Protein AF-A0A9P4IA08-F1 (afdb_monomer)

Structure (mmCIF, N/CA/C/O backbone):
data_AF-A0A9P4IA08-F1
#
_entry.id   AF-A0A9P4IA08-F1
#
loop_
_atom_site.group_PDB
_atom_site.id
_atom_site.type_symbol
_atom_site.label_atom_id
_atom_site.label_alt_id
_atom_site.label_comp_id
_atom_site.label_asym_id
_atom_site.label_entity_id
_atom_site.label_seq_id
_atom_site.pdbx_PDB_ins_code
_atom_site.Cartn_x
_atom_site.Cartn_y
_atom_site.Cartn_z
_atom_site.occupancy
_atom_site.B_iso_or_equiv
_atom_site.auth_seq_id
_atom_site.auth_comp_id
_atom_site.auth_asym_id
_atom_site.auth_atom_id
_atom_site.pdbx_PDB_model_num
ATOM 1 N N . MET A 1 1 ? 29.538 -39.809 15.058 1.00 28.30 1 MET A N 1
ATOM 2 C CA . MET A 1 1 ? 29.519 -40.976 14.157 1.00 28.30 1 MET A CA 1
ATOM 3 C C . MET A 1 1 ? 28.150 -41.024 13.509 1.00 28.30 1 MET A C 1
ATOM 5 O O . MET A 1 1 ? 27.173 -41.072 14.238 1.00 28.30 1 MET A O 1
ATOM 9 N N . THR A 1 2 ? 28.147 -40.926 12.177 1.00 27.97 2 THR A N 1
ATOM 10 C CA . THR A 1 2 ? 27.118 -41.384 11.222 1.00 27.97 2 THR A CA 1
ATOM 11 C C . THR A 1 2 ? 25.663 -40.928 11.405 1.00 27.97 2 THR A C 1
ATOM 13 O O . THR A 1 2 ? 24.920 -41.415 12.249 1.00 27.97 2 THR A O 1
ATOM 16 N N . THR A 1 3 ? 25.307 -40.014 10.502 1.00 22.31 3 THR A N 1
ATOM 17 C CA . THR A 1 3 ? 24.005 -39.706 9.887 1.00 22.31 3 THR A CA 1
ATOM 18 C C . THR A 1 3 ? 23.026 -40.879 9.733 1.00 22.31 3 THR A C 1
ATOM 20 O O . THR A 1 3 ? 23.470 -41.984 9.414 1.00 22.31 3 THR A O 1
ATOM 23 N N . PRO A 1 4 ? 21.705 -40.617 9.784 1.00 24.78 4 PRO A N 1
ATOM 24 C CA . PRO A 1 4 ? 20.701 -41.437 9.124 1.00 24.78 4 PRO A CA 1
ATOM 25 C C . PRO A 1 4 ? 20.174 -40.784 7.833 1.00 24.78 4 PRO A C 1
ATOM 27 O O . PRO A 1 4 ? 19.849 -39.597 7.795 1.00 24.78 4 PRO A O 1
ATOM 30 N N . ASP A 1 5 ? 20.081 -41.623 6.803 1.00 23.47 5 ASP A N 1
ATOM 31 C CA . ASP A 1 5 ? 19.235 -41.485 5.618 1.00 23.47 5 ASP A CA 1
ATOM 32 C C . ASP A 1 5 ? 17.773 -41.214 5.991 1.00 23.47 5 ASP A C 1
ATOM 34 O O . ASP A 1 5 ? 17.217 -41.910 6.839 1.00 23.47 5 ASP A O 1
ATOM 38 N N . THR A 1 6 ? 17.122 -40.302 5.266 1.00 24.88 6 THR A N 1
ATOM 39 C CA . THR A 1 6 ? 15.722 -40.475 4.841 1.00 24.88 6 THR A CA 1
ATOM 40 C C . THR A 1 6 ? 15.537 -39.810 3.480 1.00 24.88 6 THR A C 1
ATOM 42 O O . THR A 1 6 ? 15.560 -38.591 3.332 1.00 24.88 6 THR A O 1
ATOM 45 N N . SER A 1 7 ? 15.405 -40.661 2.471 1.00 22.05 7 SER A N 1
ATOM 46 C CA . SER A 1 7 ? 14.908 -40.356 1.140 1.00 22.05 7 SER A CA 1
ATOM 47 C C . SER A 1 7 ? 13.402 -40.103 1.199 1.00 22.05 7 SER A C 1
ATOM 49 O O . SER A 1 7 ? 12.666 -41.014 1.571 1.00 22.05 7 SER A O 1
ATOM 51 N N . ASP A 1 8 ? 12.950 -38.929 0.764 1.00 22.84 8 ASP A N 1
ATOM 52 C CA . ASP A 1 8 ? 11.588 -38.754 0.258 1.00 22.84 8 ASP A CA 1
ATOM 53 C C . ASP A 1 8 ? 11.636 -37.917 -1.024 1.00 22.84 8 ASP A C 1
ATOM 55 O O . ASP A 1 8 ? 12.053 -36.757 -1.052 1.00 22.84 8 ASP A O 1
ATOM 59 N N . LEU A 1 9 ? 11.278 -38.590 -2.114 1.00 23.25 9 LEU A N 1
ATOM 60 C CA . LEU A 1 9 ? 11.257 -38.110 -3.486 1.00 23.25 9 LEU A CA 1
ATOM 61 C C . LEU A 1 9 ? 10.098 -37.118 -3.658 1.00 23.25 9 LEU A C 1
ATOM 63 O O . LEU A 1 9 ? 8.935 -37.515 -3.660 1.00 23.25 9 LEU A O 1
ATOM 67 N N . ARG A 1 10 ? 10.408 -35.831 -3.844 1.00 23.80 10 ARG A N 1
ATOM 68 C CA . ARG A 1 10 ? 9.487 -34.879 -4.481 1.00 23.80 10 ARG A CA 1
ATOM 69 C C . ARG A 1 10 ? 9.741 -34.903 -5.984 1.00 23.80 10 ARG A C 1
ATOM 71 O O . ARG A 1 10 ? 10.836 -34.569 -6.432 1.00 23.80 10 ARG A O 1
ATOM 78 N N . GLU A 1 11 ? 8.735 -35.323 -6.741 1.00 22.11 11 GLU A N 1
ATOM 79 C CA . GLU A 1 11 ? 8.707 -35.197 -8.198 1.00 22.11 11 GLU A CA 1
ATOM 80 C C . GLU A 1 11 ? 8.808 -33.716 -8.623 1.00 22.11 11 GLU A C 1
ATOM 82 O O . GLU A 1 11 ? 8.265 -32.840 -7.940 1.00 22.11 11 GLU A O 1
ATOM 87 N N . PRO A 1 12 ? 9.490 -33.408 -9.741 1.00 22.75 12 PRO A N 1
ATOM 88 C CA . PRO A 1 12 ? 9.595 -32.050 -10.253 1.00 22.75 12 PRO A CA 1
ATOM 89 C C . PRO A 1 12 ? 8.286 -31.627 -10.936 1.00 22.75 12 PRO A C 1
ATOM 91 O O . PRO A 1 12 ? 7.825 -32.261 -11.885 1.00 22.75 12 PRO A O 1
ATOM 94 N N . LEU A 1 13 ? 7.705 -30.524 -10.460 1.00 24.09 13 LEU A N 1
ATOM 95 C CA . LEU A 1 13 ? 6.614 -29.811 -11.127 1.00 24.09 13 LEU A CA 1
ATOM 96 C C . LEU A 1 13 ? 7.081 -29.314 -12.514 1.00 24.09 13 LEU A C 1
ATOM 98 O O . LEU A 1 13 ? 8.203 -28.815 -12.627 1.00 24.09 13 LEU A O 1
ATOM 102 N N . PRO A 1 14 ? 6.255 -29.424 -13.571 1.00 21.69 14 PRO A N 1
ATOM 103 C CA . PRO A 1 14 ? 6.637 -28.997 -14.911 1.00 21.69 14 PRO A CA 1
ATOM 104 C C . PRO A 1 14 ? 6.721 -27.468 -15.004 1.00 21.69 14 PRO A C 1
ATOM 106 O O . PRO A 1 14 ? 5.827 -26.747 -14.563 1.00 21.69 14 PRO A O 1
ATOM 109 N N . SER A 1 15 ? 7.804 -26.994 -15.621 1.00 22.84 15 SER A N 1
ATOM 110 C CA . SER A 1 15 ? 8.076 -25.600 -15.972 1.00 22.84 15 SER A CA 1
ATOM 111 C C . SER A 1 15 ? 6.921 -24.988 -16.773 1.00 22.84 15 SER A C 1
ATOM 113 O O . SER A 1 15 ? 6.703 -25.354 -17.931 1.00 22.84 15 SER A O 1
ATOM 115 N N . GLN A 1 16 ? 6.186 -24.060 -16.160 1.00 24.11 16 GLN A N 1
ATOM 116 C CA . GLN A 1 16 ? 5.190 -23.235 -16.839 1.00 24.11 16 GLN A CA 1
ATOM 117 C C . GLN A 1 16 ? 5.901 -22.132 -17.632 1.00 24.11 16 GLN A C 1
ATOM 119 O O . GLN A 1 16 ? 6.711 -21.385 -17.091 1.00 24.11 16 GLN A O 1
ATOM 124 N N . GLN A 1 17 ? 5.612 -22.063 -18.931 1.00 23.06 17 GLN A N 1
ATOM 125 C CA . GLN A 1 17 ? 5.951 -20.929 -19.785 1.00 23.06 17 GLN A CA 1
ATOM 126 C C . GLN A 1 17 ? 5.081 -19.737 -19.370 1.00 23.06 17 GLN A C 1
ATOM 128 O O . GLN A 1 17 ? 3.853 -19.827 -19.415 1.00 23.06 17 GLN A O 1
ATOM 133 N N . ASN A 1 18 ? 5.720 -18.647 -18.948 1.00 26.34 18 ASN A N 1
ATOM 134 C CA . ASN A 1 18 ? 5.064 -17.380 -18.641 1.00 26.34 18 ASN A CA 1
ATOM 135 C C . ASN A 1 18 ? 4.458 -16.792 -19.922 1.00 26.34 18 ASN A C 1
ATOM 137 O O . ASN A 1 18 ? 5.161 -16.569 -20.906 1.00 26.34 18 ASN A O 1
ATOM 141 N N . GLY A 1 19 ? 3.144 -16.571 -19.909 1.00 22.59 19 GLY A N 1
ATOM 142 C CA . GLY A 1 19 ? 2.451 -15.769 -20.910 1.00 22.59 19 GLY A CA 1
ATOM 143 C C . GLY A 1 19 ? 2.501 -14.302 -20.501 1.00 22.59 19 GLY A C 1
ATOM 144 O O . GLY A 1 19 ? 1.675 -13.866 -19.705 1.00 22.59 19 GLY A O 1
ATOM 145 N N . ASP A 1 20 ? 3.468 -13.565 -21.041 1.00 28.58 20 ASP A N 1
ATOM 146 C CA . ASP A 1 20 ? 3.543 -12.107 -20.960 1.00 28.58 20 ASP A CA 1
ATOM 147 C C . ASP A 1 20 ? 2.557 -11.481 -21.954 1.00 28.58 20 ASP A C 1
ATOM 149 O O . ASP A 1 20 ? 2.860 -11.331 -23.135 1.00 28.58 20 ASP A O 1
ATOM 153 N N . SER A 1 21 ? 1.366 -11.100 -21.491 1.00 30.02 21 SER A N 1
ATOM 154 C CA . SER A 1 21 ? 0.563 -10.054 -22.138 1.00 30.02 21 SER A CA 1
ATOM 155 C C . SER A 1 21 ? -0.616 -9.657 -21.246 1.00 30.02 21 SER A C 1
ATOM 157 O O . SER A 1 21 ? -1.586 -10.407 -21.205 1.00 30.02 21 SER A O 1
ATOM 159 N N . SER A 1 22 ? -0.560 -8.494 -20.580 1.00 29.42 22 SER A N 1
ATOM 160 C CA . SER A 1 22 ? -1.738 -7.602 -20.398 1.00 29.42 22 SER A CA 1
ATOM 161 C C . SER A 1 22 ? -1.559 -6.413 -19.439 1.00 29.42 22 SER A C 1
ATOM 163 O O . SER A 1 22 ? -2.476 -5.610 -19.347 1.00 29.42 22 SER A O 1
ATOM 165 N N . THR A 1 23 ? -0.424 -6.189 -18.770 1.00 29.44 23 THR A N 1
ATOM 166 C CA . THR A 1 23 ? -0.325 -5.078 -17.787 1.00 29.44 23 THR A CA 1
ATOM 167 C C . THR A 1 23 ? 0.190 -3.743 -18.347 1.00 29.44 23 THR A C 1
ATOM 169 O O . THR A 1 23 ? 0.134 -2.723 -17.663 1.00 29.44 23 THR A O 1
ATOM 172 N N . ALA A 1 24 ? 0.652 -3.704 -19.602 1.00 29.80 24 ALA A N 1
ATOM 173 C CA . ALA A 1 24 ? 1.215 -2.494 -20.215 1.00 29.80 24 ALA A CA 1
ATOM 174 C C . ALA A 1 24 ? 0.159 -1.494 -20.739 1.00 29.80 24 ALA A C 1
ATOM 176 O O . ALA A 1 24 ? 0.449 -0.306 -20.844 1.00 29.80 24 ALA A O 1
ATOM 177 N N . GLY A 1 25 ? -1.060 -1.947 -21.061 1.00 27.72 25 GLY A N 1
ATOM 178 C CA . GLY A 1 25 ? -2.071 -1.121 -21.742 1.00 27.72 25 GLY A CA 1
ATOM 179 C C . GLY A 1 25 ? -2.653 0.016 -20.892 1.00 27.72 25 GLY A C 1
ATOM 180 O O . GLY A 1 25 ? -2.839 1.126 -21.389 1.00 27.72 25 GLY A O 1
ATOM 181 N N . ASP A 1 26 ? -2.873 -0.221 -19.597 1.00 32.16 26 ASP A N 1
ATOM 182 C CA . ASP A 1 26 ? -3.646 0.706 -18.753 1.00 32.16 26 ASP A CA 1
ATOM 183 C C . ASP A 1 26 ? -2.807 1.865 -18.184 1.00 32.16 26 ASP A C 1
ATOM 185 O O . ASP A 1 26 ? -3.320 2.965 -17.951 1.00 32.16 26 ASP A O 1
ATOM 189 N N . ILE A 1 27 ? -1.490 1.669 -18.043 1.00 36.53 27 ILE A N 1
ATOM 190 C CA . ILE A 1 27 ? -0.552 2.742 -17.668 1.00 36.53 27 ILE A CA 1
ATOM 191 C C . ILE A 1 27 ? -0.328 3.690 -18.857 1.00 36.53 27 ILE A C 1
ATOM 193 O O . ILE A 1 27 ? -0.219 4.900 -18.662 1.00 36.53 27 ILE A O 1
ATOM 197 N N . ILE A 1 28 ? -0.332 3.169 -20.091 1.00 36.31 28 ILE A N 1
ATOM 198 C CA . ILE A 1 28 ? -0.192 3.977 -21.311 1.00 36.31 28 ILE A CA 1
ATOM 199 C C . ILE A 1 28 ? -1.411 4.891 -21.496 1.00 36.31 28 ILE A C 1
ATOM 201 O O . ILE A 1 28 ? -1.233 6.059 -21.823 1.00 36.31 28 ILE A O 1
ATOM 205 N N . ALA A 1 29 ? -2.632 4.428 -21.203 1.00 30.61 29 ALA A N 1
ATOM 206 C CA . ALA A 1 29 ? -3.845 5.236 -21.366 1.00 30.61 29 ALA A CA 1
ATOM 207 C C . ALA A 1 29 ? -3.935 6.425 -20.387 1.00 30.61 29 ALA A C 1
ATOM 209 O O . ALA A 1 29 ? -4.339 7.520 -20.773 1.00 30.61 29 ALA A O 1
ATOM 210 N N . THR A 1 30 ? -3.519 6.246 -19.126 1.00 33.28 30 THR A N 1
ATOM 211 C CA . THR A 1 30 ? -3.515 7.340 -18.132 1.00 33.28 30 THR A CA 1
ATOM 212 C C . THR A 1 30 ? -2.297 8.257 -18.251 1.00 33.28 30 THR A C 1
ATOM 214 O O . THR A 1 30 ? -2.414 9.449 -17.971 1.00 33.28 30 THR A O 1
ATOM 217 N N . ALA A 1 31 ? -1.150 7.747 -18.710 1.00 35.12 31 ALA A N 1
ATOM 218 C CA . ALA A 1 31 ? 0.023 8.568 -19.007 1.00 35.12 31 ALA A CA 1
ATOM 219 C C . ALA A 1 31 ? -0.121 9.346 -20.330 1.00 35.12 31 ALA A C 1
ATOM 221 O O . ALA A 1 31 ? 0.363 10.470 -20.423 1.00 35.12 31 ALA A O 1
ATOM 222 N N . SER A 1 32 ? -0.843 8.807 -21.319 1.00 37.47 32 SER A N 1
ATOM 223 C CA . SER A 1 32 ? -1.106 9.446 -22.619 1.00 37.47 32 SER A CA 1
ATOM 224 C C . SER A 1 32 ? -1.767 10.825 -22.479 1.00 37.47 32 SER A C 1
ATOM 226 O O . SER A 1 32 ? -1.357 11.759 -23.165 1.00 37.47 32 SER A O 1
ATOM 228 N N . ILE A 1 33 ? -2.682 11.001 -21.514 1.00 39.91 33 ILE A N 1
ATOM 229 C CA . ILE A 1 33 ? -3.357 12.288 -21.255 1.00 39.91 33 ILE A CA 1
ATOM 230 C C . ILE A 1 33 ? -2.371 13.371 -20.772 1.00 39.91 33 ILE A C 1
ATOM 232 O O . ILE A 1 33 ? -2.537 14.539 -21.107 1.00 39.91 33 ILE A O 1
ATOM 236 N N . ALA A 1 34 ? -1.326 13.008 -20.017 1.00 41.00 34 ALA A N 1
ATOM 237 C CA . ALA A 1 34 ? -0.319 13.959 -19.532 1.00 41.00 34 ALA A CA 1
ATOM 238 C C . ALA A 1 34 ? 0.755 14.301 -20.587 1.00 41.00 34 ALA A C 1
ATOM 240 O O . ALA A 1 34 ? 1.424 15.327 -20.479 1.00 41.00 34 ALA A O 1
ATOM 241 N N . VAL A 1 35 ? 0.935 13.453 -21.606 1.00 46.75 35 VAL A N 1
ATOM 242 C CA . VAL A 1 35 ? 1.996 13.591 -22.624 1.00 46.75 35 VAL A CA 1
ATOM 243 C C . VAL A 1 35 ? 1.563 14.478 -23.792 1.00 46.75 35 VAL A C 1
ATOM 245 O O . VAL A 1 35 ? 2.419 15.088 -24.432 1.00 46.75 35 VAL A O 1
ATOM 248 N N . ASP A 1 36 ? 0.261 14.634 -24.037 1.00 47.75 36 ASP A N 1
ATOM 249 C CA . ASP A 1 36 ? -0.245 15.581 -25.043 1.00 47.75 36 ASP A CA 1
ATOM 250 C C . ASP A 1 36 ? 0.014 17.059 -24.675 1.00 47.75 36 ASP A C 1
ATOM 252 O O . ASP A 1 36 ? -0.000 17.925 -25.552 1.00 47.75 36 ASP A O 1
ATOM 256 N N . GLU A 1 37 ? 0.356 17.345 -23.411 1.00 50.25 37 GLU A N 1
ATOM 257 C CA . GLU A 1 37 ? 0.833 18.655 -22.938 1.00 50.25 37 GLU A CA 1
ATOM 258 C C . GLU A 1 37 ? 2.376 18.771 -22.878 1.00 50.25 37 GLU A C 1
ATOM 260 O O . GLU A 1 37 ? 2.904 19.816 -22.486 1.00 50.25 37 GLU A O 1
ATOM 265 N N . CYS A 1 38 ? 3.128 17.735 -23.281 1.00 61.78 38 CYS A N 1
ATOM 266 C CA . CYS A 1 38 ? 4.594 17.752 -23.268 1.00 61.78 38 CYS A CA 1
ATOM 267 C C . CYS A 1 38 ? 5.148 18.815 -24.235 1.00 61.78 38 CYS A C 1
ATOM 269 O O . CYS A 1 38 ? 4.917 18.783 -25.448 1.00 61.78 38 CYS A O 1
ATOM 271 N N . VAL A 1 39 ? 5.926 19.758 -23.696 1.00 68.38 39 VAL A N 1
ATOM 272 C CA . VAL A 1 39 ? 6.535 20.853 -24.470 1.00 68.38 39 VAL A CA 1
ATOM 273 C C . VAL A 1 39 ? 7.738 20.367 -25.288 1.00 68.38 39 VAL A C 1
ATOM 275 O O . VAL A 1 39 ? 8.005 20.919 -26.359 1.00 68.38 39 VAL A O 1
ATOM 278 N N . CYS A 1 40 ? 8.444 19.328 -24.824 1.00 85.19 40 CYS A N 1
ATOM 279 C CA . CYS A 1 40 ? 9.626 18.802 -25.500 1.00 85.19 40 CYS A CA 1
ATOM 280 C C . CYS A 1 40 ? 9.246 18.055 -26.785 1.00 85.19 40 CYS A C 1
ATOM 282 O O . CYS A 1 40 ? 8.417 17.142 -26.789 1.00 85.19 40 CYS A O 1
ATOM 284 N N . LYS A 1 41 ? 9.884 18.430 -27.898 1.00 90.38 41 LYS A N 1
ATOM 285 C CA . LYS A 1 41 ? 9.645 17.811 -29.207 1.00 90.38 41 LYS A CA 1
ATOM 286 C C . LYS A 1 41 ? 10.931 17.250 -29.789 1.00 90.38 41 LYS A C 1
ATOM 288 O O . LYS A 1 41 ? 11.966 17.910 -29.756 1.00 90.38 41 LYS A O 1
ATOM 293 N N . ILE A 1 42 ? 10.833 16.075 -30.401 1.00 92.69 42 ILE A N 1
ATOM 294 C CA . ILE A 1 42 ? 11.948 15.370 -31.029 1.00 92.69 42 ILE A CA 1
ATOM 295 C C . ILE A 1 42 ? 11.888 15.596 -32.546 1.00 92.69 42 ILE A C 1
ATOM 297 O O . ILE A 1 42 ? 10.931 15.134 -33.185 1.00 92.69 42 ILE A O 1
ATOM 301 N N . PRO A 1 43 ? 12.868 16.296 -33.144 1.00 92.06 43 PRO A N 1
ATOM 302 C CA . PRO A 1 43 ? 12.971 16.404 -34.591 1.00 92.06 43 PRO A CA 1
ATOM 303 C C . PRO A 1 43 ? 13.433 15.076 -35.219 1.00 92.06 43 PRO A C 1
ATOM 305 O O . PRO A 1 43 ? 14.290 14.393 -34.643 1.00 92.06 43 PRO A O 1
ATOM 308 N N . PRO A 1 44 ? 12.943 14.717 -36.424 1.00 91.62 44 PRO A N 1
ATOM 309 C CA . PRO A 1 44 ? 13.415 13.541 -37.157 1.00 91.62 44 PRO A CA 1
ATOM 310 C C . PRO A 1 44 ? 14.943 13.483 -37.318 1.00 91.62 44 PRO A C 1
ATOM 312 O O . PRO A 1 44 ? 15.521 12.401 -37.237 1.00 91.62 44 PRO A O 1
ATOM 315 N N . SER A 1 45 ? 15.621 14.627 -37.491 1.00 91.44 45 SER A N 1
ATOM 316 C CA . SER A 1 45 ? 17.091 14.672 -37.572 1.00 91.44 45 SER A CA 1
ATOM 317 C C . SER A 1 45 ? 17.795 14.226 -36.285 1.00 91.44 45 SER A C 1
ATOM 319 O O . SER A 1 45 ? 18.770 13.473 -36.351 1.00 91.44 45 SER A O 1
ATOM 321 N N . ALA A 1 46 ? 17.299 14.641 -35.114 1.00 92.44 46 ALA A N 1
ATOM 322 C CA . ALA A 1 46 ? 17.844 14.209 -33.829 1.00 92.44 46 ALA A CA 1
ATOM 323 C C . ALA A 1 46 ? 17.601 12.714 -33.604 1.00 92.44 46 ALA A C 1
ATOM 325 O O . ALA A 1 46 ? 18.503 12.008 -33.152 1.00 92.44 46 ALA A O 1
ATOM 326 N N . LEU A 1 47 ? 16.418 12.220 -33.983 1.00 95.12 47 LEU A N 1
ATOM 327 C CA . LEU A 1 47 ? 16.087 10.802 -33.879 1.00 95.12 47 LEU A CA 1
ATOM 328 C C . LEU A 1 47 ? 16.975 9.938 -34.788 1.00 95.12 47 LEU A C 1
ATOM 330 O O . LEU A 1 47 ? 17.497 8.925 -34.332 1.00 95.12 47 LEU A O 1
ATOM 334 N N . LEU A 1 48 ? 17.227 10.361 -36.033 1.00 95.50 48 LEU A N 1
ATOM 335 C CA . LEU A 1 48 ? 18.160 9.683 -36.948 1.00 95.50 48 LEU A CA 1
ATOM 336 C C . LEU A 1 48 ? 19.590 9.653 -36.399 1.00 95.50 48 LEU A C 1
ATOM 338 O O . LEU A 1 48 ? 20.268 8.627 -36.469 1.00 95.50 48 LEU A O 1
ATOM 342 N N . ARG A 1 49 ? 20.051 10.765 -35.817 1.00 95.00 49 ARG A N 1
ATOM 343 C CA . ARG A 1 49 ? 21.370 10.832 -35.179 1.00 95.00 49 ARG A CA 1
ATOM 344 C C . ARG A 1 49 ? 21.478 9.847 -34.013 1.00 95.00 49 ARG A C 1
ATOM 346 O O . ARG A 1 49 ? 22.488 9.155 -33.893 1.00 95.00 49 ARG A O 1
ATOM 353 N N . MET A 1 50 ? 20.452 9.778 -33.165 1.00 96.44 50 MET A N 1
ATOM 354 C CA . MET A 1 50 ? 20.418 8.825 -32.056 1.00 96.44 50 MET A CA 1
ATOM 355 C C . MET A 1 50 ? 20.319 7.383 -32.540 1.00 96.44 50 MET A C 1
ATOM 357 O O . MET A 1 50 ? 21.046 6.545 -32.023 1.00 96.44 50 MET A O 1
ATOM 361 N N . LEU A 1 51 ? 19.519 7.101 -33.571 1.00 97.12 51 LEU A N 1
ATOM 362 C CA . LEU A 1 51 ? 19.442 5.783 -34.201 1.00 97.12 51 LEU A CA 1
ATOM 363 C C . LEU A 1 51 ? 20.821 5.295 -34.658 1.00 97.12 51 LEU A C 1
ATOM 365 O O . LEU A 1 51 ? 21.182 4.157 -34.373 1.00 97.12 51 LEU A O 1
ATOM 369 N N . HIS A 1 52 ? 21.615 6.156 -35.302 1.00 95.56 52 HIS A N 1
ATOM 370 C CA . HIS A 1 52 ? 22.983 5.809 -35.691 1.00 95.56 52 HIS A CA 1
ATOM 371 C C . HIS A 1 52 ? 23.838 5.438 -34.469 1.00 95.56 52 HIS A C 1
ATOM 373 O O . HIS A 1 52 ? 24.499 4.402 -34.455 1.00 95.56 52 HIS A O 1
ATOM 379 N N . GLY A 1 53 ? 23.792 6.244 -33.404 1.00 95.44 53 GLY A N 1
ATOM 380 C CA . GLY A 1 53 ? 24.529 5.950 -32.174 1.00 95.44 53 GLY A CA 1
ATOM 381 C C . GLY A 1 53 ? 24.057 4.675 -31.463 1.00 95.44 53 GLY A C 1
ATOM 382 O O . GLY A 1 53 ? 24.886 3.933 -30.933 1.00 95.44 53 GLY A O 1
ATOM 383 N N . VAL A 1 54 ? 22.752 4.387 -31.476 1.00 96.25 54 VAL A N 1
ATOM 384 C CA . VAL A 1 54 ? 22.175 3.125 -30.982 1.00 96.25 54 VAL A CA 1
ATOM 385 C C . VAL A 1 54 ? 22.690 1.957 -31.819 1.00 96.25 54 VAL A C 1
ATOM 387 O O . VAL A 1 54 ? 23.182 0.984 -31.252 1.00 96.25 54 VAL A O 1
ATOM 390 N N . GLY A 1 55 ? 22.663 2.065 -33.150 1.00 93.25 55 GLY A N 1
ATOM 391 C CA . GLY A 1 55 ? 23.189 1.054 -34.071 1.00 93.25 55 GLY A CA 1
ATOM 392 C C . GLY A 1 55 ? 24.659 0.718 -33.807 1.00 93.25 55 GLY A C 1
ATOM 393 O O . GLY A 1 55 ? 25.016 -0.457 -33.722 1.00 93.25 55 GLY A O 1
ATOM 394 N N . VAL A 1 56 ? 25.491 1.738 -33.558 1.00 92.44 56 VAL A N 1
ATOM 395 C CA . VAL A 1 56 ? 26.906 1.569 -33.176 1.00 92.44 56 VAL A CA 1
ATOM 396 C C . VAL A 1 56 ? 27.051 0.868 -31.825 1.00 92.44 56 VAL A C 1
ATOM 398 O O . VAL A 1 56 ? 27.818 -0.087 -31.713 1.00 92.44 56 VAL A O 1
ATOM 401 N N . ALA A 1 57 ? 26.323 1.315 -30.795 1.00 90.88 57 ALA A N 1
ATOM 402 C CA . ALA A 1 57 ? 26.399 0.718 -29.458 1.00 90.88 57 ALA A CA 1
ATOM 403 C C . ALA A 1 57 ? 25.960 -0.753 -29.445 1.00 90.88 57 ALA A C 1
ATOM 405 O O . ALA A 1 57 ? 26.503 -1.550 -28.681 1.00 90.88 57 ALA A O 1
ATOM 406 N N . THR A 1 58 ? 25.002 -1.097 -30.306 1.00 89.12 58 THR A N 1
ATOM 407 C CA . THR A 1 58 ? 24.382 -2.425 -30.373 1.00 89.12 58 THR A CA 1
ATOM 408 C C . THR A 1 58 ? 24.989 -3.361 -31.414 1.00 89.12 58 THR A C 1
ATOM 410 O O . THR A 1 58 ? 24.636 -4.537 -31.473 1.00 89.12 58 THR A O 1
ATOM 413 N N . LYS A 1 59 ? 25.901 -2.857 -32.258 1.00 88.06 59 LYS A N 1
ATOM 414 C CA . LYS A 1 59 ? 26.457 -3.586 -33.414 1.00 88.06 59 LYS A CA 1
ATOM 415 C C . LYS A 1 59 ? 25.355 -4.148 -34.322 1.00 88.06 59 LYS A C 1
ATOM 417 O O . LYS A 1 59 ? 25.467 -5.260 -34.846 1.00 88.06 59 LYS A O 1
ATOM 422 N N . THR A 1 60 ? 24.277 -3.383 -34.477 1.00 88.06 60 THR A N 1
ATOM 423 C CA . THR A 1 60 ? 23.128 -3.794 -35.285 1.00 88.06 60 THR A CA 1
ATOM 424 C C . THR A 1 60 ? 23.511 -3.825 -36.769 1.00 88.06 60 THR A C 1
ATOM 426 O O . THR A 1 60 ? 24.247 -2.945 -37.217 1.00 88.06 60 THR A O 1
ATOM 429 N N . PRO A 1 61 ? 23.046 -4.813 -37.558 1.00 89.88 61 PRO A N 1
ATOM 430 C CA . PRO A 1 61 ? 23.311 -4.864 -38.989 1.00 89.88 61 PRO A CA 1
ATOM 431 C C . PRO A 1 61 ? 22.715 -3.649 -39.709 1.00 89.88 61 PRO A C 1
ATOM 433 O O . PRO A 1 61 ? 21.573 -3.268 -39.450 1.00 89.88 61 PRO A O 1
ATOM 436 N N . GLU A 1 62 ? 23.459 -3.099 -40.670 1.00 90.62 62 GLU A N 1
ATOM 437 C CA . GLU A 1 62 ? 23.095 -1.864 -41.382 1.00 90.62 62 GLU A CA 1
ATOM 438 C C . GLU A 1 62 ? 21.681 -1.906 -41.982 1.00 90.62 62 GLU A C 1
ATOM 440 O O . GLU A 1 62 ? 20.935 -0.944 -41.865 1.00 90.62 62 GLU A O 1
ATOM 445 N N . GLY A 1 63 ? 21.251 -3.048 -42.532 1.00 90.12 63 GLY A N 1
ATOM 446 C CA . GLY A 1 63 ? 19.918 -3.174 -43.137 1.00 90.12 63 GLY A CA 1
ATOM 447 C C . GLY A 1 63 ? 18.752 -2.941 -42.164 1.00 90.12 63 GLY A C 1
ATOM 448 O O . GLY A 1 63 ? 17.702 -2.451 -42.574 1.00 90.12 63 GLY A O 1
ATOM 449 N N . ILE A 1 64 ? 18.923 -3.247 -40.872 1.00 89.19 64 ILE A N 1
ATOM 450 C CA . ILE A 1 64 ? 17.907 -2.960 -39.843 1.00 89.19 64 ILE A CA 1
ATOM 451 C C . ILE A 1 64 ? 17.932 -1.466 -39.488 1.00 89.19 64 ILE A C 1
ATOM 453 O O . ILE A 1 64 ? 16.879 -0.852 -39.320 1.00 89.19 64 ILE A O 1
ATOM 457 N N . ILE A 1 65 ? 19.120 -0.855 -39.433 1.00 93.50 65 ILE A N 1
ATOM 458 C CA . ILE A 1 65 ? 19.279 0.589 -39.205 1.00 93.50 65 ILE A CA 1
ATOM 459 C C . ILE A 1 65 ? 18.625 1.376 -40.350 1.00 93.50 65 ILE A C 1
ATOM 461 O O . ILE A 1 65 ? 17.836 2.286 -40.096 1.00 93.50 65 ILE A O 1
ATOM 465 N N . GLU A 1 66 ? 18.879 0.988 -41.601 1.00 94.06 66 GLU A N 1
ATOM 466 C CA . GLU A 1 66 ? 18.271 1.583 -42.796 1.00 94.06 66 GLU A CA 1
ATOM 467 C C . GLU A 1 66 ? 16.741 1.455 -42.791 1.00 94.06 66 GLU A C 1
ATOM 469 O O . GLU A 1 66 ? 16.046 2.412 -43.139 1.00 94.06 66 GLU A O 1
ATOM 474 N N . LEU A 1 67 ? 16.202 0.314 -42.341 1.00 93.38 67 LEU A N 1
ATOM 475 C CA . LEU A 1 67 ? 14.758 0.097 -42.201 1.00 93.38 67 LEU A CA 1
ATOM 476 C C . LEU A 1 67 ? 14.126 1.114 -41.236 1.00 93.38 67 LEU A C 1
ATOM 478 O O . LEU A 1 67 ? 13.129 1.762 -41.571 1.00 93.38 67 LEU A O 1
ATOM 482 N N . VAL A 1 68 ? 14.711 1.280 -40.045 1.00 93.75 68 VAL A N 1
ATOM 483 C CA . VAL A 1 68 ? 14.215 2.240 -39.046 1.00 93.75 68 VAL A CA 1
ATOM 484 C C . VAL A 1 68 ? 14.419 3.679 -39.538 1.00 93.75 68 VAL A C 1
ATOM 486 O O . VAL A 1 68 ? 13.525 4.513 -39.388 1.00 93.75 68 VAL A O 1
ATOM 489 N N . ALA A 1 69 ? 15.541 3.978 -40.199 1.00 93.94 69 ALA A N 1
ATOM 490 C CA . ALA A 1 69 ? 15.813 5.295 -40.773 1.00 93.94 69 ALA A CA 1
ATOM 491 C C . ALA A 1 69 ? 14.796 5.677 -41.862 1.00 93.94 69 ALA A C 1
ATOM 493 O O . ALA A 1 69 ? 14.284 6.800 -41.863 1.00 93.94 69 ALA A O 1
ATOM 494 N N . ALA A 1 70 ? 14.445 4.742 -42.751 1.00 91.62 70 ALA A N 1
ATOM 495 C CA . ALA A 1 70 ? 13.414 4.939 -43.766 1.00 91.62 70 ALA A CA 1
ATOM 496 C C . ALA A 1 70 ? 12.038 5.204 -43.133 1.00 91.62 70 ALA A C 1
ATOM 498 O O . ALA A 1 70 ? 11.311 6.098 -43.581 1.00 91.62 70 ALA A O 1
ATOM 499 N N . TRP A 1 71 ? 11.700 4.489 -42.052 1.00 92.94 71 TRP A N 1
ATOM 500 C CA . TRP A 1 71 ? 10.486 4.751 -41.277 1.00 92.94 71 TRP A CA 1
ATOM 501 C C . TRP A 1 71 ? 10.480 6.171 -40.688 1.00 92.94 71 TRP A C 1
ATOM 503 O O . TRP A 1 71 ? 9.490 6.879 -40.883 1.00 92.94 71 TRP A O 1
ATOM 513 N N . ILE A 1 72 ? 11.575 6.642 -40.076 1.00 90.81 72 ILE A N 1
ATOM 514 C CA . ILE A 1 72 ? 11.677 8.018 -39.546 1.00 90.81 72 ILE A CA 1
ATOM 515 C C . ILE A 1 72 ? 11.500 9.053 -40.667 1.00 90.81 72 ILE A C 1
ATOM 517 O O . ILE A 1 72 ? 10.714 9.994 -40.540 1.00 90.81 72 ILE A O 1
ATOM 521 N N . LEU A 1 73 ? 12.196 8.868 -41.794 1.00 88.62 73 LEU A N 1
ATOM 522 C CA . LEU A 1 73 ? 12.153 9.791 -42.932 1.00 88.62 73 LEU A CA 1
ATOM 523 C C . LEU A 1 73 ? 10.764 9.871 -43.575 1.00 88.62 73 LEU A C 1
ATOM 525 O O . LEU A 1 73 ? 10.349 10.955 -43.983 1.00 88.62 73 LEU A O 1
ATOM 529 N N . SER A 1 74 ? 10.004 8.770 -43.598 1.00 83.88 74 SER A N 1
ATOM 530 C CA . SER A 1 74 ? 8.624 8.767 -44.108 1.00 83.88 74 SER A CA 1
ATOM 531 C C . SER A 1 74 ? 7.698 9.742 -43.362 1.00 83.88 74 SER A C 1
ATOM 533 O O . SER A 1 74 ? 6.682 10.177 -43.904 1.00 83.88 74 SER A O 1
ATOM 535 N N . ARG A 1 75 ? 8.063 10.136 -42.134 1.00 76.88 75 ARG A N 1
ATOM 536 C CA . ARG A 1 75 ? 7.283 11.049 -41.285 1.00 76.88 75 ARG A CA 1
ATOM 537 C C . ARG A 1 75 ? 7.648 12.523 -41.458 1.00 76.88 75 ARG A C 1
ATOM 539 O O . ARG A 1 75 ? 6.864 13.371 -41.037 1.00 76.88 75 ARG A O 1
ATOM 546 N N . ARG A 1 76 ? 8.754 12.848 -42.147 1.00 67.75 76 ARG A N 1
ATOM 547 C CA . ARG A 1 76 ? 9.071 14.234 -42.554 1.00 67.75 76 ARG A CA 1
ATOM 548 C C . ARG A 1 76 ? 8.052 14.811 -43.540 1.00 67.75 76 ARG A C 1
ATOM 550 O O . ARG A 1 76 ? 7.850 16.017 -43.563 1.00 67.75 76 ARG A O 1
ATOM 557 N N . VAL A 1 77 ? 7.405 13.963 -44.342 1.00 54.03 77 VAL A N 1
ATOM 558 C CA . VAL A 1 77 ? 6.612 14.389 -45.511 1.00 54.03 77 VAL A CA 1
ATOM 559 C C . VAL A 1 77 ? 5.132 14.653 -45.179 1.00 54.03 77 VAL A C 1
ATOM 561 O O . VAL A 1 77 ? 4.439 15.331 -45.925 1.00 54.03 77 VAL A O 1
ATOM 564 N N . THR A 1 78 ? 4.617 14.179 -44.041 1.00 49.66 78 THR A N 1
ATOM 565 C CA . THR A 1 78 ? 3.166 14.185 -43.741 1.00 49.66 78 THR A CA 1
ATOM 566 C C . THR A 1 78 ? 2.628 15.435 -43.016 1.00 49.66 78 THR A C 1
ATOM 568 O O . THR A 1 78 ? 1.524 15.402 -42.472 1.00 49.66 78 THR A O 1
ATOM 571 N N . GLY A 1 79 ? 3.364 16.551 -42.983 1.00 42.44 79 GLY A N 1
ATOM 572 C CA . GLY A 1 79 ? 2.839 17.836 -42.497 1.00 42.44 79 GLY A CA 1
ATOM 573 C C . GLY A 1 79 ? 1.980 18.523 -43.566 1.00 42.44 79 GLY A C 1
ATOM 574 O O . GLY A 1 79 ? 2.528 18.936 -44.575 1.00 42.44 79 GLY A O 1
ATOM 575 N N . PHE A 1 80 ? 0.657 18.598 -43.356 1.00 35.91 80 PHE A N 1
ATOM 576 C CA . PHE A 1 80 ? -0.371 19.294 -44.161 1.00 35.91 80 PHE A CA 1
ATOM 577 C C . PHE A 1 80 ? 0.065 19.854 -45.533 1.00 35.91 80 PHE A C 1
ATOM 579 O O . PHE A 1 80 ? 0.627 20.943 -45.631 1.00 35.91 80 PHE A O 1
ATOM 586 N N . HIS A 1 81 ? -0.331 19.174 -46.614 1.00 36.59 81 HIS A N 1
ATOM 587 C CA . HIS A 1 81 ? -0.388 19.790 -47.939 1.00 36.59 81 HIS A CA 1
ATOM 588 C C . HIS A 1 81 ? -1.462 20.892 -47.961 1.00 36.59 81 HIS A C 1
ATOM 590 O O . HIS A 1 81 ? -2.650 20.608 -48.110 1.00 36.59 81 HIS A O 1
ATOM 596 N N . THR A 1 82 ? -1.052 22.156 -47.862 1.00 33.69 82 THR A N 1
ATOM 597 C CA . THR A 1 82 ? -1.766 23.260 -48.518 1.00 33.69 82 THR A CA 1
ATOM 598 C C . THR A 1 82 ? -1.197 23.422 -49.930 1.00 33.69 82 THR A C 1
ATOM 600 O O . THR A 1 82 ? 0.020 23.564 -50.065 1.00 33.69 82 THR A O 1
ATOM 603 N N . PRO A 1 83 ? -2.027 23.379 -50.986 1.00 37.75 83 PRO A N 1
ATOM 604 C CA . PRO A 1 83 ? -1.567 23.376 -52.369 1.00 37.75 83 PRO A CA 1
ATOM 605 C C . PRO A 1 83 ? -1.281 24.803 -52.850 1.00 37.75 83 PRO A C 1
ATOM 607 O O . PRO A 1 83 ? -2.003 25.301 -53.699 1.00 37.75 83 PRO A O 1
ATOM 610 N N . ASP A 1 84 ? -0.288 25.467 -52.253 1.00 38.34 84 ASP A N 1
ATOM 611 C CA . ASP A 1 84 ? 0.353 26.683 -52.784 1.00 38.34 84 ASP A CA 1
ATOM 612 C C . ASP A 1 84 ? 1.520 27.098 -51.863 1.00 38.34 84 ASP A C 1
ATOM 614 O O . ASP A 1 84 ? 1.371 27.958 -50.995 1.00 38.34 84 ASP A O 1
ATOM 618 N N . ASN A 1 85 ? 2.670 26.421 -51.987 1.00 35.47 85 ASN A N 1
ATOM 619 C CA . ASN A 1 85 ? 4.024 26.981 -51.814 1.00 35.47 85 ASN A CA 1
ATOM 620 C C . ASN A 1 85 ? 5.086 25.867 -51.855 1.00 35.47 85 ASN A C 1
ATOM 622 O O . ASN A 1 85 ? 5.166 25.032 -50.956 1.00 35.47 85 ASN A O 1
ATOM 626 N N . ASP A 1 86 ? 5.956 25.913 -52.867 1.00 38.50 86 ASP A N 1
ATOM 627 C CA . ASP A 1 86 ? 7.131 25.046 -53.054 1.00 38.50 86 ASP A CA 1
ATOM 628 C C . ASP A 1 86 ? 8.290 25.389 -52.090 1.00 38.50 86 ASP A C 1
ATOM 630 O O . ASP A 1 86 ? 9.416 25.667 -52.505 1.00 38.50 86 ASP A O 1
ATOM 634 N N . GLN A 1 87 ? 8.032 25.373 -50.780 1.00 44.81 87 GLN A N 1
ATOM 635 C CA . GLN A 1 87 ? 9.068 25.336 -49.739 1.00 44.81 87 GLN A CA 1
ATOM 636 C C . GLN A 1 87 ? 8.568 24.519 -48.542 1.00 44.81 87 GLN A C 1
ATOM 638 O O . GLN A 1 87 ? 7.991 25.063 -47.604 1.00 44.81 87 GLN A O 1
ATOM 643 N N . ILE A 1 88 ? 8.798 23.205 -48.557 1.00 43.41 88 ILE A N 1
ATOM 644 C CA . ILE A 1 88 ? 8.587 22.344 -47.386 1.00 43.41 88 ILE A CA 1
ATOM 645 C C . ILE A 1 88 ? 9.855 21.515 -47.176 1.00 43.41 88 ILE A C 1
ATOM 647 O O . ILE A 1 88 ? 10.005 20.433 -47.729 1.00 43.41 88 ILE A O 1
ATOM 651 N N . ASP A 1 89 ? 10.769 22.059 -46.376 1.00 44.38 89 ASP A N 1
ATOM 652 C CA . ASP A 1 89 ? 11.909 21.341 -45.787 1.00 44.38 89 ASP A CA 1
ATOM 653 C C . ASP A 1 89 ? 11.930 21.588 -44.266 1.00 44.38 89 ASP A C 1
ATOM 655 O O . ASP A 1 89 ? 12.954 21.865 -43.645 1.00 44.38 89 ASP A O 1
ATOM 659 N N . ALA A 1 90 ? 10.740 21.604 -43.654 1.00 52.47 90 ALA A N 1
ATOM 660 C CA . ALA A 1 90 ? 10.609 21.781 -42.217 1.00 52.47 90 ALA A CA 1
ATOM 661 C C . ALA A 1 90 ? 10.808 20.423 -41.533 1.00 52.47 90 ALA A C 1
ATOM 663 O O . ALA A 1 90 ? 9.993 19.515 -41.681 1.00 52.47 90 ALA A O 1
ATOM 664 N N . ASP A 1 91 ? 11.889 20.286 -40.766 1.00 67.88 91 ASP A N 1
ATOM 665 C CA . ASP A 1 91 ? 12.118 19.172 -39.843 1.00 67.88 91 ASP A CA 1
ATOM 666 C C . ASP A 1 91 ? 11.115 19.276 -38.678 1.00 67.88 91 ASP A C 1
ATOM 668 O O . ASP A 1 91 ? 11.445 19.730 -37.585 1.00 67.88 91 ASP A O 1
ATOM 672 N N . VAL A 1 92 ? 9.841 18.969 -38.949 1.00 77.06 92 VAL A N 1
ATOM 673 C CA . VAL A 1 92 ? 8.742 19.154 -37.994 1.00 77.06 92 VAL A CA 1
ATOM 674 C C . VAL A 1 92 ? 8.953 18.232 -36.796 1.00 77.06 92 VAL A C 1
ATOM 676 O O . VAL A 1 92 ? 8.809 17.015 -36.901 1.00 77.06 92 VAL A O 1
ATOM 679 N N . SER A 1 93 ? 9.279 18.819 -35.646 1.00 85.62 93 SER A N 1
ATOM 680 C CA . SER A 1 93 ? 9.444 18.088 -34.392 1.00 85.62 93 SER A CA 1
ATOM 681 C C . SER A 1 93 ? 8.101 17.607 -33.841 1.00 85.62 93 SER A C 1
ATOM 683 O O . SER A 1 93 ? 7.126 18.366 -33.797 1.00 85.62 93 SER A O 1
ATOM 685 N N . PHE A 1 94 ? 8.061 16.365 -33.359 1.00 87.06 94 PHE A N 1
ATOM 686 C CA . PHE A 1 94 ? 6.868 15.763 -32.756 1.00 87.06 94 PHE A CA 1
ATOM 687 C C . PHE A 1 94 ? 7.066 15.509 -31.254 1.00 87.06 94 PHE A C 1
ATOM 689 O O . PHE A 1 94 ? 8.195 15.241 -30.838 1.00 87.06 94 PHE A O 1
ATOM 696 N N . PRO A 1 95 ? 6.001 15.595 -30.434 1.00 89.75 95 PRO A N 1
ATOM 697 C CA . PRO A 1 95 ? 6.061 15.178 -29.034 1.00 89.75 95 PRO A CA 1
ATOM 698 C C . PRO A 1 95 ? 6.293 13.663 -28.918 1.00 89.75 95 PRO A C 1
ATOM 700 O O . PRO A 1 95 ? 6.115 12.918 -29.888 1.00 89.75 95 PRO A O 1
ATOM 703 N N . LEU A 1 96 ? 6.673 13.210 -27.721 1.00 89.44 96 LEU A N 1
ATOM 704 C CA . LEU A 1 96 ? 6.957 11.800 -27.436 1.00 89.44 96 LEU A CA 1
ATOM 705 C C . LEU A 1 96 ? 5.763 10.879 -27.744 1.00 89.44 96 LEU A C 1
ATOM 707 O O . LEU A 1 96 ? 5.960 9.865 -28.412 1.00 89.44 96 LEU A O 1
ATOM 711 N N . SER A 1 97 ? 4.541 11.250 -27.331 1.00 86.81 97 SER A N 1
ATOM 712 C CA . SER A 1 97 ? 3.308 10.475 -27.586 1.00 86.81 97 SER A CA 1
ATOM 713 C C . SER A 1 97 ? 3.140 10.161 -29.067 1.00 86.81 97 SER A C 1
ATOM 715 O O . SER A 1 97 ? 3.008 9.008 -29.459 1.00 86.81 97 SER A O 1
ATOM 717 N N . LYS A 1 98 ? 3.276 11.182 -29.912 1.00 88.56 98 LYS A N 1
ATOM 718 C CA . LYS A 1 98 ? 3.114 11.037 -31.355 1.00 88.56 98 LYS A CA 1
ATOM 719 C C . LYS A 1 98 ? 4.149 10.102 -31.984 1.00 88.56 98 LYS A C 1
ATOM 721 O O . LYS A 1 98 ? 3.816 9.372 -32.914 1.00 88.56 98 LYS A O 1
ATOM 726 N N . TRP A 1 99 ? 5.396 10.104 -31.510 1.00 90.88 99 TRP A N 1
ATOM 727 C CA . TRP A 1 99 ? 6.390 9.136 -31.986 1.00 90.88 99 TRP A CA 1
ATOM 728 C C . TRP A 1 99 ? 6.032 7.701 -31.575 1.00 90.88 99 TRP A C 1
ATOM 730 O O . TRP A 1 99 ? 6.166 6.793 -32.397 1.00 90.88 99 TRP A O 1
ATOM 740 N N . ILE A 1 100 ? 5.503 7.502 -30.366 1.00 89.31 100 ILE A N 1
ATOM 741 C CA . ILE A 1 100 ? 5.007 6.198 -29.897 1.00 89.31 100 ILE A CA 1
ATOM 742 C C . ILE A 1 100 ? 3.821 5.731 -30.757 1.00 89.31 100 ILE A C 1
ATOM 744 O O . ILE A 1 100 ? 3.877 4.639 -31.323 1.00 89.31 100 ILE A O 1
ATOM 748 N N . ASP A 1 101 ? 2.832 6.594 -31.003 1.00 86.00 101 ASP A N 1
ATOM 749 C CA . ASP A 1 101 ? 1.676 6.278 -31.858 1.00 86.00 101 ASP A CA 1
ATOM 750 C C . ASP A 1 101 ? 2.101 5.857 -33.277 1.00 86.00 101 ASP A C 1
ATOM 752 O O . ASP A 1 101 ? 1.497 4.985 -33.914 1.00 86.00 101 ASP A O 1
ATOM 756 N N . THR A 1 102 ? 3.168 6.468 -33.808 1.00 87.19 102 THR A N 1
ATOM 757 C CA . THR A 1 102 ? 3.697 6.115 -35.136 1.00 87.19 102 THR A CA 1
ATOM 758 C C . THR A 1 102 ? 4.421 4.769 -35.178 1.00 87.19 102 THR A C 1
ATOM 760 O O . THR A 1 102 ? 4.515 4.182 -36.263 1.00 87.19 102 THR A O 1
ATOM 763 N N . ILE A 1 103 ? 4.925 4.276 -34.041 1.00 86.31 103 ILE A N 1
ATOM 764 C CA . ILE A 1 103 ? 5.399 2.894 -33.905 1.00 86.31 103 ILE A CA 1
ATOM 765 C C . ILE A 1 103 ? 4.196 1.955 -33.869 1.00 86.31 103 ILE A C 1
ATOM 767 O O . ILE A 1 103 ? 4.146 1.006 -34.652 1.00 86.31 103 ILE A O 1
ATOM 771 N N . ASP A 1 104 ? 3.207 2.246 -33.023 1.00 81.56 104 ASP A N 1
ATOM 772 C CA . ASP A 1 104 ? 2.065 1.355 -32.789 1.00 81.56 104 ASP A CA 1
ATOM 773 C C . ASP A 1 104 ? 1.180 1.181 -34.031 1.00 81.56 104 ASP A C 1
ATOM 775 O O . ASP A 1 104 ? 0.630 0.100 -34.266 1.00 81.56 104 ASP A O 1
ATOM 779 N N . SER A 1 105 ? 1.099 2.214 -34.872 1.00 81.44 105 SER A N 1
ATOM 780 C CA . SER A 1 105 ? 0.410 2.191 -36.171 1.00 81.44 105 SER A CA 1
ATOM 781 C C . SER A 1 105 ? 1.262 1.653 -37.333 1.00 81.44 105 SER A C 1
ATOM 783 O O . SER A 1 105 ? 0.778 1.562 -38.464 1.00 81.44 105 SER A O 1
ATOM 785 N N . SER A 1 106 ? 2.530 1.298 -37.098 1.00 83.00 106 SER A N 1
ATOM 786 C CA . SER A 1 106 ? 3.425 0.786 -38.138 1.00 83.00 106 SER A CA 1
ATOM 787 C C . SER A 1 106 ? 3.140 -0.681 -38.462 1.00 83.00 106 SER A C 1
ATOM 789 O O . SER A 1 106 ? 3.044 -1.521 -37.573 1.00 83.00 106 SER A O 1
ATOM 791 N N . HIS A 1 107 ? 3.122 -1.027 -39.751 1.00 82.56 107 HIS A N 1
ATOM 792 C CA . HIS A 1 107 ? 3.095 -2.425 -40.201 1.00 82.56 107 HIS A CA 1
ATOM 793 C C . HIS A 1 107 ? 4.391 -3.181 -39.856 1.00 82.56 107 HIS A C 1
ATOM 795 O O . HIS A 1 107 ? 4.401 -4.405 -39.834 1.00 82.56 107 HIS A O 1
ATOM 801 N N . LEU A 1 108 ? 5.481 -2.459 -39.564 1.00 81.38 108 LEU A N 1
ATOM 802 C CA . LEU A 1 108 ? 6.771 -3.036 -39.170 1.00 81.38 108 LEU A CA 1
ATOM 803 C C . LEU A 1 108 ? 6.821 -3.451 -37.694 1.00 81.38 108 LEU A C 1
ATOM 805 O O . LEU A 1 108 ? 7.804 -4.050 -37.270 1.00 81.38 108 LEU A O 1
ATOM 809 N N . ARG A 1 109 ? 5.774 -3.160 -36.908 1.00 77.94 109 ARG A N 1
ATOM 810 C CA . ARG A 1 109 ? 5.720 -3.479 -35.473 1.00 77.94 109 ARG A CA 1
ATOM 811 C C . ARG A 1 109 ? 5.782 -4.978 -35.167 1.00 77.94 109 ARG A C 1
ATOM 813 O O . ARG A 1 109 ? 5.996 -5.344 -34.027 1.00 77.94 109 ARG A O 1
ATOM 820 N N . GLU A 1 110 ? 5.555 -5.841 -36.155 1.00 78.19 110 GLU A N 1
ATOM 821 C CA . GLU A 1 110 ? 5.685 -7.296 -35.989 1.00 78.19 110 GLU A CA 1
ATOM 822 C C . GLU A 1 110 ? 7.154 -7.759 -35.954 1.00 78.19 110 GLU A C 1
ATOM 824 O O . GLU A 1 110 ? 7.428 -8.909 -35.626 1.00 78.19 110 GLU A O 1
ATOM 829 N N . SER A 1 111 ? 8.105 -6.877 -36.287 1.00 87.69 111 SER A N 1
ATOM 830 C CA . SER A 1 111 ? 9.539 -7.142 -36.172 1.00 87.69 111 SER A CA 1
ATOM 831 C C . SER A 1 111 ? 10.079 -6.647 -34.828 1.00 87.69 111 SER A C 1
ATOM 833 O O . SER A 1 111 ? 10.167 -5.440 -34.591 1.00 87.69 111 SER A O 1
ATOM 835 N N . ASP A 1 112 ? 10.516 -7.583 -33.983 1.00 86.12 112 ASP A N 1
ATOM 836 C CA . ASP A 1 112 ? 11.153 -7.280 -32.693 1.00 86.12 112 ASP A CA 1
ATOM 837 C C . ASP A 1 112 ? 12.446 -6.468 -32.857 1.00 86.12 112 ASP A C 1
ATOM 839 O O . ASP A 1 112 ? 12.703 -5.555 -32.074 1.00 86.12 112 ASP A O 1
ATOM 843 N N . ASP A 1 113 ? 13.221 -6.727 -33.916 1.00 90.31 113 ASP A N 1
ATOM 844 C CA . ASP A 1 113 ? 14.423 -5.953 -34.243 1.00 90.31 113 ASP A CA 1
ATOM 845 C C . ASP A 1 113 ? 14.097 -4.470 -34.494 1.00 90.31 113 ASP A C 1
ATOM 847 O O . ASP A 1 113 ? 14.753 -3.580 -33.945 1.00 90.31 113 ASP A O 1
ATOM 851 N N . PHE A 1 114 ? 13.062 -4.201 -35.304 1.00 91.88 114 PHE A N 1
ATOM 852 C CA . PHE A 1 114 ? 12.580 -2.845 -35.575 1.00 91.88 114 PHE A CA 1
ATOM 853 C C . PHE A 1 114 ? 12.079 -2.178 -34.292 1.00 91.88 114 PHE A C 1
ATOM 855 O O . PHE A 1 114 ? 12.476 -1.051 -33.990 1.00 91.88 114 PHE A O 1
ATOM 862 N N . LEU A 1 115 ? 11.226 -2.872 -33.530 1.00 89.94 115 LEU A N 1
ATOM 863 C CA . LEU A 1 115 ? 10.655 -2.344 -32.294 1.00 89.94 115 LEU A CA 1
ATOM 864 C C . LEU A 1 115 ? 11.733 -2.011 -31.263 1.00 89.94 115 LEU A C 1
ATOM 866 O O . LEU A 1 115 ? 11.669 -0.940 -30.656 1.00 89.94 115 LEU A O 1
ATOM 870 N N . SER A 1 116 ? 12.715 -2.894 -31.079 1.00 91.75 116 SER A N 1
ATOM 871 C CA . SER A 1 116 ? 13.804 -2.706 -30.121 1.00 91.75 116 SER A CA 1
ATOM 872 C C . SER A 1 116 ? 14.644 -1.475 -30.477 1.00 91.75 116 SER A C 1
ATOM 874 O O . SER A 1 116 ? 14.790 -0.568 -29.650 1.00 91.75 116 SER A O 1
ATOM 876 N N . LEU A 1 117 ? 15.100 -1.356 -31.734 1.00 93.94 117 LEU A N 1
ATOM 877 C CA . LEU A 1 117 ? 15.897 -0.200 -32.164 1.00 93.94 117 LEU A CA 1
ATOM 878 C C . LEU A 1 117 ? 15.112 1.112 -32.132 1.00 93.94 117 LEU A C 1
ATOM 880 O O . LEU A 1 117 ? 15.632 2.119 -31.648 1.00 93.94 117 LEU A O 1
ATOM 884 N N . ALA A 1 118 ? 13.879 1.116 -32.645 1.00 94.06 118 ALA A N 1
ATOM 885 C CA . ALA A 1 118 ? 13.061 2.321 -32.709 1.00 94.06 118 ALA A CA 1
ATOM 886 C C . ALA A 1 118 ? 12.701 2.827 -31.302 1.00 94.06 118 ALA A C 1
ATOM 888 O O . ALA A 1 118 ? 12.858 4.016 -31.025 1.00 94.06 118 ALA A O 1
ATOM 889 N N . SER A 1 119 ? 12.302 1.927 -30.394 1.00 94.62 119 SER A N 1
ATOM 890 C CA . SER A 1 119 ? 11.974 2.280 -29.003 1.00 94.62 119 SER A CA 1
ATOM 891 C C . SER A 1 119 ? 13.192 2.845 -28.268 1.00 94.62 119 SER A C 1
ATOM 893 O O . SER A 1 119 ? 13.094 3.897 -27.633 1.00 94.62 119 SER A O 1
ATOM 895 N N . MET A 1 120 ? 14.361 2.205 -28.413 1.00 96.19 120 MET A N 1
ATOM 896 C CA . MET A 1 120 ? 15.612 2.691 -27.825 1.00 96.19 120 MET A CA 1
ATOM 897 C C . MET A 1 120 ? 15.990 4.077 -28.365 1.00 96.19 120 MET A C 1
ATOM 899 O O . MET A 1 120 ? 16.284 4.981 -27.582 1.00 96.19 120 MET A O 1
ATOM 903 N N . ALA A 1 121 ? 15.950 4.263 -29.691 1.00 96.81 121 ALA A N 1
ATOM 904 C CA . ALA A 1 121 ? 16.302 5.525 -30.340 1.00 96.81 121 ALA A CA 1
ATOM 905 C C . ALA A 1 121 ? 15.385 6.676 -29.904 1.00 96.81 121 ALA A C 1
ATOM 907 O O . ALA A 1 121 ? 15.885 7.762 -29.610 1.00 96.81 121 ALA A O 1
ATOM 908 N N . ILE A 1 122 ? 14.071 6.442 -29.803 1.00 96.31 122 ILE A N 1
ATOM 909 C CA . ILE A 1 122 ? 13.112 7.443 -29.311 1.00 96.31 122 ILE A CA 1
ATOM 910 C C . ILE A 1 122 ? 13.397 7.797 -27.854 1.00 96.31 122 ILE A C 1
ATOM 912 O O . ILE A 1 122 ? 13.470 8.981 -27.531 1.00 96.31 122 ILE A O 1
ATOM 916 N N . GLY A 1 123 ? 13.592 6.797 -26.986 1.00 96.00 123 GLY A N 1
ATOM 917 C CA . GLY A 1 123 ? 13.842 7.021 -25.562 1.00 96.00 123 GLY A CA 1
ATOM 918 C C . GLY A 1 123 ? 15.076 7.894 -25.316 1.00 96.00 123 GLY A C 1
ATOM 919 O O . GLY A 1 123 ? 14.994 8.907 -24.620 1.00 96.00 123 GLY A O 1
ATOM 920 N N . VAL A 1 124 ? 16.214 7.562 -25.941 1.00 96.62 124 VAL A N 1
ATOM 921 C CA . VAL A 1 124 ? 17.445 8.360 -25.785 1.00 96.62 124 VAL A CA 1
ATOM 922 C C . VAL A 1 124 ? 17.358 9.716 -26.497 1.00 96.62 124 VAL A C 1
ATOM 924 O O . VAL A 1 124 ? 17.883 10.701 -25.980 1.00 96.62 124 VAL A O 1
ATOM 927 N N . ALA A 1 125 ? 16.653 9.813 -27.633 1.00 96.50 125 ALA A N 1
ATOM 928 C CA . ALA A 1 125 ? 16.426 11.087 -28.318 1.00 96.50 125 ALA A CA 1
ATOM 929 C C . ALA A 1 125 ? 15.558 12.039 -27.494 1.00 96.50 125 ALA A C 1
ATOM 931 O O . ALA A 1 125 ? 15.870 13.224 -27.423 1.00 96.50 125 ALA A O 1
ATOM 932 N N . PHE A 1 126 ? 14.521 11.537 -26.821 1.00 96.38 126 PHE A N 1
ATOM 933 C CA . PHE A 1 126 ? 13.695 12.351 -25.936 1.00 96.38 126 PHE A CA 1
ATOM 934 C C . PHE A 1 126 ? 14.510 12.942 -24.785 1.00 96.38 126 PHE A C 1
ATOM 936 O O . PHE A 1 126 ? 14.452 14.149 -24.550 1.00 96.38 126 PHE A O 1
ATOM 943 N N . LEU A 1 127 ? 15.310 12.118 -24.097 1.00 95.56 127 LEU A N 1
ATOM 944 C CA . LEU A 1 127 ? 16.172 12.601 -23.013 1.00 95.56 127 LEU A CA 1
ATOM 945 C C . LEU A 1 127 ? 17.182 13.629 -23.527 1.00 95.56 127 LEU A C 1
ATOM 947 O O . LEU A 1 127 ? 17.386 14.660 -22.890 1.00 95.56 127 LEU A O 1
ATOM 951 N N . ARG A 1 128 ? 17.777 13.382 -24.701 1.00 94.62 128 ARG A N 1
ATOM 952 C CA . ARG A 1 128 ? 18.710 14.316 -25.339 1.00 94.62 128 ARG A CA 1
ATOM 953 C C . ARG A 1 128 ? 18.050 15.661 -25.605 1.00 94.62 128 ARG A C 1
ATOM 955 O O . ARG A 1 128 ? 18.594 16.695 -25.227 1.00 94.62 128 ARG A O 1
ATOM 962 N N . GLU A 1 129 ? 16.902 15.654 -26.274 1.00 94.25 129 GLU A N 1
ATOM 963 C CA . GLU A 1 129 ? 16.190 16.877 -26.635 1.00 94.25 129 GLU A CA 1
ATOM 964 C C . GLU A 1 129 ? 15.655 17.605 -25.408 1.00 94.25 129 GLU A C 1
ATOM 966 O O . GLU A 1 129 ? 15.714 18.832 -25.368 1.00 94.25 129 GLU A O 1
ATOM 971 N N . SER A 1 130 ? 15.257 16.870 -24.368 1.00 92.50 130 SER A N 1
ATOM 972 C CA . SER A 1 130 ? 14.884 17.465 -23.086 1.00 92.50 130 SER A CA 1
ATOM 973 C C . SER A 1 130 ? 16.045 18.274 -22.507 1.00 92.50 130 SER A C 1
ATOM 975 O O . SER A 1 130 ? 15.870 19.438 -22.157 1.00 92.50 130 SER A O 1
ATOM 977 N N . CYS A 1 131 ? 17.268 17.728 -22.524 1.00 89.44 131 CYS A N 1
ATOM 978 C CA . CYS A 1 131 ? 18.464 18.469 -22.113 1.00 89.44 131 CYS A CA 1
ATOM 979 C C . CYS A 1 131 ? 18.759 19.688 -23.001 1.00 89.44 131 CYS A C 1
ATOM 981 O O . CYS A 1 131 ? 19.208 20.716 -22.501 1.00 89.44 131 CYS A O 1
ATOM 983 N N . ARG A 1 132 ? 18.574 19.577 -24.324 1.00 88.25 132 ARG A N 1
ATOM 984 C CA . ARG A 1 132 ? 18.868 20.663 -25.282 1.00 88.25 132 ARG A CA 1
ATOM 985 C C . ARG A 1 132 ? 17.859 21.807 -25.204 1.00 88.25 132 ARG A C 1
ATOM 987 O O . ARG A 1 132 ? 18.217 22.941 -25.506 1.00 88.25 132 ARG A O 1
ATOM 994 N N . GLN A 1 133 ? 16.625 21.500 -24.820 1.00 88.19 133 GLN A N 1
ATOM 995 C CA . GLN A 1 133 ? 15.512 22.443 -24.729 1.00 88.19 133 GLN A CA 1
ATOM 996 C C . GLN A 1 133 ? 15.289 22.954 -23.295 1.00 88.19 133 GLN A C 1
ATOM 998 O O . GLN A 1 133 ? 14.296 23.632 -23.056 1.00 88.19 133 GLN A O 1
ATOM 1003 N N . ASP A 1 134 ? 16.199 22.641 -22.361 1.00 84.88 134 ASP A N 1
ATOM 1004 C CA . ASP A 1 134 ? 16.092 22.969 -20.928 1.00 84.88 134 ASP A CA 1
ATOM 1005 C C . ASP A 1 134 ? 14.764 22.495 -20.300 1.00 84.88 134 ASP A C 1
ATOM 1007 O O . ASP A 1 134 ? 14.182 23.128 -19.420 1.00 84.88 134 ASP A O 1
ATOM 1011 N N . HIS A 1 135 ? 14.256 21.362 -20.796 1.00 89.31 135 HIS A N 1
ATOM 1012 C CA . HIS A 1 135 ? 13.038 20.727 -20.307 1.00 89.31 135 HIS A CA 1
ATOM 1013 C C . HIS A 1 135 ? 13.364 19.799 -19.140 1.00 89.31 135 HIS A C 1
ATOM 1015 O O . HIS A 1 135 ? 14.186 18.883 -19.250 1.00 89.31 135 HIS A O 1
ATOM 1021 N N . HIS A 1 136 ? 12.680 20.011 -18.020 1.00 90.25 136 HIS A N 1
ATOM 1022 C CA . HIS A 1 136 ? 12.769 19.124 -16.871 1.00 90.25 136 HIS A CA 1
ATOM 1023 C C . HIS A 1 136 ? 11.904 17.881 -17.101 1.00 90.25 136 HIS A C 1
ATOM 1025 O O . HIS A 1 136 ? 10.678 17.954 -17.029 1.00 90.25 136 HIS A O 1
ATOM 1031 N N . VAL A 1 137 ? 12.552 16.730 -17.298 1.00 91.50 137 VAL A N 1
ATOM 1032 C CA . VAL A 1 137 ? 11.876 15.432 -17.434 1.00 91.50 137 VAL A CA 1
ATOM 1033 C C . VAL A 1 137 ? 11.117 15.103 -16.147 1.00 91.50 137 VAL A C 1
ATOM 1035 O O . VAL A 1 137 ? 11.708 14.985 -15.075 1.00 91.50 137 VAL A O 1
ATOM 1038 N N . THR A 1 138 ? 9.802 14.973 -16.250 1.00 91.75 138 THR A N 1
ATOM 1039 C CA . THR A 1 138 ? 8.909 14.593 -15.148 1.00 91.75 138 THR A CA 1
ATOM 1040 C C . THR A 1 138 ? 8.958 13.089 -14.862 1.00 91.75 138 THR A C 1
ATOM 1042 O O . THR A 1 138 ? 9.337 12.293 -15.722 1.00 91.75 138 THR A O 1
ATOM 1045 N N . ASP A 1 139 ? 8.496 12.674 -13.678 1.00 90.44 139 ASP A N 1
ATOM 1046 C CA . ASP A 1 139 ? 8.412 11.261 -13.275 1.00 90.44 139 ASP A CA 1
ATOM 1047 C C . ASP A 1 139 ? 7.624 10.405 -14.290 1.00 90.44 139 ASP A C 1
ATOM 1049 O O . ASP A 1 139 ? 7.977 9.254 -14.552 1.00 90.44 139 ASP A O 1
ATOM 1053 N N . ALA A 1 140 ? 6.563 10.971 -14.881 1.00 89.19 140 ALA A N 1
ATOM 1054 C CA . ALA A 1 140 ? 5.726 10.302 -15.878 1.00 89.19 140 ALA A CA 1
ATOM 1055 C C . ALA A 1 140 ? 6.433 10.164 -17.235 1.00 89.19 140 ALA A C 1
ATOM 1057 O O . ALA A 1 140 ? 6.368 9.109 -17.862 1.00 89.19 140 ALA A O 1
ATOM 1058 N N . GLU A 1 141 ? 7.149 11.200 -17.677 1.00 92.50 141 GLU A N 1
ATOM 1059 C CA . GLU A 1 141 ? 7.940 11.143 -18.910 1.00 92.50 141 GLU A CA 1
ATOM 1060 C C . GLU A 1 141 ? 9.109 10.163 -18.774 1.00 92.50 141 GLU A C 1
ATOM 1062 O O . GLU A 1 141 ? 9.334 9.348 -19.671 1.00 92.50 141 GLU A O 1
ATOM 1067 N N . LEU A 1 142 ? 9.818 10.183 -17.638 1.00 94.62 142 LEU A N 1
ATOM 1068 C CA . LEU A 1 142 ? 10.892 9.229 -17.361 1.00 94.62 142 LEU A CA 1
ATOM 1069 C C . LEU A 1 142 ? 10.362 7.793 -17.319 1.00 94.62 142 LEU A C 1
ATOM 1071 O O . LEU A 1 142 ? 11.044 6.884 -17.787 1.00 94.62 142 LEU A O 1
ATOM 1075 N N . GLU A 1 143 ? 9.149 7.582 -16.802 1.00 93.62 143 GLU A N 1
ATOM 1076 C CA . GLU A 1 143 ? 8.510 6.270 -16.828 1.00 93.62 143 GLU A CA 1
ATOM 1077 C C . GLU A 1 143 ? 8.306 5.766 -18.255 1.00 93.62 143 GLU A C 1
ATOM 1079 O O . GLU A 1 143 ? 8.699 4.644 -18.558 1.00 93.62 143 GLU A O 1
ATOM 1084 N N . ILE A 1 144 ? 7.746 6.589 -19.141 1.00 92.81 144 ILE A N 1
ATOM 1085 C CA . ILE A 1 144 ? 7.512 6.206 -20.539 1.00 92.81 144 ILE A CA 1
ATOM 1086 C C . ILE A 1 144 ? 8.835 5.896 -21.241 1.00 92.81 144 ILE A C 1
ATOM 1088 O O . ILE A 1 144 ? 8.962 4.869 -21.908 1.00 92.81 144 ILE A O 1
ATOM 1092 N N . VAL A 1 145 ? 9.842 6.755 -21.058 1.00 95.88 145 VAL A N 1
ATOM 1093 C CA . VAL A 1 145 ? 11.186 6.539 -21.608 1.00 95.88 145 VAL A CA 1
ATOM 1094 C C . VAL A 1 145 ? 11.779 5.229 -21.099 1.00 95.88 145 VAL A C 1
ATOM 1096 O O . VAL A 1 145 ? 12.323 4.453 -21.886 1.00 95.88 145 VAL A O 1
ATOM 1099 N N . TRP A 1 146 ? 11.662 4.961 -19.797 1.00 97.12 146 TRP A N 1
ATOM 1100 C CA . TRP A 1 146 ? 12.137 3.712 -19.221 1.00 97.12 146 TRP A CA 1
ATOM 1101 C C . TRP A 1 146 ? 11.399 2.508 -19.801 1.00 97.12 146 TRP A C 1
ATOM 1103 O O . TRP A 1 146 ? 12.064 1.544 -20.151 1.00 97.12 146 TRP A O 1
ATOM 1113 N N . GLN A 1 147 ? 10.077 2.562 -19.993 1.00 94.81 147 GLN A N 1
ATOM 1114 C CA . GLN A 1 147 ? 9.323 1.461 -20.606 1.00 94.81 147 GLN A CA 1
ATOM 1115 C C . GLN A 1 147 ? 9.776 1.169 -22.048 1.00 94.81 147 GLN A C 1
ATOM 1117 O O . GLN A 1 147 ? 9.917 0.003 -22.422 1.00 94.81 147 GLN A O 1
ATOM 1122 N N . LEU A 1 148 ? 10.084 2.202 -22.843 1.00 95.56 148 LEU A N 1
ATOM 1123 C CA . LEU A 1 148 ? 10.651 2.030 -24.189 1.00 95.56 148 LEU A CA 1
ATOM 1124 C C . LEU A 1 148 ? 12.019 1.327 -24.148 1.00 95.56 148 LEU A C 1
ATOM 1126 O O . LEU A 1 148 ? 12.257 0.379 -24.900 1.00 95.56 148 LEU A O 1
ATOM 1130 N N . ILE A 1 149 ? 12.907 1.769 -23.252 1.00 96.62 149 ILE A N 1
ATOM 1131 C CA . ILE A 1 149 ? 14.248 1.192 -23.066 1.00 96.62 149 ILE A CA 1
ATOM 1132 C C . ILE A 1 149 ? 14.153 -0.238 -22.517 1.00 96.62 149 ILE A C 1
ATOM 1134 O O . ILE A 1 149 ? 14.827 -1.138 -23.013 1.00 96.62 149 ILE A O 1
ATOM 1138 N N . PHE A 1 150 ? 13.302 -0.463 -21.518 1.00 95.44 150 PHE A N 1
ATOM 1139 C CA . PHE A 1 150 ? 13.062 -1.753 -20.882 1.00 95.44 150 PHE A CA 1
ATOM 1140 C C . PHE A 1 150 ? 12.579 -2.787 -21.900 1.00 95.44 150 PHE A C 1
ATOM 1142 O O . PHE A 1 150 ? 13.179 -3.858 -22.008 1.00 95.44 150 PHE A O 1
ATOM 1149 N N . LYS A 1 151 ? 11.567 -2.445 -22.710 1.00 91.62 151 LYS A N 1
ATOM 1150 C CA . LYS A 1 151 ? 11.058 -3.312 -23.784 1.00 91.62 151 LYS A CA 1
ATOM 1151 C C . LYS A 1 151 ? 12.152 -3.655 -24.796 1.00 91.62 151 LYS A C 1
ATOM 1153 O O . LYS A 1 151 ? 12.290 -4.812 -25.187 1.00 91.62 151 LYS A O 1
ATOM 1158 N N . ALA A 1 152 ? 12.968 -2.674 -25.185 1.00 93.06 152 ALA A N 1
ATOM 1159 C CA . ALA A 1 152 ? 14.080 -2.902 -26.102 1.00 93.06 152 ALA A CA 1
ATOM 1160 C C . ALA A 1 152 ? 15.142 -3.857 -25.519 1.00 93.06 152 ALA A C 1
ATOM 1162 O O . ALA A 1 152 ? 15.603 -4.752 -26.227 1.00 93.06 152 ALA A O 1
ATOM 1163 N N . LEU A 1 153 ? 15.489 -3.713 -24.232 1.00 93.62 153 LEU A N 1
ATOM 1164 C CA . LEU A 1 153 ? 16.487 -4.546 -23.543 1.00 93.62 153 LEU A CA 1
ATOM 1165 C C . LEU A 1 153 ? 16.001 -5.966 -23.212 1.00 93.62 153 LEU A C 1
ATOM 1167 O O . LEU A 1 153 ? 16.834 -6.856 -23.043 1.00 93.62 153 LEU A O 1
ATOM 1171 N N . THR A 1 154 ? 14.688 -6.178 -23.104 1.00 91.75 154 THR A N 1
ATOM 1172 C CA . THR A 1 154 ? 14.074 -7.468 -22.728 1.00 91.75 154 THR A CA 1
ATOM 1173 C C . THR A 1 154 ? 13.456 -8.230 -23.902 1.00 91.75 154 THR A C 1
ATOM 1175 O O . THR A 1 154 ? 12.921 -9.318 -23.711 1.00 91.75 154 THR A O 1
ATOM 1178 N N . SER A 1 155 ? 13.558 -7.702 -25.125 1.00 88.81 155 SER A N 1
ATOM 1179 C CA . SER A 1 155 ? 13.051 -8.362 -26.334 1.00 88.81 155 SER A CA 1
ATOM 1180 C C . SER A 1 155 ? 13.722 -9.727 -26.553 1.00 88.81 155 SER A C 1
ATOM 1182 O O . SER A 1 155 ? 14.949 -9.827 -26.605 1.00 88.81 155 SER A O 1
ATOM 1184 N N . THR A 1 156 ? 12.919 -10.786 -26.692 1.00 80.19 156 THR A N 1
ATOM 1185 C CA . THR A 1 156 ? 13.387 -12.184 -26.719 1.00 80.19 156 THR A CA 1
ATOM 1186 C C . THR A 1 156 ? 13.561 -12.762 -28.124 1.00 80.19 156 THR A C 1
ATOM 1188 O O . THR A 1 156 ? 14.315 -13.724 -28.277 1.00 80.19 156 THR A O 1
ATOM 1191 N N . HIS A 1 157 ? 12.927 -12.191 -29.157 1.00 82.00 157 HIS A N 1
ATOM 1192 C CA . HIS A 1 157 ? 12.998 -12.691 -30.540 1.00 82.00 157 HIS A CA 1
ATOM 1193 C C . HIS A 1 157 ? 13.817 -11.791 -31.473 1.00 82.00 157 HIS A C 1
ATOM 1195 O O . HIS A 1 157 ? 13.486 -11.626 -32.647 1.00 82.00 157 HIS A O 1
ATOM 1201 N N . LEU A 1 158 ? 14.918 -11.238 -30.960 1.00 84.56 158 LEU A N 1
ATOM 1202 C CA . LEU A 1 158 ? 15.878 -10.507 -31.785 1.00 84.56 158 LEU A CA 1
ATOM 1203 C C . LEU A 1 158 ? 16.635 -11.463 -32.717 1.00 84.56 158 LEU A C 1
ATOM 1205 O O . LEU A 1 158 ? 17.002 -12.575 -32.323 1.00 84.56 158 LEU A O 1
ATOM 1209 N N . SER A 1 159 ? 16.927 -11.021 -33.942 1.00 82.88 159 SER A N 1
ATOM 1210 C CA . SER A 1 159 ? 17.707 -11.812 -34.910 1.00 82.88 159 SER A CA 1
ATOM 1211 C C . SER A 1 159 ? 19.137 -12.092 -34.437 1.00 82.88 159 SER A C 1
ATOM 1213 O O . SER A 1 159 ? 19.741 -13.096 -34.824 1.00 82.88 159 SER A O 1
ATOM 1215 N N . GLN A 1 160 ? 19.667 -11.226 -33.573 1.00 82.31 160 GLN A N 1
ATOM 1216 C CA . GLN A 1 160 ? 20.921 -11.400 -32.851 1.00 82.31 160 GLN A CA 1
ATOM 1217 C C . GLN A 1 160 ? 20.898 -10.603 -31.532 1.00 82.31 160 GLN A C 1
ATOM 1219 O O . GLN A 1 160 ? 20.131 -9.649 -31.406 1.00 82.31 160 GLN A O 1
ATOM 1224 N N . PRO A 1 161 ? 21.760 -10.922 -30.549 1.00 80.94 161 PRO A N 1
ATOM 1225 C CA . PRO A 1 161 ? 21.868 -10.126 -29.330 1.00 80.94 161 PRO A CA 1
ATOM 1226 C C . PRO A 1 161 ? 22.376 -8.710 -29.640 1.00 80.94 161 PRO A C 1
ATOM 1228 O O . PRO A 1 161 ? 23.526 -8.539 -30.042 1.00 80.94 161 PRO A O 1
ATOM 1231 N N . PHE A 1 162 ? 21.532 -7.697 -29.440 1.00 83.31 162 PHE A N 1
ATOM 1232 C CA . PHE A 1 162 ? 21.894 -6.290 -29.660 1.00 83.31 162 PHE A CA 1
ATOM 1233 C C . PHE A 1 162 ? 22.678 -5.682 -28.498 1.00 83.31 162 PHE A C 1
ATOM 1235 O O . PHE A 1 162 ? 23.468 -4.771 -28.697 1.00 83.31 162 PHE A O 1
ATOM 1242 N N . TYR A 1 163 ? 22.491 -6.163 -27.272 1.00 88.69 163 TYR A N 1
ATOM 1243 C CA . TYR A 1 163 ? 23.044 -5.512 -26.086 1.00 88.69 163 TYR A CA 1
ATOM 1244 C C . TYR A 1 163 ? 24.026 -6.421 -25.355 1.00 88.69 163 TYR A C 1
ATOM 1246 O O . TYR A 1 163 ? 23.836 -7.633 -25.260 1.00 88.69 163 TYR A O 1
ATOM 1254 N N . THR A 1 164 ? 25.054 -5.816 -24.760 1.00 87.75 164 THR A N 1
ATOM 1255 C CA . THR A 1 164 ? 26.019 -6.515 -23.903 1.00 87.75 164 THR A CA 1
ATOM 1256 C C . THR A 1 164 ? 26.227 -5.762 -22.597 1.00 87.75 164 THR A C 1
ATOM 1258 O O . THR A 1 164 ? 26.356 -4.536 -22.601 1.00 87.75 164 THR A O 1
ATOM 1261 N N . ALA A 1 165 ? 26.305 -6.497 -21.489 1.00 89.62 165 ALA A N 1
ATOM 1262 C CA . ALA A 1 165 ? 26.670 -5.955 -20.187 1.00 89.62 165 ALA A CA 1
ATOM 1263 C C . ALA A 1 165 ? 28.171 -6.148 -19.932 1.00 89.62 165 ALA A C 1
ATOM 1265 O O . ALA A 1 165 ? 28.753 -7.165 -20.309 1.00 89.62 165 ALA A O 1
ATOM 1266 N N . SER A 1 166 ? 28.797 -5.186 -19.259 1.00 87.25 166 SER A N 1
ATOM 1267 C CA . SER A 1 166 ? 30.196 -5.277 -18.823 1.00 87.25 166 SER A CA 1
ATOM 1268 C C . SER A 1 166 ? 30.363 -4.673 -17.435 1.00 87.25 166 SER A C 1
ATOM 1270 O O . SER A 1 166 ? 29.693 -3.695 -17.103 1.00 87.25 166 SER A O 1
ATOM 1272 N N . ARG A 1 167 ? 31.249 -5.235 -16.607 1.00 85.62 167 ARG A N 1
ATOM 1273 C CA . ARG A 1 167 ? 31.541 -4.664 -15.285 1.00 85.62 167 ARG A CA 1
ATOM 1274 C C . ARG A 1 167 ? 32.583 -3.556 -15.394 1.00 85.62 167 ARG A C 1
ATOM 1276 O O . ARG A 1 167 ? 33.599 -3.710 -16.068 1.00 85.62 167 ARG A O 1
ATOM 1283 N N . SER A 1 168 ? 32.319 -2.427 -14.748 1.00 84.00 168 SER A N 1
ATOM 1284 C CA . SER A 1 168 ? 33.194 -1.261 -14.722 1.00 84.00 168 SER A CA 1
ATOM 1285 C C . SER A 1 168 ? 34.313 -1.426 -13.688 1.00 84.00 168 SER A C 1
ATOM 1287 O O . SER A 1 168 ? 34.241 -2.262 -12.787 1.00 84.00 168 SER A O 1
ATOM 1289 N N . ALA A 1 169 ? 35.346 -0.582 -13.778 1.00 75.00 169 ALA A N 1
ATOM 1290 C CA . ALA A 1 169 ? 36.394 -0.522 -12.753 1.00 75.00 169 ALA A CA 1
ATOM 1291 C C . ALA A 1 169 ? 35.866 -0.066 -11.377 1.00 75.00 169 ALA A C 1
ATOM 1293 O O . ALA A 1 169 ? 36.489 -0.331 -10.354 1.00 75.00 169 ALA A O 1
ATOM 1294 N N . GLN A 1 170 ? 34.702 0.586 -11.357 1.00 76.94 170 GLN A N 1
ATOM 1295 C CA . GLN A 1 170 ? 34.013 1.045 -10.150 1.00 76.94 170 GLN A CA 1
ATOM 1296 C C . GLN A 1 170 ? 33.018 -0.001 -9.612 1.00 76.94 170 GLN A C 1
ATOM 1298 O O . GLN A 1 170 ? 32.277 0.269 -8.671 1.00 76.94 170 GLN A O 1
ATOM 1303 N N . GLY A 1 171 ? 33.003 -1.208 -10.187 1.00 80.94 171 GLY A N 1
ATOM 1304 C CA . GLY A 1 171 ? 32.250 -2.361 -9.692 1.00 80.94 171 GLY A CA 1
ATOM 1305 C C . GLY A 1 171 ? 30.818 -2.485 -10.212 1.00 80.94 171 GLY A C 1
ATOM 1306 O O . GLY A 1 171 ? 30.264 -3.577 -10.145 1.00 80.94 171 GLY A O 1
ATOM 1307 N N . PHE A 1 172 ? 30.231 -1.438 -10.796 1.00 89.88 172 PHE A N 1
ATOM 1308 C CA . PHE A 1 172 ? 28.889 -1.504 -11.388 1.00 89.88 172 PHE A CA 1
ATOM 1309 C C . PHE A 1 172 ? 28.878 -2.153 -12.774 1.00 89.88 172 PHE A C 1
ATOM 1311 O O . PHE A 1 172 ? 29.882 -2.161 -13.484 1.00 89.88 172 PHE A O 1
ATOM 1318 N N . LEU A 1 173 ? 27.726 -2.668 -13.192 1.00 92.19 173 LEU A N 1
ATOM 1319 C CA . LEU A 1 173 ? 27.492 -3.178 -14.540 1.00 92.19 173 LEU A CA 1
ATOM 1320 C C . LEU A 1 173 ? 26.993 -2.056 -15.453 1.00 92.19 173 LEU A C 1
ATOM 1322 O O . LEU A 1 173 ? 26.168 -1.238 -15.061 1.00 92.19 173 LEU A O 1
ATOM 1326 N N . SER A 1 174 ? 27.513 -2.007 -16.675 1.00 92.88 174 SER A N 1
ATOM 1327 C CA . SER A 1 174 ? 27.182 -1.003 -17.682 1.00 92.88 174 SER A CA 1
ATOM 1328 C C . SER A 1 174 ? 26.671 -1.672 -18.953 1.00 92.88 174 SER A C 1
ATOM 1330 O O . SER A 1 174 ? 27.316 -2.593 -19.464 1.00 92.88 174 SER A O 1
ATOM 1332 N N . VAL A 1 175 ? 25.551 -1.172 -19.476 1.00 94.56 175 VAL A N 1
ATOM 1333 C CA . VAL A 1 175 ? 25.020 -1.506 -20.806 1.00 94.56 175 VAL A CA 1
ATOM 1334 C C . VAL A 1 175 ? 25.091 -0.252 -21.672 1.00 94.56 175 VAL A C 1
ATOM 1336 O O . VAL A 1 175 ? 24.569 0.795 -21.289 1.00 94.56 175 VAL A O 1
ATOM 1339 N N . ALA A 1 176 ? 25.757 -0.335 -22.824 1.00 94.62 176 ALA A N 1
ATOM 1340 C CA . ALA A 1 176 ? 25.797 0.763 -23.786 1.00 94.62 176 ALA A CA 1
ATOM 1341 C C . ALA A 1 176 ? 24.473 0.826 -24.561 1.00 94.62 176 ALA A C 1
ATOM 1343 O O . ALA A 1 176 ? 24.052 -0.170 -25.142 1.00 94.62 176 ALA A O 1
ATOM 1344 N N . LEU A 1 177 ? 23.827 1.993 -24.557 1.00 96.06 177 LEU A N 1
ATOM 1345 C CA . LEU A 1 177 ? 22.534 2.216 -25.213 1.00 96.06 177 LEU A CA 1
ATOM 1346 C C . LEU A 1 177 ? 22.691 3.025 -26.505 1.00 96.06 177 LEU A C 1
ATOM 1348 O O . LEU A 1 177 ? 22.016 2.756 -27.489 1.00 96.06 177 LEU A O 1
ATOM 1352 N N . CYS A 1 178 ? 23.604 4.000 -26.511 1.00 96.31 178 CYS A N 1
ATOM 1353 C CA . CYS A 1 178 ? 23.946 4.823 -27.671 1.00 96.31 178 CYS A CA 1
ATOM 1354 C C . CYS A 1 178 ? 25.417 5.248 -27.572 1.00 96.31 178 CYS A C 1
ATOM 1356 O O . CYS A 1 178 ? 25.891 5.579 -26.482 1.00 96.31 178 CYS A O 1
ATOM 1358 N N . SER A 1 179 ? 26.148 5.219 -28.689 1.00 95.50 179 SER A N 1
ATOM 1359 C CA . SER A 1 179 ? 27.566 5.571 -28.741 1.00 95.50 179 SER A CA 1
ATOM 1360 C C . SER A 1 179 ? 27.897 6.383 -29.991 1.00 95.50 179 SER A C 1
ATOM 1362 O O . SER A 1 179 ? 27.975 5.839 -31.089 1.00 95.50 179 SER A O 1
ATOM 1364 N N . LEU A 1 180 ? 28.161 7.677 -29.810 1.00 94.25 180 LEU A N 1
ATOM 1365 C CA . LEU A 1 180 ? 28.663 8.583 -30.840 1.00 94.25 180 LEU A CA 1
ATOM 1366 C C . LEU A 1 180 ? 30.051 9.099 -30.447 1.00 94.25 180 LEU A C 1
ATOM 1368 O O . LEU A 1 180 ? 30.264 9.618 -29.349 1.00 94.25 180 LEU A O 1
ATOM 1372 N N . VAL A 1 181 ? 30.999 8.947 -31.366 1.00 91.12 181 VAL A N 1
ATOM 1373 C CA . VAL A 1 181 ? 32.404 9.341 -31.215 1.00 91.12 181 VAL A CA 1
ATOM 1374 C C . VAL A 1 181 ? 32.771 10.211 -32.415 1.00 91.12 181 VAL A C 1
ATOM 1376 O O . VAL A 1 181 ? 32.324 9.948 -33.533 1.00 91.12 181 VAL A O 1
ATOM 1379 N N . LYS A 1 182 ? 33.558 11.263 -32.189 1.00 88.38 182 LYS A N 1
ATOM 1380 C CA . LYS A 1 182 ? 34.055 12.159 -33.242 1.00 88.38 182 LYS A CA 1
ATOM 1381 C C . LYS A 1 182 ? 35.128 11.457 -34.076 1.00 88.38 182 LYS A C 1
ATOM 1383 O O . LYS A 1 182 ? 35.749 10.497 -33.630 1.00 88.38 182 LYS A O 1
ATOM 1388 N N . GLU A 1 183 ? 35.421 11.983 -35.263 1.00 84.00 183 GLU A N 1
ATOM 1389 C CA . GLU A 1 183 ? 36.457 11.429 -36.156 1.00 84.00 183 GLU A CA 1
ATOM 1390 C C . GLU A 1 183 ? 37.844 11.335 -35.499 1.00 84.00 183 GLU A C 1
ATOM 1392 O O . GLU A 1 183 ? 38.630 10.443 -35.806 1.00 84.00 183 GLU A O 1
ATOM 1397 N N . ASN A 1 184 ? 38.143 12.240 -34.564 1.00 82.06 184 ASN A N 1
ATOM 1398 C CA . ASN A 1 184 ? 39.398 12.259 -33.814 1.00 82.06 184 ASN A CA 1
ATOM 1399 C C . ASN A 1 184 ? 39.440 11.253 -32.641 1.00 82.06 184 ASN A C 1
ATOM 1401 O O . ASN A 1 184 ? 40.440 11.204 -31.923 1.00 82.06 184 ASN A O 1
ATOM 1405 N N . GLY A 1 185 ? 38.376 10.468 -32.444 1.00 80.88 185 GLY A N 1
ATOM 1406 C CA . GLY A 1 185 ? 38.247 9.475 -31.380 1.00 80.88 185 GLY A CA 1
ATOM 1407 C C . GLY A 1 185 ? 37.765 10.023 -30.033 1.00 80.88 185 GLY A C 1
ATOM 1408 O O . GLY A 1 185 ? 37.661 9.250 -29.078 1.00 80.88 185 GLY A O 1
ATOM 1409 N N . ASP A 1 186 ? 37.466 11.322 -29.939 1.00 86.56 186 ASP A N 1
ATOM 1410 C CA . ASP A 1 186 ? 36.898 11.927 -28.734 1.00 86.56 186 ASP A CA 1
ATOM 1411 C C . ASP A 1 186 ? 35.415 11.562 -28.592 1.00 86.56 186 ASP A C 1
ATOM 1413 O O . ASP A 1 186 ? 34.674 11.469 -29.575 1.00 86.56 186 ASP A O 1
ATOM 1417 N N . ILE A 1 187 ? 34.961 11.403 -27.349 1.00 89.19 187 ILE A N 1
ATOM 1418 C CA . ILE A 1 187 ? 33.551 11.148 -27.050 1.00 89.19 187 ILE A CA 1
ATOM 1419 C C . ILE A 1 187 ? 32.704 12.326 -27.547 1.00 89.19 187 ILE A C 1
ATOM 1421 O O . ILE A 1 187 ? 32.995 13.479 -27.220 1.00 89.19 187 ILE A O 1
ATOM 1425 N N . ASP A 1 188 ? 31.652 12.031 -28.314 1.00 93.81 188 ASP A N 1
ATOM 1426 C CA . ASP A 1 188 ? 30.658 13.025 -28.709 1.00 93.81 188 ASP A CA 1
ATOM 1427 C C . ASP A 1 188 ? 29.452 12.982 -27.764 1.00 93.81 188 ASP A C 1
ATOM 1429 O O . ASP A 1 188 ? 29.262 13.892 -26.957 1.00 93.81 188 ASP A O 1
ATOM 1433 N N . GLU A 1 189 ? 28.691 11.886 -27.823 1.00 95.19 189 GLU A N 1
ATOM 1434 C CA . GLU A 1 189 ? 27.483 11.639 -27.032 1.00 95.19 189 GLU A CA 1
ATOM 1435 C C . GLU A 1 189 ? 27.405 10.137 -26.694 1.00 95.19 189 GLU A C 1
ATOM 1437 O O . GLU A 1 189 ? 27.473 9.301 -27.596 1.00 95.19 189 GLU A O 1
ATOM 1442 N N . LEU A 1 190 ? 27.262 9.766 -25.416 1.00 95.19 190 LEU A N 1
ATOM 1443 C CA . LEU A 1 190 ? 27.077 8.363 -25.000 1.00 95.19 190 LEU A CA 1
ATOM 1444 C C . LEU A 1 190 ? 25.889 8.234 -24.051 1.00 95.19 190 LEU A C 1
ATOM 1446 O O . LEU A 1 190 ? 25.801 8.995 -23.092 1.00 95.19 190 LEU A O 1
ATOM 1450 N N . TYR A 1 191 ? 25.062 7.206 -24.242 1.00 96.62 191 TYR A N 1
ATOM 1451 C CA . TYR A 1 191 ? 24.076 6.767 -23.252 1.00 96.62 191 TYR A CA 1
ATOM 1452 C C . TYR A 1 191 ? 24.440 5.395 -22.707 1.00 96.62 191 TYR A C 1
ATOM 1454 O O . TYR A 1 191 ? 24.735 4.466 -23.468 1.00 96.62 191 TYR A O 1
ATOM 1462 N N . ARG A 1 192 ? 24.387 5.257 -21.384 1.00 95.94 192 ARG A N 1
ATOM 1463 C CA . ARG A 1 192 ? 24.646 3.999 -20.684 1.00 95.94 192 ARG A CA 1
ATOM 1464 C C . ARG A 1 192 ? 23.629 3.779 -19.574 1.00 95.94 192 ARG A C 1
ATOM 1466 O O . ARG A 1 192 ? 23.304 4.706 -18.844 1.00 95.94 192 ARG A O 1
ATOM 1473 N N . LEU A 1 193 ? 23.185 2.539 -19.410 1.00 97.12 193 LEU A N 1
ATOM 1474 C CA . LEU A 1 193 ? 22.533 2.090 -18.184 1.00 97.12 193 LEU A CA 1
ATOM 1475 C C . LEU A 1 193 ? 23.627 1.627 -17.220 1.00 97.12 193 LEU A C 1
ATOM 1477 O O . LEU A 1 193 ? 24.407 0.740 -17.571 1.00 97.12 193 LEU A O 1
ATOM 1481 N N . HIS A 1 194 ? 23.710 2.232 -16.038 1.00 95.69 194 HIS A N 1
ATOM 1482 C CA . HIS A 1 194 ? 24.608 1.811 -14.961 1.00 95.69 194 HIS A CA 1
ATOM 1483 C C . HIS A 1 194 ? 23.798 1.143 -13.851 1.00 95.69 194 HIS A C 1
ATOM 1485 O O . HIS A 1 194 ? 22.813 1.716 -13.391 1.00 95.69 194 HIS A O 1
ATOM 1491 N N . VAL A 1 195 ? 24.218 -0.051 -13.423 1.00 94.62 195 VAL A N 1
ATOM 1492 C CA . VAL A 1 195 ? 23.538 -0.846 -12.395 1.00 94.62 195 VAL A CA 1
ATOM 1493 C C . VAL A 1 195 ? 24.527 -1.364 -11.356 1.00 94.62 195 VAL A C 1
ATOM 1495 O O . VAL A 1 195 ? 25.449 -2.120 -11.668 1.00 94.62 195 VAL A O 1
ATOM 1498 N N . TRP A 1 196 ? 24.304 -1.001 -10.100 1.00 92.94 196 TRP A N 1
ATOM 1499 C CA . TRP A 1 196 ? 24.955 -1.584 -8.936 1.00 92.94 196 TRP A CA 1
ATOM 1500 C C . TRP A 1 196 ? 24.046 -2.683 -8.396 1.00 92.94 196 TRP A C 1
ATOM 1502 O O . TRP A 1 196 ? 22.933 -2.408 -7.953 1.00 92.94 196 TRP A O 1
ATOM 1512 N N . LEU A 1 197 ? 24.517 -3.929 -8.447 1.00 90.06 197 LEU A N 1
ATOM 1513 C CA . LEU A 1 197 ? 23.820 -5.063 -7.842 1.00 90.06 197 LEU A CA 1
ATOM 1514 C C . LEU A 1 197 ? 24.182 -5.172 -6.353 1.00 90.06 197 LEU A C 1
ATOM 1516 O O . LEU A 1 197 ? 25.304 -4.823 -5.987 1.00 90.06 197 LEU A O 1
ATOM 1520 N N . PRO A 1 198 ? 23.311 -5.707 -5.486 1.00 87.31 198 PRO A N 1
ATOM 1521 C CA . PRO A 1 198 ? 23.647 -6.023 -4.098 1.00 87.31 198 PRO A CA 1
ATOM 1522 C C . PRO A 1 198 ? 24.509 -7.299 -3.983 1.00 87.31 198 PRO A C 1
ATOM 1524 O O . PRO A 1 198 ? 24.254 -8.179 -3.179 1.00 87.31 198 PRO A O 1
ATOM 1527 N N . ASP A 1 199 ? 25.543 -7.432 -4.814 1.00 82.19 199 ASP A N 1
ATOM 1528 C CA . ASP A 1 199 ? 26.395 -8.624 -4.924 1.00 82.19 199 ASP A CA 1
ATOM 1529 C C . ASP A 1 199 ? 27.749 -8.485 -4.207 1.00 82.19 199 ASP A C 1
ATOM 1531 O O . ASP A 1 199 ? 28.669 -9.253 -4.488 1.00 82.19 199 ASP A O 1
ATOM 1535 N N . GLU A 1 200 ? 27.895 -7.466 -3.350 1.00 77.44 200 GLU A N 1
ATOM 1536 C CA . GLU A 1 200 ? 29.137 -7.062 -2.663 1.00 77.44 200 GLU A CA 1
ATOM 1537 C C . GLU A 1 200 ? 30.318 -6.711 -3.594 1.00 77.44 200 GLU A C 1
ATOM 1539 O O . GLU A 1 200 ? 31.379 -6.280 -3.138 1.00 77.44 200 GLU A O 1
ATOM 1544 N N . LYS A 1 201 ? 30.153 -6.802 -4.920 1.00 79.69 201 LYS A N 1
ATOM 1545 C CA . LYS A 1 201 ? 31.202 -6.503 -5.902 1.00 79.69 201 LYS A CA 1
ATOM 1546 C C . LYS A 1 201 ? 31.222 -5.007 -6.203 1.00 79.69 201 LYS A C 1
ATOM 1548 O O . LYS A 1 201 ? 30.807 -4.553 -7.269 1.00 79.69 201 LYS A O 1
ATOM 1553 N N . ARG A 1 202 ? 31.692 -4.225 -5.232 1.00 83.12 202 ARG A N 1
ATOM 1554 C CA . ARG A 1 202 ? 31.940 -2.780 -5.367 1.00 83.12 202 ARG A CA 1
ATOM 1555 C C . ARG A 1 202 ? 33.348 -2.512 -5.913 1.00 83.12 202 ARG A C 1
ATOM 1557 O O . ARG A 1 202 ? 34.237 -3.355 -5.814 1.00 83.12 202 ARG A O 1
ATOM 1564 N N . GLY A 1 203 ? 33.539 -1.347 -6.534 1.00 75.94 203 GLY A N 1
ATOM 1565 C CA . GLY A 1 203 ? 34.857 -0.890 -6.977 1.00 75.94 203 GLY A CA 1
ATOM 1566 C C . GLY A 1 203 ? 35.803 -0.661 -5.801 1.00 75.94 203 GLY A C 1
ATOM 1567 O O . GLY A 1 203 ? 35.362 -0.446 -4.674 1.00 75.94 203 GLY A O 1
ATOM 1568 N N . SER A 1 204 ? 37.113 -0.688 -6.058 1.00 80.75 204 SER A N 1
ATOM 1569 C CA . SER A 1 204 ? 38.097 -0.386 -5.014 1.00 80.75 204 SER A CA 1
ATOM 1570 C C . SER A 1 204 ? 37.929 1.051 -4.518 1.00 80.75 204 SER A C 1
ATOM 1572 O O . SER A 1 204 ? 38.006 1.990 -5.312 1.00 80.75 204 SER A O 1
ATOM 1574 N N . HIS A 1 205 ? 37.772 1.223 -3.201 1.00 81.31 205 HIS A N 1
ATOM 1575 C CA . HIS A 1 205 ? 37.704 2.543 -2.566 1.00 81.31 205 HIS A CA 1
ATOM 1576 C C . HIS A 1 205 ? 38.941 3.402 -2.855 1.00 81.31 205 HIS A C 1
ATOM 1578 O O . HIS A 1 205 ? 38.836 4.624 -2.907 1.00 81.31 205 HIS A O 1
ATOM 1584 N N . GLU A 1 206 ? 40.097 2.778 -3.099 1.00 84.81 206 GLU A N 1
ATOM 1585 C CA . GLU A 1 206 ? 41.338 3.490 -3.412 1.00 84.81 206 GLU A CA 1
ATOM 1586 C C . GLU A 1 206 ? 41.288 4.238 -4.748 1.00 84.81 206 GLU A C 1
ATOM 1588 O O . GLU A 1 206 ? 42.020 5.207 -4.904 1.00 84.81 206 GLU A O 1
ATOM 1593 N N . PHE A 1 207 ? 40.435 3.811 -5.689 1.00 86.06 207 PHE A N 1
ATOM 1594 C CA . PHE A 1 207 ? 40.316 4.379 -7.040 1.00 86.06 207 PHE A CA 1
ATOM 1595 C C . PHE A 1 207 ? 38.909 4.926 -7.337 1.00 86.06 207 PHE A C 1
ATOM 1597 O O . PHE A 1 207 ? 38.510 5.045 -8.496 1.00 86.06 207 PHE A O 1
ATOM 1604 N N . ALA A 1 208 ? 38.125 5.215 -6.295 1.00 87.12 208 ALA A N 1
ATOM 1605 C CA . ALA A 1 208 ? 36.724 5.611 -6.433 1.00 87.12 208 ALA A CA 1
ATOM 1606 C C . ALA A 1 208 ? 36.553 7.047 -6.967 1.00 87.12 208 ALA A C 1
ATOM 1608 O O . ALA A 1 208 ? 35.622 7.326 -7.726 1.00 87.12 208 ALA A O 1
ATOM 1609 N N . VAL A 1 209 ? 37.474 7.954 -6.617 1.00 91.44 209 VAL A N 1
ATOM 1610 C CA . VAL A 1 209 ? 37.408 9.363 -7.028 1.00 91.44 209 VAL A CA 1
ATOM 1611 C C . VAL A 1 209 ? 37.919 9.521 -8.457 1.00 91.44 209 VAL A C 1
ATOM 1613 O O . VAL A 1 209 ? 39.082 9.238 -8.753 1.00 91.44 209 VAL A O 1
ATOM 1616 N N . HIS A 1 210 ? 37.064 10.010 -9.348 1.00 91.94 210 HIS A N 1
ATOM 1617 C CA . HIS A 1 210 ? 37.374 10.152 -10.768 1.00 91.94 210 HIS A CA 1
ATOM 1618 C C . HIS A 1 210 ? 36.665 11.364 -11.375 1.00 91.94 210 HIS A C 1
ATOM 1620 O O . HIS A 1 210 ? 35.737 11.906 -10.781 1.00 91.94 210 HIS A O 1
ATOM 1626 N N . SER A 1 211 ? 37.119 11.799 -12.550 1.00 92.44 211 SER A N 1
ATOM 1627 C CA . SER A 1 211 ? 36.429 12.803 -13.361 1.00 92.44 211 SER A CA 1
ATOM 1628 C C . SER A 1 211 ? 36.068 12.260 -14.744 1.00 92.44 211 SER A C 1
ATOM 1630 O O . SER A 1 211 ? 36.599 11.242 -15.200 1.00 92.44 211 SER A O 1
ATOM 1632 N N . HIS A 1 212 ? 35.135 12.926 -15.421 1.00 90.81 212 HIS A N 1
ATOM 1633 C CA . HIS A 1 212 ? 34.700 12.569 -16.772 1.00 90.81 212 HIS A CA 1
ATOM 1634 C C . HIS A 1 212 ? 35.276 13.522 -17.819 1.00 90.81 212 HIS A C 1
ATOM 1636 O O . HIS A 1 212 ? 35.455 14.712 -17.552 1.00 90.81 212 HIS A O 1
ATOM 1642 N N . GLN A 1 213 ? 35.557 13.000 -19.020 1.00 91.19 213 GLN A N 1
ATOM 1643 C CA . GLN A 1 213 ? 35.991 13.827 -20.149 1.00 91.19 213 GLN A CA 1
ATOM 1644 C C . GLN A 1 213 ? 34.864 14.775 -20.595 1.00 91.19 213 GLN A C 1
ATOM 1646 O O . GLN A 1 213 ? 35.074 15.986 -20.568 1.00 91.19 213 GLN A O 1
ATOM 1651 N N . PRO A 1 214 ? 33.669 14.283 -20.975 1.00 94.00 214 PRO A N 1
ATOM 1652 C CA . PRO A 1 214 ? 32.514 15.137 -21.224 1.00 94.00 214 PRO A CA 1
ATOM 1653 C C . PRO A 1 214 ? 31.731 15.461 -19.945 1.00 94.00 214 PRO A C 1
ATOM 1655 O O . PRO A 1 214 ? 31.855 14.775 -18.929 1.00 94.00 214 PRO A O 1
ATOM 1658 N N . PHE A 1 215 ? 30.868 16.472 -20.042 1.00 95.00 215 PHE A N 1
ATOM 1659 C CA . PHE A 1 215 ? 29.779 16.703 -19.094 1.00 95.00 215 PHE A CA 1
ATOM 1660 C C . PHE A 1 215 ? 28.894 15.455 -18.980 1.00 95.00 215 PHE A C 1
ATOM 1662 O O . PHE A 1 215 ? 28.651 14.767 -19.977 1.00 95.00 215 PHE A O 1
ATOM 1669 N N . ALA A 1 216 ? 28.380 15.187 -17.783 1.00 94.38 216 ALA A N 1
ATOM 1670 C CA . ALA A 1 216 ? 27.504 14.062 -17.505 1.00 94.38 216 ALA A CA 1
ATOM 1671 C C . ALA A 1 216 ? 26.175 14.504 -16.887 1.00 94.38 216 ALA A C 1
ATOM 1673 O O . ALA A 1 216 ? 26.127 15.362 -16.008 1.00 94.38 216 ALA A O 1
ATOM 1674 N N . GLN A 1 217 ? 25.095 13.861 -17.312 1.00 95.44 217 GLN A N 1
ATOM 1675 C CA . GLN A 1 217 ? 23.774 13.965 -16.706 1.00 95.44 217 GLN A CA 1
ATOM 1676 C C . GLN A 1 217 ? 23.224 12.576 -16.433 1.00 95.44 217 GLN A C 1
ATOM 1678 O O . GLN A 1 217 ? 23.451 11.653 -17.213 1.00 95.44 217 GLN A O 1
ATOM 1683 N N . SER A 1 218 ? 22.478 12.437 -15.346 1.00 95.19 218 SER A N 1
ATOM 1684 C CA . SER A 1 218 ? 21.883 11.167 -14.965 1.00 95.19 218 SER A CA 1
ATOM 1685 C C . SER A 1 218 ? 20.391 11.272 -14.663 1.00 95.19 218 SER A C 1
ATOM 1687 O O . SER A 1 218 ? 19.899 12.345 -14.307 1.00 95.19 218 SER A O 1
ATOM 1689 N N . TRP A 1 219 ? 19.685 10.149 -14.780 1.00 97.44 219 TRP A N 1
ATOM 1690 C CA . TRP A 1 219 ? 18.302 9.972 -14.333 1.00 97.44 219 TRP A CA 1
ATOM 1691 C C . TRP A 1 219 ? 18.196 8.667 -13.548 1.00 97.44 219 TRP A C 1
ATOM 1693 O O . TRP A 1 219 ? 18.444 7.586 -14.093 1.00 97.44 219 TRP A O 1
ATOM 1703 N N . ILE A 1 220 ? 17.843 8.763 -12.265 1.00 97.12 220 ILE A N 1
ATOM 1704 C CA . ILE A 1 220 ? 17.785 7.603 -11.376 1.00 97.12 220 ILE A CA 1
ATOM 1705 C C . ILE A 1 220 ? 16.523 6.791 -11.662 1.00 97.12 220 ILE A C 1
ATOM 1707 O O . ILE A 1 220 ? 15.399 7.260 -11.480 1.00 97.12 220 ILE A O 1
ATOM 1711 N N . LEU A 1 221 ? 16.715 5.539 -12.065 1.00 97.38 221 LEU A N 1
ATOM 1712 C CA . LEU A 1 221 ? 15.626 4.611 -12.349 1.00 97.38 221 LEU A CA 1
ATOM 1713 C C . LEU A 1 221 ? 15.140 3.901 -11.090 1.00 97.38 221 LEU A C 1
ATOM 1715 O O . LEU A 1 221 ? 13.934 3.722 -10.938 1.00 97.38 221 LEU A O 1
ATOM 1719 N N . ALA A 1 222 ? 16.059 3.495 -10.214 1.00 95.25 222 ALA A N 1
ATOM 1720 C CA . ALA A 1 222 ? 15.754 2.763 -8.989 1.00 95.25 222 ALA A CA 1
ATOM 1721 C C . ALA A 1 222 ? 16.899 2.870 -7.975 1.00 95.25 222 ALA A C 1
ATOM 1723 O O . ALA A 1 222 ? 18.069 2.980 -8.358 1.00 95.25 222 ALA A O 1
ATOM 1724 N N . GLY A 1 223 ? 16.569 2.762 -6.691 1.00 93.38 223 GLY A N 1
ATOM 1725 C CA . GLY A 1 223 ? 17.533 2.766 -5.597 1.00 93.38 223 GLY A CA 1
ATOM 1726 C C . GLY A 1 223 ? 18.012 4.157 -5.193 1.00 93.38 223 GLY A C 1
ATOM 1727 O O . GLY A 1 223 ? 17.623 5.180 -5.760 1.00 93.38 223 GLY A O 1
ATOM 1728 N N . GLU A 1 224 ? 18.915 4.177 -4.216 1.00 93.25 224 GLU A N 1
ATOM 1729 C CA . GLU A 1 224 ? 19.563 5.384 -3.702 1.00 93.25 224 GLU A CA 1
ATOM 1730 C C . GLU A 1 224 ? 21.072 5.319 -3.958 1.00 93.25 224 GLU A C 1
ATOM 1732 O O . GLU A 1 224 ? 21.725 4.320 -3.647 1.00 93.25 224 GLU A O 1
ATOM 1737 N N . GLY A 1 225 ? 21.615 6.394 -4.523 1.00 92.88 225 GLY A N 1
ATOM 1738 C CA . GLY A 1 225 ? 23.050 6.611 -4.670 1.00 92.88 225 GLY A CA 1
ATOM 1739 C C . GLY A 1 225 ? 23.424 7.989 -4.141 1.00 92.88 225 GLY A C 1
ATOM 1740 O O . GLY A 1 225 ? 22.653 8.941 -4.270 1.00 92.88 225 GLY A O 1
ATOM 1741 N N . LYS A 1 226 ? 24.599 8.109 -3.528 1.00 94.56 226 LYS A N 1
ATOM 1742 C CA . LYS A 1 226 ? 25.099 9.364 -2.971 1.00 94.56 226 LYS A CA 1
ATOM 1743 C C . LYS A 1 226 ? 26.313 9.835 -3.752 1.00 94.56 226 LYS A C 1
ATOM 1745 O O . LYS A 1 226 ? 27.328 9.151 -3.800 1.00 94.56 226 LYS A O 1
ATOM 1750 N N . ASP A 1 227 ? 26.213 10.999 -4.372 1.00 94.50 227 ASP A N 1
ATOM 1751 C CA . ASP A 1 227 ? 27.325 11.607 -5.091 1.00 94.50 227 ASP A CA 1
ATOM 1752 C C . ASP A 1 227 ? 28.125 12.513 -4.151 1.00 94.50 227 ASP A C 1
ATOM 1754 O O . ASP A 1 227 ? 27.542 13.309 -3.410 1.00 94.50 227 ASP A O 1
ATOM 1758 N N . HIS A 1 228 ? 29.451 12.388 -4.151 1.00 95.06 228 HIS A N 1
ATOM 1759 C CA . HIS A 1 228 ? 30.350 13.266 -3.404 1.00 95.06 228 HIS A CA 1
ATOM 1760 C C . HIS A 1 228 ? 31.244 14.023 -4.369 1.00 95.06 228 HIS A C 1
ATOM 1762 O O . HIS A 1 228 ? 31.946 13.410 -5.171 1.00 95.06 228 HIS A O 1
ATOM 1768 N N . ALA A 1 229 ? 31.279 15.345 -4.232 1.00 95.19 229 ALA A N 1
ATOM 1769 C CA . ALA A 1 229 ? 32.105 16.216 -5.054 1.00 95.19 229 ALA A CA 1
ATOM 1770 C C . ALA A 1 229 ? 33.417 16.566 -4.342 1.00 95.19 229 ALA A C 1
ATOM 1772 O O . ALA A 1 229 ? 33.432 16.877 -3.147 1.00 95.19 229 ALA A O 1
ATOM 1773 N N . TYR A 1 230 ? 34.520 16.599 -5.091 1.00 95.19 230 TYR A N 1
ATOM 1774 C CA . TYR A 1 230 ? 35.850 16.892 -4.560 1.00 95.19 230 TYR A CA 1
ATOM 1775 C C . TYR A 1 230 ? 36.518 18.059 -5.274 1.00 95.19 230 TYR A C 1
ATOM 1777 O O . TYR A 1 230 ? 36.505 18.187 -6.499 1.00 95.19 230 TYR A O 1
ATOM 1785 N N . LYS A 1 231 ? 37.218 18.872 -4.485 1.00 94.12 231 LYS A N 1
ATOM 1786 C CA . LYS A 1 231 ? 38.208 19.821 -4.982 1.00 94.12 231 LYS A CA 1
ATOM 1787 C C . LYS A 1 231 ? 39.579 19.164 -4.973 1.00 94.12 231 LYS A C 1
ATOM 1789 O O . LYS A 1 231 ? 40.031 18.695 -3.930 1.00 94.12 231 LYS A O 1
ATOM 1794 N N . VAL A 1 232 ? 40.256 19.191 -6.116 1.00 92.50 232 VAL A N 1
ATOM 1795 C CA . VAL A 1 232 ? 41.583 18.589 -6.288 1.00 92.50 232 VAL A CA 1
ATOM 1796 C C . VAL A 1 232 ? 42.627 19.678 -6.504 1.00 92.50 232 VAL A C 1
ATOM 1798 O O . VAL A 1 232 ? 42.563 20.439 -7.470 1.00 92.50 232 VAL A O 1
ATOM 1801 N N . GLN A 1 233 ? 43.594 19.756 -5.594 1.00 91.38 233 GLN A N 1
ATOM 1802 C CA . GLN A 1 233 ? 44.764 20.622 -5.701 1.00 91.38 233 GLN A CA 1
ATOM 1803 C C . GLN A 1 233 ? 45.935 19.810 -6.248 1.00 91.38 233 GLN A C 1
ATOM 1805 O O . GLN A 1 233 ? 46.306 18.788 -5.675 1.00 91.38 233 GLN A O 1
ATOM 1810 N N . ARG A 1 234 ? 46.508 20.257 -7.366 1.00 90.62 234 ARG A N 1
ATOM 1811 C CA . ARG A 1 234 ? 47.609 19.570 -8.057 1.00 90.62 234 ARG A CA 1
ATOM 1812 C C . ARG A 1 234 ? 48.970 20.109 -7.625 1.00 90.62 234 ARG A C 1
ATOM 1814 O O . ARG A 1 234 ? 49.057 21.255 -7.194 1.00 90.62 234 ARG A O 1
ATOM 1821 N N . ASN A 1 235 ? 50.021 19.311 -7.833 1.00 85.19 235 ASN A N 1
ATOM 1822 C CA . ASN A 1 235 ? 51.424 19.667 -7.569 1.00 85.19 235 ASN A CA 1
ATOM 1823 C C . ASN A 1 235 ? 51.692 20.019 -6.100 1.00 85.19 235 ASN A C 1
ATOM 1825 O O . ASN A 1 235 ? 52.376 20.994 -5.797 1.00 85.19 235 ASN A O 1
ATOM 1829 N N . VAL A 1 236 ? 51.118 19.232 -5.195 1.00 88.31 236 VAL A N 1
ATOM 1830 C CA . VAL A 1 236 ? 51.336 19.371 -3.751 1.00 88.31 236 VAL A CA 1
ATOM 1831 C C . VAL A 1 236 ? 52.522 18.526 -3.295 1.00 88.31 236 VAL A C 1
ATOM 1833 O O . VAL A 1 236 ? 52.827 17.490 -3.890 1.00 88.31 236 VAL A O 1
ATOM 1836 N N . ASP A 1 237 ? 53.166 18.950 -2.211 1.00 87.38 237 ASP A N 1
ATOM 1837 C CA . ASP A 1 237 ? 54.256 18.199 -1.593 1.00 87.38 237 ASP A CA 1
ATOM 1838 C C . ASP A 1 237 ? 53.776 16.835 -1.075 1.00 87.38 237 ASP A C 1
ATOM 1840 O O . ASP A 1 237 ? 52.631 16.674 -0.644 1.00 87.38 237 ASP A O 1
ATOM 1844 N N . SER A 1 238 ? 54.674 15.846 -1.067 1.00 84.81 238 SER A N 1
ATOM 1845 C CA . SER A 1 238 ? 54.366 14.465 -0.655 1.00 84.81 238 SER A CA 1
ATOM 1846 C C . SER A 1 238 ? 53.784 14.353 0.760 1.00 84.81 238 SER A C 1
ATOM 1848 O O . SER A 1 238 ? 52.915 13.511 1.020 1.00 84.81 238 SER A O 1
ATOM 1850 N N . GLU A 1 239 ? 54.198 15.253 1.656 1.00 85.25 239 GLU A N 1
ATOM 1851 C CA . GLU A 1 239 ? 53.703 15.330 3.033 1.00 85.25 239 GLU A CA 1
ATOM 1852 C C . GLU A 1 239 ? 52.221 15.740 3.112 1.00 85.25 239 GLU A C 1
ATOM 1854 O O . GLU A 1 239 ? 51.511 15.283 4.006 1.00 85.25 239 GLU A O 1
ATOM 1859 N N . VAL A 1 240 ? 51.731 16.545 2.160 1.00 88.25 240 VAL A N 1
ATOM 1860 C CA . VAL A 1 240 ? 50.363 17.111 2.149 1.00 88.25 240 VAL A CA 1
ATOM 1861 C C . VAL A 1 240 ? 49.439 16.402 1.159 1.00 88.25 240 VAL A C 1
ATOM 1863 O O . VAL A 1 240 ? 48.216 16.418 1.320 1.00 88.25 240 VAL A O 1
ATOM 1866 N N . ALA A 1 241 ? 49.999 15.764 0.132 1.00 88.69 241 ALA A N 1
ATOM 1867 C CA . ALA A 1 241 ? 49.241 14.997 -0.842 1.00 88.69 241 ALA A CA 1
ATOM 1868 C C . ALA A 1 241 ? 48.315 13.993 -0.148 1.00 88.69 241 ALA A C 1
ATOM 1870 O O . ALA A 1 241 ? 48.648 13.449 0.896 1.00 88.69 241 ALA A O 1
ATOM 1871 N N . THR A 1 242 ? 47.150 13.728 -0.714 1.00 90.56 242 THR A N 1
ATOM 1872 C CA . THR A 1 242 ? 46.255 12.646 -0.269 1.00 90.56 242 THR A CA 1
ATOM 1873 C C . THR A 1 242 ? 46.288 11.486 -1.256 1.00 90.56 242 THR A C 1
ATOM 1875 O O . THR A 1 242 ? 46.242 10.335 -0.841 1.00 90.56 242 THR A O 1
ATOM 1878 N N . HIS A 1 243 ? 46.437 11.797 -2.548 1.00 93.25 243 HIS A N 1
ATOM 1879 C CA . HIS A 1 243 ? 46.306 10.878 -3.677 1.00 93.25 243 HIS A CA 1
ATOM 1880 C C . HIS A 1 243 ? 47.386 11.174 -4.739 1.00 93.25 243 HIS A C 1
ATOM 1882 O O . HIS A 1 243 ? 48.082 12.191 -4.664 1.00 93.25 243 HIS A O 1
ATOM 1888 N N . ALA A 1 244 ? 47.507 10.310 -5.746 1.00 90.94 244 ALA A N 1
ATOM 1889 C CA . ALA A 1 244 ? 48.189 10.595 -7.011 1.00 90.94 244 ALA A CA 1
ATOM 1890 C C . ALA A 1 244 ? 47.194 10.521 -8.182 1.00 90.94 244 ALA A C 1
ATOM 1892 O O . ALA A 1 244 ? 46.179 9.830 -8.082 1.00 90.94 244 ALA A O 1
ATOM 1893 N N . GLU A 1 245 ? 47.471 11.223 -9.284 1.00 89.06 245 GLU A N 1
ATOM 1894 C CA . GLU A 1 245 ? 46.706 11.080 -10.530 1.00 89.06 245 GLU A CA 1
ATOM 1895 C C . GLU A 1 245 ? 47.152 9.838 -11.303 1.00 89.06 245 GLU A C 1
ATOM 1897 O O . GLU A 1 245 ? 48.348 9.594 -11.501 1.00 89.06 245 GLU A O 1
ATOM 1902 N N . TYR A 1 246 ? 46.171 9.094 -11.799 1.00 87.44 246 TYR A N 1
ATOM 1903 C CA . TYR A 1 246 ? 46.360 7.939 -12.657 1.00 87.44 246 TYR A CA 1
ATOM 1904 C C . TYR A 1 246 ? 45.778 8.223 -14.043 1.00 87.44 246 TYR A C 1
ATOM 1906 O O . TYR A 1 246 ? 44.666 8.742 -14.178 1.00 87.44 246 TYR A O 1
ATOM 1914 N N . GLU A 1 247 ? 46.538 7.867 -15.078 1.00 80.12 247 GLU A N 1
ATOM 1915 C CA . GLU A 1 247 ? 46.099 7.911 -16.471 1.00 80.12 247 GLU A CA 1
ATOM 1916 C C . GLU A 1 247 ? 45.375 6.610 -16.838 1.00 80.12 247 GLU A C 1
ATOM 1918 O O . GLU A 1 247 ? 45.769 5.519 -16.412 1.00 80.12 247 GLU A O 1
ATOM 1923 N N . LEU A 1 248 ? 44.312 6.721 -17.636 1.00 70.56 248 LEU A N 1
ATOM 1924 C CA . LEU A 1 248 ? 43.623 5.569 -18.213 1.00 70.56 248 LEU A CA 1
ATOM 1925 C C . LEU A 1 248 ? 44.410 5.086 -19.436 1.00 70.56 248 LEU A C 1
ATOM 1927 O O . LEU A 1 248 ? 44.528 5.808 -20.425 1.00 70.56 248 LEU A O 1
ATOM 1931 N N . ALA A 1 249 ? 44.932 3.862 -19.375 1.00 61.41 249 ALA A N 1
ATOM 1932 C CA . ALA A 1 249 ? 45.553 3.192 -20.509 1.00 61.41 249 ALA A CA 1
ATOM 1933 C C . ALA A 1 249 ? 44.606 2.107 -21.045 1.00 61.41 249 ALA A C 1
ATOM 1935 O O . ALA A 1 249 ? 44.181 1.210 -20.312 1.00 61.41 249 ALA A O 1
ATOM 1936 N N . TRP A 1 250 ? 44.278 2.185 -22.335 1.00 54.97 250 TRP A N 1
ATOM 1937 C CA . TRP A 1 250 ? 43.445 1.201 -23.018 1.00 54.97 250 TRP A CA 1
ATOM 1938 C C . TRP A 1 250 ? 44.340 0.282 -23.867 1.00 54.97 250 TRP A C 1
ATOM 1940 O O . TRP A 1 250 ? 45.001 0.749 -24.797 1.00 54.97 250 TRP A O 1
ATOM 1950 N N . GLU A 1 251 ? 44.407 -1.018 -23.555 1.00 44.00 251 GLU A N 1
ATOM 1951 C CA . GLU A 1 251 ? 45.113 -1.981 -24.415 1.00 44.00 251 GLU A CA 1
ATOM 1952 C C . GLU A 1 251 ? 44.218 -2.429 -25.576 1.00 44.00 251 GLU A C 1
ATOM 1954 O O . GLU A 1 251 ? 43.231 -3.146 -25.391 1.00 44.00 251 GLU A O 1
ATOM 1959 N N . ILE A 1 252 ? 44.616 -2.052 -26.792 1.00 35.03 252 ILE 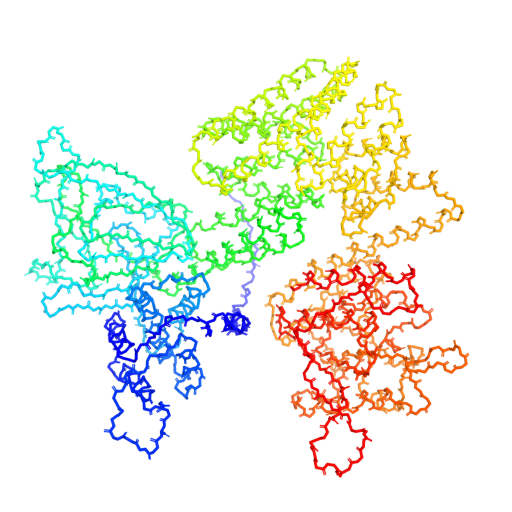A N 1
ATOM 1960 C CA . ILE A 1 252 ? 44.156 -2.672 -28.037 1.00 35.03 252 ILE A CA 1
ATOM 1961 C C . ILE A 1 252 ? 45.093 -3.862 -28.294 1.00 35.03 252 ILE A C 1
ATOM 1963 O O . ILE A 1 252 ? 46.305 -3.744 -28.125 1.00 35.03 252 ILE A O 1
ATOM 1967 N N . GLY A 1 253 ? 44.532 -5.026 -28.635 1.00 33.34 253 GLY A N 1
ATOM 1968 C CA . GLY A 1 253 ? 45.233 -6.314 -28.694 1.00 33.34 253 GLY A CA 1
ATOM 1969 C C . GLY A 1 253 ? 46.683 -6.276 -29.213 1.00 33.34 253 GLY A C 1
ATOM 1970 O O . GLY A 1 253 ? 46.969 -5.686 -30.245 1.00 33.34 253 GLY A O 1
ATOM 1971 N N . ARG A 1 254 ? 47.570 -6.959 -28.469 1.00 35.09 254 ARG A N 1
ATOM 1972 C CA . ARG A 1 254 ? 49.015 -7.181 -28.695 1.00 35.09 254 ARG A CA 1
ATOM 1973 C C . ARG A 1 254 ? 49.764 -6.014 -29.364 1.00 35.09 254 ARG A C 1
ATOM 1975 O O . ARG A 1 254 ? 49.978 -6.002 -30.571 1.00 35.09 254 ARG A O 1
ATOM 1982 N N . ASN A 1 255 ? 50.331 -5.182 -28.486 1.00 34.47 255 ASN A N 1
ATOM 1983 C CA . ASN A 1 255 ? 51.449 -4.255 -28.694 1.00 34.47 255 ASN A CA 1
ATOM 1984 C C . ASN A 1 255 ? 51.126 -2.895 -29.329 1.00 34.47 255 ASN A C 1
ATOM 1986 O O . ASN A 1 255 ? 51.737 -2.571 -30.340 1.00 34.47 255 ASN A O 1
ATOM 1990 N N . LEU A 1 256 ? 50.282 -2.075 -28.685 1.00 32.47 256 LEU A N 1
ATOM 1991 C CA . LEU A 1 256 ? 50.454 -0.610 -28.566 1.00 32.47 256 LEU A CA 1
ATOM 1992 C C . LEU A 1 256 ? 49.462 -0.033 -27.520 1.00 32.47 256 LEU A C 1
ATOM 1994 O O . LEU A 1 256 ? 48.281 -0.376 -27.574 1.00 32.47 256 LEU A O 1
ATOM 1998 N N . PRO A 1 257 ? 49.887 0.847 -26.587 1.00 32.19 257 PRO A N 1
ATOM 1999 C CA . PRO A 1 257 ? 48.968 1.585 -25.716 1.00 32.19 257 PRO A CA 1
ATOM 2000 C C . PRO A 1 257 ? 48.231 2.663 -26.525 1.00 32.19 257 PRO A C 1
ATOM 2002 O O . PRO A 1 257 ? 48.878 3.484 -27.177 1.00 32.19 257 PRO A O 1
ATOM 2005 N N . GLY A 1 258 ? 46.898 2.684 -26.475 1.00 43.44 258 GLY A N 1
ATOM 2006 C CA . GLY A 1 258 ? 46.074 3.739 -27.073 1.00 43.44 258 GLY A CA 1
ATOM 2007 C C . GLY A 1 258 ? 45.431 4.634 -26.009 1.00 43.44 258 GLY A C 1
ATOM 2008 O O . GLY A 1 258 ? 45.027 4.156 -24.951 1.00 43.44 258 GLY A O 1
ATOM 2009 N N . THR A 1 259 ? 45.305 5.934 -26.292 1.00 44.50 259 THR A N 1
ATOM 2010 C CA . THR A 1 259 ? 44.506 6.896 -25.499 1.00 44.50 259 THR A CA 1
ATOM 2011 C C . THR A 1 259 ? 43.074 7.057 -26.031 1.00 44.50 259 THR A C 1
ATOM 2013 O O . THR A 1 259 ? 42.288 7.822 -25.479 1.00 44.50 259 THR A O 1
ATOM 2016 N N . THR A 1 260 ? 42.727 6.346 -27.107 1.00 45.72 260 THR A N 1
ATOM 2017 C CA . THR A 1 260 ? 41.451 6.450 -27.828 1.00 45.72 260 THR A CA 1
ATOM 2018 C C . THR A 1 260 ? 40.377 5.552 -27.202 1.00 45.72 260 THR A C 1
ATOM 2020 O O . THR A 1 260 ? 40.653 4.412 -26.828 1.00 45.72 260 THR A O 1
ATOM 2023 N N . TYR A 1 261 ? 39.148 6.059 -27.085 1.00 45.72 261 TYR A N 1
ATOM 2024 C CA . TYR A 1 261 ? 38.022 5.346 -26.473 1.00 45.72 261 TYR A CA 1
ATOM 2025 C C . TYR A 1 261 ? 37.514 4.183 -27.352 1.00 45.72 261 TYR A C 1
ATOM 2027 O O . TYR A 1 261 ? 37.396 4.316 -28.567 1.00 45.72 261 TYR A O 1
ATOM 2035 N N . SER A 1 262 ? 37.170 3.048 -26.728 1.00 45.97 262 SER A N 1
ATOM 2036 C CA . SER A 1 262 ? 36.485 1.909 -27.363 1.00 45.97 262 SER A CA 1
ATOM 2037 C C . SER A 1 262 ? 35.569 1.196 -26.358 1.00 45.97 262 SER A C 1
ATOM 2039 O O . SER A 1 262 ? 35.871 1.121 -25.162 1.00 45.97 262 SER A O 1
ATOM 2041 N N . ALA A 1 263 ? 34.426 0.695 -26.839 1.00 46.00 263 ALA A N 1
ATOM 2042 C CA . ALA A 1 263 ? 33.361 0.118 -26.018 1.00 46.00 263 ALA A CA 1
ATOM 2043 C C . ALA A 1 263 ? 33.648 -1.317 -25.512 1.00 46.00 263 ALA A C 1
ATOM 2045 O O . ALA A 1 263 ? 33.045 -1.726 -24.524 1.00 46.00 263 ALA A O 1
ATOM 2046 N N . ASP A 1 264 ? 34.593 -2.048 -26.122 1.00 49.25 264 ASP A N 1
ATOM 2047 C CA . ASP A 1 264 ? 34.736 -3.516 -25.996 1.00 49.25 264 ASP A CA 1
ATOM 2048 C C . ASP A 1 264 ? 35.963 -4.012 -25.192 1.00 49.25 264 ASP A C 1
ATOM 2050 O O . ASP A 1 264 ? 36.392 -5.163 -25.323 1.00 49.25 264 ASP A O 1
ATOM 2054 N N . HIS A 1 265 ? 36.592 -3.176 -24.362 1.00 58.06 265 HIS A N 1
ATOM 2055 C CA . HIS A 1 265 ? 37.791 -3.610 -23.631 1.00 58.06 265 HIS A CA 1
ATOM 2056 C C . HIS A 1 265 ? 37.484 -4.644 -22.536 1.00 58.06 265 HIS A C 1
ATOM 2058 O O . HIS A 1 265 ? 36.571 -4.464 -21.736 1.00 58.06 265 HIS A O 1
ATOM 2064 N N . LYS A 1 266 ? 38.313 -5.696 -22.447 1.00 54.75 266 LYS A N 1
ATOM 2065 C CA . LYS A 1 266 ? 38.252 -6.720 -21.381 1.00 54.75 266 LYS A CA 1
ATOM 2066 C C . LYS A 1 266 ? 38.909 -6.284 -20.066 1.00 54.75 266 LYS A C 1
ATOM 2068 O O . LYS A 1 266 ? 38.699 -6.929 -19.041 1.00 54.75 266 LYS A O 1
ATOM 2073 N N . TYR A 1 267 ? 39.687 -5.202 -20.087 1.00 54.66 267 TYR A N 1
ATOM 2074 C CA . TYR A 1 267 ? 40.445 -4.703 -18.941 1.00 54.66 267 TYR A CA 1
ATOM 2075 C C . TYR A 1 267 ? 40.395 -3.170 -18.880 1.00 54.66 267 TYR A C 1
ATOM 2077 O O . TYR A 1 267 ? 40.373 -2.507 -19.917 1.00 54.66 267 TYR A O 1
ATOM 2085 N N . SER A 1 268 ? 40.400 -2.605 -17.672 1.00 65.25 268 SER A N 1
ATOM 2086 C CA . SER A 1 268 ? 40.780 -1.206 -17.426 1.00 65.25 268 SER A CA 1
ATOM 2087 C C . SER A 1 268 ? 42.173 -1.196 -16.808 1.00 65.25 268 SER A C 1
ATOM 2089 O O . SER A 1 268 ? 42.362 -1.861 -15.790 1.00 65.25 268 SER A O 1
ATOM 2091 N N . VAL A 1 269 ? 43.119 -0.441 -17.370 1.00 72.25 269 VAL A N 1
ATOM 2092 C CA . VAL A 1 269 ? 44.433 -0.225 -16.750 1.00 72.25 269 VAL A CA 1
ATOM 2093 C C . VAL A 1 269 ? 44.527 1.227 -16.300 1.00 72.25 269 VAL A C 1
ATOM 2095 O O . VAL A 1 269 ? 44.393 2.139 -17.115 1.00 72.25 269 VAL A O 1
ATOM 2098 N N . VAL A 1 270 ? 44.750 1.444 -15.006 1.00 77.38 270 VAL A N 1
ATOM 2099 C CA . VAL A 1 270 ? 45.101 2.762 -14.463 1.00 77.38 270 VAL A CA 1
ATOM 2100 C C . VAL A 1 270 ? 46.588 2.777 -14.153 1.00 77.38 270 VAL A C 1
ATOM 2102 O O . VAL A 1 270 ? 47.087 1.903 -13.442 1.00 77.38 270 VAL A O 1
ATOM 2105 N N . LYS A 1 271 ? 47.309 3.754 -14.699 1.00 81.38 271 LYS A N 1
ATOM 2106 C CA . LYS A 1 271 ? 48.760 3.874 -14.543 1.00 81.38 271 LYS A CA 1
ATOM 2107 C C . LYS A 1 271 ? 49.106 5.132 -13.761 1.00 81.38 271 LYS A C 1
ATOM 2109 O O . LYS A 1 271 ? 48.663 6.222 -14.108 1.00 81.38 271 LYS A O 1
ATOM 2114 N N . ASN A 1 272 ? 49.891 4.978 -12.698 1.00 84.44 272 ASN A N 1
ATOM 2115 C CA . ASN A 1 272 ? 50.296 6.100 -11.856 1.00 84.44 272 ASN A CA 1
ATOM 2116 C C . ASN A 1 272 ? 51.149 7.085 -12.673 1.00 84.44 272 ASN A C 1
ATOM 2118 O O . ASN A 1 272 ? 52.160 6.697 -13.262 1.00 84.44 272 ASN A O 1
ATOM 2122 N N . THR A 1 273 ? 50.747 8.357 -12.711 1.00 85.88 273 THR A N 1
ATOM 2123 C CA . THR A 1 273 ? 51.475 9.416 -13.435 1.00 85.88 273 THR A CA 1
ATOM 2124 C C . THR A 1 273 ? 52.599 10.044 -12.604 1.00 85.88 273 THR A C 1
ATOM 2126 O O . THR A 1 273 ? 53.389 10.830 -13.125 1.00 85.88 273 THR A O 1
ATOM 2129 N N . GLY A 1 274 ? 52.654 9.744 -11.302 1.00 83.50 274 GLY A N 1
ATOM 2130 C CA . GLY A 1 274 ? 53.553 10.366 -10.329 1.00 83.50 274 GLY A CA 1
ATOM 2131 C C . GLY A 1 274 ? 53.133 11.775 -9.893 1.00 83.50 274 GLY A C 1
ATOM 2132 O O . GLY A 1 274 ? 53.811 12.383 -9.066 1.00 83.50 274 GLY A O 1
ATOM 2133 N N . ARG A 1 275 ? 52.027 12.318 -10.422 1.00 88.69 275 ARG A N 1
ATOM 2134 C CA . ARG A 1 275 ? 51.526 13.647 -10.048 1.00 88.69 275 ARG A CA 1
ATOM 2135 C C . ARG A 1 275 ? 50.751 13.568 -8.741 1.00 88.69 275 ARG A C 1
ATOM 2137 O O . ARG A 1 275 ? 49.668 12.990 -8.688 1.00 88.69 275 ARG A O 1
ATOM 2144 N N . LEU A 1 276 ? 51.305 14.168 -7.694 1.00 91.88 276 LEU A N 1
ATOM 2145 C CA . LEU A 1 276 ? 50.707 14.185 -6.363 1.00 91.88 276 LEU A CA 1
ATOM 2146 C C . LEU A 1 276 ? 49.627 15.265 -6.243 1.00 91.88 276 LEU A C 1
ATOM 2148 O O . LEU A 1 276 ? 49.813 16.406 -6.686 1.00 91.88 276 LEU A O 1
ATOM 2152 N N . VAL A 1 277 ? 48.502 14.898 -5.625 1.00 92.94 277 VAL A N 1
ATOM 2153 C CA . VAL A 1 277 ? 47.335 15.769 -5.454 1.00 92.94 277 VAL A CA 1
ATOM 2154 C C . VAL A 1 277 ? 46.778 15.719 -4.034 1.00 92.94 277 VAL A C 1
ATOM 2156 O O . VAL A 1 277 ? 46.879 14.706 -3.338 1.00 92.94 277 VAL A O 1
ATOM 2159 N N . HIS A 1 278 ? 46.160 16.816 -3.605 1.00 93.31 278 HIS A N 1
ATOM 2160 C CA . HIS A 1 278 ? 45.418 16.914 -2.350 1.00 93.31 278 HIS A CA 1
ATOM 2161 C C . HIS A 1 278 ? 43.926 17.094 -2.640 1.00 93.31 278 HIS A C 1
ATOM 2163 O O . HIS A 1 278 ? 43.539 17.994 -3.389 1.00 93.31 278 HIS A O 1
ATOM 2169 N N . THR A 1 279 ? 43.091 16.240 -2.055 1.00 92.44 279 THR A N 1
ATOM 2170 C CA . THR A 1 279 ? 41.639 16.217 -2.261 1.00 92.44 279 THR A CA 1
ATOM 2171 C C . THR A 1 279 ? 40.901 16.720 -1.029 1.00 92.44 279 THR A C 1
ATOM 2173 O O . THR A 1 279 ? 41.153 16.246 0.077 1.00 92.44 279 THR A O 1
ATOM 2176 N N . THR A 1 280 ? 39.935 17.614 -1.222 1.00 93.50 280 THR A N 1
ATOM 2177 C CA . THR A 1 280 ? 39.017 18.076 -0.172 1.00 93.50 280 THR A CA 1
ATOM 2178 C C . THR A 1 280 ? 37.579 17.834 -0.625 1.00 93.50 280 THR A C 1
ATOM 2180 O O . THR A 1 280 ? 37.208 18.288 -1.707 1.00 93.50 280 THR A O 1
ATOM 2183 N N . GLU A 1 281 ? 36.774 17.128 0.173 1.00 93.44 281 GLU A N 1
ATOM 2184 C CA . GLU A 1 281 ? 35.341 16.947 -0.108 1.00 93.44 281 GLU A CA 1
ATOM 2185 C C . GLU A 1 281 ? 34.620 18.297 0.015 1.00 93.44 281 GLU A C 1
ATOM 2187 O O . GLU A 1 281 ? 34.767 19.006 1.012 1.00 93.44 281 GLU A O 1
ATOM 2192 N N . LEU A 1 282 ? 33.882 18.675 -1.027 1.00 93.00 282 LEU A N 1
ATOM 2193 C CA . LEU A 1 282 ? 33.099 19.911 -1.074 1.00 93.00 282 LEU A CA 1
ATOM 2194 C C . LEU A 1 282 ? 31.698 19.717 -0.491 1.00 93.00 282 LEU A C 1
ATOM 2196 O O . LEU A 1 282 ? 31.121 20.653 0.058 1.00 93.00 282 LEU A O 1
ATOM 2200 N N . GLY A 1 283 ? 31.160 18.507 -0.616 1.00 90.81 283 GLY A N 1
ATOM 2201 C CA . GLY A 1 283 ? 29.841 18.128 -0.142 1.00 90.81 283 GLY A CA 1
ATOM 2202 C C . GLY A 1 283 ? 29.371 16.847 -0.817 1.00 90.81 283 GLY A C 1
ATOM 2203 O O . GLY A 1 283 ? 30.033 16.322 -1.713 1.00 90.81 283 GLY A O 1
ATOM 2204 N N . SER A 1 284 ? 28.207 16.369 -0.390 1.00 92.62 284 SER A N 1
ATOM 2205 C CA . SER A 1 284 ? 27.568 15.200 -0.980 1.00 92.62 284 SER A CA 1
ATOM 2206 C C . SER A 1 284 ? 26.052 15.344 -1.048 1.00 92.62 284 SER A C 1
ATOM 2208 O O . SER A 1 284 ? 25.445 16.033 -0.224 1.00 92.62 284 SER A O 1
ATOM 2210 N N . ALA A 1 285 ? 25.448 14.700 -2.044 1.00 92.88 285 ALA A N 1
ATOM 2211 C CA . ALA A 1 285 ? 24.018 14.734 -2.319 1.00 92.88 285 ALA A CA 1
ATOM 2212 C C . ALA A 1 285 ? 23.491 13.313 -2.554 1.00 92.88 285 ALA A C 1
ATOM 2214 O O . ALA A 1 285 ? 24.092 12.533 -3.285 1.00 92.88 285 ALA A O 1
ATOM 2215 N N . ALA A 1 286 ? 22.377 12.967 -1.906 1.00 93.00 286 ALA A N 1
ATOM 2216 C CA . ALA A 1 286 ? 21.689 11.700 -2.137 1.00 93.00 286 ALA A CA 1
ATOM 2217 C C . ALA A 1 286 ? 20.679 11.858 -3.279 1.00 93.00 286 ALA A C 1
ATOM 2219 O O . ALA A 1 286 ? 19.936 12.843 -3.324 1.00 93.00 286 ALA A O 1
ATOM 2220 N N . HIS A 1 287 ? 20.640 10.872 -4.168 1.00 94.00 287 HIS A N 1
ATOM 2221 C CA .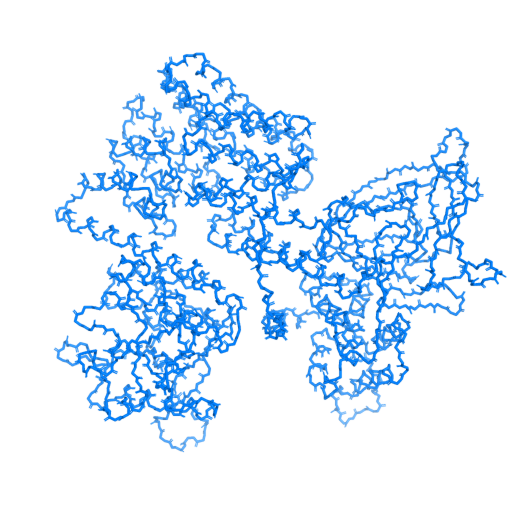 HIS A 1 287 ? 19.770 10.822 -5.332 1.00 94.00 287 HIS A CA 1
ATOM 2222 C C . HIS A 1 287 ? 18.982 9.514 -5.323 1.00 94.00 287 HIS A C 1
ATOM 2224 O O . HIS A 1 287 ? 19.554 8.425 -5.278 1.00 94.00 287 HIS A O 1
ATOM 2230 N N . THR A 1 288 ? 17.660 9.638 -5.365 1.00 94.69 288 THR A N 1
ATOM 2231 C CA . THR A 1 288 ? 16.713 8.518 -5.355 1.00 94.69 288 THR A CA 1
ATOM 2232 C C . THR A 1 288 ? 15.946 8.456 -6.670 1.00 94.69 288 THR A C 1
ATOM 2234 O O . THR A 1 288 ? 16.025 9.383 -7.475 1.00 94.69 288 THR A O 1
ATOM 2237 N N . ARG A 1 289 ? 15.173 7.384 -6.868 1.00 94.62 289 ARG A N 1
ATOM 2238 C CA . ARG A 1 289 ? 14.224 7.196 -7.978 1.00 94.62 289 ARG A CA 1
ATOM 2239 C C . ARG A 1 289 ? 13.566 8.504 -8.452 1.00 94.62 289 ARG A C 1
ATOM 2241 O O . ARG A 1 289 ? 13.064 9.271 -7.633 1.00 94.62 289 ARG A O 1
ATOM 2248 N N . ASP A 1 290 ? 13.562 8.706 -9.769 1.00 94.19 290 ASP A N 1
ATOM 2249 C CA . ASP A 1 290 ? 13.032 9.863 -10.517 1.00 94.19 290 ASP A CA 1
ATOM 2250 C C . ASP A 1 290 ? 13.828 11.171 -10.401 1.00 94.19 290 ASP A C 1
ATOM 2252 O O . ASP A 1 290 ? 13.554 12.125 -11.126 1.00 94.19 290 ASP A O 1
ATOM 2256 N N . MET A 1 291 ? 14.866 11.232 -9.562 1.00 94.75 291 MET A N 1
ATOM 2257 C CA . MET A 1 291 ? 15.750 12.398 -9.526 1.00 94.75 291 MET A CA 1
ATOM 2258 C C . MET A 1 291 ? 16.719 12.418 -10.716 1.00 94.75 291 MET A C 1
ATOM 2260 O O . MET A 1 291 ? 17.117 11.382 -11.252 1.00 94.75 291 MET A O 1
ATOM 2264 N N . THR A 1 292 ? 17.173 13.619 -11.073 1.00 94.25 292 THR A N 1
ATOM 2265 C CA . THR A 1 292 ? 18.274 13.859 -12.014 1.00 94.25 292 THR A CA 1
ATOM 2266 C C . THR A 1 292 ? 19.381 14.665 -11.335 1.00 94.25 292 THR A C 1
ATOM 2268 O O . THR A 1 292 ? 19.111 15.474 -10.444 1.00 94.25 292 THR A O 1
ATOM 2271 N N . TYR A 1 293 ? 20.633 14.436 -11.728 1.00 94.44 293 TYR A N 1
ATOM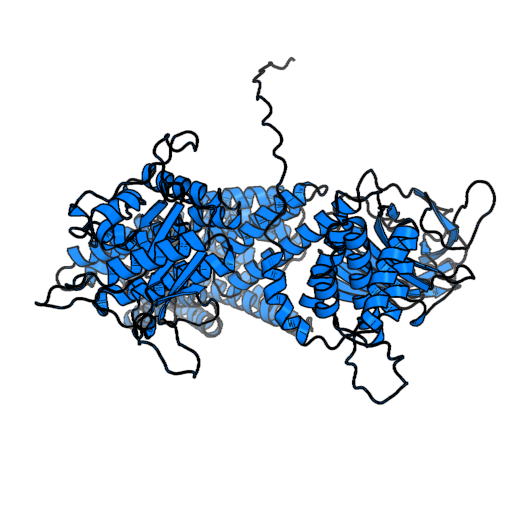 2272 C CA . TYR A 1 293 ? 21.764 15.276 -11.335 1.00 94.44 293 TYR A CA 1
ATOM 2273 C C . TYR A 1 293 ? 22.822 15.330 -12.437 1.00 94.44 293 TYR A C 1
ATOM 2275 O O . TYR A 1 293 ? 22.812 14.528 -13.376 1.00 94.44 293 TYR A O 1
ATOM 2283 N N . THR A 1 294 ? 23.728 16.298 -12.328 1.00 95.00 294 THR A N 1
ATOM 2284 C CA . THR A 1 294 ? 24.740 16.598 -13.343 1.00 95.00 294 THR A CA 1
ATOM 2285 C C . THR A 1 294 ? 26.133 16.674 -12.739 1.00 95.00 294 THR A C 1
ATOM 2287 O O . THR A 1 294 ? 26.294 17.115 -11.603 1.00 95.00 294 THR A O 1
ATOM 2290 N N . ILE A 1 295 ? 27.138 16.299 -13.525 1.00 94.75 295 ILE A N 1
ATOM 2291 C CA . ILE A 1 295 ? 28.557 16.411 -13.186 1.00 94.75 295 ILE A CA 1
ATOM 2292 C C . ILE A 1 295 ? 29.251 17.130 -14.342 1.00 94.75 295 ILE A C 1
ATOM 2294 O O . ILE A 1 295 ? 29.223 16.664 -15.485 1.00 94.75 295 ILE A O 1
ATOM 2298 N N . ASP A 1 296 ? 29.884 18.262 -14.047 1.00 94.75 296 ASP A N 1
ATOM 2299 C CA . ASP A 1 296 ? 30.615 19.029 -15.052 1.00 94.75 296 ASP A CA 1
ATOM 2300 C C . ASP A 1 296 ? 31.850 18.270 -15.563 1.00 94.75 296 ASP A C 1
ATOM 2302 O O . ASP A 1 296 ? 32.461 17.454 -14.862 1.00 94.75 296 ASP A O 1
ATOM 2306 N N . ALA A 1 297 ? 32.257 18.572 -16.798 1.00 93.25 297 ALA A N 1
ATOM 2307 C CA . ALA A 1 297 ? 33.469 18.007 -17.381 1.00 93.25 297 ALA A CA 1
ATOM 2308 C C . ALA A 1 297 ? 34.692 18.287 -16.485 1.00 93.25 297 ALA A C 1
ATOM 2310 O O . ALA A 1 297 ? 34.929 19.420 -16.066 1.00 93.25 297 ALA A O 1
ATOM 2311 N N . ASN A 1 298 ? 35.501 17.256 -16.229 1.00 91.69 298 ASN A N 1
ATOM 2312 C CA . ASN A 1 298 ? 36.680 17.288 -15.356 1.00 91.69 298 ASN A CA 1
ATOM 2313 C C . ASN A 1 298 ? 36.424 17.620 -13.866 1.00 91.69 298 ASN A C 1
ATOM 2315 O O . ASN A 1 298 ? 37.378 17.877 -13.125 1.00 91.69 298 ASN A O 1
ATOM 2319 N N . CYS A 1 299 ? 35.176 17.589 -13.389 1.00 93.56 299 CYS A N 1
ATOM 2320 C CA . CYS A 1 299 ? 34.894 17.627 -11.954 1.00 93.56 299 CYS A CA 1
ATOM 2321 C C . CYS A 1 299 ? 35.117 16.249 -11.326 1.00 93.56 299 CYS A C 1
ATOM 2323 O O . CYS A 1 299 ? 34.666 15.234 -11.853 1.00 93.56 299 CYS A O 1
ATOM 2325 N N . PHE A 1 300 ? 35.841 16.214 -10.205 1.00 94.75 300 PHE A N 1
ATOM 2326 C CA . PHE A 1 300 ? 36.112 14.972 -9.489 1.00 94.75 300 PHE A CA 1
ATOM 2327 C C . PHE A 1 300 ? 34.967 14.640 -8.550 1.00 94.75 300 PHE A C 1
ATOM 2329 O O . PHE A 1 300 ? 34.582 15.467 -7.719 1.00 94.75 300 PHE A O 1
ATOM 2336 N N . HIS A 1 301 ? 34.478 13.414 -8.652 1.00 95.06 301 HIS A N 1
ATOM 2337 C CA . HIS A 1 301 ? 33.392 12.923 -7.828 1.00 95.06 301 HIS A CA 1
ATOM 2338 C C . HIS A 1 301 ? 33.534 11.421 -7.541 1.00 95.06 301 HIS A C 1
ATOM 2340 O O . HIS A 1 301 ? 34.407 10.741 -8.090 1.00 95.06 301 HIS A O 1
ATOM 2346 N N . THR A 1 302 ? 32.687 10.912 -6.650 1.00 92.94 302 THR A N 1
ATOM 2347 C CA . THR A 1 302 ? 32.445 9.476 -6.476 1.00 92.94 302 THR A CA 1
ATOM 2348 C C . THR A 1 302 ? 30.971 9.243 -6.195 1.00 92.94 302 THR A C 1
ATOM 2350 O O . THR A 1 302 ? 30.351 10.005 -5.456 1.00 92.94 302 THR A O 1
ATOM 2353 N N . THR A 1 303 ? 30.430 8.157 -6.737 1.00 91.81 303 THR A N 1
ATOM 2354 C CA . THR A 1 303 ? 29.082 7.691 -6.412 1.00 91.81 303 THR A CA 1
ATOM 2355 C C . THR A 1 303 ? 29.181 6.543 -5.411 1.00 91.81 303 THR A C 1
ATOM 2357 O O . THR A 1 303 ? 29.738 5.485 -5.707 1.00 91.81 303 THR A O 1
ATOM 2360 N N . GLU A 1 304 ? 28.661 6.765 -4.210 1.00 91.56 304 GLU A N 1
ATOM 2361 C CA . GLU A 1 304 ? 28.541 5.783 -3.139 1.00 91.56 304 GLU A CA 1
ATOM 2362 C C . GLU A 1 304 ? 27.163 5.107 -3.209 1.00 91.56 304 GLU A C 1
ATOM 2364 O O . GLU A 1 304 ? 26.127 5.769 -3.228 1.00 91.56 304 GLU A O 1
ATOM 2369 N N . VAL A 1 305 ? 27.150 3.773 -3.234 1.00 90.50 305 VAL A N 1
ATOM 2370 C CA . VAL A 1 305 ? 25.938 2.946 -3.135 1.00 90.50 305 VAL A CA 1
ATOM 2371 C C . VAL A 1 305 ? 26.199 1.880 -2.081 1.00 90.50 305 VAL A C 1
ATOM 2373 O O . VAL A 1 305 ? 27.229 1.197 -2.147 1.00 90.50 305 VAL A O 1
ATOM 2376 N N . ALA A 1 306 ? 25.270 1.709 -1.137 1.00 86.12 306 ALA A N 1
ATOM 2377 C CA . ALA A 1 306 ? 25.417 0.727 -0.067 1.00 86.12 306 ALA A CA 1
ATOM 2378 C C . ALA A 1 306 ? 25.688 -0.689 -0.637 1.00 86.12 306 ALA A C 1
ATOM 2380 O O . ALA A 1 306 ? 25.123 -1.050 -1.679 1.00 86.12 306 ALA A O 1
ATOM 2381 N N . PRO A 1 307 ? 26.564 -1.502 -0.012 1.00 83.56 307 PRO A N 1
ATOM 2382 C CA . PRO A 1 307 ? 26.960 -2.814 -0.543 1.00 83.56 307 PRO A CA 1
ATOM 2383 C C . PRO A 1 307 ? 25.797 -3.791 -0.771 1.00 83.56 307 PRO A C 1
ATOM 2385 O O . PRO A 1 307 ? 25.846 -4.608 -1.688 1.00 83.56 307 PRO A O 1
ATOM 2388 N N . ASP A 1 308 ? 24.746 -3.660 0.034 1.00 80.88 308 ASP A N 1
ATOM 2389 C CA . ASP A 1 308 ? 23.531 -4.476 0.061 1.00 80.88 308 ASP A CA 1
ATOM 2390 C C . ASP A 1 308 ? 22.328 -3.792 -0.621 1.00 80.88 308 ASP A C 1
ATOM 2392 O O . ASP A 1 308 ? 21.189 -4.240 -0.480 1.00 80.88 308 ASP A O 1
ATOM 2396 N N . ALA A 1 309 ? 22.554 -2.685 -1.336 1.00 86.94 309 ALA A N 1
ATOM 2397 C CA . ALA A 1 309 ? 21.522 -1.964 -2.072 1.00 86.94 309 ALA A CA 1
ATOM 2398 C C . ALA A 1 309 ? 21.688 -2.116 -3.587 1.00 86.94 309 ALA A C 1
ATOM 2400 O O . ALA A 1 309 ? 22.803 -2.142 -4.117 1.00 86.94 309 ALA A O 1
ATOM 2401 N N . PHE A 1 310 ? 20.554 -2.171 -4.279 1.00 92.69 310 PHE A N 1
ATOM 2402 C CA . PHE A 1 310 ? 20.469 -1.994 -5.721 1.00 92.69 310 PHE A CA 1
ATOM 2403 C C . PHE A 1 310 ? 20.430 -0.501 -6.071 1.00 92.69 310 PHE A C 1
ATOM 2405 O O . PHE A 1 310 ? 19.760 0.275 -5.388 1.00 92.69 310 PHE A O 1
ATOM 2412 N N . HIS A 1 311 ? 21.091 -0.107 -7.158 1.00 94.50 311 HIS A N 1
ATOM 2413 C CA . HIS A 1 311 ? 20.951 1.225 -7.748 1.00 94.50 311 HIS A CA 1
ATOM 2414 C C . HIS A 1 311 ? 21.044 1.140 -9.271 1.00 94.50 311 HIS A C 1
ATOM 2416 O O . HIS A 1 311 ? 21.961 0.505 -9.792 1.00 94.50 311 HIS A O 1
ATOM 2422 N N . ALA A 1 312 ? 20.127 1.792 -9.985 1.00 96.50 312 ALA A N 1
ATOM 2423 C CA . ALA A 1 312 ? 20.137 1.871 -11.441 1.00 96.50 312 ALA A CA 1
ATOM 2424 C C . ALA A 1 312 ? 19.922 3.306 -11.923 1.00 96.50 312 ALA A C 1
ATOM 2426 O O . ALA A 1 312 ? 19.027 4.010 -11.451 1.00 96.50 312 ALA A O 1
ATOM 2427 N N . THR A 1 313 ? 20.718 3.724 -12.904 1.00 97.12 313 THR A N 1
ATOM 2428 C CA . THR A 1 313 ? 20.668 5.077 -13.465 1.00 97.12 313 THR A CA 1
ATOM 2429 C C . THR A 1 313 ? 20.959 5.074 -14.963 1.00 97.12 313 THR A C 1
ATOM 2431 O O . THR A 1 313 ? 21.817 4.325 -15.443 1.00 97.12 313 THR A O 1
ATOM 2434 N N . LEU A 1 314 ? 20.238 5.912 -15.709 1.00 97.69 314 LEU A N 1
ATOM 2435 C CA . LEU A 1 314 ? 20.584 6.250 -17.088 1.00 97.69 314 LEU A CA 1
ATOM 2436 C C . LEU A 1 314 ? 21.597 7.385 -17.057 1.00 97.69 314 LEU A C 1
ATOM 2438 O O . LEU A 1 314 ? 21.323 8.434 -16.486 1.00 97.69 314 LEU A O 1
ATOM 2442 N N . PHE A 1 315 ? 22.744 7.186 -17.692 1.00 94.69 315 PHE A N 1
ATOM 2443 C CA . PHE A 1 315 ? 23.848 8.133 -17.710 1.00 94.69 315 PHE A CA 1
ATOM 2444 C C . PHE A 1 315 ? 24.092 8.630 -19.135 1.00 94.69 315 PHE A C 1
ATOM 2446 O O . PHE A 1 315 ? 24.339 7.831 -20.043 1.00 94.69 315 PHE A O 1
ATOM 2453 N N . PHE A 1 316 ? 24.026 9.945 -19.321 1.00 96.25 316 PHE A N 1
ATOM 2454 C CA . PHE A 1 316 ? 24.246 10.636 -20.584 1.00 96.25 316 PHE A CA 1
ATOM 2455 C C . PHE A 1 316 ? 25.502 11.494 -20.513 1.00 96.25 316 PHE A C 1
ATOM 2457 O O . PHE A 1 316 ? 25.580 12.449 -19.743 1.00 96.25 316 PHE A O 1
ATOM 2464 N N . PHE A 1 317 ? 26.472 11.161 -21.351 1.00 95.19 317 PHE A N 1
ATOM 2465 C CA . PHE A 1 317 ? 27.687 11.933 -21.550 1.00 95.19 317 PHE A CA 1
ATOM 2466 C C . PHE A 1 317 ? 27.525 12.834 -22.772 1.00 95.19 317 PHE A C 1
ATOM 2468 O O . PHE A 1 317 ? 27.222 12.333 -23.853 1.00 95.19 317 PHE A O 1
ATOM 2475 N N . ASP A 1 318 ? 27.752 14.136 -22.611 1.00 94.06 318 ASP A N 1
ATOM 2476 C CA . ASP A 1 318 ? 27.487 15.152 -23.631 1.00 94.06 318 ASP A CA 1
ATOM 2477 C C . ASP A 1 318 ? 28.666 16.119 -23.798 1.00 94.06 318 ASP A C 1
ATOM 2479 O O . ASP A 1 318 ? 28.851 17.050 -23.012 1.00 94.06 318 ASP A O 1
ATOM 2483 N N . SER A 1 319 ? 29.442 15.943 -24.869 1.00 93.62 319 SER A N 1
ATOM 2484 C CA . SER A 1 319 ? 30.603 16.796 -25.137 1.00 93.62 319 SER A CA 1
ATOM 2485 C C . SER A 1 319 ? 30.245 18.241 -25.513 1.00 93.62 319 SER A C 1
ATOM 2487 O O . SER A 1 319 ? 31.097 19.124 -25.409 1.00 93.62 319 SER A O 1
ATOM 2489 N N . HIS A 1 320 ? 28.999 18.515 -25.924 1.00 90.88 320 HIS A N 1
ATOM 2490 C CA . HIS A 1 320 ? 28.555 19.866 -26.287 1.00 90.88 320 HIS A CA 1
ATOM 2491 C C . HIS A 1 320 ? 28.423 20.781 -25.064 1.00 90.88 320 HIS A C 1
ATOM 2493 O O . HIS A 1 320 ? 28.668 21.980 -25.167 1.00 90.88 320 HIS A O 1
ATOM 2499 N N . ARG A 1 321 ? 28.072 20.219 -23.900 1.00 91.31 321 ARG A N 1
ATOM 2500 C CA . ARG A 1 321 ? 27.982 20.955 -22.626 1.00 91.31 321 ARG A CA 1
ATOM 2501 C C . ARG A 1 321 ? 29.314 21.046 -21.878 1.00 91.31 321 ARG A C 1
ATOM 2503 O O . ARG A 1 321 ? 29.386 21.655 -20.818 1.00 91.31 321 ARG A O 1
ATOM 2510 N N . GLY A 1 322 ? 30.378 20.485 -22.444 1.00 92.44 322 GLY A N 1
ATOM 2511 C CA . GLY A 1 322 ? 31.731 20.561 -21.913 1.00 92.44 322 GLY A CA 1
ATOM 2512 C C . GLY A 1 322 ? 32.518 19.308 -22.261 1.00 92.44 322 GLY A C 1
ATOM 2513 O O . GLY A 1 322 ? 31.995 18.200 -22.172 1.00 92.44 322 GLY A O 1
ATOM 2514 N N . PHE A 1 323 ? 33.782 19.478 -22.643 1.00 92.62 323 PHE A N 1
ATOM 2515 C CA . PHE A 1 323 ? 34.700 18.373 -22.895 1.00 92.62 323 PHE A CA 1
ATOM 2516 C C . PHE A 1 323 ? 36.124 18.759 -22.503 1.00 92.62 323 PHE A C 1
ATOM 2518 O O . PHE A 1 323 ? 36.649 19.779 -22.953 1.00 92.62 323 PHE A O 1
ATOM 2525 N N . VAL A 1 324 ? 36.763 17.921 -21.694 1.00 90.31 324 VAL A N 1
ATOM 2526 C CA . VAL A 1 324 ? 38.163 18.045 -21.294 1.00 90.31 324 VAL A CA 1
ATOM 2527 C C . VAL A 1 324 ? 38.861 16.731 -21.599 1.00 90.31 324 VAL A C 1
ATOM 2529 O O . VAL A 1 324 ? 38.471 15.675 -21.111 1.00 90.31 324 VAL A O 1
ATOM 2532 N N . LYS A 1 325 ? 39.915 16.799 -22.414 1.00 82.81 325 LYS A N 1
ATOM 2533 C CA . LYS A 1 325 ? 40.640 15.608 -22.866 1.00 82.81 325 LYS A CA 1
ATOM 2534 C C . LYS A 1 325 ? 41.289 14.847 -21.708 1.00 82.81 325 LYS A C 1
ATOM 2536 O O . LYS A 1 325 ? 41.224 13.620 -21.666 1.00 82.81 325 LYS A O 1
ATOM 2541 N N . ASP A 1 326 ? 41.860 15.590 -20.766 1.00 78.62 326 ASP A N 1
ATOM 2542 C CA . ASP A 1 326 ? 42.563 15.054 -19.606 1.00 78.62 326 ASP A CA 1
ATOM 2543 C C . ASP A 1 326 ? 41.599 14.942 -18.413 1.00 78.62 326 ASP A C 1
ATOM 2545 O O . ASP A 1 326 ? 41.533 15.838 -17.569 1.00 78.62 326 ASP A O 1
ATOM 2549 N N . ALA A 1 327 ? 40.837 13.847 -18.359 1.00 80.56 327 ALA A N 1
ATOM 2550 C CA . ALA A 1 327 ? 40.056 13.451 -17.187 1.00 80.56 327 ALA A CA 1
ATOM 2551 C C . ALA A 1 327 ? 40.712 12.231 -16.531 1.00 80.56 327 ALA A C 1
ATOM 2553 O O . ALA A 1 327 ? 41.051 11.257 -17.209 1.00 80.56 327 ALA A O 1
ATOM 2554 N N . GLY A 1 328 ? 40.950 12.318 -15.224 1.00 83.38 328 GLY A N 1
ATOM 2555 C CA . GLY A 1 328 ? 41.805 11.385 -14.496 1.00 83.38 328 GLY A CA 1
ATOM 2556 C C . GLY A 1 328 ? 41.062 10.612 -13.416 1.00 83.38 328 GLY A C 1
ATOM 2557 O O . GLY A 1 328 ? 40.000 11.016 -12.943 1.00 83.38 328 GLY A O 1
ATOM 2558 N N . VAL A 1 329 ? 41.669 9.508 -12.989 1.00 89.25 329 VAL A N 1
ATOM 2559 C CA . VAL A 1 329 ? 41.276 8.769 -11.784 1.00 89.25 329 VAL A CA 1
ATOM 2560 C C . VAL A 1 329 ? 42.295 9.085 -10.696 1.00 89.25 329 VAL A C 1
ATOM 2562 O O . VAL A 1 329 ? 43.488 9.198 -10.979 1.00 89.25 329 VAL A O 1
ATOM 2565 N N . LEU A 1 330 ? 41.849 9.257 -9.457 1.00 91.25 330 LEU A N 1
ATOM 2566 C CA . LEU A 1 330 ? 42.746 9.422 -8.319 1.00 91.25 330 LEU A CA 1
ATOM 2567 C C . LEU A 1 330 ? 42.969 8.077 -7.644 1.00 91.25 330 LEU A C 1
ATOM 2569 O O . LEU A 1 330 ? 42.048 7.274 -7.543 1.00 91.25 330 LEU A O 1
ATOM 2573 N N . GLY A 1 331 ? 44.195 7.844 -7.190 1.00 89.75 331 GLY A N 1
ATOM 2574 C CA . GLY A 1 331 ? 44.585 6.602 -6.533 1.00 89.75 331 GLY A CA 1
ATOM 2575 C C . GLY A 1 331 ? 45.613 6.805 -5.420 1.00 89.75 331 GLY A C 1
ATOM 2576 O O . GLY A 1 331 ? 45.976 7.946 -5.104 1.00 89.75 331 GLY A O 1
ATOM 2577 N N . PRO A 1 332 ? 46.140 5.716 -4.836 1.00 88.62 332 PRO A N 1
ATOM 2578 C CA . PRO A 1 332 ? 47.160 5.775 -3.791 1.00 88.62 332 PRO A CA 1
ATOM 2579 C C . PRO A 1 332 ? 48.416 6.532 -4.241 1.00 88.62 332 PRO A C 1
ATOM 2581 O O . PRO A 1 332 ? 48.875 6.360 -5.371 1.00 88.62 332 PRO A O 1
ATOM 2584 N N . LYS A 1 333 ? 49.025 7.326 -3.346 1.00 86.81 333 LYS A N 1
ATOM 2585 C CA . LYS A 1 333 ? 50.208 8.157 -3.665 1.00 86.81 333 LYS A CA 1
ATOM 2586 C C . LYS A 1 333 ? 51.382 7.352 -4.239 1.00 86.81 333 LYS A C 1
ATOM 2588 O O . LYS A 1 333 ? 52.019 7.780 -5.194 1.00 86.81 333 LYS A O 1
ATOM 2593 N N . ASN A 1 334 ? 51.635 6.181 -3.652 1.00 82.19 334 ASN A N 1
ATOM 2594 C CA . ASN A 1 334 ? 52.767 5.303 -3.963 1.00 82.19 334 ASN A CA 1
ATOM 2595 C C . ASN A 1 334 ? 52.314 3.978 -4.605 1.00 82.19 334 ASN A C 1
ATOM 2597 O O . ASN A 1 334 ? 52.988 2.965 -4.448 1.00 82.19 334 ASN A O 1
ATOM 2601 N N . GLY A 1 335 ? 51.135 3.955 -5.234 1.00 76.56 335 GLY A N 1
ATOM 2602 C CA . GLY A 1 335 ? 50.586 2.745 -5.848 1.00 76.56 335 GLY A CA 1
ATOM 2603 C C . GLY A 1 335 ? 51.180 2.463 -7.228 1.00 76.56 335 GLY A C 1
ATOM 2604 O O . GLY A 1 335 ? 51.479 3.389 -7.987 1.00 76.56 335 GLY A O 1
ATOM 2605 N N . ASP A 1 336 ? 51.327 1.181 -7.554 1.00 75.06 336 ASP A N 1
ATOM 2606 C CA . ASP A 1 336 ? 51.658 0.719 -8.903 1.00 75.06 336 ASP A CA 1
ATOM 2607 C C . ASP A 1 336 ? 50.421 0.742 -9.823 1.00 75.06 336 ASP A C 1
ATOM 2609 O O . ASP A 1 336 ? 49.304 1.056 -9.405 1.00 75.06 336 ASP A O 1
ATOM 2613 N N . SER A 1 337 ? 50.608 0.418 -11.108 1.00 69.88 337 SER A N 1
ATOM 2614 C CA . SER A 1 337 ? 49.490 0.330 -12.060 1.00 69.88 337 SER A CA 1
ATOM 2615 C C . SER A 1 337 ? 48.522 -0.794 -11.673 1.00 69.88 337 SER A C 1
ATOM 2617 O O . SER A 1 337 ? 48.960 -1.892 -11.332 1.00 69.88 337 SER A O 1
ATOM 2619 N N . ASN A 1 338 ? 47.215 -0.544 -11.767 1.00 71.38 338 ASN A N 1
ATOM 2620 C CA . ASN A 1 338 ? 46.171 -1.512 -11.422 1.00 71.38 338 ASN A CA 1
ATOM 2621 C C . ASN A 1 338 ? 45.400 -1.940 -12.680 1.00 71.38 338 ASN A C 1
ATOM 2623 O O . ASN A 1 338 ? 45.046 -1.101 -13.512 1.00 71.38 338 ASN A O 1
ATOM 2627 N N . VAL A 1 339 ? 45.161 -3.247 -12.820 1.00 67.88 339 VAL A N 1
ATOM 2628 C CA . VAL A 1 339 ? 44.420 -3.852 -13.932 1.00 67.88 339 VAL A CA 1
ATOM 2629 C C . VAL A 1 339 ? 43.138 -4.474 -13.392 1.00 67.88 339 VAL A C 1
ATOM 2631 O O . VAL A 1 339 ? 43.184 -5.438 -12.630 1.00 67.88 339 VAL A O 1
ATOM 2634 N N . VAL A 1 340 ? 41.989 -3.968 -13.838 1.00 66.06 340 VAL A N 1
ATOM 2635 C CA . VAL A 1 340 ? 40.672 -4.501 -13.462 1.00 66.06 340 VAL A CA 1
ATOM 2636 C C . VAL A 1 340 ? 40.056 -5.243 -14.642 1.00 66.06 340 VAL A C 1
ATOM 2638 O O . VAL A 1 340 ? 39.880 -4.664 -15.715 1.00 66.06 340 VAL A O 1
ATOM 2641 N N . VAL A 1 341 ? 39.714 -6.518 -14.444 1.00 64.12 341 VAL A N 1
ATOM 2642 C CA . VAL A 1 341 ? 39.026 -7.354 -15.441 1.00 64.12 341 VAL A CA 1
ATOM 2643 C C . VAL A 1 341 ? 37.544 -6.983 -15.504 1.00 64.12 341 VAL A C 1
ATOM 2645 O O . VAL A 1 341 ? 36.875 -6.909 -14.476 1.00 64.12 341 VAL A O 1
ATOM 2648 N N . ARG A 1 342 ? 37.019 -6.772 -16.714 1.00 67.62 342 ARG A N 1
ATOM 2649 C CA . ARG A 1 342 ? 35.631 -6.358 -16.973 1.00 67.62 342 ARG A CA 1
ATOM 2650 C C . ARG A 1 342 ? 34.722 -7.553 -17.272 1.00 67.62 342 ARG A C 1
ATOM 2652 O O . ARG A 1 342 ? 34.170 -7.658 -18.363 1.00 67.62 342 ARG A O 1
ATOM 2659 N N . ASP A 1 343 ? 34.594 -8.471 -16.318 1.00 71.81 343 ASP A N 1
ATOM 2660 C CA . ASP A 1 343 ? 33.718 -9.643 -16.451 1.00 71.81 343 ASP A CA 1
ATOM 2661 C C . ASP A 1 343 ? 32.301 -9.342 -15.932 1.00 71.81 343 ASP A C 1
ATOM 2663 O O . ASP A 1 343 ? 32.122 -8.921 -14.785 1.00 71.81 343 ASP A O 1
ATOM 2667 N N . SER A 1 344 ? 31.284 -9.555 -16.772 1.00 73.94 344 SER A N 1
ATOM 2668 C CA . SER A 1 344 ? 29.874 -9.446 -16.376 1.00 73.94 344 SER A CA 1
ATOM 2669 C C . SER A 1 344 ? 29.402 -10.627 -15.523 1.00 73.94 344 SER A C 1
ATOM 2671 O O . SER A 1 344 ? 28.316 -10.557 -14.950 1.00 73.94 344 SER A O 1
ATOM 2673 N N . ALA A 1 345 ? 30.210 -11.688 -15.403 1.00 73.75 345 ALA A N 1
ATOM 2674 C CA . ALA A 1 345 ? 29.908 -12.908 -14.656 1.00 73.75 345 ALA A CA 1
ATOM 2675 C C . ALA A 1 345 ? 28.592 -13.580 -15.097 1.00 73.75 345 ALA A C 1
ATOM 2677 O O . ALA A 1 345 ? 27.892 -14.175 -14.282 1.00 73.75 345 ALA A O 1
ATOM 2678 N N . GLY A 1 346 ? 28.254 -13.469 -16.387 1.00 77.31 346 GLY A N 1
ATOM 2679 C CA . GLY A 1 346 ? 27.063 -14.084 -16.981 1.00 77.31 346 GLY A CA 1
ATOM 2680 C C . GLY A 1 346 ? 25.768 -13.277 -16.853 1.00 77.31 346 GLY A C 1
ATOM 2681 O O . GLY A 1 346 ? 24.766 -13.701 -17.415 1.00 77.31 346 GLY A O 1
ATOM 2682 N N . VAL A 1 347 ? 25.781 -12.118 -16.183 1.00 86.00 347 VAL A N 1
ATOM 2683 C CA . VAL A 1 347 ? 24.603 -11.239 -16.082 1.00 86.00 347 VAL A CA 1
ATOM 2684 C C . VAL A 1 347 ? 24.311 -10.592 -17.437 1.00 86.00 347 VAL A C 1
ATOM 2686 O O . VAL A 1 347 ? 25.200 -9.975 -18.038 1.00 86.00 347 VAL A O 1
ATOM 2689 N N . THR A 1 348 ? 23.073 -10.713 -17.917 1.00 89.81 348 THR A N 1
ATOM 2690 C CA . THR A 1 348 ? 22.650 -10.164 -19.212 1.00 89.81 348 THR A CA 1
ATOM 2691 C C . THR A 1 348 ? 22.039 -8.760 -19.074 1.00 89.81 348 THR A C 1
ATOM 2693 O O . THR A 1 348 ? 21.594 -8.372 -17.993 1.00 89.81 348 THR A O 1
ATOM 2696 N N . PRO A 1 349 ? 21.982 -7.960 -20.157 1.00 91.62 349 PRO A N 1
ATOM 2697 C CA . PRO A 1 349 ? 21.246 -6.693 -20.157 1.00 91.62 349 PRO A CA 1
ATOM 2698 C C . PRO A 1 349 ? 19.762 -6.838 -19.808 1.00 91.62 349 PRO A C 1
ATOM 2700 O O . PRO A 1 349 ? 19.224 -5.963 -19.134 1.00 91.62 349 PRO A O 1
ATOM 2703 N N . ALA A 1 350 ? 19.127 -7.937 -20.229 1.00 91.56 350 ALA A N 1
ATOM 2704 C CA . ALA A 1 350 ? 17.738 -8.234 -19.898 1.00 91.56 350 ALA A CA 1
ATOM 2705 C C . ALA A 1 350 ? 17.568 -8.448 -18.387 1.00 91.56 350 ALA A C 1
ATOM 2707 O O . ALA A 1 350 ? 16.675 -7.850 -17.798 1.00 91.56 350 ALA A O 1
ATOM 2708 N N . ASP A 1 351 ? 18.474 -9.193 -17.739 1.00 89.69 351 ASP A N 1
ATOM 2709 C CA . ASP A 1 351 ? 18.446 -9.386 -16.280 1.00 89.69 351 ASP A CA 1
ATOM 2710 C C . ASP A 1 351 ? 18.571 -8.049 -15.536 1.00 89.69 351 ASP A C 1
ATOM 2712 O O . ASP A 1 351 ? 17.837 -7.785 -14.586 1.00 89.69 351 ASP A O 1
ATOM 2716 N N . LEU A 1 352 ? 19.473 -7.169 -15.990 1.00 92.00 352 LEU A N 1
ATOM 2717 C CA . LEU A 1 352 ? 19.665 -5.839 -15.399 1.00 92.00 352 LEU A CA 1
ATOM 2718 C C . LEU A 1 352 ? 18.447 -4.934 -15.581 1.00 92.00 352 LEU A C 1
ATOM 2720 O O . LEU A 1 352 ? 18.084 -4.207 -14.656 1.00 92.00 352 LEU A O 1
ATOM 2724 N N . ALA A 1 353 ? 17.829 -4.969 -16.761 1.00 93.75 353 ALA A N 1
ATOM 2725 C CA . ALA A 1 353 ? 16.625 -4.207 -17.052 1.00 93.75 353 ALA A CA 1
ATOM 2726 C C . ALA A 1 353 ? 15.437 -4.712 -16.220 1.00 93.75 353 ALA A C 1
ATOM 2728 O O . ALA A 1 353 ? 14.745 -3.904 -15.604 1.00 93.75 353 ALA A O 1
ATOM 2729 N N . SER A 1 354 ? 15.251 -6.031 -16.124 1.00 91.75 354 SER A N 1
ATOM 2730 C CA . SER A 1 354 ? 14.235 -6.672 -15.279 1.00 91.75 354 SER A CA 1
ATOM 2731 C C . SER A 1 354 ? 14.431 -6.351 -13.804 1.00 91.75 354 SER A C 1
ATOM 2733 O O . SER A 1 354 ? 13.481 -5.931 -13.147 1.00 91.75 354 SER A O 1
ATOM 2735 N N . ALA A 1 355 ? 15.663 -6.432 -13.301 1.00 90.88 355 ALA A N 1
ATOM 2736 C CA . ALA A 1 355 ? 15.994 -6.041 -11.935 1.00 90.88 355 ALA A CA 1
ATOM 2737 C C . ALA A 1 355 ? 15.678 -4.561 -11.666 1.00 90.88 355 ALA A C 1
ATOM 2739 O O . ALA A 1 355 ? 15.025 -4.235 -10.675 1.00 90.88 355 ALA A O 1
ATOM 2740 N N . ALA A 1 356 ? 16.094 -3.662 -12.566 1.00 93.50 356 ALA A N 1
ATOM 2741 C CA . ALA A 1 356 ? 15.817 -2.234 -12.437 1.00 93.50 356 ALA A CA 1
ATOM 2742 C C . ALA A 1 356 ? 14.314 -1.943 -12.459 1.00 93.50 356 ALA A C 1
ATOM 2744 O O . ALA A 1 356 ? 13.837 -1.158 -11.641 1.00 93.50 356 ALA A O 1
ATOM 2745 N N . ASN A 1 357 ? 13.563 -2.602 -13.345 1.00 93.62 357 ASN A N 1
ATOM 2746 C CA . ASN A 1 357 ? 12.118 -2.441 -13.437 1.00 93.62 357 ASN A CA 1
ATOM 2747 C C . ASN A 1 357 ? 11.402 -2.962 -12.183 1.00 93.62 357 ASN A C 1
ATOM 2749 O O . ASN A 1 357 ? 10.549 -2.267 -11.635 1.00 93.62 357 ASN A O 1
ATOM 2753 N N . ALA A 1 358 ? 11.788 -4.137 -11.683 1.00 90.62 358 ALA A N 1
ATOM 2754 C CA . ALA A 1 358 ? 11.177 -4.739 -10.504 1.00 90.62 358 ALA A CA 1
ATOM 2755 C C . ALA A 1 358 ? 11.462 -3.921 -9.230 1.00 90.62 358 ALA A C 1
ATOM 2757 O O . ALA A 1 358 ? 10.535 -3.589 -8.491 1.00 90.62 358 ALA A O 1
ATOM 2758 N N . VAL A 1 359 ? 12.713 -3.487 -9.005 1.00 92.50 359 VAL A N 1
ATOM 2759 C CA . VAL A 1 359 ? 13.049 -2.611 -7.862 1.00 92.50 359 VAL A CA 1
ATOM 2760 C C . VAL A 1 359 ? 12.341 -1.257 -7.983 1.00 92.50 359 VAL A C 1
ATOM 2762 O O . VAL A 1 359 ? 11.792 -0.767 -6.997 1.00 92.50 359 VAL A O 1
ATOM 2765 N N . ARG A 1 360 ? 12.266 -0.673 -9.186 1.00 93.12 360 ARG A N 1
ATOM 2766 C CA . ARG A 1 360 ? 11.522 0.574 -9.435 1.00 93.12 360 ARG A CA 1
ATOM 2767 C C . ARG A 1 360 ? 10.036 0.437 -9.085 1.00 93.12 360 ARG A C 1
ATOM 2769 O O . ARG A 1 360 ? 9.475 1.331 -8.446 1.00 93.12 360 ARG A O 1
ATOM 2776 N N . SER A 1 361 ? 9.393 -0.661 -9.485 1.00 91.81 361 SER A N 1
ATOM 2777 C CA . SER A 1 361 ? 7.993 -0.967 -9.154 1.00 91.81 361 SER A CA 1
ATOM 2778 C C . SER A 1 361 ? 7.798 -1.181 -7.656 1.00 91.81 361 SER A C 1
ATOM 2780 O O . SER A 1 361 ? 6.906 -0.579 -7.053 1.00 91.81 361 SER A O 1
ATOM 2782 N N . TRP A 1 362 ? 8.687 -1.952 -7.030 1.00 93.50 362 TRP A N 1
ATOM 2783 C CA . TRP A 1 362 ? 8.710 -2.160 -5.587 1.00 93.50 362 TRP A CA 1
ATOM 2784 C C . TRP A 1 362 ? 8.788 -0.835 -4.817 1.00 93.50 362 TRP A C 1
ATOM 2786 O O . TRP A 1 362 ? 7.980 -0.593 -3.919 1.00 93.50 362 TRP A O 1
ATOM 2796 N N . GLU A 1 363 ? 9.687 0.076 -5.203 1.00 94.19 363 GLU A N 1
ATOM 2797 C CA . GLU A 1 363 ? 9.832 1.391 -4.566 1.00 94.19 363 GLU A CA 1
ATOM 2798 C C . GLU A 1 363 ? 8.557 2.235 -4.686 1.00 94.19 363 GLU A C 1
ATOM 2800 O O . GLU A 1 363 ? 8.161 2.888 -3.716 1.00 94.19 363 GLU A O 1
ATOM 2805 N N . LYS A 1 364 ? 7.874 2.194 -5.840 1.00 93.31 364 LYS A N 1
ATOM 2806 C CA . LYS A 1 364 ? 6.582 2.876 -6.030 1.00 93.31 364 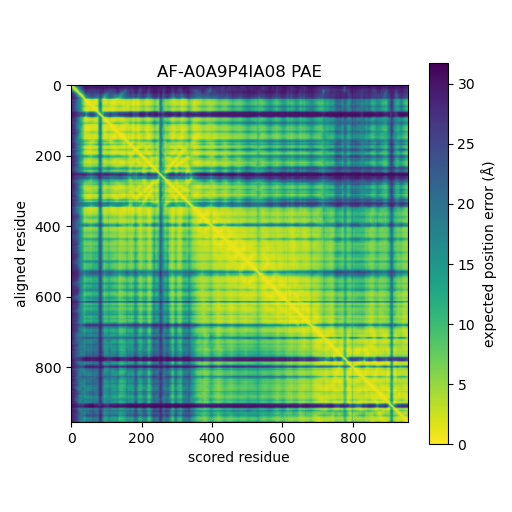LYS A CA 1
ATOM 2807 C C . LYS A 1 364 ? 5.519 2.332 -5.083 1.00 93.31 364 LYS A C 1
ATOM 2809 O O . LYS A 1 364 ? 4.825 3.124 -4.442 1.00 93.31 364 LYS A O 1
ATOM 2814 N N . TYR A 1 365 ? 5.393 1.010 -4.975 1.00 93.31 365 TYR A N 1
ATOM 2815 C CA . TYR A 1 365 ? 4.439 0.383 -4.062 1.00 93.31 365 TYR A CA 1
ATOM 2816 C C . TYR A 1 365 ? 4.760 0.706 -2.601 1.00 93.31 365 TYR A C 1
ATOM 2818 O O . TYR A 1 365 ? 3.873 1.114 -1.853 1.00 93.31 365 TYR A O 1
ATOM 2826 N N . MET A 1 366 ? 6.032 0.642 -2.204 1.00 94.56 366 MET A N 1
ATOM 2827 C CA . MET A 1 366 ? 6.465 1.021 -0.856 1.00 94.56 366 MET A CA 1
ATOM 2828 C C . MET A 1 366 ? 6.161 2.492 -0.547 1.00 94.56 366 MET A C 1
ATOM 2830 O O . MET A 1 366 ? 5.676 2.823 0.538 1.00 94.56 366 MET A O 1
ATOM 2834 N N . GLU A 1 367 ? 6.402 3.401 -1.494 1.00 93.31 367 GLU A N 1
ATOM 2835 C CA . GLU A 1 367 ? 6.110 4.824 -1.318 1.00 93.31 367 GLU A CA 1
ATOM 2836 C C . GLU A 1 367 ? 4.601 5.100 -1.217 1.00 93.31 367 GLU A C 1
ATOM 2838 O O . GLU A 1 367 ? 4.171 5.872 -0.347 1.00 93.31 367 GLU A O 1
ATOM 2843 N N . ARG A 1 368 ? 3.792 4.467 -2.080 1.00 90.88 368 ARG A N 1
ATOM 2844 C CA . ARG A 1 368 ? 2.324 4.559 -2.054 1.00 90.88 368 ARG A CA 1
ATOM 2845 C C . ARG A 1 368 ? 1.761 3.982 -0.763 1.00 90.88 368 ARG A C 1
ATOM 2847 O O . ARG A 1 368 ? 0.983 4.674 -0.111 1.00 90.88 368 ARG A O 1
ATOM 2854 N N . GLY A 1 369 ? 2.223 2.805 -0.338 1.00 91.69 369 GLY A N 1
ATOM 2855 C CA . GLY A 1 369 ? 1.860 2.194 0.941 1.00 91.69 369 GLY A CA 1
ATOM 2856 C C . GLY A 1 369 ? 2.105 3.159 2.097 1.00 91.69 369 GLY A C 1
ATOM 2857 O O . GLY A 1 369 ? 1.164 3.603 2.751 1.00 91.69 369 GLY A O 1
ATOM 2858 N N . ARG A 1 370 ? 3.337 3.658 2.246 1.00 90.31 370 ARG A N 1
ATOM 2859 C CA . ARG A 1 370 ? 3.668 4.658 3.281 1.00 90.31 370 ARG A CA 1
ATOM 2860 C C . ARG A 1 370 ? 2.835 5.941 3.176 1.00 90.31 370 ARG A C 1
ATOM 2862 O O . ARG A 1 370 ? 2.601 6.611 4.181 1.00 90.31 370 ARG A O 1
ATOM 2869 N N . ARG A 1 371 ? 2.411 6.343 1.973 1.00 87.88 371 ARG A N 1
ATOM 2870 C CA . ARG A 1 371 ? 1.533 7.507 1.759 1.00 87.88 371 ARG A CA 1
ATOM 2871 C C . ARG A 1 371 ? 0.115 7.247 2.260 1.00 87.88 371 ARG A C 1
ATOM 2873 O O . ARG A 1 371 ? -0.423 8.132 2.920 1.00 87.88 371 ARG A O 1
ATOM 2880 N N . TYR A 1 372 ? -0.441 6.070 1.991 1.00 84.19 372 TYR A N 1
ATOM 2881 C CA . TYR A 1 372 ? -1.722 5.631 2.544 1.00 84.19 372 TYR A CA 1
ATOM 2882 C C . TYR A 1 372 ? -1.662 5.499 4.066 1.00 84.19 372 TYR A C 1
ATOM 2884 O O . TYR A 1 372 ? -2.537 6.023 4.754 1.00 84.19 372 TYR A O 1
ATOM 2892 N N . GLY A 1 373 ? -0.571 4.950 4.606 1.00 82.31 373 GLY A N 1
ATOM 2893 C CA . GLY A 1 373 ? -0.352 4.878 6.052 1.00 82.31 373 GLY A CA 1
ATOM 2894 C C . GLY A 1 373 ? -0.329 6.245 6.733 1.00 82.31 373 GLY A C 1
ATOM 2895 O O . GLY A 1 373 ? -0.928 6.420 7.791 1.00 82.31 373 GLY A O 1
ATOM 2896 N N . ARG A 1 374 ? 0.257 7.269 6.090 1.00 79.12 374 ARG A N 1
ATOM 2897 C CA . ARG A 1 374 ? 0.203 8.664 6.578 1.00 79.12 374 ARG A CA 1
ATOM 2898 C C . ARG A 1 374 ? -1.207 9.264 6.597 1.00 79.12 374 ARG A C 1
ATOM 2900 O O . ARG A 1 374 ? -1.410 10.260 7.283 1.00 79.12 374 ARG A O 1
ATOM 2907 N N . ARG A 1 375 ? -2.148 8.702 5.838 1.00 74.12 375 ARG A N 1
ATOM 2908 C CA . ARG A 1 375 ? -3.565 9.099 5.810 1.00 74.12 375 ARG A CA 1
ATOM 2909 C C . ARG A 1 375 ? -4.453 8.161 6.634 1.00 74.12 375 ARG A C 1
ATOM 2911 O O . ARG A 1 375 ? -5.665 8.335 6.632 1.00 74.12 375 ARG A O 1
ATOM 2918 N N . SER A 1 376 ? -3.860 7.183 7.327 1.00 74.12 376 SER A N 1
ATOM 2919 C CA . SER A 1 376 ? -4.562 6.127 8.069 1.00 74.12 376 SER A CA 1
ATOM 2920 C C . SER A 1 376 ? -5.479 5.251 7.201 1.00 74.12 376 SER A C 1
ATOM 2922 O O . SER A 1 376 ? -6.404 4.614 7.701 1.00 74.12 376 SER A O 1
ATOM 2924 N N . GLU A 1 377 ? -5.190 5.159 5.902 1.00 77.81 377 GLU A N 1
ATOM 2925 C CA . GLU A 1 377 ? -5.914 4.332 4.931 1.00 77.81 377 GLU A CA 1
ATOM 2926 C C . GLU A 1 377 ? -5.339 2.899 4.919 1.00 77.81 377 GLU A C 1
ATOM 2928 O O . GLU A 1 377 ? -4.702 2.467 3.958 1.00 77.81 377 GLU A O 1
ATOM 2933 N N . LEU A 1 378 ? -5.524 2.163 6.024 1.00 80.44 378 LEU A N 1
ATOM 2934 C CA . LEU A 1 378 ? -4.808 0.903 6.300 1.00 80.44 378 LEU A CA 1
ATOM 2935 C C . LEU A 1 378 ? -5.028 -0.198 5.252 1.00 80.44 378 LEU A C 1
ATOM 2937 O O . LEU A 1 378 ? -4.138 -1.011 5.012 1.00 80.44 378 LEU A O 1
ATOM 2941 N N . GLU A 1 379 ? -6.212 -0.264 4.645 1.00 77.25 379 GLU A N 1
ATOM 2942 C CA . GLU A 1 379 ? -6.519 -1.283 3.635 1.00 77.25 379 GLU A CA 1
ATOM 2943 C C . GLU A 1 379 ? -5.784 -1.008 2.318 1.00 77.25 379 GLU A C 1
ATOM 2945 O O . GLU A 1 379 ? -5.214 -1.932 1.737 1.00 77.25 379 GLU A O 1
ATOM 2950 N N . HIS A 1 380 ? -5.708 0.260 1.897 1.00 81.31 380 HIS A N 1
ATOM 2951 C CA . HIS A 1 380 ? -4.875 0.670 0.767 1.00 81.31 380 HIS A CA 1
ATOM 2952 C C . HIS A 1 380 ? -3.387 0.456 1.075 1.00 81.31 380 HIS A C 1
ATOM 2954 O O . HIS A 1 380 ? -2.665 -0.088 0.245 1.00 81.31 380 HIS A O 1
ATOM 2960 N N . GLU A 1 381 ? -2.938 0.791 2.289 1.00 88.12 381 GLU A N 1
ATOM 2961 C CA . GLU A 1 381 ? -1.564 0.544 2.748 1.00 88.12 381 GLU A CA 1
ATOM 2962 C C . GLU A 1 381 ? -1.188 -0.948 2.661 1.00 88.12 381 GLU A C 1
ATOM 2964 O O . GLU A 1 381 ? -0.182 -1.302 2.044 1.00 88.12 381 GLU A O 1
ATOM 2969 N N . PHE A 1 382 ? -2.036 -1.835 3.196 1.00 85.62 382 PHE A N 1
ATOM 2970 C CA . PHE A 1 382 ? -1.843 -3.289 3.143 1.00 85.62 382 PHE A CA 1
ATOM 2971 C C . PHE A 1 382 ? -1.756 -3.813 1.717 1.00 85.62 382 PHE A C 1
ATOM 2973 O O . PHE A 1 382 ? -0.915 -4.651 1.393 1.00 85.62 382 PHE A O 1
ATOM 2980 N N . ARG A 1 383 ? -2.625 -3.307 0.851 1.00 82.25 383 ARG A N 1
ATOM 2981 C CA . ARG A 1 383 ? -2.655 -3.649 -0.565 1.00 82.25 383 ARG A CA 1
ATOM 2982 C C . ARG A 1 383 ? -1.346 -3.287 -1.265 1.00 82.25 383 ARG A C 1
ATOM 2984 O O . ARG A 1 383 ? -0.800 -4.140 -1.957 1.00 82.25 383 ARG A O 1
ATOM 2991 N N . GLU A 1 384 ? -0.833 -2.072 -1.080 1.00 87.50 384 GLU A N 1
ATOM 2992 C CA . GLU A 1 384 ? 0.396 -1.658 -1.763 1.00 87.50 384 GLU A CA 1
ATOM 2993 C C . GLU A 1 384 ? 1.605 -2.455 -1.252 1.00 87.50 384 GLU A C 1
ATOM 2995 O O . GLU A 1 384 ? 2.427 -2.886 -2.054 1.00 87.50 384 GLU A O 1
ATOM 3000 N N . PHE A 1 385 ? 1.695 -2.758 0.047 1.00 92.25 385 PHE A N 1
ATOM 3001 C CA . PHE A 1 385 ? 2.787 -3.601 0.550 1.00 92.25 385 PHE A CA 1
ATOM 3002 C C . PHE A 1 385 ? 2.692 -5.061 0.094 1.00 92.25 385 PHE A C 1
ATOM 3004 O O . PHE A 1 385 ? 3.726 -5.680 -0.129 1.00 92.25 385 PHE A O 1
ATOM 3011 N N . ASN A 1 386 ? 1.496 -5.619 -0.119 1.00 86.31 386 ASN A N 1
ATOM 3012 C CA . ASN A 1 386 ? 1.384 -6.936 -0.758 1.00 86.31 386 ASN A CA 1
ATOM 3013 C C . ASN A 1 386 ? 1.811 -6.898 -2.230 1.00 86.31 386 ASN A C 1
ATOM 3015 O O . ASN A 1 386 ? 2.468 -7.829 -2.684 1.00 86.31 386 ASN A O 1
ATOM 3019 N N . ASN A 1 387 ? 1.502 -5.822 -2.961 1.00 84.12 387 ASN A N 1
ATOM 3020 C CA . ASN A 1 387 ? 2.028 -5.646 -4.316 1.00 84.12 387 ASN A CA 1
ATOM 3021 C C . ASN A 1 387 ? 3.564 -5.577 -4.294 1.00 84.12 387 ASN A C 1
ATOM 3023 O O . ASN A 1 387 ? 4.209 -6.282 -5.059 1.00 84.12 387 ASN A O 1
ATOM 3027 N N . ALA A 1 388 ? 4.155 -4.829 -3.354 1.00 91.00 388 ALA A N 1
ATOM 3028 C CA . ALA A 1 388 ? 5.606 -4.815 -3.153 1.00 91.00 388 ALA A CA 1
ATOM 3029 C C . ALA A 1 388 ? 6.161 -6.208 -2.798 1.00 91.00 388 ALA A C 1
ATOM 3031 O O . ALA A 1 388 ? 7.227 -6.584 -3.276 1.00 91.00 388 ALA A O 1
ATOM 3032 N N . LEU A 1 389 ? 5.450 -7.000 -1.989 1.00 89.12 389 LEU A N 1
ATOM 3033 C CA . LEU A 1 389 ? 5.863 -8.368 -1.671 1.00 89.12 389 LEU A CA 1
ATOM 3034 C C . LEU A 1 389 ? 5.866 -9.259 -2.919 1.00 89.12 389 LEU A C 1
ATOM 3036 O O . LEU A 1 389 ? 6.803 -10.027 -3.091 1.00 89.12 389 LEU A O 1
ATOM 3040 N N . ASN A 1 390 ? 4.870 -9.125 -3.797 1.00 83.56 390 ASN A N 1
ATOM 3041 C CA . ASN A 1 390 ? 4.804 -9.883 -5.049 1.00 83.56 390 ASN A CA 1
ATOM 3042 C C . ASN A 1 390 ? 5.940 -9.503 -6.013 1.00 83.56 390 ASN A C 1
ATOM 3044 O O . ASN A 1 390 ? 6.506 -10.377 -6.661 1.00 83.56 390 ASN A O 1
ATOM 3048 N N . GLU A 1 391 ? 6.327 -8.223 -6.070 1.00 84.12 391 GLU A N 1
ATOM 3049 C CA . GLU A 1 391 ? 7.503 -7.795 -6.849 1.00 84.12 391 GLU A CA 1
ATOM 3050 C C . GLU A 1 391 ? 8.802 -8.425 -6.325 1.00 84.12 391 GLU A C 1
ATOM 3052 O O . GLU A 1 391 ? 9.761 -8.573 -7.081 1.00 84.12 391 GLU A O 1
ATOM 3057 N N . CYS A 1 392 ? 8.855 -8.829 -5.048 1.00 85.94 392 CYS A N 1
ATOM 3058 C CA . CYS A 1 392 ? 10.048 -9.466 -4.495 1.00 85.94 392 CYS A CA 1
ATOM 3059 C C . CYS A 1 392 ? 10.376 -10.776 -5.218 1.00 85.94 392 CYS A C 1
ATOM 3061 O O . CYS A 1 392 ? 11.556 -11.020 -5.430 1.00 85.94 392 CYS A O 1
ATOM 3063 N N . ASP A 1 393 ? 9.378 -11.554 -5.655 1.00 79.00 393 ASP A N 1
ATOM 3064 C CA . ASP A 1 393 ? 9.591 -12.804 -6.401 1.00 79.00 393 ASP A CA 1
ATOM 3065 C C . ASP A 1 393 ? 10.288 -12.530 -7.751 1.00 79.00 393 ASP A C 1
ATOM 3067 O O . ASP A 1 393 ? 11.194 -13.257 -8.154 1.00 79.00 393 ASP A O 1
ATOM 3071 N N . ALA A 1 394 ? 9.940 -11.430 -8.432 1.00 72.81 394 ALA A N 1
ATOM 3072 C CA . ALA A 1 394 ? 10.634 -10.992 -9.649 1.00 72.81 394 ALA A CA 1
ATOM 3073 C C . ALA A 1 394 ? 12.065 -10.492 -9.355 1.00 72.81 394 ALA A C 1
ATOM 3075 O O . ALA A 1 394 ? 12.994 -10.698 -10.144 1.00 72.81 394 ALA A O 1
ATOM 3076 N N . ILE A 1 395 ? 12.254 -9.874 -8.186 1.00 78.00 395 ILE A N 1
ATOM 3077 C CA . ILE A 1 395 ? 13.546 -9.407 -7.674 1.00 78.00 395 ILE A CA 1
ATOM 3078 C C . ILE A 1 395 ? 14.429 -10.575 -7.185 1.00 78.00 395 ILE A C 1
ATOM 3080 O O . ILE A 1 395 ? 15.641 -10.398 -7.118 1.00 78.00 395 ILE A O 1
ATOM 3084 N N . GLU A 1 396 ? 13.900 -11.772 -6.891 1.00 69.75 396 GLU A N 1
ATOM 3085 C CA . GLU A 1 396 ? 14.691 -12.917 -6.383 1.00 69.75 396 GLU A CA 1
ATOM 3086 C C . GLU A 1 396 ? 15.818 -13.352 -7.336 1.00 69.75 396 GLU A C 1
ATOM 3088 O O . GLU A 1 396 ? 16.803 -13.953 -6.904 1.00 69.75 396 GLU A O 1
ATOM 3093 N N . SER A 1 397 ? 15.715 -12.998 -8.621 1.00 66.56 397 SER A N 1
ATOM 3094 C CA . SER A 1 397 ? 16.785 -13.163 -9.614 1.00 66.56 397 SER A CA 1
ATOM 3095 C C . SER A 1 397 ? 18.033 -12.304 -9.333 1.00 66.56 397 SER A C 1
ATOM 3097 O O . SER A 1 397 ? 19.124 -12.602 -9.826 1.00 66.56 397 SER A O 1
ATOM 3099 N N . VAL A 1 398 ? 17.903 -11.256 -8.516 1.00 69.88 398 VAL A N 1
ATOM 3100 C CA . VAL A 1 398 ? 18.978 -10.349 -8.108 1.00 69.88 398 VAL A CA 1
ATOM 3101 C C . VAL A 1 398 ? 19.725 -10.930 -6.895 1.00 69.88 398 VAL A C 1
ATOM 3103 O O . VAL A 1 398 ? 19.105 -11.240 -5.873 1.00 69.88 398 VAL A O 1
ATOM 3106 N N . PRO A 1 399 ? 21.068 -11.044 -6.941 1.00 66.56 399 PRO A N 1
ATOM 3107 C CA . PRO A 1 399 ? 21.853 -11.548 -5.814 1.00 66.56 399 PRO A CA 1
ATOM 3108 C C . PRO A 1 399 ? 21.581 -10.784 -4.511 1.00 66.56 399 PRO A C 1
ATOM 3110 O O . PRO A 1 399 ? 21.554 -9.560 -4.518 1.00 66.56 399 PRO A O 1
ATOM 3113 N N . HIS A 1 400 ? 21.407 -11.508 -3.399 1.00 67.88 400 HIS A N 1
ATOM 3114 C CA . HIS A 1 400 ? 21.167 -10.968 -2.045 1.00 67.88 400 HIS A CA 1
ATOM 3115 C C . HIS A 1 400 ? 19.974 -10.006 -1.910 1.00 67.88 400 HIS A C 1
ATOM 3117 O O . HIS A 1 400 ? 19.887 -9.235 -0.954 1.00 67.88 400 HIS A O 1
ATOM 3123 N N . ALA A 1 401 ? 18.996 -10.082 -2.812 1.00 74.25 401 ALA A N 1
ATOM 3124 C CA . ALA A 1 401 ? 17.839 -9.198 -2.776 1.00 74.25 401 ALA A CA 1
ATOM 3125 C C . ALA A 1 401 ? 16.773 -9.571 -1.723 1.00 74.25 401 ALA A C 1
ATOM 3127 O O . ALA A 1 401 ? 15.720 -8.936 -1.634 1.00 74.25 401 ALA A O 1
ATOM 3128 N N . THR A 1 402 ? 17.070 -10.537 -0.846 1.00 83.06 402 THR A N 1
ATOM 3129 C CA . THR A 1 402 ? 16.226 -10.904 0.303 1.00 83.06 402 THR A CA 1
ATOM 3130 C C . THR A 1 402 ? 15.929 -9.708 1.208 1.00 83.06 402 THR A C 1
ATOM 3132 O O . THR A 1 402 ? 14.849 -9.640 1.796 1.00 83.06 402 THR A O 1
ATOM 3135 N N . ARG A 1 403 ? 16.827 -8.713 1.270 1.00 86.06 403 ARG A N 1
ATOM 3136 C CA . ARG A 1 403 ? 16.609 -7.459 2.008 1.00 86.06 403 ARG A CA 1
ATOM 3137 C C . ARG A 1 403 ? 15.281 -6.787 1.647 1.00 86.06 403 ARG A C 1
ATOM 3139 O O . ARG A 1 403 ? 14.563 -6.372 2.554 1.00 86.06 403 ARG A O 1
ATOM 3146 N N . TYR A 1 404 ? 14.927 -6.705 0.363 1.00 89.69 404 TYR A N 1
ATOM 3147 C CA . TYR A 1 404 ? 13.690 -6.051 -0.085 1.00 89.69 404 TYR A CA 1
ATOM 3148 C C . TYR A 1 404 ? 12.455 -6.745 0.483 1.00 89.69 404 TYR A C 1
ATOM 3150 O O . TYR A 1 404 ? 11.577 -6.086 1.042 1.00 89.69 404 TYR A O 1
ATOM 3158 N N . ARG A 1 405 ? 12.445 -8.082 0.457 1.00 91.75 405 ARG A N 1
ATOM 3159 C CA . ARG A 1 405 ? 11.403 -8.889 1.096 1.00 91.75 405 ARG A CA 1
ATOM 3160 C C . ARG A 1 405 ? 11.312 -8.588 2.591 1.00 91.75 405 ARG A C 1
ATOM 3162 O O . ARG A 1 405 ? 10.222 -8.342 3.097 1.00 91.75 405 ARG A O 1
ATOM 3169 N N . HIS A 1 406 ? 12.437 -8.556 3.301 1.00 93.06 406 HIS A N 1
ATOM 3170 C CA . HIS A 1 406 ? 12.446 -8.296 4.743 1.00 93.06 406 HIS A CA 1
ATOM 3171 C C . HIS A 1 406 ? 11.984 -6.880 5.113 1.00 93.06 406 HIS A C 1
ATOM 3173 O O . HIS A 1 406 ? 11.306 -6.714 6.127 1.00 93.06 406 HIS A O 1
ATOM 3179 N N . LEU A 1 407 ? 12.277 -5.874 4.283 1.00 93.19 407 LEU A N 1
ATOM 3180 C CA . LEU A 1 407 ? 11.731 -4.523 4.447 1.00 93.19 407 LEU A CA 1
ATOM 3181 C C . LEU A 1 407 ? 10.200 -4.524 4.324 1.00 93.19 407 LEU A C 1
ATOM 3183 O O . LEU A 1 407 ? 9.523 -3.960 5.182 1.00 93.19 407 LEU A O 1
ATOM 3187 N N . VAL A 1 408 ? 9.649 -5.206 3.313 1.00 94.94 408 VAL A N 1
ATOM 3188 C CA . VAL A 1 408 ? 8.190 -5.335 3.139 1.00 94.94 408 VAL A CA 1
ATOM 3189 C C . VAL A 1 408 ? 7.557 -6.106 4.295 1.00 94.94 408 VAL A C 1
ATOM 3191 O O . VAL A 1 408 ? 6.522 -5.694 4.810 1.00 94.94 408 VAL A O 1
ATOM 3194 N N . LEU A 1 409 ? 8.181 -7.199 4.746 1.00 95.88 409 LEU A N 1
ATOM 3195 C CA . LEU A 1 409 ? 7.706 -7.975 5.896 1.00 95.88 409 LEU A CA 1
ATOM 3196 C C . LEU A 1 409 ? 7.682 -7.142 7.184 1.00 95.88 409 LEU A C 1
ATOM 3198 O O . LEU A 1 409 ? 6.770 -7.308 7.990 1.00 95.88 409 LEU A O 1
ATOM 3202 N N . GLY A 1 410 ? 8.635 -6.221 7.364 1.00 96.12 410 GLY A N 1
ATOM 3203 C CA . GLY A 1 410 ? 8.618 -5.256 8.464 1.00 96.12 410 GLY A CA 1
ATOM 3204 C C . GLY A 1 410 ? 7.368 -4.368 8.446 1.00 96.12 410 GLY A C 1
ATOM 3205 O O . GLY A 1 410 ? 6.678 -4.246 9.461 1.00 96.12 410 GLY A O 1
ATOM 3206 N N . GLU A 1 411 ? 7.038 -3.805 7.281 1.00 96.44 411 GLU A N 1
ATOM 3207 C CA . GLU A 1 411 ? 5.856 -2.951 7.086 1.00 96.44 411 GLU A CA 1
ATOM 3208 C C . GLU A 1 411 ? 4.537 -3.751 7.194 1.00 96.44 411 GLU A C 1
ATOM 3210 O O . GLU A 1 411 ? 3.590 -3.332 7.864 1.00 96.44 411 GLU A O 1
ATOM 3215 N N . LEU A 1 412 ? 4.473 -4.953 6.608 1.00 94.88 412 LEU A N 1
ATOM 3216 C CA . LEU A 1 412 ? 3.320 -5.855 6.736 1.00 94.88 412 LEU A CA 1
ATOM 3217 C C . LEU A 1 412 ? 3.122 -6.324 8.179 1.00 94.88 412 LEU A C 1
ATOM 3219 O O . LEU A 1 412 ? 1.985 -6.404 8.645 1.00 94.88 412 LEU A O 1
ATOM 3223 N N . GLY A 1 413 ? 4.205 -6.580 8.911 1.00 96.19 413 GLY A N 1
ATOM 3224 C CA . GLY A 1 4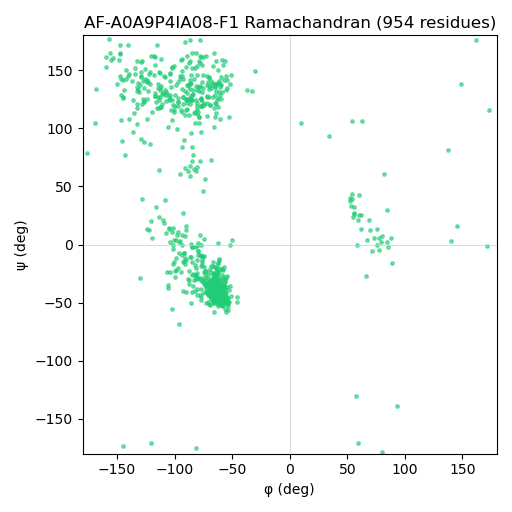13 ? 4.157 -6.919 10.327 1.00 96.19 413 GLY A CA 1
ATOM 3225 C C . GLY A 1 413 ? 3.571 -5.781 11.167 1.00 96.19 413 GLY A C 1
ATOM 3226 O O . GLY A 1 413 ? 2.686 -6.004 11.999 1.00 96.19 413 GLY A O 1
ATOM 3227 N N . TYR A 1 414 ? 3.986 -4.540 10.892 1.00 94.19 414 TYR A N 1
ATOM 3228 C CA . TYR A 1 414 ? 3.399 -3.341 11.496 1.00 94.19 414 TYR A CA 1
ATOM 3229 C C . TYR A 1 414 ? 1.893 -3.211 11.214 1.00 94.19 414 TYR A C 1
ATOM 3231 O O . TYR A 1 414 ? 1.110 -2.917 12.124 1.00 94.19 414 TYR A O 1
ATOM 3239 N N . LEU A 1 415 ? 1.465 -3.465 9.978 1.00 92.31 415 LEU A N 1
ATOM 3240 C CA . LEU A 1 415 ? 0.053 -3.430 9.599 1.00 92.31 415 LEU A CA 1
ATOM 3241 C C . LEU A 1 415 ? -0.771 -4.549 10.227 1.00 92.31 415 LEU A C 1
ATOM 3243 O O . LEU A 1 415 ? -1.860 -4.302 10.742 1.00 92.31 415 LEU A O 1
ATOM 3247 N N . ASN A 1 416 ? -0.258 -5.777 10.220 1.00 91.62 416 ASN A N 1
ATOM 3248 C CA . ASN A 1 416 ? -0.945 -6.914 10.820 1.00 91.62 416 ASN A CA 1
ATOM 3249 C C . ASN A 1 416 ? -1.154 -6.696 12.322 1.00 91.62 416 ASN A C 1
ATOM 3251 O O . ASN A 1 416 ? -2.220 -7.027 12.838 1.00 91.62 416 ASN A O 1
ATOM 3255 N N . ARG A 1 417 ? -0.216 -6.025 13.006 1.00 92.88 417 ARG A N 1
ATOM 3256 C CA . ARG A 1 417 ? -0.424 -5.549 14.381 1.00 92.88 417 ARG A CA 1
ATOM 3257 C C . ARG A 1 417 ? -1.611 -4.582 14.478 1.00 92.88 417 ARG A C 1
ATOM 3259 O O . ARG A 1 417 ? -2.421 -4.733 15.391 1.00 92.88 417 ARG A O 1
ATOM 3266 N N . LYS A 1 418 ? -1.732 -3.603 13.572 1.00 86.62 418 LYS A N 1
ATOM 3267 C CA . LYS A 1 418 ? -2.880 -2.671 13.542 1.00 86.62 418 LYS A CA 1
ATOM 3268 C C . LYS A 1 418 ? -4.213 -3.359 13.234 1.00 86.62 418 LYS A C 1
ATOM 3270 O O . LYS A 1 418 ? -5.249 -2.850 13.635 1.00 86.62 418 LYS A O 1
ATOM 3275 N N . PHE A 1 419 ? -4.191 -4.502 12.553 1.00 82.56 419 PHE A N 1
ATOM 3276 C CA . PHE A 1 419 ? -5.367 -5.346 12.321 1.00 82.56 419 PHE A CA 1
ATOM 3277 C C . PHE A 1 419 ? -5.591 -6.406 13.410 1.00 82.56 419 PHE A C 1
ATOM 3279 O O . PHE A 1 419 ? -6.318 -7.367 13.177 1.00 82.56 419 PHE A O 1
ATOM 3286 N N . GLY A 1 420 ? -4.904 -6.315 14.554 1.00 85.62 420 GLY A N 1
ATOM 3287 C CA . GLY A 1 420 ? -5.032 -7.291 15.640 1.00 85.62 420 GLY A CA 1
ATOM 3288 C C . GLY A 1 420 ? -4.507 -8.699 15.319 1.00 85.62 420 GLY A C 1
ATOM 3289 O O . GLY A 1 420 ? -4.601 -9.593 16.157 1.00 85.62 420 GLY A O 1
ATOM 3290 N N . LYS A 1 421 ? -3.911 -8.923 14.138 1.00 88.81 421 LYS A N 1
ATOM 3291 C CA . LYS A 1 421 ? -3.366 -10.213 13.679 1.00 88.81 421 LYS A CA 1
ATOM 3292 C C . LYS A 1 421 ? -1.968 -10.445 14.271 1.00 88.81 421 LYS A C 1
ATOM 3294 O O . LYS A 1 421 ? -0.975 -10.505 13.547 1.00 88.81 421 LYS A O 1
ATOM 3299 N N . TYR A 1 422 ? -1.871 -10.543 15.599 1.00 93.81 422 TYR A N 1
ATOM 3300 C CA . TYR A 1 422 ? -0.580 -10.512 16.301 1.00 93.81 422 TYR A CA 1
ATOM 3301 C C . TYR A 1 422 ? 0.345 -11.685 16.019 1.00 93.81 422 TYR A C 1
ATOM 3303 O O . TYR A 1 422 ? 1.546 -11.463 15.939 1.00 93.81 422 TYR A O 1
ATOM 3311 N N . GLU A 1 423 ? -0.171 -12.900 15.840 1.00 94.50 423 GLU A N 1
ATOM 3312 C CA . GLU A 1 423 ? 0.696 -14.041 15.517 1.00 94.50 423 GLU A CA 1
ATOM 3313 C C . GLU A 1 423 ? 1.344 -13.875 14.140 1.00 94.50 423 GLU A C 1
ATOM 3315 O O . GLU A 1 423 ? 2.557 -14.005 14.014 1.00 94.50 423 GLU A O 1
ATOM 3320 N N . VAL A 1 424 ? 0.563 -13.452 13.138 1.00 94.50 424 VAL A N 1
ATOM 3321 C CA . VAL A 1 424 ? 1.080 -13.139 11.796 1.00 94.50 424 VAL A CA 1
ATOM 3322 C C . VAL A 1 424 ? 2.090 -11.994 11.863 1.00 94.50 424 VAL A C 1
ATOM 3324 O O . VAL A 1 424 ? 3.169 -12.088 11.285 1.00 94.50 424 VAL A O 1
ATOM 3327 N N . ALA A 1 425 ? 1.768 -10.927 12.604 1.00 96.94 425 ALA A N 1
ATOM 3328 C CA . ALA A 1 425 ? 2.677 -9.805 12.804 1.00 96.94 425 ALA A CA 1
ATOM 3329 C C . ALA A 1 425 ? 3.995 -10.253 13.451 1.00 96.94 425 ALA A C 1
ATOM 3331 O O . ALA A 1 425 ? 5.065 -9.884 12.983 1.00 96.94 425 ALA A O 1
ATOM 3332 N N . LYS A 1 426 ? 3.926 -11.073 14.504 1.00 97.75 426 LYS A N 1
ATOM 3333 C CA . LYS A 1 426 ? 5.090 -11.616 15.209 1.00 97.75 426 LYS A CA 1
ATOM 3334 C C . LYS A 1 426 ? 5.977 -12.413 14.253 1.00 97.75 426 LYS A C 1
ATOM 3336 O O . LYS A 1 426 ? 7.164 -12.116 14.167 1.00 97.75 426 LYS A O 1
ATOM 3341 N N . ASP A 1 427 ? 5.402 -13.361 13.515 1.00 97.44 427 ASP A N 1
ATOM 3342 C CA . ASP A 1 427 ? 6.151 -14.230 12.601 1.00 97.44 427 ASP A CA 1
ATOM 3343 C C . ASP A 1 427 ? 6.846 -13.415 11.492 1.00 97.44 427 ASP A C 1
ATOM 3345 O O . ASP A 1 427 ? 8.041 -13.592 11.244 1.00 97.44 427 ASP A O 1
ATOM 3349 N N . GLN A 1 428 ? 6.135 -12.453 10.887 1.00 97.06 428 GLN A N 1
ATOM 3350 C CA . GLN A 1 428 ? 6.688 -11.569 9.852 1.00 97.06 428 GLN A CA 1
ATOM 3351 C C . GLN A 1 428 ? 7.793 -10.648 10.385 1.00 97.06 428 GLN A C 1
ATOM 3353 O O . GLN A 1 428 ? 8.827 -10.487 9.737 1.00 97.06 428 GLN A O 1
ATOM 3358 N N . LEU A 1 429 ? 7.607 -10.055 11.569 1.00 97.81 429 LEU A N 1
ATOM 3359 C CA . LEU A 1 429 ? 8.604 -9.174 12.184 1.00 97.81 429 LEU A CA 1
ATOM 3360 C C . LEU A 1 429 ? 9.849 -9.958 12.622 1.00 97.81 429 LEU A C 1
ATOM 3362 O O . LEU A 1 429 ? 10.966 -9.472 12.453 1.00 97.81 429 LEU A O 1
ATOM 3366 N N . GLU A 1 430 ? 9.690 -11.172 13.155 1.00 96.44 430 GLU A N 1
ATOM 3367 C CA . GLU A 1 430 ? 10.814 -12.054 13.489 1.00 96.44 430 GLU A CA 1
ATOM 3368 C C . GLU A 1 430 ? 11.606 -12.450 12.233 1.00 96.44 430 GLU A C 1
ATOM 3370 O O . GLU A 1 430 ? 12.839 -12.434 12.254 1.00 96.44 430 GLU A O 1
ATOM 3375 N N . GLU A 1 431 ? 10.923 -12.749 11.124 1.00 95.44 431 GLU A N 1
ATOM 3376 C CA . GLU A 1 431 ? 11.569 -13.007 9.834 1.00 95.44 431 GLU A CA 1
ATOM 3377 C C . GLU A 1 431 ? 12.299 -11.773 9.294 1.00 95.44 431 GLU A C 1
ATOM 3379 O O . GLU A 1 431 ? 13.464 -11.879 8.905 1.00 95.44 431 GLU A O 1
ATOM 3384 N N . ALA A 1 432 ? 11.668 -10.598 9.334 1.00 95.50 432 ALA A N 1
ATOM 3385 C CA . ALA A 1 432 ? 12.289 -9.340 8.929 1.00 95.50 432 ALA A CA 1
ATOM 3386 C C . ALA A 1 432 ? 13.555 -9.031 9.749 1.00 95.50 432 ALA A C 1
ATOM 3388 O O . ALA A 1 432 ? 14.588 -8.671 9.190 1.00 95.50 432 ALA A O 1
ATOM 3389 N N . ILE A 1 433 ? 13.528 -9.244 11.070 1.00 94.62 433 ILE A N 1
ATOM 3390 C CA . ILE A 1 433 ? 14.687 -9.016 11.949 1.00 94.62 433 ILE A CA 1
ATOM 3391 C C . ILE A 1 433 ? 15.871 -9.918 11.591 1.00 94.62 433 ILE A C 1
ATOM 3393 O O . ILE A 1 433 ? 17.014 -9.456 11.684 1.00 94.62 433 ILE A O 1
ATOM 3397 N N . ARG A 1 434 ? 15.617 -11.180 11.212 1.00 91.38 434 ARG A N 1
ATOM 3398 C CA . ARG A 1 434 ? 16.673 -12.126 10.810 1.00 91.38 434 ARG A CA 1
ATOM 3399 C C . ARG A 1 434 ? 17.405 -11.662 9.552 1.00 91.38 434 ARG A C 1
ATOM 3401 O O . ARG A 1 434 ? 18.612 -11.850 9.470 1.00 91.38 434 ARG A O 1
ATOM 3408 N N . GLY A 1 435 ? 16.687 -11.062 8.606 1.00 87.69 435 GLY A N 1
ATOM 3409 C CA . GLY A 1 435 ? 17.245 -10.634 7.325 1.00 87.69 435 GLY A CA 1
ATOM 3410 C C . GLY A 1 435 ? 17.767 -9.198 7.263 1.00 87.69 435 GLY A C 1
ATOM 3411 O O . GLY A 1 435 ? 18.368 -8.820 6.265 1.00 87.69 435 GLY A O 1
ATOM 3412 N N . LEU A 1 436 ? 17.550 -8.400 8.311 1.00 88.62 436 LEU A N 1
ATOM 3413 C CA . LEU A 1 436 ? 17.964 -6.993 8.382 1.00 88.62 436 LEU A CA 1
ATOM 3414 C C . LEU A 1 436 ? 19.115 -6.760 9.373 1.00 88.62 436 LEU A C 1
ATOM 3416 O O . LEU A 1 436 ? 19.267 -5.652 9.882 1.00 88.62 436 LEU A O 1
ATOM 3420 N N . ASP A 1 437 ? 19.903 -7.775 9.729 1.00 83.12 437 ASP A N 1
ATOM 3421 C CA . ASP A 1 437 ? 20.881 -7.626 10.812 1.00 83.12 437 ASP A CA 1
ATOM 3422 C C . ASP A 1 437 ? 21.922 -6.521 10.573 1.00 83.12 437 ASP A C 1
ATOM 3424 O O . ASP A 1 437 ? 22.416 -6.327 9.470 1.00 83.12 437 ASP A O 1
ATOM 3428 N N . GLY A 1 438 ? 22.208 -5.747 11.624 1.00 78.25 438 GLY A N 1
ATOM 3429 C CA . GLY A 1 438 ? 23.123 -4.599 11.568 1.00 78.25 438 GLY A CA 1
ATOM 3430 C C . GLY A 1 438 ? 22.567 -3.316 10.930 1.00 78.25 438 GLY A C 1
ATOM 3431 O O . GLY A 1 438 ? 23.244 -2.293 10.983 1.00 78.25 438 GLY A O 1
ATOM 3432 N N . THR A 1 439 ? 21.348 -3.327 10.380 1.00 84.69 439 THR A N 1
ATOM 3433 C CA . THR A 1 439 ? 20.738 -2.150 9.729 1.00 84.69 439 THR A CA 1
ATOM 3434 C C . THR A 1 439 ? 19.945 -1.262 10.700 1.00 84.69 439 THR A C 1
ATOM 3436 O O . THR A 1 439 ? 19.553 -1.687 11.794 1.00 84.69 439 THR A O 1
ATOM 3439 N N . VAL A 1 440 ? 19.669 -0.015 10.295 1.00 86.88 440 VAL A N 1
ATOM 3440 C CA . VAL A 1 440 ? 18.822 0.921 11.063 1.00 86.88 440 VAL A CA 1
ATOM 3441 C C . VAL A 1 440 ? 17.376 0.420 11.106 1.00 86.88 440 VAL A C 1
ATOM 3443 O O . VAL A 1 440 ? 16.709 0.502 12.138 1.00 86.88 440 VAL A O 1
ATOM 3446 N N . GLU A 1 441 ? 16.907 -0.163 10.008 1.00 89.69 441 GLU A N 1
ATOM 3447 C CA . GLU A 1 441 ? 15.562 -0.702 9.838 1.00 89.69 441 GLU A CA 1
ATOM 3448 C C . GLU A 1 441 ? 15.289 -1.840 10.826 1.00 89.69 441 GLU A C 1
ATOM 3450 O O . GLU A 1 441 ? 14.200 -1.914 11.401 1.00 89.69 441 GLU A O 1
ATOM 3455 N N . GLN A 1 442 ? 16.297 -2.664 11.137 1.00 92.50 442 GLN A N 1
ATOM 3456 C CA . GLN A 1 442 ? 16.178 -3.707 12.160 1.00 92.50 442 GLN A CA 1
ATOM 3457 C C . GLN A 1 442 ? 15.776 -3.155 13.532 1.00 92.50 442 GLN A C 1
ATOM 3459 O O . GLN A 1 442 ? 15.050 -3.816 14.280 1.00 92.50 442 GLN A O 1
ATOM 3464 N N . VAL A 1 443 ? 16.276 -1.967 13.893 1.00 93.69 443 VAL A N 1
ATOM 3465 C CA . VAL A 1 443 ? 15.986 -1.324 15.181 1.00 93.69 443 VAL A CA 1
ATOM 3466 C C . VAL A 1 443 ? 14.507 -0.944 15.249 1.00 93.69 443 VAL A C 1
ATOM 3468 O O . VAL A 1 443 ? 13.856 -1.197 16.266 1.00 93.69 443 VAL A O 1
ATOM 3471 N N . GLU A 1 444 ? 13.946 -0.416 14.161 1.00 92.31 444 GLU A N 1
ATOM 3472 C CA . GLU A 1 444 ? 12.529 -0.046 14.101 1.00 92.31 444 GLU A CA 1
ATOM 3473 C C . GLU A 1 444 ? 11.603 -1.264 14.132 1.00 92.31 444 GLU A C 1
ATOM 3475 O O . GLU A 1 444 ? 10.680 -1.305 14.959 1.00 92.31 444 GLU A O 1
ATOM 3480 N N . VAL A 1 445 ? 11.900 -2.283 13.313 1.00 96.00 445 VAL A N 1
ATOM 3481 C CA . VAL A 1 445 ? 11.152 -3.553 13.256 1.00 96.00 445 VAL A CA 1
ATOM 3482 C C . VAL A 1 445 ? 11.163 -4.247 14.621 1.00 96.00 445 VAL A C 1
ATOM 3484 O O . VAL A 1 445 ? 10.134 -4.736 15.089 1.00 96.00 445 VAL A O 1
ATOM 3487 N N . ARG A 1 446 ? 12.299 -4.229 15.327 1.00 96.25 446 ARG A N 1
ATOM 3488 C CA . ARG A 1 446 ? 12.404 -4.785 16.684 1.00 96.25 446 ARG A CA 1
ATOM 3489 C C . ARG A 1 446 ? 11.539 -4.041 17.695 1.00 96.25 446 ARG A C 1
ATOM 3491 O O . ARG A 1 446 ? 10.934 -4.675 18.559 1.00 96.25 446 ARG A O 1
ATOM 3498 N N . GLY A 1 447 ? 11.461 -2.717 17.587 1.00 95.62 447 GLY A N 1
ATOM 3499 C CA . GLY A 1 447 ? 10.540 -1.932 18.399 1.00 95.62 447 GLY A CA 1
ATOM 3500 C C . GLY A 1 447 ? 9.085 -2.309 18.141 1.00 95.62 447 GLY A C 1
ATOM 3501 O O . GLY A 1 447 ? 8.317 -2.459 19.086 1.00 95.62 447 GLY A O 1
ATOM 3502 N N . GLU A 1 448 ? 8.694 -2.506 16.880 1.00 97.00 448 GLU A N 1
ATOM 3503 C CA . GLU A 1 448 ? 7.346 -2.991 16.543 1.00 97.00 448 GLU A CA 1
ATOM 3504 C C . GLU A 1 448 ? 7.068 -4.393 17.105 1.00 97.00 448 GLU A C 1
ATOM 3506 O O . GLU A 1 448 ? 6.013 -4.604 17.706 1.00 97.00 448 GLU A O 1
ATOM 3511 N N . LEU A 1 449 ? 8.034 -5.317 17.038 1.00 98.06 449 LEU A N 1
ATOM 3512 C CA . LEU A 1 449 ? 7.903 -6.644 17.653 1.00 98.06 449 LEU A CA 1
ATOM 3513 C C . LEU A 1 449 ? 7.690 -6.551 19.173 1.00 98.06 449 LEU A C 1
ATOM 3515 O O . LEU A 1 449 ? 6.862 -7.267 19.733 1.00 98.06 449 LEU A O 1
ATOM 3519 N N . GLY A 1 450 ? 8.377 -5.622 19.845 1.00 97.94 450 GLY A N 1
ATOM 3520 C CA . GLY A 1 450 ? 8.142 -5.344 21.262 1.00 97.94 450 GLY A CA 1
ATOM 3521 C C . GLY A 1 450 ? 6.706 -4.889 21.551 1.00 97.94 450 GLY A C 1
ATOM 3522 O O . GLY A 1 450 ? 6.114 -5.313 22.546 1.00 97.94 450 GLY A O 1
ATOM 3523 N N . VAL A 1 451 ? 6.109 -4.067 20.675 1.00 96.88 451 VAL A N 1
ATOM 3524 C CA . VAL A 1 451 ? 4.700 -3.649 20.805 1.00 96.88 451 VAL A CA 1
ATOM 3525 C C . VAL A 1 451 ? 3.762 -4.838 20.599 1.00 96.88 451 VAL A C 1
ATOM 3527 O O . VAL A 1 451 ? 2.817 -4.985 21.372 1.00 96.88 451 VAL A O 1
ATOM 3530 N N . VAL A 1 452 ? 4.041 -5.707 19.621 1.00 97.50 452 VAL A N 1
ATOM 3531 C CA . VAL A 1 452 ? 3.277 -6.946 19.394 1.00 97.50 452 VAL A CA 1
ATOM 3532 C C . VAL A 1 452 ? 3.307 -7.835 20.636 1.00 97.50 452 VAL A C 1
ATOM 3534 O O . VAL A 1 452 ? 2.247 -8.182 21.154 1.00 97.50 452 VAL A O 1
ATOM 3537 N N . TYR A 1 453 ? 4.487 -8.128 21.191 1.00 98.06 453 TYR A N 1
ATOM 3538 C CA . TYR A 1 453 ? 4.588 -8.921 22.420 1.00 98.06 453 TYR A CA 1
ATOM 3539 C C . TYR A 1 453 ? 3.823 -8.295 23.588 1.00 98.06 453 TYR A C 1
ATOM 3541 O O . TYR A 1 453 ? 3.170 -9.011 24.347 1.00 98.06 453 TYR A O 1
ATOM 3549 N N . ARG A 1 454 ? 3.855 -6.964 23.723 1.00 96.19 454 ARG A N 1
ATOM 3550 C CA . ARG A 1 454 ? 3.105 -6.257 24.767 1.00 96.19 454 ARG A CA 1
ATOM 3551 C C . ARG A 1 454 ? 1.593 -6.440 24.603 1.00 96.19 454 ARG A C 1
ATOM 3553 O O . ARG A 1 454 ? 0.921 -6.740 25.585 1.00 96.19 454 ARG A O 1
ATOM 3560 N N . HIS A 1 455 ? 1.072 -6.314 23.382 1.00 94.06 455 HIS A N 1
ATOM 3561 C CA . HIS A 1 455 ? -0.353 -6.520 23.081 1.00 94.06 455 HIS A CA 1
ATOM 3562 C C . HIS A 1 455 ? -0.793 -7.977 23.269 1.00 94.06 455 HIS A C 1
ATOM 3564 O O . HIS A 1 455 ? -1.894 -8.228 23.753 1.00 94.06 455 HIS A O 1
ATOM 3570 N N . MET A 1 456 ? 0.111 -8.931 23.027 1.00 94.62 456 MET A N 1
ATOM 3571 C CA . MET A 1 456 ? -0.057 -10.350 23.375 1.00 94.62 456 MET A CA 1
ATOM 3572 C C . MET A 1 456 ? 0.098 -10.642 24.883 1.00 94.62 456 MET A C 1
ATOM 3574 O O . MET A 1 456 ? 0.106 -11.805 25.283 1.00 94.62 456 MET A O 1
ATOM 3578 N N . ASN A 1 457 ? 0.271 -9.618 25.728 1.00 94.69 457 ASN A N 1
ATOM 3579 C CA . ASN A 1 457 ? 0.525 -9.731 27.170 1.00 94.69 457 ASN A CA 1
ATOM 3580 C C . ASN A 1 457 ? 1.802 -10.531 27.535 1.00 94.69 457 ASN A C 1
ATOM 3582 O O . ASN A 1 457 ? 1.970 -10.991 28.664 1.00 94.69 457 ASN A O 1
ATOM 3586 N N . ARG A 1 458 ? 2.756 -10.657 26.602 1.00 96.81 458 ARG A N 1
ATOM 3587 C CA . ARG A 1 458 ? 4.091 -11.248 26.805 1.00 96.81 458 ARG A CA 1
ATOM 3588 C C . ARG A 1 458 ? 5.074 -10.174 27.280 1.00 96.81 458 ARG A C 1
ATOM 3590 O O . ARG A 1 458 ? 6.034 -9.827 26.592 1.00 96.81 458 ARG A O 1
ATOM 3597 N N . LEU A 1 459 ? 4.813 -9.609 28.460 1.00 96.94 459 LEU A N 1
ATOM 3598 C CA . LEU A 1 459 ? 5.502 -8.404 28.947 1.00 96.94 459 LEU A CA 1
ATOM 3599 C C . LEU A 1 459 ? 7.024 -8.568 29.073 1.00 96.94 459 LEU A C 1
ATOM 3601 O O . LEU A 1 459 ? 7.772 -7.639 28.782 1.00 96.94 459 LEU A O 1
ATOM 3605 N N . GLU A 1 460 ? 7.498 -9.755 29.443 1.00 96.88 460 GLU A N 1
ATOM 3606 C CA . GLU A 1 460 ? 8.935 -10.028 29.553 1.00 96.88 460 GLU A CA 1
ATOM 3607 C C . GLU A 1 460 ? 9.646 -10.093 28.194 1.00 96.88 460 GLU A C 1
ATOM 3609 O O . GLU A 1 460 ? 10.767 -9.597 28.052 1.00 96.88 460 GLU A O 1
ATOM 3614 N N . ASP A 1 461 ? 8.992 -10.653 27.173 1.00 98.00 461 ASP A N 1
ATOM 3615 C CA . ASP A 1 461 ? 9.497 -10.626 25.796 1.00 98.00 461 ASP A CA 1
ATOM 3616 C C . ASP A 1 461 ? 9.516 -9.194 25.252 1.00 98.00 461 ASP A C 1
ATOM 3618 O O . ASP A 1 461 ? 10.514 -8.761 24.672 1.00 98.00 461 ASP A O 1
ATOM 3622 N N . ALA A 1 462 ? 8.448 -8.431 25.509 1.00 98.19 462 ALA A N 1
ATOM 3623 C CA . ALA A 1 462 ? 8.362 -7.022 25.143 1.00 98.19 462 ALA A CA 1
ATOM 3624 C C . ALA A 1 462 ? 9.503 -6.211 25.777 1.00 98.19 462 ALA A C 1
ATOM 3626 O O . ALA A 1 462 ? 10.199 -5.470 25.082 1.00 98.19 462 ALA A O 1
ATOM 3627 N N . ARG A 1 463 ? 9.759 -6.408 27.079 1.00 98.06 463 ARG A N 1
ATOM 3628 C CA . ARG A 1 463 ? 10.862 -5.758 27.801 1.00 98.06 463 ARG A CA 1
ATOM 3629 C C . ARG A 1 463 ? 12.215 -6.061 27.157 1.00 98.06 463 ARG A C 1
ATOM 3631 O O . ARG A 1 463 ? 12.982 -5.134 26.909 1.00 98.06 463 ARG A O 1
ATOM 3638 N N . ARG A 1 464 ? 12.498 -7.331 26.834 1.00 98.19 464 ARG A N 1
ATOM 3639 C CA . ARG A 1 464 ? 13.743 -7.731 26.146 1.00 98.19 464 ARG A CA 1
ATOM 3640 C C . ARG A 1 464 ? 13.880 -7.090 24.765 1.00 98.19 464 ARG A C 1
ATOM 3642 O O . ARG A 1 464 ? 14.962 -6.607 24.423 1.00 98.19 464 ARG A O 1
ATOM 3649 N N . ALA A 1 465 ? 12.801 -7.072 23.982 1.00 97.69 465 ALA A N 1
ATOM 3650 C CA . ALA A 1 465 ? 12.793 -6.478 22.649 1.00 97.69 465 ALA A CA 1
ATOM 3651 C C . ALA A 1 465 ? 13.075 -4.968 22.703 1.00 97.69 465 ALA A C 1
ATOM 3653 O O . ALA A 1 465 ? 13.964 -4.494 21.993 1.00 97.69 465 ALA A O 1
ATOM 3654 N N . PHE A 1 466 ? 12.395 -4.232 23.591 1.00 98.19 466 PHE A N 1
ATOM 3655 C CA . PHE A 1 466 ? 12.613 -2.794 23.765 1.00 98.19 466 PHE A CA 1
ATOM 3656 C C . PHE A 1 466 ? 13.989 -2.463 24.348 1.00 98.19 466 PHE A C 1
ATOM 3658 O O . PHE A 1 466 ? 14.601 -1.489 23.920 1.00 98.19 466 PHE A O 1
ATOM 3665 N N . GLN A 1 467 ? 14.515 -3.280 25.268 1.00 97.88 467 GLN A N 1
ATOM 3666 C CA . GLN A 1 467 ? 15.871 -3.092 25.791 1.00 97.88 467 GLN A CA 1
ATOM 3667 C C . GLN A 1 467 ? 16.912 -3.249 24.677 1.00 97.88 467 GLN A C 1
ATOM 3669 O O . GLN A 1 467 ? 17.769 -2.393 24.494 1.00 97.88 467 GLN A O 1
ATOM 3674 N N . THR A 1 468 ? 16.773 -4.293 23.858 1.00 96.06 468 THR A N 1
ATOM 3675 C CA . THR A 1 468 ? 17.663 -4.510 22.709 1.00 96.06 468 THR A CA 1
ATOM 3676 C C . THR A 1 468 ? 17.545 -3.377 21.684 1.00 96.06 468 THR A C 1
ATOM 3678 O O . THR A 1 468 ? 18.555 -2.947 21.130 1.00 96.06 468 THR A O 1
ATOM 3681 N N . GLN A 1 469 ? 16.326 -2.882 21.422 1.00 96.38 469 GLN A N 1
ATOM 3682 C CA . GLN A 1 469 ? 16.110 -1.711 20.566 1.00 96.38 469 GLN A CA 1
ATOM 3683 C C . GLN A 1 469 ? 16.864 -0.497 21.113 1.00 96.38 469 GLN A C 1
ATOM 3685 O O . GLN A 1 469 ? 17.580 0.155 20.361 1.00 96.38 469 GLN A O 1
ATOM 3690 N N . TYR A 1 470 ? 16.723 -0.212 22.407 1.00 96.56 470 TYR A N 1
ATOM 3691 C CA . TYR A 1 470 ? 17.369 0.914 23.071 1.00 96.56 470 TYR A CA 1
ATOM 3692 C C . TYR A 1 470 ? 18.900 0.842 22.992 1.00 96.56 470 TYR A C 1
ATOM 3694 O O . TYR A 1 470 ? 19.544 1.812 22.589 1.00 96.56 470 TYR A O 1
ATOM 3702 N N . ASP A 1 471 ? 19.476 -0.318 23.314 1.00 95.56 471 ASP A N 1
ATOM 3703 C CA . ASP A 1 471 ? 20.927 -0.511 23.313 1.00 95.56 471 ASP A CA 1
ATOM 3704 C C . ASP A 1 471 ? 21.505 -0.353 21.899 1.00 95.56 471 ASP A C 1
ATOM 3706 O O . ASP A 1 471 ? 22.483 0.374 21.707 1.00 95.56 471 ASP A O 1
ATOM 3710 N N . LYS A 1 472 ? 20.864 -0.962 20.887 1.00 94.25 472 LYS A N 1
ATOM 3711 C CA . LYS A 1 472 ? 21.273 -0.812 19.481 1.00 94.25 472 LYS A CA 1
ATOM 3712 C C . LYS A 1 472 ? 21.087 0.621 18.981 1.00 94.25 472 LYS A C 1
ATOM 3714 O O . LYS A 1 472 ? 21.996 1.155 18.355 1.00 94.25 472 LYS A O 1
ATOM 3719 N N . ALA A 1 473 ? 19.957 1.264 19.284 1.00 94.19 473 ALA A N 1
ATOM 3720 C CA . ALA A 1 473 ? 19.680 2.644 18.881 1.00 94.19 473 ALA A CA 1
ATOM 3721 C C . ALA A 1 473 ? 20.747 3.617 19.401 1.00 94.19 473 ALA A C 1
ATOM 3723 O O . ALA A 1 473 ? 21.207 4.476 18.649 1.00 94.19 473 ALA A O 1
ATOM 3724 N N . ARG A 1 474 ? 21.205 3.439 20.648 1.00 93.19 474 ARG A N 1
ATOM 3725 C CA . ARG A 1 474 ? 22.319 4.220 21.202 1.00 93.19 474 ARG A CA 1
ATOM 3726 C C . ARG A 1 474 ? 23.644 3.950 20.496 1.00 93.19 474 ARG A C 1
ATOM 3728 O O . ARG A 1 474 ? 24.381 4.897 20.250 1.00 93.19 474 ARG A O 1
ATOM 3735 N N . GLN A 1 475 ? 23.944 2.698 20.147 1.00 92.81 475 GLN A N 1
ATOM 3736 C CA . GLN A 1 475 ? 25.181 2.353 19.432 1.00 92.81 475 GLN A CA 1
ATOM 3737 C C . GLN A 1 475 ? 25.281 3.047 18.066 1.00 92.81 475 GLN A C 1
ATOM 3739 O O . GLN A 1 475 ? 26.363 3.489 17.690 1.00 92.81 475 GLN A O 1
ATOM 3744 N N . ILE A 1 476 ? 24.158 3.185 17.353 1.00 90.44 476 ILE A N 1
ATOM 3745 C CA . ILE A 1 476 ? 24.101 3.849 16.040 1.00 90.44 476 ILE A CA 1
ATOM 3746 C C . ILE A 1 476 ? 23.734 5.343 16.116 1.00 90.44 476 ILE A C 1
ATOM 3748 O O . ILE A 1 476 ? 23.496 5.961 15.082 1.00 90.44 476 ILE A O 1
ATOM 3752 N N . ASN A 1 477 ? 23.675 5.934 17.318 1.00 91.12 477 ASN A N 1
ATOM 3753 C CA . ASN A 1 477 ? 23.263 7.326 17.559 1.00 91.12 477 ASN A CA 1
ATOM 3754 C C . ASN A 1 477 ? 21.901 7.698 16.930 1.00 91.12 477 ASN A C 1
ATOM 3756 O O . ASN A 1 477 ? 21.722 8.792 16.392 1.00 91.12 477 ASN A O 1
ATOM 3760 N N . ASN A 1 478 ? 20.927 6.786 16.990 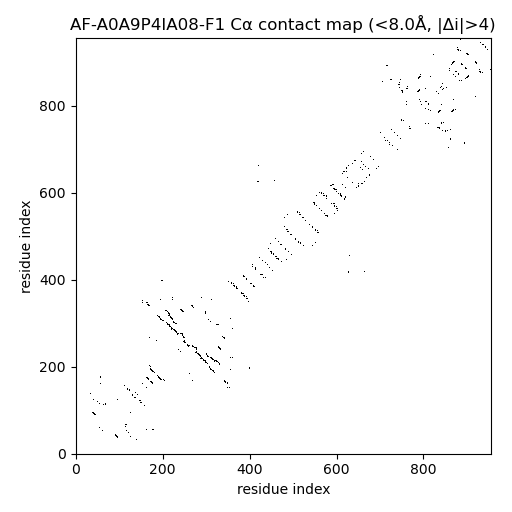1.00 89.94 478 ASN A N 1
ATOM 3761 C CA . ASN A 1 478 ? 19.556 7.035 16.550 1.00 89.94 478 ASN A CA 1
ATOM 3762 C C . ASN A 1 478 ? 18.701 7.528 17.732 1.00 89.94 478 ASN A C 1
ATOM 3764 O O . ASN A 1 478 ? 18.084 6.743 18.463 1.00 89.94 478 ASN A O 1
ATOM 3768 N N . ASP A 1 479 ? 18.667 8.849 17.914 1.00 90.81 479 ASP A N 1
ATOM 3769 C CA . ASP A 1 479 ? 17.935 9.527 18.996 1.00 90.81 479 ASP A CA 1
ATOM 3770 C C . ASP A 1 479 ? 16.428 9.216 18.978 1.00 90.81 479 ASP A C 1
ATOM 3772 O O . ASP A 1 479 ? 15.789 9.069 20.021 1.00 90.81 479 ASP A O 1
ATOM 3776 N N . LEU A 1 480 ? 15.850 9.056 17.786 1.00 90.31 480 LEU A N 1
ATOM 3777 C CA . LEU A 1 480 ? 14.419 8.823 17.604 1.00 90.31 480 LEU A CA 1
ATOM 3778 C C . LEU A 1 480 ? 14.016 7.421 18.070 1.00 90.31 480 LEU A C 1
ATOM 3780 O O . LEU A 1 480 ? 13.107 7.271 18.891 1.00 90.31 480 LEU A O 1
ATOM 3784 N N . ALA A 1 481 ? 14.748 6.400 17.619 1.00 92.12 481 ALA A N 1
ATOM 3785 C CA . ALA A 1 481 ? 14.558 5.028 18.080 1.00 92.12 481 ALA A CA 1
ATOM 3786 C C . ALA A 1 481 ? 14.818 4.900 19.591 1.00 92.12 481 ALA A C 1
ATOM 3788 O O . ALA A 1 481 ? 14.096 4.184 20.288 1.00 92.12 481 ALA A O 1
ATOM 3789 N N . THR A 1 482 ? 15.800 5.644 20.113 1.00 95.06 482 THR A N 1
ATOM 3790 C CA . THR A 1 482 ? 16.104 5.707 21.550 1.00 95.06 482 THR A CA 1
ATOM 3791 C C . THR A 1 482 ? 14.917 6.265 22.341 1.00 95.06 482 THR A C 1
ATOM 3793 O O . THR A 1 482 ? 14.448 5.618 23.281 1.00 95.06 482 THR A O 1
ATOM 3796 N N . CYS A 1 483 ? 14.370 7.416 21.930 1.00 95.69 483 CYS A N 1
ATOM 3797 C CA . CYS A 1 483 ? 13.197 8.038 22.552 1.00 95.69 483 CYS A CA 1
ATOM 3798 C C . CYS A 1 483 ? 11.989 7.083 22.573 1.00 95.69 483 CYS A C 1
ATOM 3800 O O . CYS A 1 483 ? 11.352 6.885 23.616 1.00 95.69 483 CYS A O 1
ATOM 3802 N N . ARG A 1 484 ? 11.706 6.429 21.438 1.00 95.12 484 ARG A N 1
ATOM 3803 C CA . ARG A 1 484 ? 10.628 5.437 21.310 1.00 95.12 484 ARG A CA 1
ATOM 3804 C C . ARG A 1 484 ? 10.828 4.246 22.255 1.00 95.12 484 ARG A C 1
ATOM 3806 O O . ARG A 1 484 ? 9.880 3.859 22.946 1.00 95.12 484 ARG A O 1
ATOM 3813 N N . ALA A 1 485 ? 12.040 3.692 22.316 1.00 96.81 485 ALA A N 1
ATOM 3814 C CA . ALA A 1 485 ? 12.358 2.524 23.133 1.00 96.81 485 ALA A CA 1
ATOM 3815 C C . ALA A 1 485 ? 12.210 2.799 24.639 1.00 96.81 485 ALA A C 1
ATOM 3817 O O . ALA A 1 485 ? 11.534 2.030 25.324 1.00 96.81 485 ALA A O 1
ATOM 3818 N N . ILE A 1 486 ? 12.740 3.923 25.149 1.00 97.19 486 ILE A N 1
ATOM 3819 C CA . ILE A 1 486 ? 12.606 4.307 26.571 1.00 97.19 486 ILE A CA 1
ATOM 3820 C C . ILE A 1 486 ? 11.128 4.435 26.955 1.00 97.19 486 ILE A C 1
ATOM 3822 O O . ILE A 1 486 ? 10.681 3.899 27.971 1.00 97.19 486 ILE A O 1
ATOM 3826 N N . GLY A 1 487 ? 10.340 5.109 26.114 1.00 96.56 487 GLY A N 1
ATOM 3827 C CA . GLY A 1 487 ? 8.915 5.298 26.354 1.00 96.56 487 GLY A CA 1
ATOM 3828 C C . GLY A 1 487 ? 8.113 3.995 26.398 1.00 96.56 487 GLY A C 1
ATOM 3829 O O . GLY A 1 487 ? 7.100 3.904 27.101 1.00 96.56 487 GLY A O 1
ATOM 3830 N N . ASN A 1 488 ? 8.540 2.987 25.639 1.00 97.75 488 ASN A N 1
ATOM 3831 C CA . ASN A 1 488 ? 7.938 1.658 25.645 1.00 97.75 488 ASN A CA 1
ATOM 3832 C C . ASN A 1 488 ? 8.420 0.803 26.825 1.00 97.75 488 ASN A C 1
ATOM 3834 O O . ASN A 1 488 ? 7.587 0.145 27.446 1.00 97.75 488 ASN A O 1
ATOM 3838 N N . LEU A 1 489 ? 9.701 0.886 27.205 1.00 98.25 489 LEU A N 1
ATOM 3839 C CA . LEU A 1 489 ? 10.216 0.288 28.444 1.00 98.25 489 LEU A CA 1
ATOM 3840 C C . LEU A 1 489 ? 9.449 0.801 29.666 1.00 98.25 489 LEU A C 1
ATOM 3842 O O . LEU A 1 489 ? 8.980 -0.005 30.468 1.00 98.25 489 LEU A O 1
ATOM 3846 N N . GLY A 1 490 ? 9.223 2.116 29.752 1.00 97.88 490 GLY A N 1
ATOM 3847 C CA . GLY A 1 490 ? 8.441 2.704 30.838 1.00 97.88 490 GLY A CA 1
ATOM 3848 C C . GLY A 1 490 ? 7.009 2.174 30.888 1.00 97.88 490 GLY A C 1
ATOM 3849 O O . GLY A 1 490 ? 6.474 1.948 31.967 1.00 97.88 490 GLY A O 1
ATOM 3850 N N . MET A 1 491 ? 6.388 1.918 29.733 1.00 97.12 491 MET A N 1
ATOM 3851 C CA . MET A 1 491 ? 5.031 1.364 29.690 1.00 97.12 491 MET A CA 1
ATOM 3852 C C . MET A 1 491 ? 4.997 -0.096 30.147 1.00 97.12 491 MET A C 1
ATOM 3854 O O . MET A 1 491 ? 4.127 -0.477 30.924 1.00 97.12 491 MET A O 1
ATOM 3858 N N . VAL A 1 492 ? 5.956 -0.911 29.703 1.00 97.75 492 VAL A N 1
ATOM 3859 C CA . VAL A 1 492 ? 6.056 -2.315 30.126 1.00 97.75 492 VAL A CA 1
ATOM 3860 C C . VAL A 1 492 ? 6.355 -2.415 31.623 1.00 97.75 492 VAL A C 1
ATOM 3862 O O . VAL A 1 492 ? 5.733 -3.218 32.313 1.00 97.75 492 VAL A O 1
ATOM 3865 N N . ASN A 1 493 ? 7.236 -1.562 32.154 1.00 98.19 493 ASN A N 1
ATOM 3866 C CA . ASN A 1 493 ? 7.521 -1.504 33.589 1.00 98.19 493 ASN A CA 1
ATOM 3867 C C . ASN A 1 493 ? 6.300 -1.047 34.401 1.00 98.19 493 ASN A C 1
ATOM 3869 O O . ASN A 1 493 ? 6.031 -1.625 35.452 1.00 98.19 493 ASN A O 1
ATOM 3873 N N . TYR A 1 494 ? 5.506 -0.096 33.893 1.00 97.50 494 TYR A N 1
ATOM 3874 C CA . TYR A 1 494 ? 4.218 0.249 34.497 1.00 97.50 494 TYR A CA 1
ATOM 3875 C C . TYR A 1 494 ? 3.290 -0.974 34.539 1.00 97.50 494 TYR A C 1
ATOM 3877 O O . TYR A 1 494 ? 2.784 -1.321 35.603 1.00 97.50 494 TYR A O 1
ATOM 3885 N N . GLN A 1 495 ? 3.116 -1.689 33.428 1.00 96.06 495 GLN A N 1
ATOM 3886 C CA . GLN A 1 495 ? 2.246 -2.870 33.381 1.00 96.06 495 GLN A CA 1
ATOM 3887 C C . GLN A 1 495 ? 2.718 -3.986 34.331 1.00 96.06 495 GLN A C 1
ATOM 3889 O O . GLN A 1 495 ? 1.903 -4.548 35.064 1.00 96.06 495 GLN A O 1
ATOM 3894 N N . LEU A 1 496 ? 4.026 -4.256 34.385 1.00 96.38 496 LEU A N 1
ATOM 3895 C CA . LEU A 1 496 ? 4.621 -5.202 35.336 1.00 96.38 496 LEU A CA 1
ATOM 3896 C C . LEU A 1 496 ? 4.431 -4.748 36.792 1.00 96.38 496 LEU A C 1
ATOM 3898 O O . LEU A 1 496 ? 4.121 -5.576 37.645 1.00 96.38 496 LEU A O 1
ATOM 3902 N N . SER A 1 497 ? 4.538 -3.444 37.082 1.00 96.81 497 SER A N 1
ATOM 3903 C CA . SER A 1 497 ? 4.272 -2.900 38.422 1.00 96.81 497 SER A CA 1
ATOM 3904 C C . SER A 1 497 ? 2.833 -3.156 38.869 1.00 96.81 497 SER A C 1
ATOM 3906 O O . SER A 1 497 ? 2.605 -3.510 40.021 1.00 96.81 497 SER A O 1
ATOM 3908 N N . GLN A 1 498 ? 1.864 -3.033 37.952 1.00 94.19 498 GLN A N 1
ATOM 3909 C CA . GLN A 1 498 ? 0.453 -3.287 38.245 1.00 94.19 498 GLN A CA 1
ATOM 3910 C C . GLN A 1 498 ? 0.176 -4.782 38.452 1.00 94.19 498 GLN A C 1
ATOM 3912 O O . GLN A 1 498 ? -0.643 -5.126 39.298 1.00 94.19 498 GLN A O 1
ATOM 3917 N N . GLN A 1 499 ? 0.852 -5.668 37.707 1.00 92.56 499 GLN A N 1
ATOM 3918 C CA . GLN A 1 499 ? 0.705 -7.123 37.859 1.00 92.56 499 GLN A CA 1
ATOM 3919 C C . GLN A 1 499 ? 1.359 -7.656 39.141 1.00 92.56 499 GLN A C 1
ATOM 3921 O O . GLN A 1 499 ? 0.803 -8.542 39.784 1.00 92.56 499 GLN A O 1
ATOM 3926 N N . ASN A 1 500 ? 2.519 -7.110 39.513 1.00 94.25 500 ASN A N 1
ATOM 3927 C CA . ASN A 1 500 ? 3.335 -7.611 40.623 1.00 94.25 500 ASN A CA 1
ATOM 3928 C C . ASN A 1 500 ? 3.194 -6.784 41.910 1.00 94.25 500 ASN A C 1
ATOM 3930 O O . ASN A 1 500 ? 3.786 -7.140 42.926 1.00 94.25 500 ASN A O 1
ATOM 3934 N N . HIS A 1 501 ? 2.441 -5.681 41.870 1.00 93.31 501 HIS A N 1
ATOM 3935 C CA . HIS A 1 501 ? 2.340 -4.689 42.946 1.00 93.31 501 HIS A CA 1
ATOM 3936 C C . HIS A 1 501 ? 3.707 -4.138 43.395 1.00 93.31 501 HIS A C 1
ATOM 3938 O O . HIS A 1 501 ? 3.978 -3.983 44.585 1.00 93.31 501 HIS A O 1
ATOM 3944 N N . ASP A 1 502 ? 4.573 -3.833 42.426 1.00 96.25 502 ASP A N 1
ATOM 3945 C CA . ASP A 1 502 ? 5.960 -3.421 42.658 1.00 96.25 502 ASP A CA 1
ATOM 3946 C C . ASP A 1 502 ? 6.141 -1.899 42.512 1.00 96.25 502 ASP A C 1
ATOM 3948 O O . ASP A 1 502 ? 6.146 -1.348 41.407 1.00 96.25 502 ASP A O 1
ATOM 3952 N N . GLY A 1 503 ? 6.327 -1.212 43.642 1.00 95.06 503 GLY A N 1
ATOM 3953 C CA . GLY A 1 503 ? 6.549 0.236 43.676 1.00 95.06 503 GLY A CA 1
ATOM 3954 C C . GLY A 1 503 ? 7.855 0.694 43.014 1.00 95.06 503 GLY A C 1
ATOM 3955 O O . GLY A 1 503 ? 7.891 1.792 42.462 1.00 95.06 503 GLY A O 1
ATOM 3956 N N . GLN A 1 504 ? 8.902 -0.139 42.993 1.00 97.06 504 GLN A N 1
ATOM 3957 C CA . GLN A 1 504 ? 10.176 0.212 42.351 1.00 97.06 504 GLN A CA 1
ATOM 3958 C C . GLN A 1 504 ? 10.033 0.227 40.829 1.00 97.06 504 GLN A C 1
ATOM 3960 O O . GLN A 1 504 ? 10.539 1.129 40.160 1.00 97.06 504 GLN A O 1
ATOM 3965 N N . LEU A 1 505 ? 9.290 -0.736 40.272 1.00 97.62 505 LEU A N 1
ATOM 3966 C CA . LEU A 1 505 ? 8.967 -0.743 38.844 1.00 97.62 505 LEU A CA 1
ATOM 3967 C C . LEU A 1 505 ? 8.090 0.450 38.449 1.00 97.62 505 LEU A C 1
ATOM 3969 O O . LEU A 1 505 ? 8.276 1.002 37.364 1.00 97.62 505 LEU A O 1
ATOM 3973 N N . LEU A 1 506 ? 7.178 0.881 39.327 1.00 97.94 506 LEU A N 1
ATOM 3974 C CA . LEU A 1 506 ? 6.375 2.083 39.101 1.00 97.94 506 LEU A CA 1
ATOM 3975 C C . LEU A 1 506 ? 7.241 3.354 39.091 1.00 97.94 506 LEU A C 1
ATOM 3977 O O . LEU A 1 506 ? 7.082 4.196 38.207 1.00 97.94 506 LEU A O 1
ATOM 3981 N N . GLU A 1 507 ? 8.187 3.489 40.022 1.00 97.88 507 GLU A N 1
ATOM 3982 C CA . GLU A 1 507 ? 9.140 4.609 40.034 1.00 97.88 507 GLU A CA 1
ATOM 3983 C C . GLU A 1 507 ? 10.034 4.619 38.788 1.00 97.88 507 GLU A C 1
ATOM 3985 O O . GLU A 1 507 ? 10.225 5.673 38.174 1.00 97.88 507 GLU A O 1
ATOM 3990 N N . LEU A 1 508 ? 10.525 3.452 38.361 1.00 98.00 508 LEU A N 1
ATOM 3991 C CA . LEU A 1 508 ? 11.301 3.318 37.128 1.00 98.00 508 LEU A CA 1
ATOM 3992 C C . LEU A 1 508 ? 10.476 3.710 35.893 1.00 98.00 508 LEU A C 1
ATOM 3994 O O . LEU A 1 508 ? 10.970 4.428 35.023 1.00 98.00 508 LEU A O 1
ATOM 3998 N N . ALA A 1 509 ? 9.209 3.291 35.829 1.00 98.25 509 ALA A N 1
ATOM 3999 C CA . ALA A 1 509 ? 8.301 3.673 34.753 1.00 98.25 509 ALA A CA 1
ATOM 4000 C C . ALA A 1 509 ? 8.123 5.196 34.670 1.00 98.25 509 ALA A C 1
ATOM 4002 O O . ALA A 1 509 ? 8.210 5.764 33.580 1.00 98.25 509 ALA A O 1
ATOM 4003 N N . ILE A 1 510 ? 7.948 5.866 35.814 1.00 98.31 510 ILE A N 1
ATOM 4004 C CA . ILE A 1 510 ? 7.849 7.331 35.897 1.00 98.31 510 ILE A CA 1
ATOM 4005 C C . ILE A 1 510 ? 9.119 7.989 35.355 1.00 98.31 510 ILE A C 1
ATOM 4007 O O . ILE A 1 510 ? 9.030 8.871 34.500 1.00 98.31 510 ILE A O 1
ATOM 4011 N N . GLN A 1 511 ? 10.296 7.543 35.805 1.00 98.12 511 GLN A N 1
ATOM 4012 C CA . GLN A 1 511 ? 11.582 8.075 35.340 1.00 98.12 511 GLN A CA 1
ATOM 4013 C C . GLN A 1 511 ? 11.733 7.940 33.820 1.00 98.12 511 GLN A C 1
ATOM 4015 O O . GLN A 1 511 ? 12.090 8.906 33.148 1.00 98.12 511 GLN A O 1
ATOM 4020 N N . GLN A 1 512 ? 11.386 6.776 33.268 1.00 98.12 512 GLN A N 1
ATOM 4021 C CA . GLN A 1 512 ? 11.477 6.511 31.833 1.00 98.12 512 GLN A CA 1
ATOM 4022 C C . GLN A 1 512 ? 10.478 7.343 31.013 1.00 98.12 512 GLN A C 1
ATOM 4024 O O . GLN A 1 512 ? 10.842 7.857 29.955 1.00 98.12 512 GLN A O 1
ATOM 4029 N N . GLN A 1 513 ? 9.240 7.552 31.484 1.00 97.81 513 GLN A N 1
ATOM 4030 C CA . GLN A 1 513 ? 8.313 8.453 30.782 1.00 97.81 513 GLN A CA 1
ATOM 4031 C C . GLN A 1 513 ? 8.786 9.911 30.828 1.00 97.81 513 GLN A C 1
ATOM 4033 O O . GLN A 1 513 ? 8.685 10.619 29.825 1.00 97.81 513 GLN A O 1
ATOM 4038 N N . PHE A 1 514 ? 9.368 10.357 31.946 1.00 96.88 514 PHE A N 1
ATOM 4039 C CA . PHE A 1 514 ? 9.992 11.679 32.025 1.00 96.88 514 PHE A CA 1
ATOM 4040 C C . PHE A 1 514 ? 11.167 11.835 31.060 1.00 96.88 514 PHE A C 1
ATOM 4042 O O . PHE A 1 514 ? 11.269 12.859 30.379 1.00 96.88 514 PHE A O 1
ATOM 4049 N N . GLU A 1 515 ? 12.037 10.829 30.978 1.00 96.62 515 GLU A N 1
ATOM 4050 C CA . GLU A 1 515 ? 13.161 10.818 30.043 1.00 96.62 515 GLU A CA 1
ATOM 4051 C C . GLU A 1 515 ? 12.668 10.873 28.592 1.00 96.62 515 GLU A C 1
ATOM 4053 O O . GLU A 1 515 ? 13.145 11.710 27.828 1.00 96.62 515 GLU A O 1
ATOM 4058 N N . ARG A 1 516 ? 11.637 10.091 28.236 1.00 96.25 516 ARG A N 1
ATOM 4059 C CA . ARG A 1 516 ? 10.988 10.150 26.915 1.00 96.25 516 ARG A CA 1
ATOM 4060 C C . ARG A 1 516 ? 10.511 11.565 26.573 1.00 96.25 516 ARG A C 1
ATOM 4062 O O . ARG A 1 516 ? 10.806 12.054 25.486 1.00 96.25 516 ARG A O 1
ATOM 4069 N N . ILE A 1 517 ? 9.781 12.220 27.482 1.00 97.00 517 ILE A N 1
ATOM 4070 C CA . ILE A 1 517 ? 9.248 13.581 27.275 1.00 97.00 517 ILE A CA 1
ATOM 4071 C C . ILE A 1 517 ? 10.392 14.581 27.074 1.00 97.00 517 ILE A C 1
ATOM 4073 O O . ILE A 1 517 ? 10.349 15.409 26.163 1.00 97.00 517 ILE A O 1
ATOM 4077 N N . ARG A 1 518 ? 11.432 14.506 27.912 1.00 96.44 518 ARG A N 1
ATOM 4078 C CA . ARG A 1 518 ? 12.608 15.377 27.809 1.00 96.44 518 ARG A CA 1
ATOM 4079 C C . ARG A 1 518 ? 13.335 15.180 26.482 1.00 96.44 518 ARG A C 1
ATOM 4081 O O . ARG A 1 518 ? 13.724 16.161 25.855 1.00 96.44 518 ARG A O 1
ATOM 4088 N N . GLU A 1 519 ? 13.502 13.932 26.065 1.00 94.75 519 GLU A N 1
ATOM 4089 C CA . GLU A 1 519 ? 14.207 13.592 24.837 1.00 94.75 519 GLU A CA 1
ATOM 4090 C C . GLU A 1 519 ? 13.428 14.025 23.593 1.00 9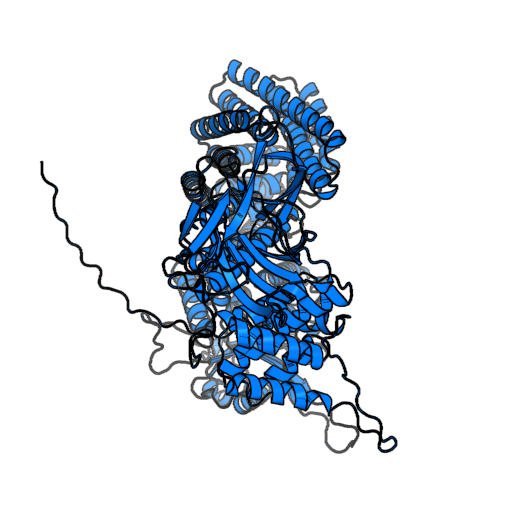4.75 519 GLU A C 1
ATOM 4092 O O . GLU A 1 519 ? 14.011 14.617 22.689 1.00 94.75 519 GLU A O 1
ATOM 4097 N N . ALA A 1 520 ? 12.103 13.847 23.581 1.00 94.81 520 ALA A N 1
ATOM 4098 C CA . ALA A 1 520 ? 11.251 14.360 22.510 1.00 94.81 520 ALA A CA 1
ATOM 4099 C C . ALA A 1 520 ? 11.416 15.884 22.340 1.00 94.81 520 ALA A C 1
ATOM 4101 O O . ALA A 1 520 ? 11.672 16.364 21.235 1.00 94.81 520 ALA A O 1
ATOM 4102 N N . ARG A 1 521 ? 11.387 16.643 23.444 1.00 93.88 521 ARG A N 1
ATOM 4103 C CA . ARG A 1 521 ? 11.611 18.101 23.423 1.00 93.88 521 ARG A CA 1
ATOM 4104 C C . ARG A 1 521 ? 13.007 18.470 22.916 1.00 93.88 521 ARG A C 1
ATOM 4106 O O . ARG A 1 521 ? 13.136 19.347 22.067 1.00 93.88 521 ARG A O 1
ATOM 4113 N N . ARG A 1 522 ? 14.048 17.761 23.367 1.00 93.06 522 ARG A N 1
ATOM 4114 C CA . ARG A 1 522 ? 15.434 17.979 22.917 1.00 93.06 522 ARG A CA 1
ATOM 4115 C C . ARG A 1 522 ? 15.597 17.736 21.415 1.00 93.06 522 ARG A C 1
ATOM 4117 O O . ARG A 1 522 ? 16.270 18.514 20.733 1.00 93.06 522 ARG A O 1
ATOM 4124 N N . ILE A 1 523 ? 15.004 16.657 20.898 1.00 89.94 523 ILE A N 1
ATOM 4125 C CA . ILE A 1 523 ? 15.019 16.338 19.464 1.00 89.94 523 ILE A CA 1
ATOM 4126 C C . ILE A 1 523 ? 14.329 17.463 18.688 1.00 89.94 523 ILE A C 1
ATOM 4128 O O . ILE A 1 523 ? 14.885 17.943 17.700 1.00 89.94 523 ILE A O 1
ATOM 4132 N N . GLN A 1 524 ? 13.172 17.934 19.160 1.00 87.12 524 GLN A N 1
ATOM 4133 C CA . GLN A 1 524 ? 12.446 19.037 18.532 1.00 87.12 524 GLN A CA 1
ATOM 4134 C C . GLN A 1 524 ? 13.297 20.317 18.446 1.00 87.12 524 GLN A C 1
ATOM 4136 O O . GLN A 1 524 ? 13.467 20.858 17.353 1.00 87.12 524 GLN A O 1
ATOM 4141 N N . GLU A 1 525 ? 13.913 20.744 19.553 1.00 86.06 525 GLU A N 1
ATOM 4142 C CA . GLU A 1 525 ? 14.793 21.925 19.603 1.00 86.06 525 GLU A CA 1
ATOM 4143 C C . GLU A 1 525 ? 16.011 21.789 18.674 1.00 86.06 525 GLU A C 1
ATOM 4145 O O . GLU A 1 525 ? 16.354 22.703 17.924 1.00 86.06 525 GLU A O 1
ATOM 4150 N N . THR A 1 526 ? 16.664 20.623 18.682 1.00 83.62 526 THR A N 1
ATOM 4151 C CA . THR A 1 526 ? 17.866 20.378 17.866 1.00 83.62 526 THR A CA 1
ATOM 4152 C C . THR A 1 526 ? 17.544 20.423 16.368 1.00 83.62 526 THR A C 1
ATOM 4154 O O . THR A 1 526 ? 18.340 20.923 15.567 1.00 83.62 526 THR A O 1
ATOM 4157 N N . MET A 1 527 ? 16.380 19.905 15.973 1.00 74.00 527 MET A N 1
ATOM 4158 C CA . MET A 1 527 ? 15.965 19.817 14.571 1.00 74.00 527 MET A CA 1
ATOM 4159 C C . MET A 1 527 ? 15.446 21.142 14.017 1.00 74.00 527 MET A C 1
ATOM 4161 O O . MET A 1 527 ? 15.633 21.413 12.828 1.00 74.00 527 MET A O 1
ATOM 4165 N N . GLU A 1 528 ? 14.863 22.001 14.858 1.00 70.44 528 GLU A N 1
ATOM 4166 C CA . GLU A 1 528 ? 14.498 23.363 14.458 1.00 70.44 528 GLU A CA 1
ATOM 4167 C C . GLU A 1 528 ? 15.703 24.155 13.935 1.00 70.44 528 GLU A C 1
ATOM 4169 O O . GLU A 1 528 ? 15.537 24.941 12.999 1.00 70.44 528 GLU A O 1
ATOM 4174 N N . VAL A 1 529 ? 16.896 23.875 14.473 1.00 71.31 529 VAL A N 1
ATOM 4175 C CA . VAL A 1 529 ? 18.163 24.539 14.135 1.00 71.31 529 VAL A CA 1
ATOM 4176 C C . VAL A 1 529 ? 18.893 23.892 12.947 1.00 71.31 529 VAL A C 1
ATOM 4178 O O . VAL A 1 529 ? 19.565 24.597 12.199 1.00 71.31 529 VAL A O 1
ATOM 4181 N N . ARG A 1 530 ? 18.810 22.563 12.767 1.00 65.38 530 ARG A N 1
ATOM 4182 C CA . ARG A 1 530 ? 19.733 21.813 11.883 1.00 65.38 530 ARG A CA 1
ATOM 4183 C C . ARG A 1 530 ? 19.232 21.481 10.476 1.00 65.38 530 ARG A C 1
ATOM 4185 O O . ARG A 1 530 ? 20.071 21.206 9.624 1.00 65.38 530 ARG A O 1
ATOM 4192 N N . THR A 1 531 ? 17.924 21.445 10.211 1.00 60.75 531 THR A N 1
ATOM 4193 C CA . THR A 1 531 ? 17.416 20.969 8.908 1.00 60.75 531 THR A CA 1
ATOM 4194 C C . THR A 1 531 ? 16.820 22.090 8.056 1.00 60.75 531 THR A C 1
ATOM 4196 O O . THR A 1 531 ? 15.978 22.864 8.516 1.00 60.75 531 THR A O 1
ATOM 4199 N N . THR A 1 532 ? 17.246 22.163 6.796 1.00 61.09 532 THR A N 1
ATOM 4200 C CA . THR A 1 532 ? 16.711 23.078 5.775 1.00 61.09 532 THR A CA 1
ATOM 4201 C C . THR A 1 532 ? 15.587 22.444 4.945 1.00 61.09 532 THR A C 1
ATOM 4203 O O . THR A 1 532 ? 14.830 23.166 4.300 1.00 61.09 532 THR A O 1
ATOM 4206 N N . ASP A 1 533 ? 15.423 21.115 4.998 1.00 65.88 533 ASP A N 1
ATOM 4207 C CA . ASP A 1 533 ? 14.361 20.377 4.304 1.00 65.88 533 ASP A CA 1
ATOM 4208 C C . ASP A 1 533 ? 13.032 20.498 5.066 1.00 65.88 533 ASP A C 1
ATOM 4210 O O . ASP A 1 533 ? 12.804 19.852 6.094 1.00 65.88 533 ASP A O 1
ATOM 4214 N N . GLN A 1 534 ? 12.132 21.331 4.541 1.00 68.38 534 GLN A N 1
ATOM 4215 C CA . GLN A 1 534 ? 10.831 21.607 5.151 1.00 68.38 534 GLN A CA 1
ATOM 4216 C C . GLN A 1 534 ? 9.926 20.369 5.244 1.00 68.38 534 GLN A C 1
ATOM 4218 O O . GLN A 1 534 ? 9.136 20.264 6.186 1.00 68.38 534 GLN A O 1
ATOM 4223 N N . ARG A 1 535 ? 10.037 19.416 4.308 1.00 67.81 535 ARG A N 1
ATOM 4224 C CA . ARG A 1 535 ? 9.178 18.224 4.265 1.00 67.81 535 ARG A CA 1
ATOM 4225 C C . ARG A 1 535 ? 9.609 17.212 5.317 1.00 67.81 535 ARG A C 1
ATOM 4227 O O . ARG A 1 535 ? 8.767 16.751 6.091 1.00 67.81 535 ARG A O 1
ATOM 4234 N N . LYS A 1 536 ? 10.915 16.923 5.396 1.00 67.69 536 LYS A N 1
ATOM 4235 C CA . LYS A 1 536 ? 11.470 16.096 6.481 1.00 67.69 536 LYS A CA 1
ATOM 4236 C C . LYS A 1 536 ? 11.195 16.749 7.832 1.00 67.69 536 LYS A C 1
ATOM 4238 O O . LYS A 1 536 ? 10.714 16.069 8.734 1.00 67.69 536 LYS A O 1
ATOM 4243 N N . LYS A 1 537 ? 11.392 18.067 7.952 1.00 71.75 537 LYS A N 1
ATOM 4244 C CA . LYS A 1 537 ? 11.081 18.824 9.176 1.00 71.75 537 LYS A CA 1
ATOM 4245 C C . LYS A 1 537 ? 9.636 18.612 9.628 1.00 71.75 537 LYS A C 1
ATOM 4247 O O . LYS A 1 537 ? 9.419 18.191 10.758 1.00 71.75 537 LYS A O 1
ATOM 4252 N N . ALA A 1 538 ? 8.662 18.824 8.742 1.00 74.31 538 ALA A N 1
ATOM 4253 C CA . ALA A 1 538 ? 7.247 18.654 9.069 1.00 74.31 538 ALA A CA 1
ATOM 4254 C C . ALA A 1 538 ? 6.909 17.221 9.519 1.00 74.31 538 ALA A C 1
ATOM 4256 O O . ALA A 1 538 ? 6.164 17.037 10.483 1.00 74.31 538 ALA A O 1
ATOM 4257 N N . GLN A 1 539 ? 7.472 16.206 8.855 1.00 72.56 539 GLN A N 1
ATOM 4258 C CA . GLN A 1 539 ? 7.254 14.802 9.211 1.00 72.56 539 GLN A CA 1
ATOM 4259 C C . GLN A 1 539 ? 7.818 14.463 10.598 1.00 72.56 539 GLN A C 1
ATOM 4261 O O . GLN A 1 539 ? 7.107 13.891 11.427 1.00 72.56 539 GLN A O 1
ATOM 4266 N N . TRP A 1 540 ? 9.066 14.847 10.870 1.00 74.69 540 TRP A N 1
ATOM 4267 C CA . TRP A 1 540 ? 9.709 14.594 12.160 1.00 74.69 540 TRP A CA 1
ATOM 4268 C C . TRP A 1 540 ? 9.008 15.325 13.299 1.00 74.69 540 TRP A C 1
ATOM 4270 O O . TRP A 1 540 ? 8.750 14.720 14.337 1.00 74.69 540 TRP A O 1
ATOM 4280 N N . THR A 1 541 ? 8.631 16.592 13.099 1.00 80.38 541 THR A N 1
ATOM 4281 C CA . THR A 1 541 ? 7.890 17.361 14.107 1.00 80.38 541 THR A CA 1
ATOM 4282 C C . THR A 1 541 ? 6.592 16.651 14.491 1.00 80.38 541 THR A C 1
ATOM 4284 O O . THR A 1 541 ? 6.339 16.467 15.678 1.00 80.38 541 THR A O 1
ATOM 4287 N N . LYS A 1 542 ? 5.811 16.163 13.514 1.00 82.25 542 LYS A N 1
ATOM 4288 C CA . LYS A 1 542 ? 4.580 15.397 13.788 1.00 82.25 542 LYS A CA 1
ATOM 4289 C C . LYS A 1 542 ? 4.854 14.149 14.638 1.00 82.25 542 LYS A C 1
ATOM 4291 O O . LYS A 1 542 ? 4.148 13.900 15.619 1.00 82.25 542 LYS A O 1
ATOM 4296 N N . GLN A 1 543 ? 5.885 13.379 14.291 1.00 85.50 543 GLN A N 1
ATOM 4297 C CA . GLN A 1 543 ? 6.228 12.144 14.999 1.00 85.50 543 GLN A CA 1
ATOM 4298 C C . GLN A 1 543 ? 6.705 12.407 16.436 1.00 85.50 543 GLN A C 1
ATOM 4300 O O . GLN A 1 543 ? 6.227 11.770 17.375 1.00 85.50 543 GLN A O 1
ATOM 4305 N N . VAL A 1 544 ? 7.599 13.379 16.620 1.00 89.06 544 VAL A N 1
ATOM 4306 C CA . VAL A 1 544 ? 8.171 13.725 17.928 1.00 89.06 544 VAL A CA 1
ATOM 4307 C C . VAL A 1 544 ? 7.114 14.327 18.857 1.00 89.06 544 VAL A C 1
ATOM 4309 O O . VAL A 1 544 ? 7.021 13.912 20.012 1.00 89.06 544 VAL A O 1
ATOM 4312 N N . SER A 1 545 ? 6.247 15.216 18.353 1.00 90.06 545 SER A N 1
ATOM 4313 C CA . SER A 1 545 ? 5.108 15.733 19.126 1.00 90.06 545 SER A CA 1
ATOM 4314 C C . SER A 1 545 ? 4.152 14.614 19.553 1.00 90.06 545 SER A C 1
ATOM 4316 O O . SER A 1 545 ? 3.695 14.588 20.697 1.00 90.06 545 SER A O 1
ATOM 4318 N N . SER A 1 546 ? 3.904 13.635 18.676 1.00 88.94 546 SER A N 1
ATOM 4319 C CA . SER A 1 546 ? 3.110 12.454 19.033 1.00 88.94 546 SER A CA 1
ATOM 4320 C C . SER A 1 546 ? 3.775 11.665 20.165 1.00 88.94 546 SER A C 1
ATOM 4322 O O . SER A 1 546 ? 3.113 11.278 21.125 1.00 88.94 546 SER A O 1
ATOM 4324 N N . TRP A 1 547 ? 5.094 11.473 20.132 1.00 91.75 547 TRP A N 1
ATOM 4325 C CA . TRP A 1 547 ? 5.797 10.780 21.213 1.00 91.75 547 TRP A CA 1
ATOM 4326 C C . TRP A 1 547 ? 5.831 11.544 22.530 1.00 91.75 547 TRP A C 1
ATOM 4328 O O . TRP A 1 547 ? 5.762 10.889 23.571 1.00 91.75 547 TRP A O 1
ATOM 4338 N N . GLU A 1 548 ? 5.911 12.875 22.506 1.00 95.00 548 GLU A N 1
ATOM 4339 C CA . GLU A 1 548 ? 5.765 13.688 23.715 1.00 95.00 548 GLU A CA 1
ATOM 4340 C C . GLU A 1 548 ? 4.381 13.472 24.339 1.00 95.00 548 GLU A C 1
ATOM 4342 O O . GLU A 1 548 ? 4.291 13.132 25.519 1.00 95.00 548 GLU A O 1
ATOM 4347 N N . SER A 1 549 ? 3.315 13.587 23.538 1.00 95.06 549 SER A N 1
ATOM 4348 C CA . SER A 1 549 ? 1.942 13.395 24.022 1.00 95.06 549 SER A CA 1
ATOM 4349 C C . SER A 1 549 ? 1.697 11.994 24.589 1.00 95.06 549 SER A C 1
ATOM 4351 O O . SER A 1 549 ? 1.214 11.869 25.710 1.00 95.06 549 SER A O 1
ATOM 4353 N N . ILE A 1 550 ? 2.157 10.940 23.902 1.00 94.62 550 ILE A N 1
ATOM 4354 C CA . ILE A 1 550 ? 2.074 9.557 24.399 1.00 94.62 550 ILE A CA 1
ATOM 4355 C C . ILE A 1 550 ? 2.846 9.400 25.719 1.00 94.62 550 ILE A C 1
ATOM 4357 O O . ILE A 1 550 ? 2.419 8.655 26.600 1.00 94.62 550 ILE A O 1
ATOM 4361 N N . GLY A 1 551 ? 3.989 10.078 25.870 1.00 96.44 551 GLY A N 1
ATOM 4362 C CA . GLY A 1 551 ? 4.748 10.090 27.122 1.00 96.44 551 GLY A CA 1
ATOM 4363 C C . GLY A 1 551 ? 3.968 10.721 28.273 1.00 96.44 551 GLY A C 1
ATOM 4364 O O . GLY A 1 551 ? 3.903 10.142 29.356 1.00 96.44 551 GLY A O 1
ATOM 4365 N N . LEU A 1 552 ? 3.339 11.874 28.028 1.00 98.06 552 LEU A N 1
ATOM 4366 C CA . LEU A 1 552 ? 2.486 12.569 28.998 1.00 98.06 552 LEU A CA 1
ATOM 4367 C C . LEU A 1 552 ? 1.273 11.707 29.383 1.00 98.06 552 LEU A C 1
ATOM 4369 O O . LEU A 1 552 ? 1.013 11.494 30.566 1.00 98.06 552 LEU A O 1
ATOM 4373 N N . ASP A 1 553 ? 0.587 11.134 28.399 1.00 96.94 553 ASP A N 1
ATOM 4374 C CA . ASP A 1 553 ? -0.555 10.244 28.611 1.00 96.94 553 ASP A CA 1
ATOM 4375 C C . ASP A 1 553 ? -0.182 9.034 29.483 1.00 96.94 553 ASP A C 1
ATOM 4377 O O . ASP A 1 553 ? -0.855 8.739 30.473 1.00 96.94 553 ASP A O 1
ATOM 4381 N N . ARG A 1 554 ? 0.945 8.370 29.196 1.00 97.00 554 ARG A N 1
ATOM 4382 C CA . ARG A 1 554 ? 1.439 7.236 29.999 1.00 97.00 554 ARG A CA 1
ATOM 4383 C C . ARG A 1 554 ? 1.930 7.656 31.385 1.00 97.00 554 ARG A C 1
ATOM 4385 O O . ARG A 1 554 ? 1.784 6.900 32.345 1.00 97.00 554 ARG A O 1
ATOM 4392 N N . LEU A 1 555 ? 2.481 8.860 31.526 1.00 97.88 555 LEU A N 1
ATOM 4393 C CA . LEU A 1 555 ? 2.853 9.412 32.829 1.00 97.88 555 LEU A CA 1
ATOM 4394 C C . LEU A 1 555 ? 1.613 9.662 33.705 1.00 97.88 555 LEU A C 1
ATOM 4396 O O . LEU A 1 555 ? 1.658 9.416 34.911 1.00 97.88 555 LEU A O 1
ATOM 4400 N N . SER A 1 556 ? 0.483 10.058 33.108 1.00 98.06 556 SER A N 1
ATOM 4401 C CA . SER A 1 556 ? -0.786 10.211 33.833 1.00 98.06 556 SER A CA 1
ATOM 4402 C C . SER A 1 556 ? -1.270 8.898 34.466 1.00 98.06 556 SER A C 1
ATOM 4404 O O . SER A 1 556 ? -1.764 8.904 35.597 1.00 98.06 556 SER A O 1
ATOM 4406 N N . LEU A 1 557 ? -1.057 7.759 33.790 1.00 97.06 557 LEU A N 1
ATOM 4407 C CA . LEU A 1 557 ? -1.358 6.430 34.331 1.00 97.06 557 LEU A CA 1
ATOM 4408 C C . LEU A 1 557 ? -0.529 6.143 35.581 1.00 97.06 557 LEU A C 1
ATOM 4410 O O . LEU A 1 557 ? -1.061 5.665 36.585 1.00 97.06 557 LEU A O 1
ATOM 4414 N N . CYS A 1 558 ? 0.763 6.473 35.527 1.00 97.75 558 CYS A N 1
ATOM 4415 C CA . CYS A 1 558 ? 1.678 6.270 36.642 1.00 97.75 558 CYS A CA 1
ATOM 4416 C C . CYS A 1 558 ? 1.282 7.135 37.848 1.00 97.75 558 CYS A C 1
ATOM 4418 O O . CYS A 1 558 ? 1.220 6.633 38.969 1.00 97.75 558 CYS A O 1
ATOM 4420 N N . TYR A 1 559 ? 0.939 8.408 37.628 1.00 97.94 559 TYR A N 1
ATOM 4421 C CA . TYR A 1 559 ? 0.469 9.286 38.703 1.00 97.94 559 TYR A CA 1
ATOM 4422 C C . TYR A 1 559 ? -0.865 8.857 39.292 1.00 97.94 559 TYR A C 1
ATOM 4424 O O . TYR A 1 559 ? -1.027 8.884 40.511 1.00 97.94 559 TYR A O 1
ATOM 4432 N N . THR A 1 560 ? -1.792 8.399 38.456 1.00 96.81 560 THR A N 1
ATOM 4433 C CA . THR A 1 560 ? -3.058 7.833 38.929 1.00 96.81 560 THR A CA 1
ATOM 4434 C C . THR A 1 560 ? -2.807 6.611 39.816 1.00 96.81 560 THR A C 1
ATOM 4436 O O . THR A 1 560 ? -3.387 6.516 40.893 1.00 96.81 560 THR A O 1
ATOM 4439 N N . ALA A 1 561 ? -1.882 5.723 39.429 1.00 95.31 561 ALA A N 1
ATOM 4440 C CA . ALA A 1 561 ? -1.503 4.557 40.233 1.00 95.31 561 ALA A CA 1
ATOM 4441 C C . ALA A 1 561 ? -0.824 4.921 41.569 1.00 95.31 561 ALA A C 1
ATOM 4443 O O . ALA A 1 561 ? -0.945 4.172 42.533 1.00 95.31 561 ALA A O 1
ATOM 4444 N N . GLN A 1 562 ? -0.158 6.078 41.657 1.00 95.12 562 GLN A N 1
ATOM 4445 C CA . GLN A 1 562 ? 0.362 6.629 42.918 1.00 95.12 562 GLN A CA 1
ATOM 4446 C C . GLN A 1 562 ? -0.705 7.345 43.770 1.00 95.12 562 GLN A C 1
ATOM 4448 O O . GLN A 1 562 ? -0.399 7.794 44.872 1.00 95.12 562 GLN A O 1
ATOM 4453 N N . GLY A 1 563 ? -1.935 7.505 43.269 1.00 94.56 563 GLY A N 1
ATOM 4454 C CA . GLY A 1 563 ? -2.983 8.307 43.912 1.00 94.56 563 GLY A CA 1
ATOM 4455 C C . GLY A 1 563 ? -2.854 9.821 43.686 1.00 94.56 563 GLY A C 1
ATOM 4456 O O . GLY A 1 563 ? -3.612 10.598 44.261 1.00 94.56 563 GLY A O 1
ATOM 4457 N N . ASN A 1 564 ? -1.934 10.264 42.825 1.00 96.94 564 ASN A N 1
ATOM 4458 C CA . ASN A 1 564 ? -1.693 11.672 42.497 1.00 96.94 564 ASN A CA 1
ATOM 4459 C C . ASN A 1 564 ? -2.615 12.156 41.356 1.00 96.94 564 ASN A C 1
ATOM 4461 O O . ASN A 1 564 ? -2.150 12.608 40.306 1.00 96.94 564 ASN A O 1
ATOM 4465 N N . THR A 1 565 ? -3.935 12.071 41.550 1.00 96.75 565 THR A N 1
ATOM 4466 C CA . THR A 1 565 ? -4.956 12.319 40.504 1.00 96.75 565 THR A CA 1
ATOM 4467 C C . THR A 1 565 ? -4.892 13.728 39.908 1.00 96.75 565 THR A C 1
ATOM 4469 O O . THR A 1 565 ? -4.951 13.891 38.691 1.00 96.75 565 THR A O 1
ATOM 4472 N N . LYS A 1 566 ? -4.662 14.756 40.733 1.00 96.88 566 LYS A N 1
ATOM 4473 C CA . LYS A 1 566 ? -4.547 16.151 40.267 1.00 96.88 566 LYS A CA 1
ATOM 4474 C C . LYS A 1 566 ? -3.366 16.377 39.325 1.00 96.88 566 LYS A C 1
ATOM 4476 O O . LYS A 1 566 ? -3.485 17.126 38.355 1.00 96.88 566 LYS A O 1
ATOM 4481 N N . GLU A 1 567 ? -2.227 15.738 39.597 1.00 97.31 567 GLU A N 1
ATOM 4482 C CA . GLU A 1 567 ? -1.064 15.845 38.711 1.00 97.31 567 GLU A CA 1
ATOM 4483 C C . GLU A 1 567 ? -1.307 15.058 37.415 1.00 97.31 567 GLU A C 1
ATOM 4485 O O . GLU A 1 567 ? -0.964 15.548 36.341 1.00 97.31 567 GLU A O 1
ATOM 4490 N N . ALA A 1 568 ? -1.994 13.909 37.483 1.00 97.94 568 ALA A N 1
ATOM 4491 C CA . ALA A 1 568 ? -2.420 13.170 36.293 1.00 97.94 568 ALA A CA 1
ATOM 4492 C C . ALA A 1 568 ? -3.301 14.032 35.367 1.00 97.94 568 ALA A C 1
ATOM 4494 O O . ALA A 1 568 ? -3.004 14.148 34.178 1.00 97.94 568 ALA A O 1
ATOM 4495 N N . VAL A 1 569 ? -4.314 14.720 35.913 1.00 98.31 569 VAL A N 1
ATOM 4496 C CA . VAL A 1 569 ? -5.181 15.653 35.163 1.00 98.31 569 VAL A CA 1
ATOM 4497 C C . VAL A 1 569 ? -4.362 16.775 34.512 1.00 98.31 569 VAL A C 1
ATOM 4499 O O . VAL A 1 569 ? -4.541 17.080 33.331 1.00 98.31 569 VAL A O 1
ATOM 4502 N N . LYS A 1 570 ? -3.420 17.375 35.252 1.00 97.81 570 LYS A N 1
ATOM 4503 C CA . LYS A 1 570 ? -2.555 18.455 34.749 1.00 97.81 570 LYS A CA 1
ATOM 4504 C C . LYS A 1 570 ? -1.652 18.003 33.600 1.00 97.81 570 LYS A C 1
ATOM 4506 O O . LYS A 1 570 ? -1.467 18.761 32.646 1.00 97.81 570 LYS A O 1
ATOM 4511 N N . ILE A 1 571 ? -1.088 16.800 33.683 1.00 97.75 571 ILE A N 1
ATOM 4512 C CA . ILE A 1 571 ? -0.251 16.227 32.624 1.00 97.75 571 ILE A CA 1
ATOM 4513 C C . ILE A 1 571 ? -1.087 15.898 31.379 1.00 97.75 571 ILE A C 1
ATOM 4515 O O . ILE A 1 571 ? -0.694 16.282 30.277 1.00 97.75 571 ILE A O 1
ATOM 4519 N N . CYS A 1 572 ? -2.271 15.299 31.535 1.00 97.38 572 CYS A N 1
ATOM 4520 C CA . CYS A 1 572 ? -3.186 15.058 30.414 1.00 97.38 572 CYS A CA 1
ATOM 4521 C C . CYS A 1 572 ? -3.600 16.358 29.708 1.00 97.38 572 CYS A C 1
ATOM 4523 O O . CYS A 1 572 ? -3.666 16.402 28.481 1.00 97.38 572 CYS A O 1
ATOM 4525 N N . LEU A 1 573 ? -3.793 17.454 30.450 1.00 96.00 573 LEU A N 1
ATOM 4526 C CA . LEU A 1 573 ? -4.076 18.761 29.851 1.00 96.00 573 LEU A CA 1
ATOM 4527 C C . LEU A 1 573 ? -2.908 19.281 28.990 1.00 96.00 573 LEU A C 1
ATOM 4529 O O . LEU A 1 573 ? -3.132 19.981 28.003 1.00 96.00 573 LEU A O 1
ATOM 4533 N N . GLN A 1 574 ? -1.658 18.964 29.345 1.00 95.94 574 GLN A N 1
ATOM 4534 C CA . GLN A 1 574 ? -0.504 19.270 28.491 1.00 95.94 574 GLN A CA 1
ATOM 4535 C C . GLN A 1 574 ? -0.516 18.408 27.229 1.00 95.94 574 GLN A C 1
ATOM 4537 O O . GLN A 1 574 ? -0.329 18.948 26.141 1.00 95.94 574 GLN A O 1
ATOM 4542 N N . SER A 1 575 ? -0.798 17.110 27.370 1.00 95.62 575 SER A N 1
ATOM 4543 C CA . SER A 1 575 ? -0.922 16.184 26.239 1.00 95.62 575 SER A CA 1
ATOM 4544 C C . SER A 1 575 ? -1.971 16.665 25.233 1.00 95.62 575 SER A C 1
ATOM 4546 O O . SER A 1 575 ? -1.660 16.832 24.054 1.00 95.62 575 SER A O 1
ATOM 4548 N N . GLN A 1 576 ? -3.166 17.042 25.704 1.00 91.81 576 GLN A N 1
ATOM 4549 C CA . GLN A 1 576 ? -4.243 17.539 24.841 1.00 91.81 576 GLN A CA 1
ATOM 4550 C C . GLN A 1 576 ? -3.880 18.795 24.045 1.00 91.81 576 GLN A C 1
ATOM 4552 O O . GLN A 1 576 ? -4.315 18.951 22.906 1.00 91.81 576 GLN A O 1
ATOM 4557 N N . LYS A 1 577 ? -3.063 19.697 24.605 1.00 93.19 577 LYS A N 1
ATOM 4558 C CA . LYS A 1 577 ? -2.591 20.895 23.882 1.00 93.19 577 LYS A CA 1
ATOM 4559 C C . LYS A 1 577 ? -1.674 20.554 22.708 1.00 93.19 577 LYS A C 1
ATOM 4561 O O . LYS A 1 577 ? -1.541 21.365 21.792 1.00 93.19 577 LYS A O 1
ATOM 4566 N N . ILE A 1 578 ? -1.021 19.397 22.759 1.00 92.31 578 ILE A N 1
ATOM 4567 C CA . ILE A 1 578 ? -0.175 18.883 21.684 1.00 92.31 578 ILE A CA 1
ATOM 4568 C C . ILE A 1 578 ? -1.048 18.122 20.680 1.00 92.31 578 ILE A C 1
ATOM 4570 O O . ILE A 1 578 ? -1.000 18.410 19.484 1.00 92.31 578 ILE A O 1
ATOM 4574 N N . THR A 1 579 ? -1.886 17.197 21.159 1.00 90.25 579 THR A N 1
ATOM 4575 C CA . THR A 1 579 ? -2.669 16.290 20.304 1.00 90.25 579 THR A CA 1
ATOM 4576 C C . THR A 1 579 ? -3.831 16.957 19.588 1.00 90.25 579 THR A C 1
ATOM 4578 O O . THR A 1 579 ? -4.199 16.487 18.518 1.00 90.25 579 THR A O 1
ATOM 4581 N N . CYS A 1 580 ? -4.358 18.089 20.071 1.00 84.06 580 CYS A N 1
ATOM 4582 C CA . CYS A 1 580 ? -5.407 18.836 19.363 1.00 84.06 580 CYS A CA 1
ATOM 4583 C C . CYS A 1 580 ? -4.981 19.350 17.973 1.00 84.06 580 CYS A C 1
ATOM 4585 O O . CYS A 1 580 ? -5.824 19.788 17.196 1.00 84.06 580 CYS A O 1
ATOM 4587 N N . ARG A 1 581 ? -3.679 19.299 17.660 1.00 84.44 581 ARG A N 1
ATOM 4588 C CA . ARG A 1 581 ? -3.097 19.636 16.351 1.00 84.44 581 ARG A CA 1
ATOM 4589 C C . ARG A 1 581 ? -2.760 18.402 15.504 1.00 84.44 581 ARG A C 1
ATOM 4591 O O . ARG A 1 581 ? -2.212 18.557 14.416 1.00 84.44 581 ARG A O 1
ATOM 4598 N N . SER A 1 582 ? -3.015 17.197 16.014 1.00 84.56 582 SER A N 1
ATOM 4599 C CA . SER A 1 582 ? -2.791 15.945 15.291 1.00 84.56 582 SER A CA 1
ATOM 4600 C C . SER A 1 582 ? -3.802 15.794 14.156 1.00 84.56 582 SER A C 1
ATOM 4602 O O . SER A 1 582 ? -4.967 16.153 14.296 1.00 84.56 582 SER A O 1
ATOM 4604 N N . GLU A 1 583 ? -3.360 15.221 13.042 1.00 83.06 583 GLU A N 1
ATOM 4605 C CA . GLU A 1 583 ? -4.242 14.806 11.945 1.00 83.06 583 GLU A CA 1
ATOM 4606 C C . GLU A 1 583 ? -4.736 13.361 12.124 1.00 83.06 583 GLU A C 1
ATOM 4608 O O . GLU A 1 583 ? -5.673 12.964 11.440 1.00 83.06 583 GLU A O 1
ATOM 4613 N N . ASP A 1 584 ? -4.130 12.584 13.035 1.00 83.19 584 ASP A N 1
ATOM 4614 C CA . ASP A 1 584 ? -4.512 11.197 13.326 1.00 83.19 584 ASP A CA 1
ATOM 4615 C C . ASP A 1 584 ? -5.619 11.149 14.400 1.00 83.19 584 ASP A C 1
ATOM 4617 O O . ASP A 1 584 ? -5.339 11.444 15.574 1.00 83.19 584 ASP A O 1
ATOM 4621 N N . PRO A 1 585 ? -6.858 10.742 14.044 1.00 88.00 585 PRO A N 1
ATOM 4622 C CA . PRO A 1 585 ? -7.973 10.646 14.985 1.00 88.00 585 PRO A CA 1
ATOM 4623 C C . PRO A 1 585 ? -7.729 9.644 16.117 1.00 88.00 585 PRO A C 1
ATOM 4625 O O . PRO A 1 585 ? -8.231 9.829 17.224 1.00 88.00 585 PRO A O 1
ATOM 4628 N N . THR A 1 586 ? -6.935 8.599 15.874 1.00 87.81 586 THR A N 1
ATOM 4629 C CA . THR A 1 586 ? -6.646 7.557 16.869 1.00 87.81 586 THR A CA 1
ATOM 4630 C C . THR A 1 586 ? -5.761 8.111 17.986 1.00 87.81 586 THR A C 1
ATOM 4632 O O . THR A 1 586 ? -6.008 7.848 19.163 1.00 87.81 586 THR A O 1
ATOM 4635 N N . VAL A 1 587 ? -4.770 8.943 17.642 1.00 88.06 587 VAL A N 1
ATOM 4636 C CA . VAL A 1 587 ? -3.916 9.633 18.629 1.00 88.06 587 VAL A CA 1
ATOM 4637 C C . VAL A 1 587 ? -4.748 10.582 19.497 1.00 88.06 587 VAL A C 1
ATOM 4639 O O . VAL A 1 587 ? -4.587 10.605 20.718 1.00 88.06 587 VAL A O 1
ATOM 4642 N N . ILE A 1 588 ? -5.679 11.324 18.887 1.00 91.19 588 ILE A N 1
ATOM 4643 C CA . ILE A 1 588 ? -6.602 12.208 19.615 1.00 91.19 588 ILE A CA 1
ATOM 4644 C C . ILE A 1 588 ? -7.495 11.390 20.556 1.00 91.19 588 ILE A C 1
ATOM 4646 O O . ILE A 1 588 ? -7.651 11.755 21.722 1.00 91.19 588 ILE A O 1
ATOM 4650 N N . ALA A 1 589 ? -8.046 10.272 20.078 1.00 93.19 589 ALA A N 1
ATOM 4651 C CA . ALA A 1 589 ? -8.899 9.386 20.861 1.00 93.19 589 ALA A CA 1
ATOM 4652 C C . ALA A 1 589 ? -8.176 8.821 22.094 1.00 93.19 589 ALA A C 1
ATOM 4654 O O . ALA A 1 589 ? -8.725 8.878 23.193 1.00 93.19 589 ALA A O 1
ATOM 4655 N N . PHE A 1 590 ? -6.932 8.348 21.960 1.00 93.62 590 PHE A N 1
ATOM 4656 C CA . PHE A 1 590 ? -6.148 7.888 23.113 1.00 93.62 590 PHE A CA 1
ATOM 4657 C C . PHE A 1 590 ? -5.852 9.020 24.105 1.00 93.62 590 PHE A C 1
ATOM 4659 O O . PHE A 1 590 ? -6.033 8.841 25.307 1.00 93.62 590 PHE A O 1
ATOM 4666 N N . SER A 1 591 ? -5.485 10.211 23.632 1.00 95.19 591 SER A N 1
ATOM 4667 C CA . SER A 1 591 ? -5.249 11.360 24.518 1.00 95.19 591 SER A CA 1
ATOM 4668 C C . SER A 1 591 ? -6.514 11.775 25.283 1.00 95.19 591 SER A C 1
ATOM 4670 O O . SER A 1 591 ? -6.478 12.034 26.489 1.00 95.19 591 SER A O 1
ATOM 4672 N N . ARG A 1 592 ? -7.678 11.764 24.616 1.00 95.25 592 ARG A N 1
ATOM 4673 C CA . ARG A 1 592 ? -8.989 11.972 25.255 1.00 95.25 592 ARG A CA 1
ATOM 4674 C C . ARG A 1 592 ? -9.321 10.866 26.252 1.00 95.25 592 ARG A C 1
ATOM 4676 O O . ARG A 1 592 ? -9.807 11.179 27.336 1.00 95.25 592 ARG A O 1
ATOM 4683 N N . PHE A 1 593 ? -9.023 9.608 25.928 1.00 96.31 593 PHE A N 1
ATOM 4684 C CA . PHE A 1 593 ? -9.185 8.485 26.850 1.00 96.31 593 PHE A CA 1
ATOM 4685 C C . PHE A 1 593 ? -8.407 8.720 28.150 1.00 96.31 593 PHE A C 1
ATOM 4687 O O . PHE A 1 593 ? -9.005 8.731 29.225 1.00 96.31 593 PHE A O 1
ATOM 4694 N N . PHE A 1 594 ? -7.097 8.972 28.066 1.00 97.31 594 PHE A N 1
ATOM 4695 C CA . PHE A 1 594 ? -6.267 9.163 29.257 1.00 97.31 594 PHE A CA 1
ATOM 4696 C C . PHE A 1 594 ? -6.661 10.413 30.048 1.00 97.31 594 PHE A C 1
ATOM 4698 O O . PHE A 1 594 ? -6.648 10.389 31.281 1.00 97.31 594 PHE A O 1
ATOM 4705 N N . PHE A 1 595 ? -7.093 11.485 29.374 1.00 97.44 595 PHE A N 1
ATOM 4706 C CA . PHE A 1 595 ? -7.617 12.657 30.070 1.00 97.44 595 PHE A CA 1
ATOM 4707 C C . PHE A 1 595 ? -8.927 12.369 30.803 1.00 97.44 595 PHE A C 1
ATOM 4709 O O . PHE A 1 595 ? -9.037 12.671 31.990 1.00 97.44 595 PHE A O 1
ATOM 4716 N N . GLY A 1 596 ? -9.895 11.743 30.129 1.00 97.38 596 GLY A N 1
ATOM 4717 C CA . GLY A 1 596 ? -11.163 11.354 30.741 1.00 97.38 596 GLY A CA 1
ATOM 4718 C C . GLY A 1 596 ? -10.961 10.395 31.912 1.00 97.38 596 GLY A C 1
ATOM 4719 O O . GLY A 1 596 ? -11.558 10.575 32.968 1.00 97.38 596 GLY A O 1
ATOM 4720 N N . ARG A 1 597 ? -10.033 9.444 31.781 1.00 97.50 597 ARG A N 1
ATOM 4721 C CA . ARG A 1 597 ? -9.651 8.524 32.855 1.00 97.50 597 ARG A CA 1
ATOM 4722 C C . ARG A 1 597 ? -9.073 9.260 34.067 1.00 97.50 597 ARG A C 1
ATOM 4724 O O . ARG A 1 597 ? -9.493 9.003 35.192 1.00 97.50 597 ARG A O 1
ATOM 4731 N N . ALA A 1 598 ? -8.148 10.201 33.859 1.00 98.06 598 ALA A N 1
ATOM 4732 C CA . ALA A 1 598 ? -7.586 11.007 34.946 1.00 98.06 598 ALA A CA 1
ATOM 4733 C C . ALA A 1 598 ? -8.661 11.855 35.655 1.00 98.06 598 ALA A C 1
ATOM 4735 O O . ALA A 1 598 ? -8.675 11.919 36.883 1.00 98.06 598 ALA A O 1
ATOM 4736 N N . LEU A 1 599 ? -9.587 12.452 34.893 1.00 98.12 599 LEU A N 1
ATOM 4737 C CA . LEU A 1 599 ? -10.732 13.204 35.424 1.00 98.12 599 LEU A CA 1
ATOM 4738 C C . LEU A 1 599 ? -11.668 12.316 36.250 1.00 98.12 599 LEU A C 1
ATOM 4740 O O . LEU A 1 599 ? -12.086 12.715 37.335 1.00 98.12 599 LEU A O 1
ATOM 4744 N N . LEU A 1 600 ? -11.957 11.104 35.770 1.00 97.25 600 LEU A N 1
ATOM 4745 C CA . LEU A 1 600 ? -12.803 10.139 36.469 1.00 97.25 600 LEU A CA 1
ATOM 4746 C C . LEU A 1 600 ? -12.202 9.758 37.829 1.00 97.25 600 LEU A C 1
ATOM 4748 O O . LEU A 1 600 ? -12.899 9.801 38.840 1.00 97.25 600 LEU A O 1
ATOM 4752 N N . HIS A 1 601 ? -10.898 9.468 37.875 1.00 96.69 601 HIS A N 1
ATOM 4753 C CA . HIS A 1 601 ? -10.194 9.182 39.130 1.00 96.69 601 HIS A CA 1
ATOM 4754 C C . HIS A 1 601 ? -10.113 10.389 40.077 1.00 96.69 601 HIS A C 1
ATOM 4756 O O . HIS A 1 601 ? -10.054 10.200 41.289 1.00 96.69 601 HIS A O 1
ATOM 4762 N N . ASP A 1 602 ? -10.143 11.617 39.553 1.00 97.25 602 ASP A N 1
ATOM 4763 C CA . ASP A 1 602 ? -10.241 12.849 40.349 1.00 97.25 602 ASP A CA 1
ATOM 4764 C C . ASP A 1 602 ? -11.687 13.170 40.798 1.00 97.25 602 ASP A C 1
ATOM 4766 O O . ASP A 1 602 ? -11.919 14.155 41.496 1.00 97.25 602 ASP A O 1
ATOM 4770 N N . GLY A 1 603 ? -12.672 12.344 40.419 1.00 96.50 603 GLY A N 1
ATOM 4771 C CA . GLY A 1 603 ? -14.088 12.497 40.775 1.00 96.50 603 GLY A CA 1
ATOM 4772 C C . GLY A 1 603 ? -14.910 13.373 39.818 1.00 96.50 603 GLY A C 1
ATOM 4773 O O . GLY A 1 603 ? -16.088 13.622 40.071 1.00 96.50 603 GLY A O 1
ATOM 4774 N N . GLN A 1 604 ? -14.334 13.825 38.702 1.00 97.56 604 GLN A N 1
ATOM 4775 C CA . GLN A 1 604 ? -14.967 14.719 37.724 1.00 97.56 604 GLN A CA 1
ATOM 4776 C C . GLN A 1 604 ? -15.695 13.930 36.617 1.00 97.56 604 GLN A C 1
ATOM 4778 O O . GLN A 1 604 ? -15.309 13.953 35.447 1.00 97.56 604 GLN A O 1
ATOM 4783 N N . CYS A 1 605 ? -16.757 13.211 36.991 1.00 95.88 605 CYS A N 1
ATOM 4784 C CA . CYS A 1 605 ? -17.426 12.229 36.122 1.00 95.88 605 CYS A CA 1
ATOM 4785 C C . CYS A 1 605 ? -18.034 12.829 34.836 1.00 95.88 605 CYS A C 1
ATOM 4787 O O . CYS A 1 605 ? -17.898 12.251 33.760 1.00 95.88 605 CYS A O 1
ATOM 4789 N N . GLU A 1 606 ? -18.683 13.996 34.918 1.00 96.06 606 GLU A N 1
ATOM 4790 C CA . GLU A 1 606 ? -19.314 14.631 33.747 1.00 96.06 606 GLU A CA 1
ATOM 4791 C C . GLU A 1 606 ? -18.286 15.081 32.700 1.00 96.06 606 GLU A C 1
ATOM 4793 O O . GLU A 1 606 ? -18.479 14.881 31.500 1.00 96.06 606 GLU A O 1
ATOM 4798 N N . GLU A 1 607 ? -17.166 15.656 33.144 1.00 96.50 607 GLU A N 1
ATOM 4799 C CA . GLU A 1 607 ? -16.083 16.071 32.249 1.00 96.50 607 GLU A CA 1
ATOM 4800 C C . GLU A 1 607 ? -15.370 14.862 31.638 1.00 96.50 607 GLU A C 1
ATOM 4802 O O . GLU A 1 607 ? -15.031 14.891 30.454 1.00 96.50 607 GLU A O 1
ATOM 4807 N N . ALA A 1 608 ? -15.214 13.771 32.396 1.00 97.19 608 ALA A N 1
ATOM 4808 C CA . ALA A 1 608 ? -14.694 12.512 31.870 1.00 97.19 608 ALA A CA 1
ATOM 4809 C C . ALA A 1 608 ? -15.556 11.981 30.711 1.00 97.19 608 ALA A C 1
ATOM 4811 O O . ALA A 1 608 ? -15.034 11.672 29.637 1.00 97.19 608 ALA A O 1
ATOM 4812 N N . LEU A 1 609 ? -16.883 11.970 30.878 1.00 95.88 609 LEU A N 1
ATOM 4813 C CA . LEU A 1 609 ? -17.822 11.529 29.844 1.00 95.88 609 LEU A CA 1
ATOM 4814 C C . LEU A 1 609 ? -17.760 12.370 28.564 1.00 95.88 609 LEU A C 1
ATOM 4816 O O . LEU A 1 609 ? -17.858 11.820 27.464 1.00 95.88 609 LEU A O 1
ATOM 4820 N N . LYS A 1 610 ? -17.549 13.688 28.674 1.00 95.12 610 LYS A N 1
ATOM 4821 C CA . LYS A 1 610 ? -17.339 14.554 27.499 1.00 95.12 610 LYS A CA 1
ATOM 4822 C C . LYS A 1 610 ? -16.090 14.156 26.713 1.00 95.12 610 LYS A C 1
ATOM 4824 O O . LYS A 1 610 ? -16.101 14.221 25.485 1.00 95.12 610 LYS A O 1
ATOM 4829 N N . GLN A 1 611 ? -15.029 13.725 27.398 1.00 95.44 611 GLN A N 1
ATOM 4830 C CA . GLN A 1 611 ? -13.831 13.222 26.724 1.00 95.44 611 GLN A CA 1
ATOM 4831 C C . GLN A 1 611 ? -14.092 11.877 26.038 1.00 95.44 611 GLN A C 1
ATOM 4833 O O . GLN A 1 611 ? -13.678 11.691 24.895 1.00 95.44 611 GLN A O 1
ATOM 4838 N N . PHE A 1 612 ? -14.820 10.972 26.697 1.00 95.62 612 PHE A N 1
ATOM 4839 C CA . PHE A 1 612 ? -15.136 9.642 26.167 1.00 95.62 612 PHE A CA 1
ATOM 4840 C C . PHE A 1 612 ? -16.069 9.657 24.951 1.00 95.62 612 PHE A C 1
ATOM 4842 O O . PHE A 1 612 ? -15.943 8.799 24.081 1.00 95.62 612 PHE A O 1
ATOM 4849 N N . ASN A 1 613 ? -16.965 10.642 24.864 1.00 93.56 613 ASN A N 1
ATOM 4850 C CA . ASN A 1 613 ? -18.013 10.707 23.838 1.00 93.56 613 ASN A CA 1
ATOM 4851 C C . ASN A 1 613 ? -17.747 11.737 22.734 1.00 93.56 613 ASN A C 1
ATOM 4853 O O . ASN A 1 613 ? -18.659 12.085 21.985 1.00 93.56 613 ASN A O 1
ATOM 4857 N N . SER A 1 614 ? -16.530 12.270 22.636 1.00 83.81 614 SER A N 1
ATOM 4858 C CA . SER A 1 614 ? -16.216 13.223 21.574 1.00 83.81 614 SER A CA 1
ATOM 4859 C C . SER A 1 614 ? -16.286 12.562 20.196 1.00 83.81 614 SER A C 1
ATOM 4861 O O . SER A 1 614 ? -15.665 11.529 19.963 1.00 83.81 614 SER A O 1
ATOM 4863 N N . SER A 1 615 ? -17.025 13.187 19.279 1.00 65.94 615 SER A N 1
ATOM 4864 C CA . SER A 1 615 ? -17.323 12.676 17.937 1.00 65.94 615 SER A CA 1
ATOM 4865 C C . SER A 1 615 ? -16.336 13.140 16.855 1.00 65.94 615 SER A C 1
ATOM 4867 O O . SER A 1 615 ? -16.706 13.231 15.685 1.00 65.94 615 SER A O 1
ATOM 4869 N N . ASP A 1 616 ? -15.086 13.451 17.210 1.00 66.25 616 ASP A N 1
ATOM 4870 C CA . ASP A 1 616 ? -14.067 13.913 16.254 1.00 66.25 616 ASP A CA 1
ATOM 4871 C C . ASP A 1 616 ? -13.452 12.726 15.495 1.00 66.25 616 ASP A C 1
ATOM 4873 O O . ASP A 1 616 ? -12.275 12.401 15.655 1.00 66.25 616 ASP A O 1
ATOM 4877 N N . ARG A 1 617 ? -14.267 12.061 14.666 1.00 80.88 617 ARG A N 1
ATOM 4878 C CA . ARG A 1 617 ? -13.904 10.945 13.770 1.00 80.88 617 ARG A CA 1
ATOM 4879 C C . ARG A 1 617 ? -13.484 9.636 14.439 1.00 80.88 617 ARG A C 1
ATOM 4881 O O . ARG A 1 617 ? -13.717 8.602 13.856 1.00 80.88 617 ARG A O 1
ATOM 4888 N N . CYS A 1 618 ? -12.936 9.611 15.650 1.00 89.94 618 CYS A N 1
ATOM 4889 C CA . CYS A 1 618 ? -12.643 8.360 16.357 1.00 89.94 618 CYS A CA 1
ATOM 4890 C C . CYS A 1 618 ? -12.869 8.535 17.858 1.00 89.94 618 CYS A C 1
ATOM 4892 O O . CYS A 1 618 ? -12.293 9.428 18.477 1.00 89.94 618 CYS A O 1
ATOM 4894 N N . THR A 1 619 ? -13.678 7.666 18.464 1.00 94.62 619 THR A N 1
ATOM 4895 C CA . THR A 1 619 ? -13.877 7.678 19.919 1.00 94.62 619 THR A CA 1
ATOM 4896 C C . THR A 1 619 ? -12.806 6.849 20.632 1.00 94.62 619 THR A C 1
ATOM 4898 O O . THR A 1 619 ? -12.227 5.938 20.031 1.00 94.62 619 THR A O 1
ATOM 4901 N N . PRO A 1 620 ? -12.563 7.098 21.931 1.00 95.94 620 PRO A N 1
ATOM 4902 C CA . PRO A 1 620 ? -11.801 6.204 22.801 1.00 95.94 620 PRO A CA 1
ATOM 4903 C C . PRO A 1 620 ? -12.185 4.725 22.685 1.00 95.94 620 PRO A C 1
ATOM 4905 O O . PRO A 1 620 ? -11.306 3.876 22.566 1.00 95.94 620 PRO A O 1
ATOM 4908 N N . ALA A 1 621 ? -13.483 4.407 22.661 1.00 96.19 621 ALA A N 1
ATOM 4909 C CA . ALA A 1 621 ? -13.952 3.027 22.549 1.00 96.19 621 ALA A CA 1
ATOM 4910 C C . ALA A 1 621 ? -13.552 2.387 21.208 1.00 96.19 621 ALA A C 1
ATOM 4912 O O . ALA A 1 621 ? -13.064 1.256 21.191 1.00 96.19 621 ALA A O 1
ATOM 4913 N N . ILE A 1 622 ? -13.690 3.127 20.100 1.00 94.75 622 ILE A N 1
ATOM 4914 C CA . ILE A 1 622 ? -13.240 2.682 18.773 1.00 94.75 622 ILE A CA 1
ATOM 4915 C C . ILE A 1 622 ? -11.721 2.460 18.765 1.00 94.75 622 ILE A C 1
ATOM 4917 O O . ILE A 1 622 ? -11.262 1.410 18.320 1.00 94.75 622 ILE A O 1
ATOM 4921 N N . ALA A 1 623 ? -10.936 3.410 19.283 1.00 93.12 623 ALA A N 1
ATOM 4922 C CA . ALA A 1 623 ? -9.474 3.315 19.303 1.00 93.12 623 ALA A CA 1
ATOM 4923 C C . ALA A 1 623 ? -8.970 2.097 20.098 1.00 93.12 623 ALA A C 1
ATOM 4925 O O . ALA A 1 623 ? -8.050 1.411 19.655 1.00 93.12 623 ALA A O 1
ATOM 4926 N N . LEU A 1 624 ? -9.606 1.786 21.232 1.00 95.19 624 LEU A N 1
ATOM 4927 C CA . LEU A 1 624 ? -9.296 0.594 22.027 1.00 95.19 624 LEU A CA 1
ATOM 4928 C C . LEU A 1 624 ? -9.639 -0.701 21.280 1.00 95.19 624 LEU A C 1
ATOM 4930 O O . LEU A 1 624 ? -8.858 -1.650 21.326 1.00 95.19 624 LEU A O 1
ATOM 4934 N N . CYS A 1 625 ? -10.767 -0.735 20.562 1.00 94.38 625 CYS A N 1
ATOM 4935 C CA . CYS A 1 625 ? -11.182 -1.911 19.793 1.00 94.38 625 CYS A CA 1
ATOM 4936 C C . CYS A 1 625 ? -10.356 -2.117 18.515 1.00 94.38 625 CYS A C 1
ATOM 4938 O O . CYS A 1 625 ? -10.241 -3.256 18.068 1.00 94.38 625 CYS A O 1
ATOM 4940 N N . LYS A 1 626 ? -9.756 -1.059 17.944 1.00 89.88 626 LYS A N 1
ATOM 4941 C CA . LYS A 1 626 ? -8.841 -1.142 16.788 1.00 89.88 626 LYS A CA 1
ATOM 4942 C C . LYS A 1 626 ? -7.582 -1.961 17.094 1.00 89.88 626 LYS A C 1
ATOM 4944 O O . LYS A 1 626 ? -7.101 -2.663 16.214 1.00 89.88 626 LYS A O 1
ATOM 4949 N N . GLU A 1 627 ? -7.075 -1.914 18.326 1.00 89.25 627 GLU A N 1
ATOM 4950 C CA . GLU A 1 627 ? -5.884 -2.663 18.746 1.00 89.25 627 GLU A CA 1
ATOM 4951 C C . GLU A 1 627 ? -6.212 -3.600 19.926 1.00 89.25 627 GLU A C 1
ATOM 4953 O O . GLU A 1 627 ? -6.049 -3.200 21.075 1.00 89.25 627 GLU A O 1
ATOM 4958 N N . PRO A 1 628 ? -6.686 -4.836 19.705 1.00 91.38 628 PRO A N 1
ATOM 4959 C CA . PRO A 1 628 ? -7.139 -5.704 20.794 1.00 91.38 628 PRO A CA 1
ATOM 4960 C C . PRO A 1 628 ? -6.017 -6.035 21.789 1.00 91.38 628 PRO A C 1
ATOM 4962 O O . PRO A 1 628 ? -4.934 -6.466 21.428 1.00 91.38 628 PRO A O 1
ATOM 4965 N N . SER A 1 629 ? -6.247 -5.888 23.088 1.00 93.38 629 SER A N 1
ATOM 4966 C CA . SER A 1 629 ? -5.293 -6.362 24.098 1.00 93.38 629 SER A CA 1
ATOM 4967 C C . SER A 1 629 ? -5.981 -6.544 25.442 1.00 93.38 629 SER A C 1
ATOM 4969 O O . SER A 1 629 ? -7.039 -5.966 25.693 1.00 93.38 629 SER A O 1
ATOM 4971 N N . GLU A 1 630 ? -5.372 -7.319 26.341 1.00 92.19 630 GLU A N 1
ATOM 4972 C CA . GLU A 1 630 ? -5.856 -7.429 27.728 1.00 92.19 630 GLU A CA 1
ATOM 4973 C C . GLU A 1 630 ? -5.916 -6.059 28.422 1.00 92.19 630 GLU A C 1
ATOM 4975 O O . GLU A 1 630 ? -6.838 -5.773 29.184 1.00 92.19 630 GLU A O 1
ATOM 4980 N N . GLU A 1 631 ? -4.946 -5.190 28.136 1.00 92.38 631 GLU A N 1
ATOM 4981 C CA . GLU A 1 631 ? -4.924 -3.811 28.620 1.00 92.38 631 GLU A CA 1
ATOM 4982 C C . GLU A 1 631 ? -6.123 -3.017 28.095 1.00 92.38 631 GLU A C 1
ATOM 4984 O O . GLU A 1 631 ? -6.876 -2.438 28.879 1.00 92.38 631 GLU A O 1
ATOM 4989 N N . HIS A 1 632 ? -6.332 -3.021 26.780 1.00 95.50 632 HIS A N 1
ATOM 4990 C CA . HIS A 1 632 ? -7.414 -2.256 26.174 1.00 95.50 632 HIS A CA 1
ATOM 4991 C C . HIS A 1 632 ? -8.790 -2.783 26.574 1.00 95.50 632 HIS A C 1
ATOM 4993 O O . HIS A 1 632 ? -9.699 -1.985 26.766 1.00 95.50 632 HIS A O 1
ATOM 4999 N N . ARG A 1 633 ? -8.947 -4.091 26.807 1.00 96.62 633 ARG A N 1
ATOM 5000 C CA . ARG A 1 633 ? -10.186 -4.658 27.360 1.00 96.62 633 ARG A CA 1
ATOM 5001 C C . ARG A 1 633 ? -10.490 -4.146 28.768 1.00 96.62 633 ARG A C 1
ATOM 5003 O O . ARG A 1 633 ? -11.654 -3.918 29.085 1.00 96.62 633 ARG A O 1
ATOM 5010 N N . ARG A 1 634 ? -9.476 -3.920 29.613 1.00 95.44 634 ARG A N 1
ATOM 5011 C CA . ARG A 1 634 ? -9.674 -3.296 30.938 1.00 95.44 634 ARG A CA 1
ATOM 5012 C C . ARG A 1 634 ? -10.113 -1.843 30.802 1.00 95.44 634 ARG A C 1
ATOM 5014 O O . ARG A 1 634 ? -11.092 -1.451 31.421 1.00 95.44 634 ARG A O 1
ATOM 5021 N N . TYR A 1 635 ? -9.443 -1.081 29.945 1.00 96.81 635 TYR A N 1
ATOM 5022 C CA . TYR A 1 635 ? -9.819 0.301 29.645 1.00 96.81 635 TYR A CA 1
ATOM 5023 C C . TYR A 1 635 ? -11.215 0.420 29.034 1.00 96.81 635 TYR A C 1
ATOM 5025 O O . TYR A 1 635 ? -11.963 1.332 29.372 1.00 96.81 635 TYR A O 1
ATOM 5033 N N . LEU A 1 636 ? -11.600 -0.528 28.183 1.00 97.75 636 LEU A N 1
ATOM 5034 C CA . LEU A 1 636 ? -12.927 -0.568 27.592 1.00 97.75 636 LEU A CA 1
ATOM 5035 C C . LEU A 1 636 ? -14.002 -0.814 28.657 1.00 97.75 636 LEU A C 1
ATOM 5037 O O . LEU A 1 636 ? -15.027 -0.145 28.624 1.00 97.75 636 LEU A O 1
ATOM 5041 N N . LYS A 1 637 ? -13.751 -1.688 29.643 1.00 97.44 637 LYS A N 1
ATOM 5042 C CA . LYS A 1 637 ? -14.651 -1.856 30.800 1.00 97.44 637 LYS A CA 1
ATOM 5043 C C . LYS A 1 637 ? -14.802 -0.567 31.601 1.00 97.44 637 LYS A C 1
ATOM 5045 O O . LYS A 1 637 ? -15.924 -0.192 31.900 1.00 97.44 637 LYS A O 1
ATOM 5050 N N . GLU A 1 638 ? -13.708 0.153 31.861 1.00 96.56 638 GLU A N 1
ATOM 5051 C CA . GLU A 1 638 ? -13.778 1.459 32.538 1.00 96.56 638 GLU A CA 1
ATOM 5052 C C . GLU A 1 638 ? -14.660 2.462 31.765 1.00 96.56 638 GLU A C 1
ATOM 5054 O O . GLU A 1 638 ? -15.408 3.224 32.375 1.00 96.56 638 GLU A O 1
ATOM 5059 N N . LEU A 1 639 ? -14.619 2.448 30.424 1.00 96.75 639 LEU A N 1
ATOM 5060 C CA . LEU A 1 639 ? -15.509 3.267 29.593 1.00 96.75 639 LEU A CA 1
ATOM 5061 C C . LEU A 1 639 ? -16.977 2.843 29.705 1.00 96.75 639 LEU A C 1
ATOM 5063 O O . LEU A 1 639 ? -17.851 3.711 29.769 1.00 96.75 639 LEU A O 1
ATOM 5067 N N . VAL A 1 640 ? -17.247 1.534 29.715 1.00 96.00 640 VAL A N 1
ATOM 5068 C CA . VAL A 1 640 ? -18.602 0.994 29.906 1.00 96.00 640 VAL A CA 1
ATOM 5069 C C . VAL A 1 640 ? -19.149 1.401 31.269 1.00 96.00 640 VAL A C 1
ATOM 5071 O O . VAL A 1 640 ? -20.218 2.004 31.329 1.00 96.00 640 VAL A O 1
ATOM 5074 N N . ASP A 1 641 ? -18.383 1.173 32.334 1.00 94.94 641 ASP A N 1
ATOM 5075 C CA . ASP A 1 641 ? -18.765 1.501 33.711 1.00 94.94 641 ASP A CA 1
ATOM 5076 C C . ASP A 1 641 ? -19.016 3.007 33.894 1.00 94.94 641 ASP A C 1
ATOM 5078 O O . ASP A 1 641 ? -19.894 3.414 34.656 1.00 94.94 641 ASP A O 1
ATOM 5082 N N . ALA A 1 642 ? -18.277 3.851 33.166 1.00 94.81 642 ALA A N 1
ATOM 5083 C CA . ALA A 1 642 ? -18.477 5.296 33.160 1.00 94.81 642 ALA A CA 1
ATOM 5084 C C . ALA A 1 642 ? -19.703 5.752 32.342 1.00 94.81 642 ALA A C 1
ATOM 5086 O O . ALA A 1 642 ? -20.096 6.912 32.455 1.00 94.81 642 ALA A O 1
ATOM 5087 N N . GLY A 1 643 ? -20.303 4.885 31.518 1.00 94.00 643 GLY A N 1
ATOM 5088 C CA . GLY A 1 643 ? -21.454 5.206 30.668 1.00 94.00 643 GLY A CA 1
ATOM 5089 C C . GLY A 1 643 ? -21.093 5.844 29.319 1.00 94.00 643 GLY A C 1
ATOM 5090 O O . GLY A 1 643 ? -21.871 6.646 28.780 1.00 94.00 643 GLY A O 1
ATOM 5091 N N . ALA A 1 644 ? -19.925 5.526 28.752 1.00 94.31 644 ALA A N 1
ATOM 5092 C CA . ALA A 1 644 ? -19.527 5.989 27.419 1.00 94.31 644 ALA A CA 1
ATOM 5093 C C . ALA A 1 644 ? -20.531 5.552 26.327 1.00 94.31 644 ALA A C 1
ATOM 5095 O O . ALA A 1 644 ? -21.318 4.619 26.488 1.00 94.31 644 ALA A O 1
ATOM 5096 N N . ASN A 1 645 ? -20.600 6.287 25.220 1.00 91.75 645 ASN A N 1
ATOM 5097 C CA . ASN A 1 645 ? -21.437 5.961 24.069 1.00 91.75 645 ASN A CA 1
ATOM 5098 C C . ASN A 1 645 ? -20.642 5.104 23.079 1.00 91.75 645 ASN A C 1
ATOM 5100 O O . ASN A 1 645 ? -19.702 5.593 22.455 1.00 91.75 645 ASN A O 1
ATOM 5104 N N . LEU A 1 646 ? -21.028 3.835 22.948 1.00 93.06 646 LEU A N 1
ATOM 5105 C CA . LEU A 1 646 ? -20.333 2.855 22.110 1.00 93.06 646 LEU A CA 1
ATOM 5106 C C . LEU A 1 646 ? -20.916 2.749 20.690 1.00 93.06 646 LEU A C 1
ATOM 5108 O O . LEU A 1 646 ? -20.284 2.135 19.833 1.00 93.06 646 LEU A O 1
ATOM 5112 N N . ASP A 1 647 ? -22.067 3.385 20.439 1.00 89.38 647 ASP A N 1
ATOM 5113 C CA . ASP A 1 647 ? -22.750 3.423 19.133 1.00 89.38 647 ASP A CA 1
ATOM 5114 C C . ASP A 1 647 ? -22.230 4.535 18.211 1.00 89.38 647 ASP A C 1
ATOM 5116 O O . ASP A 1 647 ? -22.685 4.693 17.078 1.00 89.38 647 ASP A O 1
ATOM 5120 N N . LEU A 1 648 ? -21.282 5.346 18.687 1.00 90.38 648 LEU A N 1
ATOM 5121 C CA . LEU A 1 648 ? -20.641 6.358 17.856 1.00 90.38 648 LEU A CA 1
ATOM 5122 C C . LEU A 1 648 ? -19.789 5.684 16.780 1.00 90.38 648 LEU A C 1
ATOM 5124 O O . LEU A 1 648 ? -19.050 4.739 17.060 1.00 90.38 648 LEU A O 1
ATOM 5128 N N . THR A 1 649 ? -19.872 6.210 15.562 1.00 88.25 649 THR A N 1
ATOM 5129 C CA . THR A 1 649 ? -19.130 5.703 14.410 1.00 88.25 649 THR A CA 1
ATOM 5130 C C . THR A 1 649 ? -17.919 6.562 14.087 1.00 88.25 649 THR A C 1
ATOM 5132 O O . THR A 1 649 ? -17.928 7.773 14.323 1.00 88.25 649 THR A O 1
ATOM 5135 N N . ASP A 1 650 ? -16.911 5.947 13.477 1.00 87.31 650 ASP A N 1
ATOM 5136 C CA . ASP A 1 650 ? -15.765 6.658 12.930 1.00 87.31 650 ASP A CA 1
ATOM 5137 C C . ASP A 1 650 ? -16.024 7.273 11.540 1.00 87.31 650 ASP A C 1
ATOM 5139 O O . ASP A 1 650 ? -17.141 7.228 11.012 1.00 87.31 650 ASP A O 1
ATOM 5143 N N . GLU A 1 651 ? -14.988 7.849 10.921 1.00 79.69 651 GLU A N 1
ATOM 5144 C CA . GLU A 1 651 ? -15.045 8.371 9.548 1.00 79.69 651 GLU A CA 1
ATOM 5145 C C . GLU A 1 651 ? -15.447 7.323 8.491 1.00 79.69 651 GLU A C 1
ATOM 5147 O O . GLU A 1 651 ? -15.961 7.680 7.429 1.00 79.69 651 GLU A O 1
ATOM 5152 N N . ASN A 1 652 ? -15.269 6.034 8.795 1.00 77.56 652 ASN A N 1
ATOM 5153 C CA . ASN A 1 652 ? -15.640 4.903 7.947 1.00 77.56 652 ASN A CA 1
ATOM 5154 C C . ASN A 1 652 ? -17.001 4.309 8.331 1.00 77.56 652 ASN A C 1
ATOM 5156 O O . ASN A 1 652 ? -17.391 3.260 7.816 1.00 77.56 652 ASN A O 1
ATOM 5160 N N . SER A 1 653 ? -17.753 4.994 9.195 1.00 82.00 653 SER A N 1
ATOM 5161 C CA . SER A 1 653 ? -19.036 4.534 9.723 1.00 82.00 653 SER A CA 1
ATOM 5162 C C . SER A 1 653 ? -18.936 3.228 10.528 1.00 82.00 653 SER A C 1
ATOM 5164 O O . SER A 1 653 ? -19.920 2.495 10.599 1.00 82.00 653 SER A O 1
ATOM 5166 N N . TYR A 1 654 ? -17.768 2.923 11.107 1.00 87.31 654 TYR A N 1
ATOM 5167 C CA . TYR A 1 654 ? -17.561 1.752 11.960 1.00 87.31 654 TYR A CA 1
ATOM 5168 C C . TYR A 1 654 ? -17.629 2.125 13.440 1.00 87.31 654 TYR A C 1
ATOM 5170 O O . TYR A 1 654 ? -17.078 3.135 13.880 1.00 87.31 654 TYR A O 1
ATOM 5178 N N . THR A 1 655 ? -18.300 1.284 14.213 1.00 92.38 655 THR A N 1
ATOM 5179 C CA . THR A 1 655 ? -18.459 1.381 15.667 1.00 92.38 655 THR A CA 1
ATOM 5180 C C . THR A 1 655 ? -17.348 0.631 16.406 1.00 92.38 655 THR A C 1
ATOM 5182 O O . THR A 1 655 ? -16.547 -0.096 15.813 1.00 92.38 655 THR A O 1
ATOM 5185 N N . ALA A 1 656 ? -17.319 0.746 17.737 1.00 95.00 656 ALA A N 1
ATOM 5186 C CA . ALA A 1 656 ? -16.451 -0.089 18.569 1.00 95.00 656 ALA A CA 1
ATOM 5187 C C . ALA A 1 656 ? -16.738 -1.596 18.380 1.00 95.00 656 ALA A C 1
ATOM 5189 O O . ALA A 1 656 ? -15.807 -2.403 18.367 1.00 95.00 656 ALA A O 1
ATOM 5190 N N . LEU A 1 657 ? -18.010 -1.967 18.170 1.00 95.88 657 LEU A N 1
ATOM 5191 C CA . LEU A 1 657 ? -18.420 -3.354 17.938 1.00 95.88 657 LEU A CA 1
ATOM 5192 C C . LEU A 1 657 ? -17.846 -3.903 16.626 1.00 95.88 657 LEU A C 1
ATOM 5194 O O . LEU A 1 657 ? -17.340 -5.024 16.611 1.00 95.88 657 LEU A O 1
ATOM 5198 N N . ASP A 1 658 ? -17.876 -3.108 15.552 1.00 92.88 658 ASP A N 1
ATOM 5199 C CA . ASP A 1 658 ? -17.315 -3.504 14.254 1.00 92.88 658 ASP A CA 1
ATOM 5200 C C . ASP A 1 658 ? -15.836 -3.883 14.390 1.00 92.88 658 ASP A C 1
ATOM 5202 O O . ASP A 1 658 ? -15.435 -4.976 13.990 1.00 92.88 658 ASP A O 1
ATOM 5206 N N . TYR A 1 659 ? -15.031 -3.035 15.037 1.00 92.62 659 TYR A N 1
ATOM 5207 C CA . TYR A 1 659 ? -13.603 -3.306 15.221 1.00 92.62 659 TYR A CA 1
ATOM 5208 C C . TYR A 1 659 ? -13.322 -4.494 16.146 1.00 92.62 659 TYR A C 1
ATOM 5210 O O . TYR A 1 659 ? -12.415 -5.277 15.857 1.00 92.62 659 TYR A O 1
ATOM 5218 N N . ALA A 1 660 ? -14.108 -4.683 17.212 1.00 95.12 660 ALA A N 1
ATOM 5219 C CA . ALA A 1 660 ? -13.981 -5.863 18.069 1.00 95.12 660 ALA A CA 1
ATOM 5220 C C . ALA A 1 660 ? -14.212 -7.163 17.272 1.00 95.12 660 ALA A C 1
ATOM 5222 O O . ALA A 1 660 ? -13.431 -8.114 17.375 1.00 95.12 660 ALA A O 1
ATOM 5223 N N . VAL A 1 661 ? -15.229 -7.172 16.401 1.00 93.94 661 VAL A N 1
ATOM 5224 C CA . VAL A 1 661 ? -15.542 -8.308 15.522 1.00 93.94 661 VAL A CA 1
ATOM 5225 C C . VAL A 1 661 ? -14.469 -8.502 14.445 1.00 93.94 661 VAL A C 1
ATOM 5227 O O . VAL A 1 661 ? -14.013 -9.635 14.241 1.00 93.94 661 VAL A O 1
ATOM 5230 N N . PHE A 1 662 ? -14.026 -7.428 13.778 1.00 88.75 662 PHE A N 1
ATOM 5231 C CA . PHE A 1 662 ? -12.983 -7.470 12.739 1.00 88.75 662 PHE A CA 1
ATOM 5232 C C . PHE A 1 662 ? -11.712 -8.133 13.255 1.00 88.75 662 PHE A C 1
ATOM 5234 O O . PHE A 1 662 ? -11.181 -9.040 12.614 1.00 88.75 662 PHE A O 1
ATOM 5241 N N . ASN A 1 663 ? -11.299 -7.744 14.456 1.00 87.88 663 ASN A N 1
ATOM 5242 C CA . ASN A 1 663 ? -10.104 -8.254 15.107 1.00 87.88 663 ASN A CA 1
ATOM 5243 C C . ASN A 1 663 ? -10.293 -9.644 15.741 1.00 87.88 663 ASN A C 1
ATOM 5245 O O . ASN A 1 663 ? -9.320 -10.265 16.158 1.00 87.88 663 ASN A O 1
ATOM 5249 N N . GLY A 1 664 ? -11.529 -10.154 15.806 1.00 89.56 664 GLY A N 1
ATOM 5250 C CA . GLY A 1 664 ? -11.835 -11.446 16.422 1.00 89.56 664 GLY A CA 1
ATOM 5251 C C . GLY A 1 664 ? -11.655 -11.463 17.944 1.00 89.56 664 GLY A C 1
ATOM 5252 O O . GLY A 1 664 ? -11.498 -12.539 18.516 1.00 89.56 664 GLY A O 1
ATOM 5253 N N . ASP A 1 665 ? -11.677 -10.301 18.605 1.00 92.50 665 ASP A N 1
ATOM 5254 C CA . ASP A 1 665 ? -11.592 -10.208 20.065 1.00 92.50 665 ASP A CA 1
ATOM 5255 C C . ASP A 1 665 ? -12.989 -10.388 20.671 1.00 92.50 665 ASP A C 1
ATOM 5257 O O . ASP A 1 665 ? -13.692 -9.424 20.980 1.00 92.50 665 ASP A O 1
ATOM 5261 N N . SER A 1 666 ? -13.399 -11.648 20.844 1.00 94.00 666 SER A N 1
ATOM 5262 C CA . SER A 1 666 ? -14.710 -11.993 21.413 1.00 94.00 666 SER A CA 1
ATOM 5263 C C . SER A 1 666 ? -14.922 -11.438 22.825 1.00 94.00 666 SER A C 1
ATOM 5265 O O . SER A 1 666 ? -16.059 -11.206 23.229 1.00 94.00 666 SER A O 1
ATOM 5267 N N . ALA A 1 667 ? -13.846 -11.206 23.585 1.00 96.00 667 ALA A N 1
ATOM 5268 C CA . ALA A 1 667 ? -13.951 -10.616 24.913 1.00 96.00 667 ALA A CA 1
ATOM 5269 C C . ALA A 1 667 ? -14.240 -9.110 24.827 1.00 96.00 667 ALA A C 1
ATOM 5271 O O . ALA A 1 667 ? -15.088 -8.618 25.568 1.00 96.00 667 ALA A O 1
ATOM 5272 N N . ALA A 1 668 ? -13.584 -8.383 23.917 1.00 96.44 668 ALA A N 1
ATOM 5273 C CA . ALA A 1 668 ? -13.928 -6.989 23.636 1.00 96.44 668 ALA A CA 1
ATOM 5274 C C . ALA A 1 668 ? -15.347 -6.875 23.065 1.00 96.44 668 ALA A C 1
ATOM 5276 O O . ALA A 1 668 ? -16.110 -6.031 23.524 1.00 96.44 668 ALA A O 1
ATOM 5277 N N . GLU A 1 669 ? -15.727 -7.765 22.141 1.00 96.44 669 GLU A N 1
ATOM 5278 C CA . GLU A 1 669 ? -17.082 -7.844 21.583 1.00 96.44 669 GLU A CA 1
ATOM 5279 C C . GLU A 1 669 ? -18.120 -7.959 22.705 1.00 96.44 669 GLU A C 1
ATOM 5281 O O . GLU A 1 669 ? -19.056 -7.166 22.760 1.00 96.44 669 GLU A O 1
ATOM 5286 N N . GLN A 1 670 ? -17.915 -8.877 23.655 1.00 95.81 670 GLN A N 1
ATOM 5287 C CA . GLN A 1 670 ? -18.811 -9.038 24.796 1.00 95.81 670 GLN A CA 1
ATOM 5288 C C . GLN A 1 670 ? -18.897 -7.768 25.658 1.00 95.81 670 GLN A C 1
ATOM 5290 O O . GLN A 1 670 ? -20.001 -7.352 26.001 1.00 95.81 670 GLN A O 1
ATOM 5295 N N . ILE A 1 671 ? -17.765 -7.126 25.971 1.00 97.19 671 ILE A N 1
ATOM 5296 C CA . ILE A 1 671 ? -17.738 -5.886 26.767 1.00 97.19 671 ILE A CA 1
ATOM 5297 C C . ILE A 1 671 ? -18.516 -4.769 26.059 1.00 97.19 671 ILE A C 1
ATOM 5299 O O . ILE A 1 671 ? -19.302 -4.066 26.695 1.00 97.19 671 ILE A O 1
ATOM 5303 N N . VAL A 1 672 ? -18.334 -4.609 24.741 1.00 96.50 672 VAL A N 1
ATOM 5304 C CA . VAL A 1 672 ? -19.078 -3.605 23.967 1.00 96.50 672 VAL A CA 1
ATOM 5305 C C . VAL A 1 672 ? -20.571 -3.906 24.006 1.00 96.50 672 VAL A C 1
ATOM 5307 O O . VAL A 1 672 ? -21.366 -3.016 24.297 1.00 96.50 672 VAL A O 1
ATOM 5310 N N . LEU A 1 673 ? -20.959 -5.161 23.767 1.00 94.12 673 LEU A N 1
ATOM 5311 C CA . LEU A 1 673 ? -22.360 -5.567 23.808 1.00 94.12 673 LEU A CA 1
ATOM 5312 C C . LEU A 1 673 ? -22.983 -5.323 25.185 1.00 94.12 673 LEU A C 1
ATOM 5314 O O . LEU A 1 673 ? -24.108 -4.836 25.251 1.00 94.12 673 LEU A O 1
ATOM 5318 N N . GLU A 1 674 ? -22.279 -5.614 26.279 1.00 92.06 674 GLU A N 1
ATOM 5319 C CA . GLU A 1 674 ? -22.733 -5.315 27.644 1.00 92.06 674 GLU A CA 1
ATOM 5320 C C . GLU A 1 674 ? -22.998 -3.813 27.837 1.00 92.06 674 GLU A C 1
ATOM 5322 O O . GLU A 1 674 ? -24.051 -3.442 28.358 1.00 92.06 674 GLU A O 1
ATOM 5327 N N . GLY A 1 675 ? -22.109 -2.941 27.352 1.00 91.69 675 GLY A N 1
ATOM 5328 C CA . GLY A 1 675 ? -22.319 -1.492 27.415 1.00 91.69 675 GLY A CA 1
ATOM 5329 C C . GLY A 1 675 ? -23.477 -0.993 26.546 1.00 91.69 675 GLY A C 1
ATOM 5330 O O . GLY A 1 675 ? -24.218 -0.102 26.963 1.00 91.69 675 GLY A O 1
ATOM 5331 N N . LEU A 1 676 ? -23.697 -1.600 25.376 1.00 90.81 676 LEU A N 1
ATOM 5332 C CA . LEU A 1 676 ? -24.857 -1.302 24.529 1.00 90.81 676 LEU A CA 1
ATOM 5333 C C . LEU A 1 676 ? -26.174 -1.720 25.196 1.00 90.81 676 LEU A C 1
ATOM 5335 O O . LEU A 1 676 ? -27.133 -0.946 25.197 1.00 90.81 676 LEU A O 1
ATOM 5339 N N . HIS A 1 677 ? -26.215 -2.894 25.838 1.00 86.69 677 HIS A N 1
ATOM 5340 C CA . HIS A 1 677 ? -27.395 -3.352 26.585 1.00 86.69 677 HIS A CA 1
ATOM 5341 C C . HIS A 1 677 ? -27.822 -2.353 27.668 1.00 86.69 677 HIS A C 1
ATOM 5343 O O . HIS A 1 677 ? -29.017 -2.162 27.874 1.00 86.69 677 HIS A O 1
ATOM 5349 N N . GLN A 1 678 ? -26.867 -1.715 28.355 1.00 82.88 678 GLN A N 1
ATOM 5350 C CA . GLN A 1 678 ? -27.152 -0.778 29.450 1.00 82.88 678 GLN A CA 1
ATOM 5351 C C . GLN A 1 678 ? -27.797 0.538 28.982 1.00 82.88 678 GLN A C 1
ATOM 5353 O O . GLN A 1 678 ? -28.424 1.221 29.791 1.00 82.88 678 GLN A O 1
ATOM 5358 N N . LYS A 1 679 ? -27.644 0.904 27.701 1.00 74.94 679 LYS A N 1
ATOM 5359 C CA . LYS A 1 679 ? -28.117 2.181 27.140 1.00 74.94 679 LYS A CA 1
ATOM 5360 C C . LYS A 1 679 ? -29.340 2.078 26.240 1.00 74.94 679 LYS A C 1
ATOM 5362 O O . LYS A 1 679 ? -30.018 3.082 26.033 1.00 74.94 679 LYS A O 1
ATOM 5367 N N . LEU A 1 680 ? -29.591 0.913 25.653 1.00 73.00 680 LEU A N 1
ATOM 5368 C CA . LEU A 1 680 ? -30.680 0.750 24.701 1.00 73.00 680 LEU A CA 1
ATOM 5369 C C . LEU A 1 680 ? -32.040 0.707 25.412 1.00 73.00 680 LEU A C 1
ATOM 5371 O O . LEU A 1 680 ? -32.241 -0.021 26.379 1.00 73.00 680 LEU A O 1
ATOM 5375 N N . GLU A 1 681 ? -33.005 1.445 24.864 1.00 65.12 681 GLU A N 1
ATOM 5376 C CA . GLU A 1 681 ? -34.419 1.368 25.241 1.00 65.12 681 GLU A CA 1
ATOM 5377 C C . GLU A 1 681 ? -35.223 0.587 24.174 1.00 65.12 681 GLU A C 1
ATOM 5379 O O . GLU A 1 681 ? -34.922 0.629 22.968 1.00 65.12 681 GLU A O 1
ATOM 5384 N N . GLY A 1 682 ? -36.268 -0.130 24.608 1.00 72.56 682 GLY A N 1
ATOM 5385 C CA . GLY A 1 682 ? -37.158 -0.917 23.740 1.00 72.56 682 GLY A CA 1
ATOM 5386 C C . GLY A 1 682 ? -36.750 -2.390 23.592 1.00 72.56 682 GLY A C 1
ATOM 5387 O O . GLY A 1 682 ? -36.380 -3.033 24.570 1.00 72.56 682 GLY A O 1
ATOM 5388 N N . ASP A 1 683 ? -36.849 -2.949 22.379 1.00 76.62 683 ASP A N 1
ATOM 5389 C CA . ASP A 1 683 ? -36.441 -4.335 22.075 1.00 76.62 683 ASP A CA 1
ATOM 5390 C C . ASP A 1 683 ? -34.910 -4.442 21.934 1.00 76.62 683 ASP A C 1
ATOM 5392 O O . ASP A 1 683 ? -34.349 -4.546 20.839 1.00 76.62 683 ASP A O 1
ATOM 5396 N N . VAL A 1 684 ? -34.230 -4.335 23.079 1.00 77.50 684 VAL A N 1
ATOM 5397 C CA . VAL A 1 684 ? -32.764 -4.340 23.201 1.00 77.50 684 VAL A CA 1
ATOM 5398 C C . VAL A 1 684 ? -32.155 -5.608 22.601 1.00 77.50 684 VAL A C 1
ATOM 5400 O O . VAL A 1 684 ? -31.165 -5.534 21.875 1.00 77.50 684 VAL A O 1
ATOM 5403 N N . GLY A 1 685 ? -32.779 -6.764 22.857 1.00 79.12 685 GLY A N 1
ATOM 5404 C CA . GLY A 1 685 ? -32.285 -8.060 22.395 1.00 79.12 685 GLY A CA 1
ATOM 5405 C C . GLY A 1 685 ? -32.224 -8.145 20.872 1.00 79.12 685 GLY A C 1
ATOM 5406 O O . GLY A 1 685 ? -31.203 -8.553 20.319 1.00 79.12 685 GLY A O 1
ATOM 5407 N N . ARG A 1 686 ? -33.277 -7.696 20.178 1.00 82.81 686 ARG A N 1
ATOM 5408 C CA . ARG A 1 686 ? -33.300 -7.693 18.710 1.00 82.81 686 ARG A CA 1
ATOM 5409 C C . ARG A 1 686 ? -32.259 -6.748 18.108 1.00 82.81 686 ARG A C 1
ATOM 5411 O O . ARG A 1 686 ? -31.551 -7.158 17.191 1.00 82.81 686 ARG A O 1
ATOM 5418 N N . LYS A 1 687 ? -32.149 -5.517 18.623 1.00 82.31 687 LYS A N 1
ATOM 5419 C CA . LYS A 1 687 ? -31.190 -4.513 18.118 1.00 82.31 687 LYS A CA 1
ATOM 5420 C C . LYS A 1 687 ? -29.749 -5.008 18.218 1.00 82.31 687 LYS A C 1
ATOM 5422 O O . LYS A 1 687 ? -28.979 -4.859 17.279 1.00 82.31 687 LYS A O 1
ATOM 5427 N N . ILE A 1 688 ? -29.407 -5.662 19.324 1.00 85.88 688 ILE A N 1
ATOM 5428 C CA . ILE A 1 688 ? -28.057 -6.182 19.544 1.00 85.88 688 ILE A CA 1
ATOM 5429 C C . ILE A 1 688 ? -27.724 -7.334 18.604 1.00 85.88 688 ILE A C 1
ATOM 5431 O O . ILE A 1 688 ? -26.638 -7.353 18.023 1.00 85.88 688 ILE A O 1
ATOM 5435 N N . VAL A 1 689 ? -28.659 -8.266 18.405 1.00 87.31 689 VAL A N 1
ATOM 5436 C CA . VAL A 1 689 ? -28.483 -9.352 17.430 1.00 87.31 689 VAL A CA 1
ATOM 5437 C C . VAL A 1 689 ? -28.280 -8.787 16.021 1.00 87.31 689 VAL A C 1
ATOM 5439 O O . VAL A 1 689 ? -27.444 -9.291 15.271 1.00 87.31 689 VAL A O 1
ATOM 5442 N N . GLU A 1 690 ? -29.000 -7.723 15.668 1.00 84.94 690 GLU A N 1
ATOM 5443 C CA . GLU A 1 690 ? -28.862 -7.051 14.378 1.00 84.94 690 GLU A CA 1
ATOM 5444 C C . GLU A 1 690 ? -27.499 -6.367 14.211 1.00 84.94 690 GLU A C 1
ATOM 5446 O O . GLU A 1 690 ? -26.804 -6.667 13.239 1.00 84.94 690 GLU A O 1
ATOM 5451 N N . SER A 1 691 ? -27.054 -5.554 15.176 1.00 87.00 691 SER A N 1
ATOM 5452 C CA . SER A 1 691 ? -25.728 -4.913 15.142 1.00 87.00 691 SER A CA 1
ATOM 5453 C C . SER A 1 691 ? -24.594 -5.938 15.064 1.00 87.00 691 SER A C 1
ATOM 5455 O O . SER A 1 691 ? -23.646 -5.779 14.295 1.00 87.00 691 SER A O 1
ATOM 5457 N N . GLN A 1 692 ? -24.706 -7.038 15.812 1.00 90.81 692 GLN A N 1
ATOM 5458 C CA . GLN A 1 692 ? -23.718 -8.113 15.789 1.00 90.81 692 GLN A CA 1
ATOM 5459 C C . GLN A 1 692 ? -23.705 -8.849 14.437 1.00 90.81 692 GLN A C 1
ATOM 5461 O O . GLN A 1 692 ? -22.637 -9.204 13.930 1.00 90.81 692 GLN A O 1
ATOM 5466 N N . ARG A 1 693 ? -24.880 -9.068 13.828 1.00 88.62 693 ARG A N 1
ATOM 5467 C CA . ARG A 1 693 ? -25.003 -9.637 12.477 1.00 88.62 693 ARG A CA 1
ATOM 5468 C C . ARG A 1 693 ? -24.366 -8.719 11.435 1.00 88.62 693 ARG A C 1
ATOM 5470 O O . ARG A 1 693 ? -23.634 -9.209 10.581 1.00 88.62 693 ARG A O 1
ATOM 5477 N N . GLU A 1 694 ? -24.607 -7.412 11.510 1.00 88.75 694 GLU A N 1
ATOM 5478 C CA . GLU A 1 694 ? -24.004 -6.444 10.590 1.00 88.75 694 GLU A CA 1
ATOM 5479 C C . GLU A 1 694 ? -22.481 -6.386 10.715 1.00 88.75 694 GLU A C 1
ATOM 5481 O O . GLU A 1 694 ? -21.792 -6.455 9.698 1.00 88.75 694 GLU A O 1
ATOM 5486 N N . ALA A 1 695 ? -21.944 -6.331 11.936 1.00 92.06 695 ALA A N 1
ATOM 5487 C CA . ALA A 1 695 ? -20.499 -6.325 12.164 1.00 92.06 695 ALA A CA 1
ATOM 5488 C C . ALA A 1 695 ? -19.825 -7.580 11.572 1.00 92.06 695 ALA A C 1
ATOM 5490 O O . ALA A 1 695 ? -18.802 -7.494 10.884 1.00 92.06 695 ALA A O 1
ATOM 5491 N N . ARG A 1 696 ? -20.438 -8.760 11.759 1.00 92.50 696 ARG A N 1
ATOM 5492 C CA . ARG A 1 696 ? -19.970 -10.022 11.154 1.00 92.50 696 ARG A CA 1
ATOM 5493 C C . ARG A 1 696 ? -20.072 -10.019 9.632 1.00 92.50 696 ARG A C 1
ATOM 5495 O O . ARG A 1 696 ? -19.146 -10.488 8.972 1.00 92.50 696 ARG A O 1
ATOM 5502 N N . LEU A 1 697 ? -21.148 -9.459 9.077 1.00 90.88 697 LEU A N 1
ATOM 5503 C CA . LEU A 1 697 ? -21.325 -9.328 7.633 1.00 90.88 697 LEU A CA 1
ATOM 5504 C C . LEU A 1 697 ? -20.228 -8.445 7.020 1.00 90.88 697 LEU A C 1
ATOM 5506 O O . LEU A 1 697 ? -19.603 -8.842 6.037 1.00 90.88 697 LEU A O 1
ATOM 5510 N N . ARG A 1 698 ? -19.945 -7.283 7.627 1.00 89.25 698 ARG A N 1
ATOM 5511 C CA . ARG A 1 698 ? -18.880 -6.365 7.182 1.00 89.25 698 ARG A CA 1
ATOM 5512 C C . ARG A 1 698 ? -17.500 -7.027 7.249 1.00 89.25 698 ARG A C 1
ATOM 5514 O O . ARG A 1 698 ? -16.727 -6.909 6.298 1.00 89.25 698 ARG A O 1
ATOM 5521 N N . LYS A 1 699 ? -17.218 -7.787 8.317 1.00 90.31 699 LYS A N 1
ATOM 5522 C CA . LYS A 1 699 ? -15.983 -8.582 8.443 1.00 90.31 699 LYS A CA 1
ATOM 5523 C C . LYS A 1 699 ? -15.841 -9.568 7.290 1.00 90.31 699 LYS A C 1
ATOM 5525 O O . LYS A 1 699 ? -14.809 -9.617 6.627 1.00 90.31 699 LYS A O 1
ATOM 5530 N N . ALA A 1 700 ? -16.880 -10.360 7.059 1.00 91.56 700 ALA A N 1
ATOM 5531 C CA . ALA A 1 700 ? -16.827 -11.425 6.078 1.00 91.56 700 ALA A CA 1
ATOM 5532 C C . ALA A 1 700 ? -16.751 -10.885 4.640 1.00 91.56 700 ALA A C 1
ATOM 5534 O O . ALA A 1 700 ? -16.080 -11.489 3.807 1.00 91.56 700 ALA A O 1
ATOM 5535 N N . TYR A 1 701 ? -17.327 -9.707 4.376 1.00 89.44 701 TYR A N 1
ATOM 5536 C CA . TYR A 1 701 ? -17.105 -8.954 3.140 1.00 89.44 701 TYR A CA 1
ATOM 5537 C C . TYR A 1 701 ? -15.628 -8.643 2.904 1.00 89.44 701 TYR A C 1
ATOM 5539 O O . TYR A 1 701 ? -15.105 -8.918 1.826 1.00 89.44 701 TYR A O 1
ATOM 5547 N N . ARG A 1 702 ? -14.945 -8.100 3.917 1.00 83.75 702 ARG A N 1
ATOM 5548 C CA . ARG A 1 702 ? -13.516 -7.790 3.834 1.00 83.75 702 ARG A CA 1
ATOM 5549 C C . ARG A 1 702 ? -12.692 -9.051 3.561 1.00 83.75 702 ARG A C 1
ATOM 5551 O O . ARG A 1 702 ? -11.862 -9.057 2.657 1.00 83.75 702 ARG A O 1
ATOM 5558 N N . GLU A 1 703 ? -12.949 -10.131 4.295 1.00 87.12 703 GLU A N 1
ATOM 5559 C CA . GLU A 1 703 ? -12.231 -11.400 4.124 1.00 87.12 703 GLU A CA 1
ATOM 5560 C C . GLU A 1 703 ? -12.452 -12.011 2.731 1.00 87.12 703 GLU A C 1
ATOM 5562 O O . GLU A 1 703 ? -11.493 -12.356 2.045 1.00 87.12 703 GLU A O 1
ATOM 5567 N N . LEU A 1 704 ? -13.703 -12.131 2.280 1.00 90.81 704 LEU A N 1
ATOM 5568 C CA . LEU A 1 704 ? -14.014 -12.741 0.986 1.00 90.81 704 LEU A CA 1
ATOM 5569 C C . LEU A 1 704 ? -13.548 -11.865 -0.174 1.00 90.81 704 LEU A C 1
ATOM 5571 O O . LEU A 1 704 ? -12.840 -12.329 -1.069 1.00 90.81 704 LEU A O 1
ATOM 5575 N N . PHE A 1 705 ? -13.928 -10.592 -0.164 1.00 86.44 705 PHE A N 1
ATOM 5576 C CA . PHE A 1 705 ? -13.756 -9.753 -1.336 1.00 86.44 705 PHE A CA 1
ATOM 5577 C C . PHE A 1 705 ? -12.321 -9.227 -1.452 1.00 86.44 705 PHE A C 1
ATOM 5579 O O . PHE A 1 705 ? -11.722 -9.315 -2.525 1.00 86.44 705 PHE A O 1
ATOM 5586 N N . GLN A 1 706 ? -11.734 -8.769 -0.338 1.00 80.50 706 GLN A N 1
ATOM 5587 C CA . GLN A 1 706 ? -10.398 -8.163 -0.331 1.00 80.50 706 GLN A CA 1
ATOM 5588 C C . GLN A 1 706 ? -9.275 -9.179 -0.096 1.00 80.50 706 GLN A C 1
ATOM 5590 O O . GLN A 1 706 ? -8.237 -9.088 -0.746 1.00 80.50 706 GLN A O 1
ATOM 5595 N N . GLU A 1 707 ? -9.443 -10.145 0.815 1.00 80.88 707 GLU A N 1
ATOM 5596 C CA . GLU A 1 707 ? -8.355 -11.085 1.142 1.00 80.88 707 GLU A CA 1
ATOM 5597 C C . GLU A 1 707 ? -8.341 -12.329 0.240 1.00 80.88 707 GLU A C 1
ATOM 5599 O O . GLU A 1 707 ? -7.271 -12.886 -0.004 1.00 80.88 707 GLU A O 1
ATOM 5604 N N . LYS A 1 708 ? -9.499 -12.775 -0.273 1.00 87.62 708 LYS A N 1
ATOM 5605 C CA . LYS A 1 708 ? -9.595 -13.994 -1.100 1.00 87.62 708 LYS A CA 1
ATOM 5606 C C . LYS A 1 708 ? -9.715 -13.704 -2.597 1.00 87.62 708 LYS A C 1
ATOM 5608 O O . LYS A 1 708 ? -8.896 -14.199 -3.368 1.00 87.62 708 LYS A O 1
ATOM 5613 N N . MET A 1 709 ? -10.705 -12.917 -3.021 1.00 90.31 709 MET A N 1
ATOM 5614 C CA . MET A 1 709 ? -10.996 -12.708 -4.449 1.00 90.31 709 MET A CA 1
ATOM 5615 C C . MET A 1 709 ? -10.039 -11.721 -5.124 1.00 90.31 709 MET A C 1
ATOM 5617 O O . MET A 1 709 ? -9.537 -11.992 -6.213 1.00 90.31 709 MET A O 1
ATOM 5621 N N . ARG A 1 710 ? -9.728 -10.594 -4.480 1.00 85.25 710 ARG A N 1
ATOM 5622 C CA . ARG A 1 710 ? -8.851 -9.560 -5.049 1.00 85.25 710 ARG A CA 1
ATOM 5623 C C . ARG A 1 710 ? -7.455 -10.059 -5.475 1.00 85.25 710 ARG A C 1
ATOM 5625 O O . ARG A 1 710 ? -7.022 -9.687 -6.563 1.00 85.25 710 ARG A O 1
ATOM 5632 N N . PRO A 1 711 ? -6.752 -10.935 -4.728 1.00 82.62 711 PRO A N 1
ATOM 5633 C CA . PRO A 1 711 ? -5.494 -11.527 -5.201 1.00 82.62 711 PRO A CA 1
ATOM 5634 C C . PRO A 1 711 ? -5.611 -12.374 -6.477 1.00 82.62 711 PRO A C 1
ATOM 5636 O O . PRO A 1 711 ? -4.599 -12.649 -7.120 1.00 82.62 711 PRO A O 1
ATOM 5639 N N . VAL A 1 712 ? -6.812 -12.848 -6.824 1.00 86.00 712 VAL A N 1
ATOM 5640 C CA . VAL A 1 712 ? -7.065 -13.505 -8.114 1.00 86.00 712 VAL A CA 1
ATOM 5641 C C . VAL A 1 712 ? -7.176 -12.455 -9.217 1.00 86.00 712 VAL A C 1
ATOM 5643 O O . VAL A 1 712 ? -6.524 -12.608 -10.241 1.00 86.00 712 VAL A O 1
ATOM 5646 N N . LEU A 1 713 ? -7.918 -11.367 -8.973 1.00 85.69 713 LEU A N 1
ATOM 5647 C CA . LEU A 1 713 ? -8.043 -10.242 -9.911 1.00 85.69 713 LEU A CA 1
ATOM 5648 C C . LEU A 1 713 ? -6.680 -9.616 -10.246 1.00 85.69 713 LEU A C 1
ATOM 5650 O O . LEU A 1 713 ? -6.383 -9.385 -11.408 1.00 85.69 713 LEU A O 1
ATOM 5654 N N . LEU A 1 714 ? -5.825 -9.399 -9.239 1.00 76.25 714 LEU A N 1
ATOM 5655 C CA . LEU A 1 714 ? -4.494 -8.803 -9.426 1.00 76.25 714 LEU A CA 1
ATOM 5656 C C . LEU A 1 714 ? -3.533 -9.669 -10.242 1.00 76.25 714 LEU A C 1
ATOM 5658 O O . LEU A 1 714 ? -2.667 -9.132 -10.923 1.00 76.25 714 LEU A O 1
ATOM 5662 N N . ARG A 1 715 ? -3.639 -10.999 -10.135 1.00 72.12 715 ARG A N 1
ATOM 5663 C CA . ARG A 1 715 ? -2.784 -11.909 -10.907 1.00 72.12 715 ARG A CA 1
ATOM 5664 C C . ARG A 1 715 ? -3.139 -11.910 -12.391 1.00 72.12 715 ARG A C 1
ATOM 5666 O O . ARG A 1 715 ? -2.268 -12.214 -13.200 1.00 72.12 715 ARG A O 1
ATOM 5673 N N . GLY A 1 716 ? -4.388 -11.583 -12.723 1.00 68.00 716 GLY A N 1
ATOM 5674 C CA . GLY A 1 716 ? -4.913 -11.678 -14.077 1.00 68.00 716 GLY A CA 1
ATOM 5675 C C . GLY A 1 716 ? -4.837 -13.101 -14.636 1.00 68.00 716 GLY A C 1
ATOM 5676 O O . GLY A 1 716 ? -4.541 -14.076 -13.933 1.00 68.00 716 GLY A O 1
ATOM 5677 N N . GLY A 1 717 ? -5.122 -13.226 -15.926 1.00 66.94 717 GLY A N 1
ATOM 5678 C CA . GLY A 1 717 ? -5.056 -14.511 -16.628 1.00 66.94 717 GLY A CA 1
ATOM 5679 C C . GLY A 1 717 ? -6.111 -14.694 -17.711 1.00 66.94 717 GLY A C 1
ATOM 5680 O O . GLY A 1 717 ? -6.348 -15.836 -18.131 1.00 66.94 717 GLY A O 1
ATOM 5681 N N . GLY A 1 718 ? -6.764 -13.610 -18.147 1.00 68.19 718 GLY A N 1
ATOM 5682 C CA . GLY A 1 718 ? -7.819 -13.662 -19.150 1.00 68.19 718 GLY A CA 1
ATOM 5683 C C . GLY A 1 718 ? -8.956 -14.578 -18.700 1.00 68.19 718 GLY A C 1
ATOM 5684 O O . GLY A 1 718 ? -9.386 -14.562 -17.552 1.00 68.19 718 GLY A O 1
ATOM 5685 N N . HIS A 1 719 ? -9.369 -15.491 -19.582 1.00 64.94 719 HIS A N 1
ATOM 5686 C CA . HIS A 1 719 ? -10.493 -16.412 -19.352 1.00 64.94 719 HIS A CA 1
ATOM 5687 C C . HIS A 1 719 ? -10.362 -17.303 -18.091 1.00 64.94 719 HIS A C 1
ATOM 5689 O O . HIS A 1 719 ? -11.353 -17.855 -17.614 1.00 64.94 719 HIS A O 1
ATOM 5695 N N . LYS A 1 720 ? -9.157 -17.485 -17.527 1.00 80.06 720 LYS A N 1
ATOM 5696 C CA . LYS A 1 720 ? -8.972 -18.267 -16.287 1.00 80.06 720 LYS A CA 1
ATOM 5697 C C . LYS A 1 720 ? -9.268 -17.467 -15.018 1.00 80.06 720 LYS A C 1
ATOM 5699 O O . LYS A 1 720 ? -9.450 -18.067 -13.956 1.00 80.06 720 LYS A O 1
ATOM 5704 N N . THR A 1 721 ? -9.306 -16.139 -15.094 1.00 86.31 721 THR A N 1
ATOM 5705 C CA . THR A 1 721 ? -9.511 -15.267 -13.931 1.00 86.31 721 THR A CA 1
ATOM 5706 C C . THR A 1 721 ? -10.871 -15.537 -13.285 1.00 86.31 721 THR A C 1
ATOM 5708 O O . THR A 1 721 ? -10.947 -15.783 -12.082 1.00 86.31 721 THR A O 1
ATOM 5711 N N . GLN A 1 722 ? -11.936 -15.601 -14.081 1.00 88.75 722 GLN A N 1
ATOM 5712 C CA . GLN A 1 722 ? -13.314 -15.810 -13.633 1.00 88.75 722 GLN A CA 1
ATOM 5713 C C . GLN A 1 722 ? -13.513 -17.216 -13.065 1.00 88.75 722 GLN A C 1
ATOM 5715 O O . GLN A 1 722 ? -14.128 -17.369 -12.010 1.00 88.75 722 GLN A O 1
ATOM 5720 N N . GLU A 1 723 ? -12.927 -18.237 -13.694 1.00 86.81 723 GLU A N 1
ATOM 5721 C CA . GLU A 1 723 ? -12.905 -19.604 -13.158 1.00 86.81 723 GLU A CA 1
ATOM 5722 C C . GLU A 1 723 ? -12.242 -19.645 -11.771 1.00 86.81 723 GLU A C 1
ATOM 5724 O O . GLU A 1 723 ? -12.790 -20.201 -10.815 1.00 86.81 723 GLU A O 1
ATOM 5729 N N . ASN A 1 724 ? -11.081 -19.001 -11.632 1.00 88.38 724 ASN A N 1
ATOM 5730 C CA . ASN A 1 724 ? -10.368 -18.935 -10.362 1.00 88.38 724 ASN A CA 1
ATOM 5731 C C . ASN A 1 724 ? -11.158 -18.155 -9.297 1.00 88.38 724 ASN A C 1
ATOM 5733 O O . ASN A 1 724 ? -11.145 -18.560 -8.134 1.00 88.38 724 ASN A O 1
ATOM 5737 N N . LEU A 1 725 ? -11.857 -17.076 -9.672 1.00 91.56 725 LEU A N 1
ATOM 5738 C CA . LEU A 1 725 ? -12.712 -16.305 -8.761 1.00 91.56 725 LEU A CA 1
ATOM 5739 C C . LEU A 1 725 ? -13.867 -17.147 -8.229 1.00 91.56 725 LEU A C 1
ATOM 5741 O O . LEU A 1 725 ? -14.070 -17.185 -7.015 1.00 91.56 725 LEU A O 1
ATOM 5745 N N . ARG A 1 726 ? -14.565 -17.859 -9.122 1.00 91.56 726 ARG A N 1
ATOM 5746 C CA . ARG A 1 726 ? -15.644 -18.794 -8.769 1.00 91.56 726 ARG A CA 1
ATOM 5747 C C . ARG A 1 726 ? -15.142 -19.847 -7.790 1.00 91.56 726 ARG A C 1
ATOM 5749 O O . ARG A 1 726 ? -15.692 -19.995 -6.704 1.00 91.56 726 ARG A O 1
ATOM 5756 N N . ARG A 1 727 ? -14.008 -20.482 -8.108 1.00 89.38 727 ARG A N 1
ATOM 5757 C CA . ARG A 1 727 ? -13.390 -21.502 -7.249 1.00 89.38 727 ARG A CA 1
ATOM 5758 C C . ARG A 1 727 ? -13.032 -20.968 -5.864 1.00 89.38 727 ARG A C 1
ATOM 5760 O O . ARG A 1 727 ? -13.297 -21.624 -4.862 1.00 89.38 727 ARG A O 1
ATOM 5767 N N . VAL A 1 728 ? -12.378 -19.807 -5.797 1.00 92.19 728 VAL A N 1
ATOM 5768 C CA . VAL A 1 728 ? -11.928 -19.225 -4.524 1.00 92.19 728 VAL A CA 1
ATOM 5769 C C . VAL A 1 728 ? -13.115 -18.815 -3.657 1.00 92.19 728 VAL A C 1
ATOM 5771 O O . VAL A 1 728 ? -13.085 -19.049 -2.448 1.00 92.19 728 VAL A O 1
ATOM 5774 N N . TYR A 1 729 ? -14.158 -18.246 -4.261 1.00 93.75 729 TYR A N 1
ATOM 5775 C CA . TYR A 1 729 ? -15.375 -17.874 -3.553 1.00 93.75 729 TYR A CA 1
ATOM 5776 C C . TYR A 1 729 ? -16.126 -19.104 -3.026 1.00 93.75 729 TYR A C 1
ATOM 5778 O O . TYR A 1 729 ? -16.393 -19.187 -1.825 1.00 93.75 729 TYR A O 1
ATOM 5786 N N . ASP A 1 730 ? -16.372 -20.096 -3.885 1.00 91.69 730 ASP A N 1
ATOM 5787 C CA . ASP A 1 730 ? -17.039 -21.346 -3.510 1.00 91.69 730 ASP A CA 1
ATOM 5788 C C . ASP A 1 730 ? -16.297 -22.072 -2.387 1.00 91.69 730 ASP A C 1
ATOM 5790 O O . ASP A 1 730 ? -16.915 -22.479 -1.401 1.00 91.69 730 ASP A O 1
ATOM 5794 N N . ASN A 1 731 ? -14.968 -22.189 -2.488 1.00 91.69 731 ASN A N 1
ATOM 5795 C CA . ASN A 1 731 ? -14.151 -22.817 -1.451 1.00 91.69 731 ASN A CA 1
ATOM 5796 C C . ASN A 1 731 ? -14.253 -22.060 -0.122 1.00 91.69 731 ASN A C 1
ATOM 5798 O O . ASN A 1 731 ? -14.408 -22.682 0.927 1.00 91.69 731 ASN A O 1
ATOM 5802 N N . ALA A 1 732 ? -14.244 -20.725 -0.148 1.00 92.81 732 ALA A N 1
ATOM 5803 C CA . ALA A 1 732 ? -14.364 -19.933 1.071 1.00 92.81 732 ALA A CA 1
ATOM 5804 C C . ALA A 1 732 ? -15.736 -20.104 1.756 1.00 92.81 732 ALA A C 1
ATOM 5806 O O . ALA A 1 732 ? -15.803 -20.149 2.987 1.00 92.81 732 ALA A O 1
ATOM 5807 N N . LEU A 1 733 ? -16.824 -20.260 0.989 1.00 93.19 733 LEU A N 1
ATOM 5808 C CA . LEU A 1 733 ? -18.144 -20.616 1.533 1.00 93.19 733 LEU A CA 1
ATOM 5809 C C . LEU A 1 733 ? -18.223 -22.094 1.963 1.00 93.19 733 LEU A C 1
ATOM 5811 O O . LEU A 1 733 ? -18.989 -22.457 2.864 1.00 93.19 733 LEU A O 1
ATOM 5815 N N . ALA A 1 734 ? -17.456 -22.981 1.325 1.00 90.69 734 ALA A N 1
ATOM 5816 C CA . ALA A 1 734 ? -17.374 -24.396 1.677 1.00 90.69 734 ALA A CA 1
ATOM 5817 C C . ALA A 1 734 ? -16.654 -24.615 3.024 1.00 90.69 734 ALA A C 1
ATOM 5819 O O . ALA A 1 734 ? -17.083 -25.449 3.826 1.00 90.69 734 ALA A O 1
ATOM 5820 N N . GLU A 1 735 ? -15.608 -23.836 3.289 1.00 92.81 735 GLU A N 1
ATOM 5821 C CA . GLU A 1 735 ? -14.772 -23.923 4.491 1.00 92.81 735 GLU A CA 1
ATOM 5822 C C . GLU A 1 735 ? -15.416 -23.274 5.730 1.00 92.81 735 GLU A C 1
ATOM 5824 O O . GLU A 1 735 ? -15.172 -23.721 6.850 1.00 92.81 735 GLU A O 1
ATOM 5829 N N . ASP A 1 736 ? -16.267 -22.255 5.552 1.00 91.44 736 ASP A N 1
ATOM 5830 C CA . ASP A 1 736 ? -16.849 -21.474 6.650 1.00 91.44 736 ASP A CA 1
ATOM 5831 C C . ASP A 1 736 ? -18.386 -21.471 6.606 1.00 91.44 736 ASP A C 1
ATOM 5833 O O . ASP A 1 736 ? -19.028 -20.819 5.776 1.00 91.44 736 ASP A O 1
ATOM 5837 N N . LYS A 1 737 ? -18.995 -22.192 7.557 1.00 91.31 737 LYS A N 1
ATOM 5838 C CA . LYS A 1 737 ? -20.455 -22.286 7.686 1.00 91.31 737 LYS A CA 1
ATOM 5839 C C . LYS A 1 737 ? -21.110 -20.921 7.932 1.00 91.31 737 LYS A C 1
ATOM 5841 O O . LYS A 1 737 ? -22.174 -20.667 7.377 1.00 91.31 737 LYS A O 1
ATOM 5846 N N . GLY A 1 738 ? -20.487 -20.050 8.727 1.00 90.00 738 GLY A N 1
ATOM 5847 C CA . GLY A 1 738 ? -21.029 -18.723 9.021 1.00 90.00 738 GLY A CA 1
ATOM 5848 C C . GLY A 1 738 ? -21.069 -17.848 7.771 1.00 90.00 738 GLY A C 1
ATOM 5849 O O . GLY A 1 738 ? -22.072 -17.188 7.509 1.00 90.00 738 GLY A O 1
ATOM 5850 N N . LYS A 1 739 ? -20.021 -17.904 6.939 1.00 93.06 739 LYS A N 1
ATOM 5851 C CA . LYS A 1 739 ? -20.018 -17.224 5.634 1.00 93.06 739 LYS A CA 1
ATOM 5852 C C . LYS A 1 739 ? -21.092 -17.771 4.697 1.00 93.06 739 LYS A C 1
ATOM 5854 O O . LYS A 1 739 ? -21.770 -16.979 4.056 1.00 93.06 739 LYS A O 1
ATOM 5859 N N . ARG A 1 740 ? -21.303 -19.090 4.664 1.00 91.31 740 ARG A N 1
ATOM 5860 C CA . ARG A 1 740 ? -22.364 -19.715 3.851 1.00 91.31 740 ARG A CA 1
ATOM 5861 C C . ARG A 1 740 ? -23.777 -19.303 4.267 1.00 91.31 740 ARG A C 1
ATOM 5863 O O . ARG A 1 740 ? -24.668 -19.250 3.432 1.00 91.31 740 ARG A O 1
ATOM 5870 N N . GLU A 1 741 ? -23.994 -19.041 5.552 1.00 91.88 741 GLU A N 1
ATOM 5871 C CA . GLU A 1 741 ? -25.274 -18.522 6.049 1.00 91.88 741 GLU A CA 1
ATOM 5872 C C . GLU A 1 741 ? -25.453 -17.031 5.686 1.00 91.88 741 GLU A C 1
ATOM 5874 O O . GLU A 1 741 ? -26.572 -16.589 5.435 1.00 91.88 741 GLU A O 1
ATOM 5879 N N . MET A 1 742 ? -24.359 -16.260 5.615 1.00 93.56 742 MET A N 1
ATOM 5880 C CA . MET A 1 742 ? -24.380 -14.827 5.282 1.00 93.56 742 MET A CA 1
ATOM 5881 C C . MET A 1 742 ? -24.424 -14.525 3.779 1.00 93.56 742 MET A C 1
ATOM 5883 O O . MET A 1 742 ? -24.980 -13.495 3.401 1.00 93.56 742 MET A O 1
ATOM 5887 N N . PHE A 1 743 ? -23.850 -15.382 2.932 1.00 94.69 743 PHE A N 1
ATOM 5888 C CA . PHE A 1 743 ? -23.706 -15.142 1.496 1.00 94.69 743 PHE A CA 1
ATOM 5889 C C . PHE A 1 743 ? -24.159 -16.339 0.665 1.00 94.69 743 PHE A C 1
ATOM 5891 O O . PHE A 1 743 ? -23.788 -17.481 0.936 1.00 94.69 743 PHE A O 1
ATOM 5898 N N . ASP A 1 744 ? -24.939 -16.053 -0.374 1.00 93.38 744 ASP A N 1
ATOM 5899 C CA . ASP A 1 744 ? -25.391 -17.052 -1.340 1.00 93.38 744 ASP A CA 1
ATOM 5900 C C . ASP A 1 744 ? -24.288 -17.424 -2.351 1.00 93.38 744 ASP A C 1
ATOM 5902 O O . ASP A 1 744 ? -23.374 -16.646 -2.622 1.00 93.38 744 ASP A O 1
ATOM 5906 N N . GLN A 1 745 ? -24.393 -18.619 -2.934 1.00 92.56 745 GLN A N 1
ATOM 5907 C CA . GLN A 1 745 ? -23.493 -19.083 -3.997 1.00 92.56 745 GLN A CA 1
ATOM 5908 C C . GLN A 1 745 ? -23.839 -18.441 -5.347 1.00 92.56 745 GLN A C 1
ATOM 5910 O O . GLN A 1 745 ? -24.969 -17.994 -5.568 1.00 92.56 745 GLN A O 1
ATOM 5915 N N . LEU A 1 746 ? -22.893 -18.462 -6.294 1.00 93.44 746 LEU A N 1
ATOM 5916 C CA . LEU A 1 746 ? -23.180 -18.057 -7.668 1.00 93.44 746 LEU A CA 1
ATOM 5917 C C . LEU A 1 746 ? -24.174 -19.031 -8.307 1.00 93.44 746 LEU A C 1
ATOM 5919 O O . LEU A 1 746 ? -23.891 -20.214 -8.492 1.00 93.44 746 LEU A O 1
ATOM 5923 N N . LYS A 1 747 ? -25.342 -18.508 -8.676 1.00 94.12 747 LYS A N 1
ATOM 5924 C CA . LYS A 1 747 ? -26.368 -19.217 -9.446 1.00 94.12 747 LYS A CA 1
ATOM 5925 C C . LYS A 1 747 ? -26.489 -18.617 -10.833 1.00 94.12 747 LYS A C 1
ATOM 5927 O O . LYS A 1 747 ? -26.117 -17.475 -11.046 1.00 94.12 747 LYS A O 1
ATOM 5932 N N . PHE A 1 748 ? -27.042 -19.356 -11.776 1.00 94.75 748 PHE A N 1
ATOM 5933 C CA . PHE A 1 748 ? -27.333 -18.834 -13.106 1.00 94.75 748 PHE A CA 1
ATOM 5934 C C . PHE A 1 748 ? -28.572 -19.513 -13.680 1.00 94.75 748 PHE A C 1
ATOM 5936 O O . PHE A 1 748 ? -28.936 -20.624 -13.289 1.00 94.75 748 PHE A O 1
ATOM 5943 N N . VAL A 1 749 ? -29.198 -18.856 -14.649 1.00 96.25 749 VAL A N 1
ATOM 5944 C CA . VAL A 1 749 ? -30.190 -19.460 -15.539 1.00 96.25 749 VAL A CA 1
ATOM 5945 C C . VAL A 1 749 ? -29.509 -19.693 -16.884 1.00 96.25 749 VAL A C 1
ATOM 5947 O O . VAL A 1 749 ? -28.899 -18.779 -17.431 1.00 96.25 749 VAL A O 1
ATOM 5950 N N . ARG A 1 750 ? -29.582 -20.907 -17.444 1.00 95.06 750 ARG A N 1
ATOM 5951 C CA . ARG A 1 750 ? -29.090 -21.137 -18.816 1.00 95.06 750 ARG A CA 1
ATOM 5952 C C . ARG A 1 750 ? -29.869 -20.270 -19.795 1.00 95.06 750 ARG A C 1
ATOM 5954 O O . ARG A 1 750 ? -31.099 -20.243 -19.732 1.00 95.06 750 ARG A O 1
ATOM 5961 N N . TYR A 1 751 ? -29.177 -19.628 -20.731 1.00 96.12 751 TYR A N 1
ATOM 5962 C CA . TYR A 1 751 ? -29.821 -18.709 -21.666 1.00 96.12 751 TYR A CA 1
ATOM 5963 C C . TYR A 1 751 ? -30.902 -19.395 -22.521 1.00 96.12 751 TYR A C 1
ATOM 5965 O O . TYR A 1 751 ? -31.987 -18.852 -22.710 1.00 96.12 751 TYR A O 1
ATOM 5973 N N . SER A 1 752 ? -30.675 -20.642 -22.942 1.00 94.38 752 SER A N 1
ATOM 5974 C CA . SER A 1 752 ? -31.682 -21.453 -23.642 1.00 94.38 752 SER A CA 1
ATOM 5975 C C . SER A 1 752 ? -32.943 -21.702 -22.802 1.00 94.38 752 SER A C 1
ATOM 5977 O O . SER A 1 752 ? -34.059 -21.575 -23.306 1.00 94.38 752 SER A O 1
ATOM 5979 N N . ASN A 1 753 ? -32.791 -21.988 -21.507 1.00 94.88 753 ASN A N 1
ATOM 5980 C CA . ASN A 1 753 ? -33.920 -22.162 -20.590 1.00 94.88 753 ASN A CA 1
ATOM 5981 C C . ASN A 1 753 ? -34.669 -20.846 -20.357 1.00 94.88 753 ASN A C 1
ATOM 5983 O O . ASN A 1 753 ? -35.895 -20.852 -20.286 1.00 94.88 753 ASN A O 1
ATOM 5987 N N . PHE A 1 754 ? -33.947 -19.727 -20.269 1.00 96.81 754 PHE A N 1
ATOM 5988 C CA . PHE A 1 754 ? -34.541 -18.398 -20.140 1.00 96.81 754 PHE A CA 1
ATOM 5989 C C . PHE A 1 754 ? -35.424 -18.047 -21.345 1.00 96.81 754 PHE A C 1
ATOM 5991 O O . PHE A 1 754 ? -36.573 -17.648 -21.162 1.00 96.81 754 PHE A O 1
ATOM 5998 N N . LEU A 1 755 ? -34.932 -18.286 -22.566 1.00 96.75 755 LEU A N 1
ATOM 5999 C CA . LEU A 1 755 ? -35.706 -18.085 -23.797 1.00 96.75 755 LEU A CA 1
ATOM 6000 C C . LEU A 1 755 ? -36.955 -18.968 -23.848 1.00 96.75 755 LEU A C 1
ATOM 6002 O O . LEU A 1 755 ? -38.034 -18.496 -24.203 1.00 96.75 755 LEU A O 1
ATOM 6006 N N . ASN A 1 756 ? -36.821 -20.239 -23.462 1.00 96.31 756 ASN A N 1
ATOM 6007 C CA . ASN A 1 756 ? -37.942 -21.178 -23.434 1.00 96.31 756 ASN A CA 1
ATOM 6008 C C . ASN A 1 756 ? -39.011 -20.792 -22.400 1.00 96.31 756 ASN A C 1
ATOM 6010 O O . ASN A 1 756 ? -40.180 -21.130 -22.578 1.00 96.31 756 ASN A O 1
ATOM 6014 N N . PHE A 1 757 ? -38.629 -20.101 -21.323 1.00 97.12 757 PHE A N 1
ATOM 6015 C CA . PHE A 1 757 ? -39.556 -19.667 -20.279 1.00 97.12 757 PHE A CA 1
ATOM 6016 C C . PHE A 1 757 ? -40.399 -18.451 -20.690 1.00 97.12 757 PHE A C 1
ATOM 6018 O O . PHE A 1 757 ? -41.547 -18.331 -20.262 1.00 97.12 757 PHE A O 1
ATOM 6025 N N . GLY A 1 758 ? -39.861 -17.562 -21.533 1.00 95.75 758 GLY A N 1
ATOM 6026 C CA . GLY A 1 758 ? -40.632 -16.494 -22.184 1.00 95.75 758 GLY A CA 1
ATOM 6027 C C . GLY A 1 758 ? -40.976 -15.269 -21.322 1.00 95.75 758 GLY A C 1
ATOM 6028 O O . GLY A 1 758 ? -41.732 -14.410 -21.774 1.00 95.75 758 GLY A O 1
ATOM 6029 N N . ARG A 1 759 ? -40.469 -15.188 -20.086 1.00 95.88 759 ARG A N 1
ATOM 6030 C CA . ARG A 1 759 ? -40.617 -14.055 -19.147 1.00 95.88 759 ARG A CA 1
ATOM 6031 C C . ARG A 1 759 ? -39.479 -14.071 -18.119 1.00 95.88 759 ARG A C 1
ATOM 6033 O O . ARG A 1 759 ? -38.685 -15.007 -18.119 1.00 95.88 759 ARG A O 1
ATOM 6040 N N . LEU A 1 760 ? -39.399 -13.093 -17.212 1.00 96.31 760 LEU A N 1
ATOM 6041 C CA . LEU A 1 760 ? -38.447 -13.174 -16.093 1.00 96.31 760 LEU A CA 1
ATOM 6042 C C . LEU A 1 760 ? -38.861 -14.285 -15.100 1.00 96.31 760 LEU A C 1
ATOM 6044 O O . LEU A 1 760 ? -39.970 -14.215 -14.556 1.00 96.31 760 LEU A O 1
ATOM 6048 N N . PRO A 1 761 ? -38.018 -15.309 -14.850 1.00 96.38 761 PRO A N 1
ATOM 6049 C CA . PRO A 1 761 ? -38.306 -16.342 -13.862 1.00 96.38 761 PRO A CA 1
ATOM 6050 C C . PRO A 1 761 ? -38.077 -15.829 -12.440 1.00 96.38 761 PRO A C 1
ATOM 6052 O O . PRO A 1 761 ? -37.099 -15.135 -12.167 1.00 96.38 761 PRO A O 1
ATOM 6055 N N . ARG A 1 762 ? -38.961 -16.211 -11.519 1.00 95.12 762 ARG A N 1
ATOM 6056 C CA . ARG A 1 762 ? -38.767 -16.036 -10.076 1.00 95.12 762 ARG A CA 1
ATOM 6057 C C . ARG A 1 762 ? -37.868 -17.155 -9.555 1.00 95.12 762 ARG A C 1
ATOM 6059 O O . ARG A 1 762 ? -37.891 -18.266 -10.080 1.00 95.12 762 ARG A O 1
ATOM 6066 N N . SER A 1 763 ? -37.143 -16.928 -8.465 1.00 94.19 763 SER A N 1
ATOM 6067 C CA . SER A 1 763 ? -36.327 -17.976 -7.828 1.00 94.19 763 SER A CA 1
ATOM 6068 C C . SER A 1 763 ? -37.088 -19.253 -7.454 1.00 94.19 763 SER A C 1
ATOM 6070 O O . SER A 1 763 ? -36.506 -20.335 -7.473 1.00 94.19 763 SER A O 1
ATOM 6072 N N . SER A 1 764 ? -38.397 -19.174 -7.199 1.00 94.69 764 SER A N 1
ATOM 6073 C CA . SER A 1 764 ? -39.250 -20.347 -6.956 1.00 94.69 764 SER A CA 1
ATOM 6074 C C . SER A 1 764 ? -39.636 -21.139 -8.213 1.00 94.69 764 SER A C 1
ATOM 6076 O O . SER A 1 764 ? -40.196 -22.222 -8.078 1.00 94.69 764 SER A O 1
ATOM 6078 N N . ASP A 1 765 ? -39.360 -20.634 -9.421 1.00 94.88 765 ASP A N 1
ATOM 6079 C CA . ASP A 1 765 ? -39.666 -21.340 -10.675 1.00 94.88 765 ASP A CA 1
ATOM 6080 C C . ASP A 1 765 ? -38.662 -22.478 -10.965 1.00 94.88 765 ASP A C 1
ATOM 6082 O O . ASP A 1 765 ? -38.885 -23.288 -11.861 1.00 94.88 765 ASP A O 1
ATOM 6086 N N . GLY A 1 766 ? -37.559 -22.574 -10.207 1.00 90.94 766 GLY A N 1
ATOM 6087 C CA . GLY A 1 766 ? -36.607 -23.692 -10.283 1.00 90.94 766 GLY A CA 1
ATOM 6088 C C . GLY A 1 766 ? -35.669 -23.671 -11.497 1.00 90.94 766 GLY A C 1
ATOM 6089 O O . GLY A 1 766 ? -35.021 -24.675 -11.788 1.00 90.94 766 GLY A O 1
ATOM 6090 N N . LEU A 1 767 ? -35.588 -22.543 -12.213 1.00 93.62 767 LEU A N 1
ATOM 6091 C CA . LEU A 1 767 ? -34.705 -22.380 -13.376 1.00 93.62 767 LEU A CA 1
ATOM 6092 C C . LEU A 1 767 ? -33.250 -22.056 -13.005 1.00 93.62 767 LEU A C 1
ATOM 6094 O O . LEU A 1 767 ? -32.349 -22.357 -13.790 1.00 93.62 767 LEU A O 1
ATOM 6098 N N . ALA A 1 768 ? -33.023 -21.420 -11.853 1.00 93.06 768 ALA A N 1
ATOM 6099 C CA . ALA A 1 768 ? -31.691 -21.039 -11.399 1.00 93.06 768 ALA A CA 1
ATOM 6100 C C . ALA A 1 768 ? -30.963 -22.235 -10.770 1.00 93.06 768 ALA A C 1
ATOM 6102 O O . ALA A 1 768 ? -31.520 -22.942 -9.929 1.00 93.06 768 ALA A O 1
ATOM 6103 N N . GLN A 1 769 ? -29.708 -22.448 -11.159 1.00 90.06 769 GLN A N 1
ATOM 6104 C CA . GLN A 1 769 ? -28.870 -23.547 -10.677 1.00 90.06 769 GLN A CA 1
ATOM 6105 C C . GLN A 1 769 ? -27.553 -23.000 -10.123 1.00 90.06 769 GLN A C 1
ATOM 6107 O O . GLN A 1 769 ? -27.024 -22.048 -10.699 1.00 90.06 769 GLN A O 1
ATOM 6112 N N . PRO A 1 770 ? -27.011 -23.569 -9.032 1.00 87.75 770 PRO A N 1
ATOM 6113 C CA . PRO A 1 770 ? -25.689 -23.195 -8.544 1.00 87.75 770 PRO A CA 1
ATOM 6114 C C . PRO A 1 770 ? -24.616 -23.612 -9.556 1.00 87.75 770 PRO A C 1
ATOM 6116 O O . PRO A 1 770 ? -24.676 -24.703 -10.130 1.00 87.75 770 PRO A O 1
ATOM 6119 N N . LEU A 1 771 ? -23.624 -22.753 -9.766 1.00 80.75 771 LEU A N 1
ATOM 6120 C CA . LEU A 1 771 ? -22.460 -23.070 -10.581 1.00 80.75 771 LEU A CA 1
ATOM 6121 C C . LEU A 1 771 ? -21.467 -23.863 -9.724 1.00 80.75 771 LEU A C 1
ATOM 6123 O O . LEU A 1 771 ? -20.820 -23.303 -8.854 1.00 80.75 771 LEU A O 1
ATOM 6127 N N . MET A 1 772 ? -21.379 -25.177 -9.939 1.00 64.69 772 MET A N 1
ATOM 6128 C CA . MET A 1 772 ? -20.508 -26.052 -9.147 1.00 64.69 772 MET A CA 1
ATOM 6129 C C . MET A 1 772 ? -19.113 -26.160 -9.770 1.00 64.69 772 MET A C 1
ATOM 6131 O O . MET A 1 772 ? -18.976 -26.575 -10.924 1.00 64.69 772 MET A O 1
ATOM 6135 N N . THR A 1 773 ? -18.078 -25.863 -8.985 1.00 59.12 773 THR A N 1
ATOM 6136 C CA . THR A 1 773 ? -16.674 -26.027 -9.390 1.00 59.12 773 THR A CA 1
ATOM 6137 C C . THR A 1 773 ? -16.169 -27.443 -9.043 1.00 59.12 773 THR A C 1
ATOM 6139 O O . THR A 1 773 ? -16.231 -27.861 -7.889 1.00 59.12 773 THR A O 1
ATOM 6142 N N . GLY A 1 774 ? -15.701 -28.229 -10.025 1.00 52.47 774 GLY A N 1
ATOM 6143 C CA . GLY A 1 774 ? -15.234 -29.612 -9.805 1.00 52.47 774 GLY A CA 1
ATOM 6144 C C . GLY A 1 774 ? -13.847 -29.718 -9.125 1.00 52.47 774 GLY A C 1
ATOM 6145 O O . GLY A 1 774 ? -13.064 -28.771 -9.202 1.00 52.47 774 GLY A O 1
ATOM 6146 N N . PRO A 1 775 ? -13.470 -30.877 -8.527 1.00 42.12 775 PRO A N 1
ATOM 6147 C CA . PRO A 1 775 ? -12.231 -31.047 -7.740 1.00 42.12 775 PRO A CA 1
ATOM 6148 C C . PRO A 1 775 ? -10.904 -30.829 -8.495 1.00 42.12 775 PRO A C 1
ATOM 6150 O O . PRO A 1 775 ? -9.857 -30.732 -7.862 1.00 42.12 775 PRO A O 1
ATOM 6153 N N . GLN A 1 776 ? -10.926 -30.781 -9.832 1.00 43.06 776 GLN A N 1
ATOM 6154 C CA . GLN A 1 776 ? -9.745 -30.602 -10.694 1.00 43.06 776 GLN A CA 1
ATOM 6155 C C . GLN A 1 776 ? -9.841 -29.380 -11.629 1.00 43.06 776 GLN A C 1
ATOM 6157 O O . GLN A 1 776 ? -9.049 -29.266 -12.557 1.00 43.06 776 GLN A O 1
ATOM 6162 N N . GLY A 1 777 ? -10.804 -28.471 -11.430 1.00 45.69 777 GLY A N 1
ATOM 6163 C CA . GLY A 1 777 ? -11.013 -27.337 -12.350 1.00 45.69 777 GLY A CA 1
ATOM 6164 C C . GLY A 1 777 ? -11.640 -27.724 -13.697 1.00 45.69 777 GLY A C 1
ATOM 6165 O O . GLY A 1 777 ? -11.803 -26.891 -14.575 1.00 45.69 777 GLY A O 1
ATOM 6166 N N . CYS A 1 778 ? -12.047 -28.981 -13.881 1.00 38.56 778 CYS A N 1
ATOM 6167 C CA . CYS A 1 778 ? -12.891 -29.355 -15.009 1.00 38.56 778 CYS A CA 1
ATOM 6168 C C . CYS A 1 778 ? -14.355 -29.217 -14.596 1.00 38.56 778 CYS A C 1
ATOM 6170 O O . CYS A 1 778 ? -14.831 -29.935 -13.709 1.00 38.56 778 CYS A O 1
ATOM 6172 N N . TYR A 1 779 ? -15.071 -28.305 -15.247 1.00 48.25 779 TYR A N 1
ATOM 6173 C CA . TYR A 1 779 ? -16.522 -28.342 -15.242 1.00 48.25 779 TYR A CA 1
ATOM 6174 C C . TYR A 1 779 ? -16.983 -29.635 -15.946 1.00 48.25 779 TYR A C 1
ATOM 6176 O O . TYR A 1 779 ? -16.383 -30.050 -16.938 1.00 48.25 779 TYR A O 1
ATOM 6184 N N . GLY A 1 780 ? -18.001 -30.326 -15.422 1.00 44.41 780 GLY A N 1
ATOM 6185 C CA . GLY A 1 780 ? -18.547 -31.513 -16.099 1.00 44.41 780 GLY A CA 1
ATOM 6186 C C . GLY A 1 780 ? -19.050 -31.167 -17.508 1.00 44.41 780 GLY A C 1
ATOM 6187 O O . GLY A 1 780 ? -19.376 -30.013 -17.758 1.00 44.41 780 GLY A O 1
ATOM 6188 N N . GLU A 1 781 ? -19.177 -32.153 -18.406 1.00 40.72 781 GLU A N 1
ATOM 6189 C CA . GLU A 1 781 ? -19.567 -32.019 -19.835 1.00 40.72 781 GLU A CA 1
ATOM 6190 C C . GLU A 1 781 ? -20.876 -31.231 -20.129 1.00 40.72 781 GLU A C 1
ATOM 6192 O O . GLU A 1 781 ? -21.247 -31.052 -21.284 1.00 40.72 781 GLU A O 1
ATOM 6197 N N . ALA A 1 782 ? -21.575 -30.724 -19.107 1.00 48.31 782 ALA A N 1
ATOM 6198 C CA . ALA A 1 782 ? -22.790 -29.914 -19.177 1.00 48.31 782 ALA A CA 1
ATOM 6199 C C . ALA A 1 782 ? -22.607 -28.476 -18.618 1.00 48.31 782 ALA A C 1
ATOM 6201 O O . ALA A 1 782 ? -23.535 -27.931 -18.009 1.00 48.31 782 ALA A O 1
ATOM 6202 N N . SER A 1 783 ? -21.424 -27.871 -18.744 1.00 68.38 783 SER A N 1
ATOM 6203 C CA . SER A 1 783 ? -21.070 -26.621 -18.056 1.00 68.38 783 SER A CA 1
ATOM 6204 C C . SER A 1 783 ? -21.481 -25.334 -18.769 1.00 68.38 783 SER A C 1
ATOM 6206 O O . SER A 1 783 ? -21.483 -25.244 -19.994 1.00 68.38 783 SER A O 1
ATOM 6208 N N . VAL A 1 784 ? -21.828 -24.324 -17.967 1.00 77.56 784 VAL A N 1
ATOM 6209 C CA . VAL A 1 784 ? -21.820 -22.921 -18.388 1.00 77.56 784 VAL A CA 1
ATOM 6210 C C . VAL A 1 784 ? -20.414 -22.391 -18.166 1.00 77.56 784 VAL A C 1
ATOM 6212 O O . VAL A 1 784 ? -19.906 -22.471 -17.049 1.00 77.56 784 VAL A O 1
ATOM 6215 N N . ASP A 1 785 ? -19.813 -21.853 -19.222 1.00 83.00 785 ASP A N 1
ATOM 6216 C CA . ASP A 1 785 ? -18.445 -21.330 -19.185 1.00 83.00 785 ASP A CA 1
ATOM 6217 C C . ASP A 1 785 ? -18.461 -19.795 -19.028 1.00 83.00 785 ASP A C 1
ATOM 6219 O O . ASP A 1 785 ? -17.571 -19.230 -18.392 1.00 83.00 785 ASP A O 1
ATOM 6223 N N . PHE A 1 786 ? -19.524 -19.136 -19.516 1.00 91.06 786 PHE A N 1
ATOM 6224 C CA . PHE A 1 786 ? -19.672 -17.678 -19.555 1.00 91.06 786 PHE A CA 1
ATOM 6225 C C . PHE A 1 786 ? -20.983 -17.220 -18.896 1.00 91.06 786 PHE A C 1
ATOM 6227 O O . PHE A 1 786 ? -22.048 -17.771 -19.181 1.00 91.06 786 PHE A O 1
ATOM 6234 N N . VAL A 1 787 ? -20.936 -16.191 -18.051 1.00 94.75 787 VAL A N 1
ATOM 6235 C CA . VAL A 1 787 ? -22.076 -15.659 -17.291 1.00 94.75 787 VAL A CA 1
ATOM 6236 C C . VAL A 1 787 ? -22.218 -14.152 -17.503 1.00 94.75 787 VAL A C 1
ATOM 6238 O O . VAL A 1 787 ? -21.295 -13.384 -17.229 1.00 94.75 787 VAL A O 1
ATOM 6241 N N . ILE A 1 788 ? -23.408 -13.725 -17.935 1.00 97.62 788 ILE A N 1
ATOM 6242 C CA . ILE A 1 788 ? -23.793 -12.310 -18.026 1.00 97.62 788 ILE A CA 1
ATOM 6243 C C . ILE A 1 788 ? -24.586 -11.908 -16.779 1.00 97.62 788 ILE A C 1
ATOM 6245 O O . ILE A 1 788 ? -25.646 -12.472 -16.511 1.00 97.62 788 ILE A O 1
ATOM 6249 N N . PHE A 1 789 ? -24.115 -10.896 -16.056 1.00 98.06 789 PHE A N 1
ATOM 6250 C CA . PHE A 1 789 ? -24.851 -10.223 -14.989 1.00 98.06 789 PHE A CA 1
ATOM 6251 C C . PHE A 1 789 ? -25.752 -9.133 -15.572 1.00 98.06 789 PHE A C 1
ATOM 6253 O O . PHE A 1 789 ? -25.264 -8.210 -16.228 1.00 98.06 789 PHE A O 1
ATOM 6260 N N . PHE A 1 790 ? -27.053 -9.190 -15.294 1.00 98.06 790 PHE A N 1
ATOM 6261 C CA . PHE A 1 790 ? -27.978 -8.116 -15.648 1.00 98.06 790 PHE A CA 1
ATOM 6262 C C . PHE A 1 790 ? -28.230 -7.168 -14.477 1.00 98.06 790 PHE A C 1
ATOM 6264 O O . PHE A 1 790 ? -28.796 -7.560 -13.458 1.00 98.06 790 PHE A O 1
ATOM 6271 N N . SER A 1 791 ? -27.882 -5.896 -14.677 1.00 96.62 791 SER A N 1
ATOM 6272 C CA . SER A 1 791 ? -28.236 -4.785 -13.789 1.00 96.62 791 SER A CA 1
ATOM 6273 C C . SER A 1 791 ? -29.437 -4.040 -14.370 1.00 96.62 791 SER A C 1
ATOM 6275 O O . SER A 1 791 ? -29.388 -3.545 -15.499 1.00 96.62 791 SER A O 1
ATOM 6277 N N . TYR A 1 792 ? -30.553 -3.981 -13.645 1.00 95.25 792 TYR A N 1
ATOM 6278 C CA . TYR A 1 792 ? -31.801 -3.431 -14.178 1.00 95.25 792 TYR A CA 1
ATOM 6279 C C . TYR A 1 792 ? -32.737 -2.925 -13.076 1.00 95.25 792 TYR A C 1
ATOM 6281 O O . TYR A 1 792 ? -32.576 -3.204 -11.888 1.00 95.25 792 TYR A O 1
ATOM 6289 N N . ARG A 1 793 ? -33.739 -2.132 -13.470 1.00 91.38 793 ARG A N 1
ATOM 6290 C CA . ARG A 1 793 ? -34.764 -1.634 -12.547 1.00 91.38 793 ARG A CA 1
ATOM 6291 C C . ARG A 1 793 ? -35.990 -2.529 -12.531 1.00 91.38 793 ARG A C 1
ATOM 6293 O O . ARG A 1 793 ? -36.402 -3.041 -13.566 1.00 91.38 793 ARG A O 1
ATOM 6300 N N . TRP A 1 794 ? -36.641 -2.580 -11.376 1.00 90.31 794 TRP A N 1
ATOM 6301 C CA . TRP A 1 794 ? -37.992 -3.111 -11.260 1.00 90.31 794 TRP A CA 1
ATOM 6302 C C . TRP A 1 794 ? -38.977 -2.030 -11.714 1.00 90.31 794 TRP A C 1
ATOM 6304 O O . TRP A 1 794 ? -39.034 -0.952 -11.113 1.00 90.31 794 TRP A O 1
ATOM 6314 N N . ILE A 1 795 ? -39.675 -2.273 -12.827 1.00 88.69 795 ILE A N 1
ATOM 6315 C CA . ILE A 1 795 ? -40.450 -1.235 -13.533 1.00 88.69 795 ILE A CA 1
ATOM 6316 C C . ILE A 1 795 ? -41.954 -1.277 -13.256 1.00 88.69 795 ILE A C 1
ATOM 6318 O O . ILE A 1 795 ? -42.637 -0.287 -13.513 1.00 88.69 795 ILE A O 1
ATOM 6322 N N . ASN A 1 796 ? -42.473 -2.367 -12.692 1.00 84.25 796 ASN A N 1
ATOM 6323 C CA . ASN A 1 796 ? -43.900 -2.516 -12.440 1.00 84.25 796 ASN A CA 1
ATOM 6324 C C . ASN A 1 796 ? -44.248 -2.215 -10.977 1.00 84.25 796 ASN A C 1
ATOM 6326 O O . ASN A 1 796 ? -43.642 -2.756 -10.052 1.00 84.25 796 ASN A O 1
ATOM 6330 N N . LYS A 1 797 ? -45.235 -1.332 -10.784 1.00 70.62 797 LYS A N 1
ATOM 6331 C CA . LYS A 1 797 ? -45.733 -0.876 -9.475 1.00 70.62 797 LYS A CA 1
ATOM 6332 C C . LYS A 1 797 ? -47.243 -1.098 -9.296 1.00 70.62 797 LYS A C 1
ATOM 6334 O O . LYS A 1 797 ? -47.847 -0.504 -8.400 1.00 70.62 797 LYS A O 1
ATOM 6339 N N . GLU A 1 798 ? -47.878 -1.893 -10.155 1.00 61.69 798 GLU A N 1
ATOM 6340 C CA . GLU A 1 798 ? -49.322 -2.121 -10.093 1.00 61.69 798 GLU A CA 1
ATOM 6341 C C . GLU A 1 798 ? -49.739 -2.844 -8.798 1.00 61.69 798 GLU A C 1
ATOM 6343 O O . GLU A 1 798 ? -49.098 -3.785 -8.336 1.00 61.69 798 GLU A O 1
ATOM 6348 N N . GLY A 1 799 ? -50.829 -2.382 -8.175 1.00 56.22 799 GLY A N 1
ATOM 6349 C CA . GLY A 1 799 ? -51.418 -3.035 -6.998 1.00 56.22 799 GLY A CA 1
ATOM 6350 C C . GLY A 1 799 ? -50.599 -2.956 -5.700 1.00 56.22 799 GLY A C 1
ATOM 6351 O O . GLY A 1 799 ? -50.917 -3.667 -4.751 1.00 56.22 799 GLY A O 1
ATOM 6352 N N . GLY A 1 800 ? -49.560 -2.113 -5.633 1.00 60.31 800 GLY A N 1
ATOM 6353 C CA . GLY A 1 800 ? -48.705 -1.971 -4.445 1.00 60.31 800 GLY A CA 1
ATOM 6354 C C . GLY A 1 800 ? -47.647 -3.071 -4.285 1.00 60.31 800 GLY A C 1
ATOM 6355 O O . GLY A 1 800 ? -46.892 -3.045 -3.315 1.00 60.31 800 GLY A O 1
ATOM 6356 N N . ILE A 1 801 ? -47.560 -4.006 -5.237 1.00 64.06 801 ILE A N 1
ATOM 6357 C CA . ILE A 1 801 ? -46.513 -5.030 -5.311 1.00 64.06 801 ILE A CA 1
ATOM 6358 C C . ILE A 1 801 ? -45.499 -4.570 -6.361 1.00 64.06 801 ILE A C 1
ATOM 6360 O O . ILE A 1 801 ? -45.844 -4.364 -7.520 1.00 64.06 801 ILE A O 1
ATOM 6364 N N . SER A 1 802 ? -44.241 -4.387 -5.956 1.00 77.31 802 SER A N 1
ATOM 6365 C CA . SER A 1 802 ? -43.161 -4.080 -6.898 1.00 77.31 802 SER A CA 1
ATOM 6366 C C . SER A 1 802 ? -42.769 -5.367 -7.619 1.00 77.31 802 SER A C 1
ATOM 6368 O O . SER A 1 802 ? -42.337 -6.313 -6.965 1.00 77.31 802 SER A O 1
ATOM 6370 N N . LEU A 1 803 ? -42.902 -5.410 -8.943 1.00 87.19 803 LEU A N 1
ATOM 6371 C CA . LEU A 1 803 ? -42.450 -6.525 -9.780 1.00 87.19 803 LEU A CA 1
ATOM 6372 C C . LEU A 1 803 ? -41.300 -6.070 -10.690 1.00 87.19 803 LEU A C 1
ATOM 6374 O O . LEU A 1 803 ? -41.251 -4.899 -11.087 1.00 87.19 803 LEU A O 1
ATOM 6378 N N . PRO A 1 804 ? -40.367 -6.977 -11.029 1.00 90.75 804 PRO A N 1
ATOM 6379 C CA . PRO A 1 804 ? -39.212 -6.640 -11.854 1.00 90.75 804 PRO A CA 1
ATOM 6380 C C . PRO A 1 804 ? -39.604 -6.208 -13.270 1.00 90.75 804 PRO A C 1
ATOM 6382 O O . PRO A 1 804 ? -38.919 -5.373 -13.856 1.00 90.75 804 PRO A O 1
ATOM 6385 N N . ASP A 1 805 ? -40.719 -6.726 -13.788 1.00 93.81 805 ASP A N 1
ATOM 6386 C CA . ASP A 1 805 ? -41.170 -6.515 -15.161 1.00 93.81 805 ASP A CA 1
ATOM 6387 C C . ASP A 1 805 ? -42.655 -6.138 -15.241 1.00 93.81 805 ASP A C 1
ATOM 6389 O O . ASP A 1 805 ? -43.439 -6.406 -14.322 1.00 93.81 805 ASP A O 1
ATOM 6393 N N . ASP A 1 806 ? -43.030 -5.502 -16.346 1.00 92.00 806 ASP A N 1
ATOM 6394 C CA . ASP A 1 806 ? -44.404 -5.111 -16.655 1.00 92.00 806 ASP A CA 1
ATOM 6395 C C . ASP A 1 806 ? -45.194 -6.229 -17.359 1.00 92.00 806 ASP A C 1
ATOM 6397 O O . ASP A 1 806 ? -44.672 -7.296 -17.682 1.00 92.00 806 ASP A O 1
ATOM 6401 N N . MET A 1 807 ? -46.489 -5.995 -17.599 1.00 89.19 807 MET A N 1
ATOM 6402 C CA . MET A 1 807 ? -47.358 -6.958 -18.293 1.00 89.19 807 MET A CA 1
ATOM 6403 C C . MET A 1 807 ? -46.926 -7.250 -19.740 1.00 89.19 807 MET A C 1
ATOM 6405 O O . MET A 1 807 ? -47.396 -8.223 -20.329 1.00 89.19 807 MET A O 1
ATOM 6409 N N . MET A 1 808 ? -46.060 -6.412 -20.318 1.00 91.00 808 MET A N 1
ATOM 6410 C CA . MET A 1 808 ? -45.533 -6.556 -21.675 1.00 91.00 808 MET A CA 1
ATOM 6411 C C . MET A 1 808 ? -44.179 -7.280 -21.697 1.00 91.00 808 MET A C 1
ATOM 6413 O O . MET A 1 808 ? -43.609 -7.465 -22.776 1.00 91.00 808 MET A O 1
ATOM 6417 N N . ASN A 1 809 ? -43.679 -7.730 -20.538 1.00 93.75 809 ASN A N 1
ATOM 6418 C CA . ASN A 1 809 ? -42.369 -8.359 -20.382 1.00 93.75 809 ASN A CA 1
ATOM 6419 C C . ASN A 1 809 ? -41.237 -7.470 -20.944 1.00 93.75 809 ASN A C 1
ATOM 6421 O O . ASN A 1 809 ? -40.337 -7.954 -21.640 1.00 93.75 809 ASN A O 1
ATOM 6425 N N . THR A 1 810 ? -41.317 -6.150 -20.748 1.00 93.44 810 THR A N 1
ATOM 6426 C CA . THR A 1 810 ? -40.366 -5.183 -21.320 1.00 93.44 810 THR A CA 1
ATOM 6427 C C . THR A 1 810 ? -38.916 -5.487 -20.936 1.00 93.44 810 THR A C 1
ATOM 6429 O O . THR A 1 810 ? -38.045 -5.483 -21.810 1.00 93.44 810 THR A O 1
ATOM 6432 N N . GLN A 1 811 ? -38.626 -5.780 -19.665 1.00 95.25 811 GLN A N 1
ATOM 6433 C CA . GLN A 1 811 ? -37.263 -6.095 -19.226 1.00 95.25 811 GLN A CA 1
ATOM 6434 C C . GLN A 1 811 ? -36.784 -7.428 -19.793 1.00 95.25 811 GLN A C 1
ATOM 6436 O O . GLN A 1 811 ? -35.657 -7.490 -20.278 1.00 95.25 811 GLN A O 1
ATOM 6441 N N . TYR A 1 812 ? -37.629 -8.461 -19.819 1.00 97.19 812 TYR A N 1
ATOM 6442 C CA . TYR A 1 812 ? -37.306 -9.728 -20.481 1.00 97.19 812 TYR A CA 1
ATOM 6443 C C . TYR A 1 812 ? -36.898 -9.513 -21.947 1.00 97.19 812 TYR A C 1
ATOM 6445 O O . TYR A 1 812 ? -35.822 -9.949 -22.358 1.00 97.19 812 TYR A O 1
ATOM 6453 N N . HIS A 1 813 ? -37.698 -8.778 -22.726 1.00 96.44 813 HIS A N 1
ATOM 6454 C CA . HIS A 1 813 ? -37.377 -8.502 -24.129 1.00 96.44 813 HIS A CA 1
ATOM 6455 C C . HIS A 1 813 ? -36.096 -7.671 -24.280 1.00 96.44 813 HIS A C 1
ATOM 6457 O O . HIS A 1 813 ? -35.314 -7.923 -25.198 1.00 96.44 813 HIS A O 1
ATOM 6463 N N . ARG A 1 814 ? -35.842 -6.716 -23.372 1.00 95.62 814 ARG A N 1
ATOM 6464 C CA . ARG A 1 814 ? -34.585 -5.952 -23.348 1.00 95.62 814 ARG A CA 1
ATOM 6465 C C . ARG A 1 814 ? -33.378 -6.832 -23.028 1.00 95.62 814 ARG A C 1
ATOM 6467 O O . ARG A 1 814 ? -32.356 -6.663 -23.685 1.00 95.62 814 ARG A O 1
ATOM 6474 N N . MET A 1 815 ? -33.484 -7.762 -22.075 1.00 97.81 815 MET A N 1
ATOM 6475 C CA . MET A 1 815 ? -32.413 -8.715 -21.756 1.00 97.81 815 MET A CA 1
ATOM 6476 C C . MET A 1 815 ? -32.103 -9.613 -22.953 1.00 97.81 815 MET A C 1
ATOM 6478 O O . MET A 1 815 ? -30.942 -9.734 -23.327 1.00 97.81 815 MET A O 1
ATOM 6482 N N . VAL A 1 816 ? -33.130 -10.173 -23.604 1.00 97.62 816 VAL A N 1
ATOM 6483 C CA . VAL A 1 816 ? -32.959 -10.991 -24.817 1.00 97.62 816 VAL A CA 1
ATOM 6484 C C . VAL A 1 816 ? -32.279 -10.186 -25.924 1.00 97.62 816 VAL A C 1
ATOM 6486 O O . VAL A 1 816 ? -31.260 -10.621 -26.451 1.00 97.62 816 VAL A O 1
ATOM 6489 N N . ALA A 1 817 ? -32.787 -8.993 -26.248 1.00 96.38 817 ALA A N 1
ATOM 6490 C CA . ALA A 1 817 ? -32.206 -8.148 -27.293 1.00 96.38 817 ALA A CA 1
ATOM 6491 C C . ALA A 1 817 ? -30.732 -7.808 -27.013 1.00 96.38 817 ALA A C 1
ATOM 6493 O O . ALA A 1 817 ? -29.891 -7.929 -27.905 1.00 96.38 817 ALA A O 1
ATOM 6494 N N . ALA A 1 818 ? -30.415 -7.453 -25.766 1.00 97.25 818 ALA A N 1
ATOM 6495 C CA . ALA A 1 818 ? -29.055 -7.166 -25.336 1.00 97.25 818 ALA A CA 1
ATOM 6496 C C . ALA A 1 818 ? -28.143 -8.401 -25.423 1.00 97.25 818 ALA A C 1
ATOM 6498 O O . ALA A 1 818 ? -27.027 -8.295 -25.925 1.00 97.25 818 ALA A O 1
ATOM 6499 N N . THR A 1 819 ? -28.599 -9.583 -24.993 1.00 97.50 819 THR A N 1
ATOM 6500 C CA . THR A 1 819 ? -27.809 -10.820 -25.104 1.00 97.50 819 THR A CA 1
ATOM 6501 C C . THR A 1 819 ? -27.555 -11.211 -26.559 1.00 97.50 819 THR A C 1
ATOM 6503 O O . THR A 1 819 ? -26.431 -11.576 -26.898 1.00 97.50 819 THR A O 1
ATOM 6506 N N . GLU A 1 820 ? -28.554 -11.111 -27.441 1.00 96.00 820 GLU A N 1
ATOM 6507 C CA . GLU A 1 820 ? -28.368 -11.399 -28.871 1.00 96.00 820 GLU A CA 1
ATOM 6508 C C . GLU A 1 820 ? -27.374 -10.436 -29.528 1.00 96.00 820 GLU A C 1
ATOM 6510 O O . GLU A 1 820 ? -26.521 -10.849 -30.318 1.00 96.00 820 GLU A O 1
ATOM 6515 N N . GLU A 1 821 ? -27.448 -9.147 -29.191 1.00 95.62 821 GLU A N 1
ATOM 6516 C CA . GLU A 1 821 ? -26.487 -8.170 -29.688 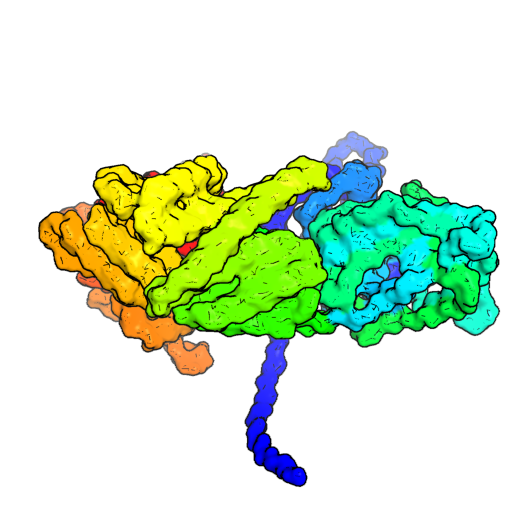1.00 95.62 821 GLU A CA 1
ATOM 6517 C C . GLU A 1 821 ? -25.077 -8.427 -29.146 1.00 95.62 821 GLU A C 1
ATOM 6519 O O . GLU A 1 821 ? -24.114 -8.372 -29.914 1.00 95.62 821 GLU A O 1
ATOM 6524 N N . PHE A 1 822 ? -24.956 -8.781 -27.866 1.00 96.00 822 PHE A N 1
ATOM 6525 C CA . PHE A 1 822 ? -23.689 -9.163 -27.249 1.00 96.00 822 PHE A CA 1
ATOM 6526 C C . PHE A 1 822 ? -23.059 -10.370 -27.957 1.00 96.00 822 PHE A C 1
ATOM 6528 O O . PHE A 1 822 ? -21.895 -10.307 -28.341 1.00 96.00 822 PHE A O 1
ATOM 6535 N N . LEU A 1 823 ? -23.824 -11.440 -28.204 1.00 94.88 823 LEU A N 1
ATOM 6536 C CA . LEU A 1 823 ? -23.343 -12.635 -28.914 1.00 94.88 823 LEU A CA 1
ATOM 6537 C C . LEU A 1 823 ? -22.882 -12.320 -30.344 1.00 94.88 823 LEU A C 1
ATOM 6539 O O . LEU A 1 823 ? -21.921 -12.909 -30.835 1.00 94.88 823 LEU A O 1
ATOM 6543 N N . ARG A 1 824 ? -23.534 -11.362 -31.013 1.00 93.44 824 ARG A N 1
ATOM 6544 C CA . ARG A 1 824 ? -23.123 -10.888 -32.342 1.00 93.44 824 ARG A CA 1
ATOM 6545 C C . ARG A 1 824 ? -21.801 -10.114 -32.301 1.00 93.44 824 ARG A C 1
ATOM 6547 O O . ARG A 1 824 ? -21.004 -10.254 -33.225 1.00 93.44 824 ARG A O 1
ATOM 6554 N N . LEU A 1 825 ? -21.578 -9.301 -31.266 1.00 91.81 825 LEU A N 1
ATOM 6555 C CA . LEU A 1 825 ? -20.314 -8.582 -31.051 1.00 91.81 825 LEU A CA 1
ATOM 6556 C C . LEU A 1 825 ? -19.181 -9.537 -30.637 1.00 91.81 825 LEU A C 1
ATOM 6558 O O . LEU A 1 825 ? -18.040 -9.357 -31.057 1.00 91.81 825 LEU A O 1
ATOM 6562 N N . HIS A 1 826 ? -19.510 -10.584 -29.878 1.00 89.00 826 HIS A N 1
ATOM 6563 C CA . HIS A 1 826 ? -18.576 -11.560 -29.311 1.00 89.00 826 HIS A CA 1
ATOM 6564 C C . HIS A 1 826 ? -18.773 -12.953 -29.915 1.00 89.00 826 HIS A C 1
ATOM 6566 O O . HIS A 1 826 ? -19.092 -13.912 -29.217 1.00 89.00 826 HIS A O 1
ATOM 6572 N N . GLY A 1 827 ? -18.525 -13.095 -31.221 1.00 79.25 827 GLY A N 1
ATOM 6573 C CA . GLY A 1 827 ? -18.764 -14.342 -31.971 1.00 79.25 827 GLY A CA 1
ATOM 6574 C C . GLY A 1 827 ? -17.958 -15.581 -31.533 1.00 79.25 827 GLY A C 1
ATOM 6575 O O . GLY A 1 827 ? -18.085 -16.634 -32.151 1.00 79.25 827 GLY A O 1
ATOM 6576 N N . ARG A 1 828 ? -17.115 -15.469 -30.496 1.00 78.38 828 ARG A N 1
ATOM 6577 C CA . ARG A 1 828 ? -16.401 -16.588 -29.856 1.00 78.38 828 ARG A CA 1
ATOM 6578 C C . ARG A 1 828 ? -17.162 -17.194 -28.670 1.00 78.38 828 ARG A C 1
ATOM 6580 O O . ARG A 1 828 ? -16.792 -18.279 -28.230 1.00 78.38 828 ARG A O 1
ATOM 6587 N N . THR A 1 829 ? -18.184 -16.519 -28.149 1.00 83.62 829 THR A N 1
ATOM 6588 C CA . THR A 1 829 ? -18.958 -16.993 -26.997 1.00 83.62 829 THR A CA 1
ATOM 6589 C C . THR A 1 829 ? -19.989 -18.026 -27.441 1.00 83.62 829 THR A C 1
ATOM 6591 O O . THR A 1 829 ? -20.851 -17.742 -28.272 1.00 83.62 829 THR A O 1
ATOM 6594 N N . ASP A 1 830 ? -19.913 -19.230 -26.874 1.00 86.62 830 ASP A N 1
ATOM 6595 C CA . ASP A 1 830 ? -20.858 -20.308 -27.162 1.00 86.62 830 ASP A CA 1
ATOM 6596 C C . ASP A 1 830 ? -22.209 -20.045 -26.480 1.00 86.62 830 ASP A C 1
ATOM 6598 O O . ASP A 1 830 ? -22.313 -19.948 -25.254 1.00 86.62 830 ASP A O 1
ATOM 6602 N N . ARG A 1 831 ? -23.261 -19.950 -27.296 1.00 90.81 831 ARG A N 1
ATOM 6603 C CA . ARG A 1 831 ? -24.637 -19.710 -26.855 1.00 90.81 831 ARG A CA 1
ATOM 6604 C C . ARG A 1 831 ? -25.150 -20.809 -25.922 1.00 90.81 831 ARG A C 1
ATOM 6606 O O . ARG A 1 831 ? -25.888 -20.501 -24.986 1.00 90.81 831 ARG A O 1
ATOM 6613 N N . ASP A 1 832 ? -24.780 -22.066 -26.160 1.00 87.62 832 ASP A N 1
ATOM 6614 C CA . ASP A 1 832 ? -25.286 -23.206 -25.383 1.00 87.62 832 ASP A CA 1
ATOM 6615 C C . ASP A 1 832 ? -24.622 -23.315 -24.005 1.00 87.62 832 ASP A C 1
ATOM 6617 O O . ASP A 1 832 ? -25.169 -23.927 -23.083 1.00 87.62 832 ASP A O 1
ATOM 6621 N N . LYS A 1 833 ? -23.482 -22.639 -23.843 1.00 88.88 833 LYS A N 1
ATOM 6622 C CA . LYS A 1 833 ? -22.728 -22.535 -22.592 1.00 88.88 833 LYS A CA 1
ATOM 6623 C C . LYS A 1 833 ? -22.879 -21.180 -21.903 1.00 88.88 833 LYS A C 1
ATOM 6625 O O . LYS A 1 833 ? -22.106 -20.869 -20.996 1.00 88.88 833 LYS A O 1
ATOM 6630 N N . LEU A 1 834 ? -23.866 -20.385 -22.317 1.00 93.44 834 LEU A N 1
ATOM 6631 C CA . LEU A 1 834 ? -24.155 -19.078 -21.744 1.00 93.44 834 LEU A CA 1
ATOM 6632 C C . LEU A 1 834 ? -25.139 -19.184 -20.571 1.00 93.44 834 LEU A C 1
ATOM 6634 O O . LEU A 1 834 ? -26.266 -19.679 -20.705 1.00 93.44 834 LEU A O 1
ATOM 6638 N N . GLY A 1 835 ? -24.727 -18.657 -19.424 1.00 95.19 835 GLY A N 1
ATOM 6639 C CA . GLY A 1 835 ? -25.579 -18.384 -18.276 1.00 95.19 835 GLY A CA 1
ATOM 6640 C C . GLY A 1 835 ? -25.920 -16.902 -18.175 1.00 95.19 835 GLY A C 1
ATOM 6641 O O . GLY A 1 835 ? -25.146 -16.033 -18.573 1.00 95.19 835 GLY A O 1
ATOM 6642 N N . ILE A 1 836 ? -27.077 -16.611 -17.596 1.00 96.94 836 ILE A N 1
ATOM 6643 C CA . ILE A 1 836 ? -27.459 -15.260 -17.198 1.00 96.94 836 ILE A CA 1
ATOM 6644 C C . ILE A 1 836 ? -27.748 -15.237 -15.699 1.00 96.94 836 ILE A C 1
ATOM 6646 O O . ILE A 1 836 ? -28.378 -16.148 -15.153 1.00 96.94 836 ILE A O 1
ATOM 6650 N N . TRP A 1 837 ? -27.280 -14.186 -15.041 1.00 97.38 837 TRP A N 1
ATOM 6651 C CA . TRP A 1 837 ? -27.575 -13.881 -13.654 1.00 97.38 837 TRP A CA 1
ATOM 6652 C C . TRP A 1 837 ? -28.523 -12.682 -13.601 1.00 97.38 837 TRP A C 1
ATOM 6654 O O . TRP A 1 837 ? -28.284 -11.656 -14.240 1.00 97.38 837 TRP A O 1
ATOM 6664 N N . MET A 1 838 ? -29.598 -12.814 -12.828 1.00 96.12 838 MET A N 1
ATOM 6665 C CA . MET A 1 838 ? -30.521 -11.726 -12.500 1.00 96.12 838 MET A CA 1
ATOM 6666 C C . MET A 1 838 ? -31.066 -11.932 -11.090 1.00 96.12 838 MET A C 1
ATOM 6668 O O . MET A 1 838 ? -31.358 -13.067 -10.699 1.00 96.12 838 MET A O 1
ATOM 6672 N N . ASP A 1 839 ? -31.240 -10.841 -10.350 1.00 94.12 839 ASP A N 1
ATOM 6673 C CA . ASP A 1 839 ? -31.674 -10.848 -8.950 1.00 94.12 839 ASP A CA 1
ATOM 6674 C C . ASP A 1 839 ? -32.978 -11.639 -8.737 1.00 94.12 839 ASP A C 1
ATOM 6676 O O . ASP A 1 839 ? -33.028 -12.515 -7.878 1.00 94.12 839 ASP A O 1
ATOM 6680 N N . TYR A 1 840 ? -34.005 -11.434 -9.564 1.00 95.50 840 TYR A N 1
ATOM 6681 C CA . TYR A 1 840 ? -35.323 -12.051 -9.385 1.00 95.50 840 TYR A CA 1
ATOM 6682 C C . TYR A 1 840 ? -35.308 -13.586 -9.469 1.00 95.50 840 TYR A C 1
ATOM 6684 O O . TYR A 1 840 ? -36.059 -14.258 -8.755 1.00 95.50 840 TYR A O 1
ATOM 6692 N N . ALA A 1 841 ? -34.423 -14.136 -10.304 1.00 96.38 841 ALA A N 1
ATOM 6693 C CA . ALA A 1 841 ? -34.278 -15.572 -10.519 1.00 96.38 841 ALA A CA 1
ATOM 6694 C C . ALA A 1 841 ? -33.228 -16.202 -9.597 1.00 96.38 841 ALA A C 1
ATOM 6696 O O . ALA A 1 841 ? -33.408 -17.320 -9.118 1.00 96.38 841 ALA A O 1
ATOM 6697 N N . CYS A 1 842 ? -32.112 -15.506 -9.378 1.00 96.00 842 CYS A N 1
ATOM 6698 C CA . CYS A 1 842 ? -30.937 -16.069 -8.718 1.00 96.00 842 CYS A CA 1
ATOM 6699 C C . CYS A 1 842 ? -30.909 -15.785 -7.211 1.00 96.00 842 CYS A C 1
ATOM 6701 O O . CYS A 1 842 ? -30.312 -16.562 -6.471 1.00 96.00 842 CYS A O 1
ATOM 6703 N N . VAL A 1 843 ? -31.588 -14.735 -6.736 1.00 95.31 843 VAL A N 1
ATOM 6704 C CA . VAL A 1 843 ? -31.768 -14.459 -5.303 1.00 95.31 843 VAL A CA 1
ATOM 6705 C C . VAL A 1 843 ? -33.087 -15.063 -4.830 1.00 95.31 843 VAL A C 1
ATOM 6707 O O . VAL A 1 843 ? -34.129 -14.895 -5.472 1.00 95.31 843 VAL A O 1
ATOM 6710 N N . ASN A 1 844 ? -33.058 -15.752 -3.686 1.00 94.19 844 ASN A N 1
ATOM 6711 C CA . ASN A 1 844 ? -34.268 -16.253 -3.039 1.00 94.19 844 ASN A CA 1
ATOM 6712 C C . ASN A 1 844 ? -35.191 -15.075 -2.682 1.00 94.19 844 ASN A C 1
ATOM 6714 O O . ASN A 1 844 ? -34.904 -14.310 -1.770 1.00 94.19 844 ASN A O 1
ATOM 6718 N N . GLN A 1 845 ? -36.303 -14.924 -3.400 1.00 92.50 845 GLN A N 1
ATOM 6719 C CA . GLN A 1 845 ? -37.199 -13.776 -3.236 1.00 92.50 845 GLN A CA 1
ATOM 6720 C C . GLN A 1 845 ? -38.057 -13.888 -1.969 1.00 92.50 845 GLN A C 1
ATOM 6722 O O . GLN A 1 845 ? -38.638 -12.896 -1.538 1.00 92.50 845 GLN A O 1
ATOM 6727 N N . ASP A 1 846 ? -38.131 -15.080 -1.373 1.00 92.44 846 ASP A N 1
ATOM 6728 C CA . ASP A 1 846 ? -38.792 -15.313 -0.088 1.00 92.44 846 ASP A CA 1
ATOM 6729 C C . ASP A 1 846 ? -37.853 -15.009 1.096 1.00 92.44 846 ASP A C 1
ATOM 6731 O O . ASP A 1 846 ? -38.313 -14.617 2.167 1.00 92.44 846 ASP A O 1
ATOM 6735 N N . GLU A 1 847 ? -36.534 -15.119 0.894 1.00 91.31 847 GLU A N 1
ATOM 6736 C CA . GLU A 1 847 ? -35.499 -14.819 1.893 1.00 91.31 847 GLU A CA 1
ATOM 6737 C C . GLU A 1 847 ? -34.259 -14.174 1.230 1.00 91.31 847 GLU A C 1
ATOM 6739 O O . GLU A 1 847 ? -33.240 -14.833 1.008 1.00 91.31 847 GLU A O 1
ATOM 6744 N N . PRO A 1 848 ? -34.322 -12.875 0.875 1.00 90.75 848 PRO A N 1
ATOM 6745 C CA . PRO A 1 848 ? -33.341 -12.258 -0.024 1.00 90.75 848 PRO A CA 1
ATOM 6746 C C . PRO A 1 848 ? -32.018 -11.868 0.640 1.00 90.75 848 PRO A C 1
ATOM 6748 O O . PRO A 1 848 ? -31.081 -11.488 -0.058 1.00 90.75 848 PRO A O 1
ATOM 6751 N N . ALA A 1 849 ? -31.920 -11.930 1.971 1.00 88.94 849 ALA A N 1
ATOM 6752 C CA . ALA A 1 849 ? -30.822 -11.326 2.726 1.00 88.94 849 ALA A CA 1
ATOM 6753 C C . ALA A 1 849 ? -29.430 -11.814 2.284 1.00 88.94 849 ALA A C 1
ATOM 6755 O O . ALA A 1 849 ? -28.560 -10.985 2.023 1.00 88.94 849 ALA A O 1
ATOM 6756 N N . SER A 1 850 ? -29.228 -13.129 2.151 1.00 92.06 850 SER A N 1
ATOM 6757 C CA . SER A 1 850 ? -27.933 -13.708 1.761 1.00 92.06 850 SER A CA 1
ATOM 6758 C C . SER A 1 850 ? -27.577 -13.450 0.295 1.00 92.06 850 SER A C 1
ATOM 6760 O O . SER A 1 850 ? -26.412 -13.222 -0.029 1.00 92.06 850 SER A O 1
ATOM 6762 N N . GLY A 1 851 ? -28.571 -13.430 -0.597 1.00 91.69 851 GLY A N 1
ATOM 6763 C CA . GLY A 1 851 ? -28.363 -13.123 -2.012 1.00 91.69 851 GLY A CA 1
ATOM 6764 C C . GLY A 1 851 ? -28.052 -11.646 -2.250 1.00 91.69 851 GLY A C 1
ATOM 6765 O O . GLY A 1 851 ? -27.116 -11.334 -2.980 1.00 91.69 851 GLY A O 1
ATOM 6766 N N . VAL A 1 852 ? -28.759 -10.735 -1.568 1.00 89.06 852 VAL A N 1
ATOM 6767 C CA . VAL A 1 852 ? -28.466 -9.289 -1.593 1.00 89.06 852 VAL A CA 1
ATOM 6768 C C . VAL A 1 852 ? -27.078 -9.014 -1.015 1.00 89.06 852 VAL A C 1
ATOM 6770 O O . VAL A 1 852 ? -26.301 -8.249 -1.585 1.00 89.06 852 VAL A O 1
ATOM 6773 N N . ALA A 1 853 ? -26.731 -9.679 0.087 1.00 90.19 853 ALA A N 1
ATOM 6774 C CA . ALA A 1 853 ? -25.400 -9.599 0.665 1.00 90.19 853 ALA A CA 1
ATOM 6775 C C . ALA A 1 853 ? -24.310 -10.151 -0.265 1.00 90.19 853 ALA A C 1
ATOM 6777 O O . ALA A 1 853 ? -23.175 -9.709 -0.154 1.00 90.19 853 ALA A O 1
ATOM 6778 N N . ALA A 1 854 ? -24.601 -11.076 -1.181 1.00 92.81 854 ALA A N 1
ATOM 6779 C CA . ALA A 1 854 ? -23.600 -11.648 -2.082 1.00 92.81 854 ALA A CA 1
ATOM 6780 C C . ALA A 1 854 ? -23.345 -10.818 -3.356 1.00 92.81 854 ALA A C 1
ATOM 6782 O O . ALA A 1 854 ? -22.321 -11.028 -4.008 1.00 92.81 854 ALA A O 1
ATOM 6783 N N . LEU A 1 855 ? -24.222 -9.861 -3.699 1.00 90.88 855 LEU A N 1
ATOM 6784 C CA . LEU A 1 855 ? -24.246 -9.180 -5.007 1.00 90.88 855 LEU A CA 1
ATOM 6785 C C . LEU A 1 855 ? -22.878 -8.713 -5.534 1.00 90.88 855 LEU A C 1
ATOM 6787 O O . LEU A 1 855 ? -22.559 -9.053 -6.672 1.00 90.88 855 LEU A O 1
ATOM 6791 N N . PRO A 1 856 ? -22.030 -8.003 -4.767 1.00 91.69 856 PRO A N 1
ATOM 6792 C CA . PRO A 1 856 ? -20.751 -7.524 -5.291 1.00 91.69 856 PRO A CA 1
ATOM 6793 C C . PRO A 1 856 ? -19.774 -8.650 -5.631 1.00 91.69 856 PRO A C 1
ATOM 6795 O O . PRO A 1 856 ? -19.074 -8.586 -6.639 1.00 91.69 856 PRO A O 1
ATOM 6798 N N . MET A 1 857 ? -19.753 -9.703 -4.810 1.00 93.19 857 MET A N 1
ATOM 6799 C CA . MET A 1 857 ? -18.904 -10.875 -5.030 1.00 93.19 857 MET A CA 1
ATOM 6800 C C . MET A 1 857 ? -19.425 -11.705 -6.204 1.00 93.19 857 MET A C 1
ATOM 6802 O O . MET A 1 857 ? -18.634 -12.245 -6.971 1.00 93.19 857 MET A O 1
ATOM 6806 N N . ILE A 1 858 ? -20.743 -11.781 -6.384 1.00 94.19 858 ILE A N 1
ATOM 6807 C CA . ILE A 1 858 ? -21.371 -12.422 -7.543 1.00 94.19 858 ILE A CA 1
ATOM 6808 C C . ILE A 1 858 ? -21.054 -11.668 -8.836 1.00 94.19 858 ILE A C 1
ATOM 6810 O O . ILE A 1 858 ? -20.635 -12.287 -9.814 1.00 94.19 858 ILE A O 1
ATOM 6814 N N . LEU A 1 859 ? -21.200 -10.342 -8.839 1.00 94.50 859 LEU A N 1
ATOM 6815 C CA . LEU A 1 859 ? -20.895 -9.500 -9.995 1.00 94.50 859 LEU A CA 1
ATOM 6816 C C . LEU A 1 859 ? -19.431 -9.677 -10.419 1.00 94.50 859 LEU A C 1
ATOM 6818 O O . LEU A 1 859 ? -19.162 -9.900 -11.595 1.00 94.50 859 LEU A O 1
ATOM 6822 N N . ALA A 1 860 ? -18.497 -9.704 -9.462 1.00 93.38 860 ALA A N 1
ATOM 6823 C CA . ALA A 1 860 ? -17.081 -9.940 -9.746 1.00 93.38 860 ALA A CA 1
ATOM 6824 C C . ALA A 1 860 ? -16.774 -11.328 -10.347 1.00 93.38 860 ALA A C 1
ATOM 6826 O O . ALA A 1 860 ? -15.751 -11.481 -11.008 1.00 93.38 860 ALA A O 1
ATOM 6827 N N . GLN A 1 861 ? -17.631 -12.335 -10.148 1.00 93.62 861 GLN A N 1
ATOM 6828 C CA . GLN A 1 861 ? -17.475 -13.678 -10.735 1.00 93.62 861 GLN A CA 1
ATOM 6829 C C . GLN A 1 861 ? -18.086 -13.819 -12.141 1.00 93.62 861 GLN A C 1
ATOM 6831 O O . GLN A 1 861 ? -17.886 -14.849 -12.800 1.00 93.62 861 GLN A O 1
ATOM 6836 N N . CYS A 1 862 ? -18.864 -12.830 -12.588 1.00 94.56 862 CYS A N 1
ATOM 6837 C CA . CYS A 1 862 ? -19.470 -12.813 -13.917 1.00 94.56 862 CYS A CA 1
ATOM 6838 C C . CYS A 1 862 ? -18.465 -12.307 -14.960 1.00 94.56 862 CYS A C 1
ATOM 6840 O O . CYS A 1 862 ? -17.574 -11.526 -14.642 1.00 94.56 862 CYS A O 1
ATOM 6842 N N . ASP A 1 863 ? -18.605 -12.749 -16.207 1.00 93.69 863 ASP A N 1
ATOM 6843 C CA . ASP A 1 863 ? -17.689 -12.382 -17.296 1.00 93.69 863 ASP A CA 1
ATOM 6844 C C . ASP A 1 863 ? -18.066 -11.036 -17.925 1.00 93.69 863 ASP A C 1
ATOM 6846 O O . ASP A 1 863 ? -17.207 -10.244 -18.317 1.00 93.69 863 ASP A O 1
ATOM 6850 N N . ALA A 1 864 ? -19.371 -10.764 -18.004 1.00 95.19 864 ALA A N 1
ATOM 6851 C CA . ALA A 1 864 ? -19.900 -9.516 -18.527 1.00 95.19 864 ALA A CA 1
ATOM 6852 C C . ALA A 1 864 ? -21.007 -8.953 -17.636 1.00 95.19 864 ALA A C 1
ATOM 6854 O O . ALA A 1 864 ? -21.815 -9.693 -17.077 1.00 95.19 864 ALA A O 1
ATOM 6855 N N . ILE A 1 865 ? -21.081 -7.628 -17.569 1.00 97.31 865 ILE A N 1
ATOM 6856 C CA . ILE A 1 865 ? -22.169 -6.873 -16.960 1.00 97.31 865 ILE A CA 1
ATOM 6857 C C . ILE A 1 865 ? -22.933 -6.165 -18.079 1.00 97.31 865 ILE A C 1
ATOM 6859 O O . ILE A 1 865 ? -22.336 -5.471 -18.904 1.00 97.31 865 ILE A O 1
ATOM 6863 N N . ILE A 1 866 ? -24.257 -6.312 -18.101 1.00 98.06 866 ILE A N 1
ATOM 6864 C CA . ILE A 1 866 ? -25.141 -5.543 -18.979 1.00 98.06 866 ILE A CA 1
ATOM 6865 C C . ILE A 1 866 ? -26.121 -4.744 -18.121 1.00 98.06 866 ILE A C 1
ATOM 6867 O O . ILE A 1 866 ? -26.991 -5.303 -17.449 1.00 98.06 866 ILE A O 1
ATOM 6871 N N . SER A 1 867 ? -25.996 -3.420 -18.174 1.00 97.56 867 SER A N 1
ATOM 6872 C CA . SER A 1 867 ? -26.881 -2.479 -17.489 1.00 97.56 867 SER A CA 1
ATOM 6873 C C . SER A 1 867 ? -28.016 -2.041 -18.415 1.00 97.56 867 SER A C 1
ATOM 6875 O O . SER A 1 867 ? -27.791 -1.468 -19.483 1.00 97.56 867 SER A O 1
ATOM 6877 N N . LEU A 1 868 ? -29.263 -2.283 -18.018 1.00 96.81 868 LEU A N 1
ATOM 6878 C CA . LEU A 1 868 ? -30.453 -1.858 -18.756 1.00 96.81 868 LEU A CA 1
ATOM 6879 C C . LEU A 1 868 ? -30.811 -0.406 -18.404 1.00 96.81 868 LEU A C 1
ATOM 6881 O O . LEU A 1 868 ? -31.757 -0.144 -17.659 1.00 96.81 868 LEU A O 1
ATOM 6885 N N . VAL A 1 869 ? -30.062 0.540 -18.969 1.00 94.31 869 VAL A N 1
ATOM 6886 C CA . VAL A 1 869 ? -30.108 1.965 -18.603 1.00 94.31 869 VAL A CA 1
ATOM 6887 C C . VAL A 1 869 ? -31.269 2.694 -19.277 1.00 94.31 869 VAL A C 1
ATOM 6889 O O . VAL A 1 869 ? -31.390 2.693 -20.496 1.00 94.31 869 VAL A O 1
ATOM 6892 N N . ASP A 1 870 ? -32.113 3.331 -18.474 1.00 89.88 870 ASP A N 1
ATOM 6893 C CA . ASP A 1 870 ? -33.127 4.306 -18.886 1.00 89.88 870 ASP A CA 1
ATOM 6894 C C . ASP A 1 870 ? -32.881 5.660 -18.191 1.00 89.88 870 ASP A C 1
ATOM 6896 O O . ASP A 1 870 ? -31.839 5.865 -17.566 1.00 89.88 870 ASP A O 1
ATOM 6900 N N . ASP A 1 871 ? -33.822 6.595 -18.314 1.00 87.94 871 ASP A N 1
ATOM 6901 C CA . ASP A 1 871 ? -33.723 7.972 -17.819 1.00 87.94 871 ASP A CA 1
ATOM 6902 C C . ASP A 1 871 ? -33.565 8.094 -16.294 1.00 87.94 871 ASP A C 1
ATOM 6904 O O . ASP A 1 871 ? -33.023 9.090 -15.815 1.00 87.94 871 ASP A O 1
ATOM 6908 N N . ILE A 1 872 ? -33.976 7.079 -15.530 1.00 89.94 872 ILE A N 1
ATOM 6909 C CA . ILE A 1 872 ? -33.920 7.084 -14.058 1.00 89.94 872 ILE A CA 1
ATOM 6910 C C . ILE A 1 872 ? -33.043 5.966 -13.475 1.00 89.94 872 ILE A C 1
ATOM 6912 O O . ILE A 1 872 ? -32.967 5.801 -12.258 1.00 89.94 872 ILE A O 1
ATOM 6916 N N . PHE A 1 873 ? -32.338 5.198 -14.310 1.00 92.19 873 PHE A N 1
ATOM 6917 C CA . PHE A 1 873 ? -31.417 4.144 -13.867 1.00 92.19 873 PHE A CA 1
ATOM 6918 C C . PHE A 1 873 ? -30.370 4.666 -12.875 1.00 92.19 873 PHE A C 1
ATOM 6920 O O . PHE A 1 873 ? -30.245 4.148 -11.764 1.00 92.19 873 PHE A O 1
ATOM 6927 N N . TYR A 1 874 ? -29.690 5.755 -13.237 1.00 91.94 874 TYR A N 1
ATOM 6928 C CA . TYR A 1 874 ? -28.632 6.371 -12.431 1.00 91.94 874 TYR A CA 1
ATOM 6929 C C . TYR A 1 874 ? -29.124 7.198 -11.240 1.00 91.94 874 TYR A C 1
ATOM 6931 O O . TYR A 1 874 ? -28.301 7.741 -10.494 1.00 91.94 874 TYR A O 1
ATOM 6939 N N . SER A 1 875 ? -30.440 7.301 -11.032 1.00 90.88 875 SER A N 1
ATOM 6940 C CA . SER A 1 875 ? -30.982 7.874 -9.801 1.00 90.88 875 SER A CA 1
ATOM 6941 C C . SER A 1 875 ? -31.011 6.842 -8.670 1.00 90.88 875 SER A C 1
ATOM 6943 O O . SER A 1 875 ? -30.882 7.220 -7.512 1.00 90.88 875 SER A O 1
ATOM 6945 N N . ARG A 1 876 ? -31.087 5.535 -8.973 1.00 90.44 876 ARG A N 1
ATOM 6946 C CA . ARG A 1 876 ? -31.209 4.472 -7.961 1.00 90.44 876 ARG A CA 1
ATOM 6947 C C . ARG A 1 876 ? -29.866 4.054 -7.374 1.00 90.44 876 ARG A C 1
ATOM 6949 O O . ARG A 1 876 ? -28.952 3.657 -8.097 1.00 90.44 876 ARG A O 1
ATOM 6956 N N . ALA A 1 877 ? -29.798 4.017 -6.047 1.00 90.81 877 ALA A N 1
ATOM 6957 C CA . ALA A 1 877 ? -28.583 3.674 -5.314 1.00 90.81 877 ALA A CA 1
ATOM 6958 C C . ALA A 1 877 ? -28.060 2.257 -5.625 1.00 90.81 877 ALA A C 1
ATOM 6960 O O . ALA A 1 877 ? -26.887 2.103 -5.939 1.00 90.81 877 ALA A O 1
ATOM 6961 N N . TRP A 1 878 ? -28.909 1.224 -5.604 1.00 89.56 878 TRP A N 1
ATOM 6962 C CA . TRP A 1 878 ? -28.475 -0.162 -5.860 1.00 89.56 878 TRP A CA 1
ATOM 6963 C C . TRP A 1 878 ? -27.896 -0.366 -7.272 1.00 89.56 878 TRP A C 1
ATOM 6965 O O . TRP A 1 878 ? -26.828 -0.953 -7.412 1.00 89.56 878 TRP A O 1
ATOM 6975 N N . CYS A 1 879 ? -28.524 0.215 -8.301 1.00 92.88 879 CYS A N 1
ATOM 6976 C CA . CYS A 1 879 ? -28.000 0.196 -9.674 1.00 92.88 879 CYS A CA 1
ATOM 6977 C C . CYS A 1 879 ? -26.661 0.950 -9.784 1.00 92.88 879 CYS A C 1
ATOM 6979 O O . CYS A 1 879 ? -25.753 0.547 -10.513 1.00 92.88 879 CYS A O 1
ATOM 6981 N N . CYS A 1 880 ? -26.517 2.043 -9.029 1.00 93.25 880 CYS A N 1
ATOM 6982 C CA . CYS A 1 880 ? -25.268 2.790 -8.943 1.00 93.25 880 CYS A CA 1
ATOM 6983 C C . CYS A 1 880 ? -24.150 1.984 -8.259 1.00 93.25 880 CYS A C 1
ATOM 6985 O O . CYS A 1 880 ? -23.020 2.046 -8.728 1.00 93.25 880 CYS A O 1
ATOM 6987 N N . VAL A 1 881 ? -24.441 1.195 -7.216 1.00 91.75 881 VAL A N 1
ATOM 6988 C CA . VAL A 1 881 ? -23.451 0.291 -6.591 1.00 91.75 881 VAL A CA 1
ATOM 6989 C C . VAL A 1 881 ? -22.925 -0.720 -7.612 1.00 91.75 881 VAL A C 1
ATOM 6991 O O . VAL A 1 881 ? -21.715 -0.856 -7.761 1.00 91.75 881 VAL A O 1
ATOM 6994 N N . GLU A 1 882 ? -23.813 -1.374 -8.363 1.00 94.19 882 GLU A N 1
ATOM 6995 C CA . GLU A 1 882 ? -23.434 -2.321 -9.425 1.00 94.19 882 GLU A CA 1
ATOM 6996 C C . GLU A 1 882 ? -22.569 -1.651 -10.503 1.00 94.19 882 GLU A C 1
ATOM 6998 O O . GLU A 1 882 ? -21.565 -2.214 -10.937 1.00 94.19 882 GLU A O 1
ATOM 7003 N N . SER A 1 883 ? -22.913 -0.414 -10.878 1.00 94.00 883 SER A N 1
ATOM 7004 C CA . SER A 1 883 ? -22.152 0.380 -11.851 1.00 94.00 883 SER A CA 1
ATOM 7005 C C . SER A 1 883 ? -20.766 0.767 -11.328 1.00 94.00 883 SER A C 1
ATOM 7007 O O . SER A 1 883 ? -19.797 0.673 -12.074 1.00 94.00 883 SER A O 1
ATOM 7009 N N . ILE A 1 884 ? -20.642 1.148 -10.048 1.00 92.56 884 ILE A N 1
ATOM 7010 C CA . ILE A 1 884 ? -19.343 1.427 -9.413 1.00 92.56 884 ILE A CA 1
ATOM 7011 C C . ILE A 1 884 ? -18.468 0.173 -9.451 1.00 92.56 884 ILE A C 1
ATOM 7013 O O . ILE A 1 884 ? -17.305 0.258 -9.828 1.00 92.56 884 ILE A O 1
ATOM 7017 N N . ILE A 1 885 ? -19.016 -0.996 -9.105 1.00 92.50 885 ILE A N 1
ATOM 7018 C CA . ILE A 1 885 ? -18.249 -2.249 -9.128 1.00 92.50 885 ILE A CA 1
ATOM 7019 C C . ILE A 1 885 ? -17.801 -2.570 -10.557 1.00 92.50 885 ILE A C 1
ATOM 7021 O O . ILE A 1 885 ? -16.629 -2.869 -10.765 1.00 92.50 885 ILE A O 1
ATOM 7025 N N . ALA A 1 886 ? -18.695 -2.465 -11.546 1.00 93.12 886 ALA A N 1
ATOM 7026 C CA . ALA A 1 886 ? -18.355 -2.698 -12.950 1.00 93.12 886 ALA A CA 1
ATOM 7027 C C . ALA A 1 886 ? -17.267 -1.730 -13.450 1.00 93.12 886 ALA A C 1
ATOM 7029 O O . ALA A 1 886 ? -16.309 -2.161 -14.092 1.00 93.12 886 ALA A O 1
ATOM 7030 N N . GLN A 1 887 ? -17.366 -0.441 -13.098 1.00 92.31 887 GLN A N 1
ATOM 7031 C CA . GLN A 1 887 ? -16.335 0.558 -13.386 1.00 92.31 887 GLN A CA 1
ATOM 7032 C C . GLN A 1 887 ? -14.995 0.185 -12.761 1.00 92.31 887 GLN A C 1
ATOM 7034 O O . GLN A 1 887 ? -13.980 0.218 -13.451 1.00 92.31 887 GLN A O 1
ATOM 7039 N N . THR A 1 888 ? -14.979 -0.172 -11.476 1.00 89.88 888 THR A N 1
ATOM 7040 C CA . THR A 1 888 ? -13.748 -0.531 -10.770 1.00 89.88 888 THR A CA 1
ATOM 7041 C C . THR A 1 888 ? -13.118 -1.793 -11.352 1.00 89.88 888 THR A C 1
ATOM 7043 O O . THR A 1 888 ? -11.912 -1.820 -11.582 1.00 89.88 888 THR A O 1
ATOM 7046 N N . LEU A 1 889 ? -13.918 -2.820 -11.647 1.00 90.56 889 LEU A N 1
ATOM 7047 C CA . LEU A 1 889 ? -13.423 -4.054 -12.254 1.00 90.56 889 LEU A CA 1
ATOM 7048 C C . LEU A 1 889 ? -12.807 -3.798 -13.636 1.00 90.56 889 LEU A C 1
ATOM 7050 O O . LEU A 1 889 ? -11.690 -4.242 -13.903 1.00 90.56 889 LEU A O 1
ATOM 7054 N N . LYS A 1 890 ? -13.487 -3.011 -14.482 1.00 89.75 890 LYS A N 1
ATOM 7055 C CA . LYS A 1 890 ? -12.988 -2.647 -15.815 1.00 89.75 890 LYS A CA 1
ATOM 7056 C C . LYS A 1 890 ? -11.727 -1.780 -15.736 1.00 89.75 890 LYS A C 1
ATOM 7058 O O . LYS A 1 890 ? -10.758 -2.082 -16.416 1.00 89.75 890 LYS A O 1
ATOM 7063 N N . LYS A 1 891 ? -11.710 -0.740 -14.891 1.00 86.06 891 LYS A N 1
ATOM 7064 C CA . LYS A 1 891 ? -10.587 0.213 -14.787 1.00 86.06 891 LYS A CA 1
ATOM 7065 C C . LYS A 1 891 ? -9.319 -0.378 -14.191 1.00 86.06 891 LYS A C 1
ATOM 7067 O O . LYS A 1 891 ? -8.232 0.018 -14.589 1.00 86.06 891 LYS A O 1
ATOM 7072 N N . SER A 1 892 ? -9.464 -1.240 -13.191 1.00 82.75 892 SER A N 1
ATOM 7073 C CA . SER A 1 892 ? -8.323 -1.651 -12.371 1.00 82.75 892 SER A CA 1
ATOM 7074 C C . SER A 1 892 ? -7.774 -3.021 -12.741 1.00 82.75 892 SER A C 1
ATOM 7076 O O . SER A 1 892 ? -6.657 -3.338 -12.339 1.00 82.75 892 SER A O 1
ATOM 7078 N N . TYR A 1 893 ? -8.543 -3.823 -13.482 1.00 84.25 893 TYR A N 1
ATOM 7079 C CA . TYR A 1 893 ? -8.151 -5.179 -13.870 1.00 84.25 893 TYR A CA 1
ATOM 7080 C C . TYR A 1 893 ? -8.318 -5.461 -15.358 1.00 84.25 893 TYR A C 1
ATOM 7082 O O . TYR A 1 893 ? -7.594 -6.295 -15.883 1.00 84.25 893 TYR A O 1
ATOM 7090 N N . ASN A 1 894 ? -9.267 -4.796 -16.027 1.00 85.38 894 ASN A N 1
ATOM 7091 C CA . ASN A 1 894 ? -9.555 -4.988 -17.450 1.00 85.38 894 ASN A CA 1
ATOM 7092 C C . ASN A 1 894 ? -9.877 -6.453 -17.839 1.00 85.38 894 ASN A C 1
ATOM 7094 O O . ASN A 1 894 ? -9.689 -6.872 -18.977 1.00 85.38 894 ASN A O 1
ATOM 7098 N N . GLU A 1 895 ? -10.389 -7.238 -16.883 1.00 85.06 895 GLU A N 1
ATOM 7099 C CA . GLU A 1 895 ? -10.777 -8.648 -17.065 1.00 85.06 895 GLU A CA 1
ATOM 7100 C C . GLU A 1 895 ? -12.295 -8.813 -17.299 1.00 85.06 895 GLU A C 1
ATOM 7102 O O . GLU A 1 895 ? -12.755 -9.891 -17.675 1.00 85.06 895 GLU A O 1
ATOM 7107 N N . HIS A 1 896 ? -13.092 -7.757 -17.084 1.00 91.75 896 HIS A N 1
ATOM 7108 C CA . HIS A 1 896 ? -14.561 -7.779 -17.145 1.00 91.75 896 HIS A CA 1
ATOM 7109 C C . HIS A 1 896 ? -15.096 -6.925 -18.291 1.00 91.75 896 HIS A C 1
ATOM 7111 O O . HIS A 1 896 ? -14.674 -5.784 -18.490 1.00 91.75 896 HIS A O 1
ATOM 7117 N N . LEU A 1 897 ? -16.106 -7.439 -18.996 1.00 93.62 897 LEU A N 1
ATOM 7118 C CA . LEU A 1 897 ? -16.836 -6.673 -20.004 1.00 93.62 897 LEU A CA 1
ATOM 7119 C C . LEU A 1 897 ? -17.993 -5.909 -19.359 1.00 93.62 897 LEU A C 1
ATOM 7121 O O . LEU A 1 897 ? -18.735 -6.459 -18.551 1.00 93.62 897 LEU A O 1
ATOM 7125 N N . TRP A 1 898 ? -18.207 -4.656 -19.757 1.00 95.94 898 TRP A N 1
ATOM 7126 C CA . TRP A 1 898 ? -19.362 -3.884 -19.300 1.00 95.94 898 TRP A CA 1
ATOM 7127 C C . TRP A 1 898 ? -20.019 -3.117 -20.443 1.00 95.94 898 TRP A C 1
ATOM 7129 O O . TRP A 1 898 ? -19.373 -2.317 -21.126 1.00 95.94 898 TRP A O 1
ATOM 7139 N N . TYR A 1 899 ? -21.318 -3.363 -20.616 1.00 96.88 899 TYR A N 1
ATOM 7140 C CA . TYR A 1 899 ? -22.168 -2.730 -21.613 1.00 96.88 899 TYR A CA 1
ATOM 7141 C C . TYR A 1 899 ? -23.398 -2.087 -20.976 1.00 96.88 899 TYR A C 1
ATOM 7143 O O . TYR A 1 899 ? -23.939 -2.567 -19.979 1.00 96.88 899 TYR A O 1
ATOM 7151 N N . GLU A 1 900 ? -23.898 -1.040 -21.618 1.00 96.44 900 GLU A N 1
ATOM 7152 C CA . GLU A 1 900 ? -25.218 -0.483 -21.359 1.00 96.44 900 GLU A CA 1
ATOM 7153 C C . GLU A 1 900 ? -26.135 -0.728 -22.553 1.00 96.44 900 GLU A C 1
ATOM 7155 O O . GLU A 1 900 ? -25.753 -0.494 -23.700 1.00 96.44 900 GLU A O 1
ATOM 7160 N N . HIS A 1 901 ? -27.372 -1.139 -22.284 1.00 96.06 901 HIS A N 1
ATOM 7161 C CA . HIS A 1 901 ? -28.425 -1.235 -23.287 1.00 96.06 901 HIS A CA 1
ATOM 7162 C C . HIS A 1 901 ? -29.313 0.013 -23.232 1.00 96.06 901 HIS A C 1
ATOM 7164 O O . HIS A 1 901 ? -30.205 0.117 -22.381 1.00 96.06 901 HIS A O 1
ATOM 7170 N N . VAL A 1 902 ? -29.061 0.957 -24.140 1.00 93.69 902 VAL A N 1
ATOM 7171 C CA . VAL A 1 902 ? -29.628 2.318 -24.143 1.00 93.69 902 VAL A CA 1
ATOM 7172 C C . VAL A 1 902 ? -30.494 2.583 -25.379 1.00 93.69 902 VAL A C 1
ATOM 7174 O O . VAL A 1 902 ? -30.373 1.868 -26.376 1.00 93.69 902 VAL A O 1
ATOM 7177 N N . PRO A 1 903 ? -31.372 3.603 -25.361 1.00 88.56 903 PRO A N 1
ATOM 7178 C CA . PRO A 1 903 ? -32.094 4.027 -26.557 1.00 88.56 903 PRO A CA 1
ATOM 7179 C C . PRO A 1 903 ? -31.118 4.566 -27.616 1.00 88.56 903 PRO A C 1
ATOM 7181 O O . PRO A 1 903 ? -30.275 5.409 -27.311 1.00 88.56 903 PRO A O 1
ATOM 7184 N N . ILE A 1 904 ? -31.243 4.115 -28.866 1.00 81.31 904 ILE A N 1
ATOM 7185 C CA . ILE A 1 904 ? -30.442 4.612 -29.993 1.00 81.31 904 ILE A CA 1
ATOM 7186 C C . ILE A 1 904 ? -30.998 5.977 -30.420 1.00 81.31 904 ILE A C 1
ATOM 7188 O O . ILE A 1 904 ? -32.157 6.074 -30.830 1.00 81.31 904 ILE A O 1
ATOM 7192 N N . GLN A 1 905 ? -30.180 7.030 -30.353 1.00 61.28 905 GLN A N 1
ATOM 7193 C CA . GLN A 1 905 ? -30.492 8.306 -31.003 1.00 61.28 905 GLN A CA 1
ATOM 7194 C C . GLN A 1 905 ? -30.220 8.172 -32.510 1.00 61.28 905 GLN A C 1
ATOM 7196 O O . GLN A 1 905 ? -29.139 7.749 -32.909 1.00 61.28 905 GLN A O 1
ATOM 7201 N N . LEU A 1 906 ? -31.219 8.472 -33.343 1.00 54.72 906 LEU A N 1
ATOM 7202 C CA . LEU A 1 906 ? -31.076 8.518 -34.801 1.00 54.72 906 LEU A CA 1
ATOM 7203 C C . LEU A 1 906 ? -30.559 9.903 -35.221 1.00 54.72 906 LEU A C 1
ATOM 7205 O O . LEU A 1 906 ? -31.045 10.909 -34.703 1.00 54.72 906 LEU A O 1
ATOM 7209 N N . ASP A 1 907 ? -29.635 9.947 -36.184 1.00 48.09 907 ASP A N 1
ATOM 7210 C CA . ASP A 1 907 ? -29.175 11.184 -36.832 1.00 48.09 907 ASP A CA 1
ATOM 7211 C C . ASP A 1 907 ? -30.344 11.982 -37.451 1.00 48.09 907 ASP A C 1
ATOM 7213 O O . ASP A 1 907 ? -31.386 11.413 -37.791 1.00 48.09 907 ASP A O 1
ATOM 7217 N N . GLU A 1 908 ? -30.138 13.294 -37.653 1.00 45.78 908 GLU A N 1
ATOM 7218 C CA . GLU A 1 908 ? -31.087 14.367 -38.051 1.00 45.78 908 GLU A CA 1
ATOM 7219 C C . GLU A 1 908 ? -31.989 14.120 -39.290 1.00 45.78 908 GLU A C 1
ATOM 7221 O O . GLU A 1 908 ? -32.762 14.989 -39.690 1.00 45.78 908 GLU A O 1
ATOM 7226 N N . SER A 1 909 ? -31.955 12.940 -39.906 1.00 48.34 909 SER A N 1
ATOM 7227 C CA . SER A 1 909 ? -32.773 12.579 -41.071 1.00 48.34 909 SER A CA 1
ATOM 7228 C C . SER A 1 909 ? -34.207 12.130 -40.750 1.00 48.34 909 SER A C 1
ATOM 7230 O O . SER A 1 909 ? -34.987 11.911 -41.674 1.00 48.34 909 SER A O 1
ATOM 7232 N N . GLY A 1 910 ? -34.597 12.051 -39.471 1.00 47.78 910 GLY A N 1
ATOM 7233 C CA . GLY A 1 910 ? -35.990 12.230 -39.038 1.00 47.78 910 GLY A CA 1
ATOM 7234 C C . GLY A 1 910 ? -37.067 11.332 -39.665 1.00 47.78 910 GLY A C 1
ATOM 7235 O O . GLY A 1 910 ? -38.224 11.748 -39.721 1.00 47.78 910 GLY A O 1
ATOM 7236 N N . ILE A 1 911 ? -36.749 10.120 -40.134 1.00 40.94 911 ILE A N 1
ATOM 7237 C CA . ILE A 1 911 ? -37.758 9.200 -40.685 1.00 40.94 911 ILE A CA 1
ATOM 7238 C C . ILE A 1 911 ? -37.520 7.773 -40.169 1.00 40.94 911 ILE A C 1
ATOM 7240 O O . ILE A 1 911 ? -36.735 7.017 -40.732 1.00 40.94 911 ILE A O 1
ATOM 7244 N N . GLY A 1 912 ? -38.256 7.401 -39.111 1.00 35.81 912 GLY A N 1
ATOM 7245 C CA . GLY A 1 912 ? -38.458 6.004 -38.698 1.00 35.81 912 GLY A CA 1
ATOM 7246 C C . GLY A 1 912 ? -38.374 5.720 -37.192 1.00 35.81 912 GLY A C 1
ATOM 7247 O O . GLY A 1 912 ? -37.364 5.212 -36.736 1.00 35.81 912 GLY A O 1
ATOM 7248 N N . GLY A 1 913 ? -39.465 5.975 -36.453 1.00 36.34 913 GLY A N 1
ATOM 7249 C CA . GLY A 1 913 ? -39.849 5.287 -35.203 1.00 36.34 913 GLY A CA 1
ATOM 7250 C C . GLY A 1 913 ? -38.924 5.392 -33.979 1.00 36.34 913 GLY A C 1
ATOM 7251 O O . GLY A 1 913 ? -37.935 4.674 -33.870 1.00 36.34 913 GLY A O 1
ATOM 7252 N N . GLY A 1 914 ? -39.325 6.182 -32.976 1.00 45.47 914 GLY A N 1
ATOM 7253 C CA . GLY A 1 914 ? -38.778 6.065 -31.621 1.00 45.47 914 GLY A CA 1
ATOM 7254 C C . GLY A 1 914 ? -39.019 4.662 -31.049 1.00 45.47 914 GLY A C 1
ATOM 7255 O O . GLY A 1 914 ? -40.137 4.156 -31.124 1.00 45.47 914 GLY A O 1
ATOM 7256 N N . GLY A 1 915 ? -37.973 4.032 -30.502 1.00 55.78 915 GLY A N 1
ATOM 7257 C CA . GLY A 1 915 ? -38.097 2.755 -29.784 1.00 55.78 915 GLY A CA 1
ATOM 7258 C C . GLY A 1 915 ? -36.996 1.712 -30.001 1.00 55.78 915 GLY A C 1
ATOM 7259 O O . GLY A 1 915 ? -37.112 0.620 -29.450 1.00 55.78 915 GLY A O 1
ATOM 7260 N N . ARG A 1 916 ? -35.935 1.985 -30.777 1.00 75.25 916 ARG A N 1
ATOM 7261 C CA . ARG A 1 916 ? -34.837 1.017 -30.956 1.00 75.25 916 ARG A CA 1
ATOM 7262 C C . ARG A 1 916 ? -33.793 1.164 -29.845 1.00 75.25 916 ARG A C 1
ATOM 7264 O O . ARG A 1 916 ? -33.271 2.254 -29.633 1.00 75.25 916 ARG A O 1
ATOM 7271 N N . TRP A 1 917 ? -33.498 0.068 -29.156 1.00 86.31 917 TRP A N 1
ATOM 7272 C CA . TRP A 1 917 ? -32.449 -0.025 -28.139 1.00 86.31 917 TRP A CA 1
ATOM 7273 C C . TRP A 1 917 ? -31.196 -0.681 -28.732 1.00 86.31 917 TRP A C 1
ATOM 7275 O O . TRP A 1 917 ? -31.314 -1.437 -29.700 1.00 86.31 917 TRP A O 1
ATOM 7285 N N . GLY A 1 918 ? -30.021 -0.374 -28.185 1.00 91.69 918 GLY A N 1
ATOM 7286 C CA . GLY A 1 918 ? -28.755 -0.971 -28.609 1.00 91.69 918 GLY A CA 1
ATOM 7287 C C . GLY A 1 918 ? -27.693 -0.951 -27.513 1.00 91.69 918 GLY A C 1
ATOM 7288 O O . GLY A 1 918 ? -27.785 -0.178 -26.553 1.00 91.69 918 GLY A O 1
ATOM 7289 N N . LEU A 1 919 ? -26.701 -1.828 -27.646 1.00 94.81 919 LEU A N 1
ATOM 7290 C CA . LEU A 1 919 ? -25.546 -1.897 -26.759 1.00 94.81 919 LEU A CA 1
ATOM 7291 C C . LEU A 1 919 ? -24.515 -0.813 -27.079 1.00 94.81 919 LEU A C 1
ATOM 7293 O O . LEU A 1 919 ? -24.110 -0.623 -28.225 1.00 94.81 919 LEU A O 1
ATOM 7297 N N . ARG A 1 920 ? -24.016 -0.169 -26.027 1.00 93.81 920 ARG A N 1
ATOM 7298 C CA . ARG A 1 920 ? -22.776 0.614 -26.038 1.00 93.81 920 ARG A CA 1
ATOM 7299 C C . ARG A 1 920 ? -21.876 0.163 -24.899 1.00 93.81 920 ARG A C 1
ATOM 7301 O O . ARG A 1 920 ? -22.364 -0.402 -23.921 1.00 93.81 920 ARG A O 1
ATOM 7308 N N . GLU A 1 921 ? -20.578 0.419 -25.000 1.00 93.19 921 GLU A N 1
ATOM 7309 C CA . GLU A 1 921 ? -19.694 0.204 -23.855 1.00 93.19 921 GLU A CA 1
ATOM 7310 C C . GLU A 1 921 ? -20.095 1.090 -22.673 1.00 93.19 921 GLU A C 1
ATOM 7312 O O . GLU A 1 921 ? -20.478 2.249 -22.847 1.00 93.19 921 GLU A O 1
ATOM 7317 N N . GLY A 1 922 ? -20.008 0.525 -21.468 1.00 89.88 922 GLY A N 1
ATOM 7318 C CA . GLY A 1 922 ? -20.304 1.249 -20.241 1.00 89.88 922 GLY A CA 1
ATOM 7319 C C . GLY A 1 922 ? -19.313 2.396 -19.995 1.00 89.88 922 GLY A C 1
ATOM 7320 O O . GLY A 1 922 ? -18.104 2.201 -20.171 1.00 89.88 922 GLY A O 1
ATOM 7321 N N . PRO A 1 923 ? -19.794 3.588 -19.594 1.00 88.19 923 PRO A N 1
ATOM 7322 C CA . PRO A 1 923 ? -18.946 4.758 -19.430 1.00 88.19 923 PRO A CA 1
ATOM 7323 C C . PRO A 1 923 ? -18.090 4.650 -18.166 1.00 88.19 923 PRO A C 1
ATOM 7325 O O . PRO A 1 923 ? -18.588 4.564 -17.043 1.00 88.19 923 PRO A O 1
ATOM 7328 N N . THR A 1 924 ? -16.774 4.697 -18.344 1.00 81.81 924 THR A N 1
ATOM 7329 C CA . THR A 1 924 ? -15.797 4.530 -17.264 1.00 81.81 924 THR A CA 1
ATOM 7330 C C . THR A 1 924 ? -15.578 5.807 -16.451 1.00 81.81 924 THR A C 1
ATOM 7332 O O . THR A 1 924 ? -15.246 5.717 -15.272 1.00 81.81 924 THR A O 1
ATOM 7335 N N . ASP A 1 925 ? -15.799 6.996 -17.018 1.00 79.75 925 ASP A N 1
ATOM 7336 C CA . ASP A 1 925 ? -15.249 8.250 -16.465 1.00 79.75 925 ASP A CA 1
ATOM 7337 C C . ASP A 1 925 ? -16.242 9.191 -15.779 1.00 79.75 925 ASP A C 1
ATOM 7339 O O . ASP A 1 925 ? -15.877 10.305 -15.407 1.00 79.75 925 ASP A O 1
ATOM 7343 N N . PHE A 1 926 ? -17.482 8.759 -15.545 1.00 83.50 926 PHE A N 1
ATOM 7344 C CA . PHE A 1 926 ? -18.443 9.568 -14.793 1.00 83.50 926 PHE A CA 1
ATOM 7345 C C . PHE A 1 926 ? -18.422 9.229 -13.298 1.00 83.50 926 PHE A C 1
ATOM 7347 O O . PHE A 1 926 ? -18.291 8.072 -12.898 1.00 83.50 926 PHE A O 1
ATOM 7354 N N . GLN A 1 927 ? -18.579 10.256 -12.463 1.00 85.12 927 GLN A N 1
ATOM 7355 C CA . GLN A 1 927 ? -18.552 10.120 -11.012 1.00 85.12 927 GLN A CA 1
ATOM 7356 C C . GLN A 1 927 ? -19.949 9.820 -10.456 1.00 85.12 927 GLN A C 1
ATOM 7358 O O . GLN A 1 927 ? -20.916 10.528 -10.740 1.00 85.12 927 GLN A O 1
ATOM 7363 N N . ILE A 1 928 ? -20.041 8.798 -9.606 1.00 85.56 928 ILE A N 1
ATOM 7364 C CA . ILE A 1 928 ? -21.253 8.460 -8.857 1.00 85.56 928 ILE A CA 1
ATOM 7365 C C . ILE A 1 928 ? -21.100 8.952 -7.416 1.00 85.56 928 ILE A C 1
ATOM 7367 O O . ILE A 1 928 ? -20.161 8.574 -6.717 1.00 85.56 928 ILE A O 1
ATOM 7371 N N . VAL A 1 929 ? -22.047 9.777 -6.963 1.00 86.75 929 VAL A N 1
ATOM 7372 C CA . VAL A 1 929 ? -22.162 10.219 -5.566 1.00 86.75 929 VAL A CA 1
ATOM 7373 C C . VAL A 1 929 ? -23.330 9.485 -4.918 1.00 86.75 929 VAL A C 1
ATOM 7375 O O . VAL A 1 929 ? -24.490 9.827 -5.142 1.00 86.75 929 VAL A O 1
ATOM 7378 N N . MET A 1 930 ? -23.039 8.449 -4.129 1.00 86.69 930 MET A N 1
ATOM 7379 C CA . MET A 1 930 ? -24.068 7.567 -3.555 1.00 86.69 930 MET A CA 1
ATOM 7380 C C . MET A 1 930 ? -24.988 8.234 -2.530 1.00 86.69 930 MET A C 1
ATOM 7382 O O . MET A 1 930 ? -26.134 7.811 -2.366 1.00 86.69 930 MET A O 1
ATOM 7386 N N . ALA A 1 931 ? -24.509 9.280 -1.855 1.00 83.50 931 ALA A N 1
ATOM 7387 C CA . ALA A 1 931 ? -25.288 10.031 -0.871 1.00 83.50 931 ALA A CA 1
ATOM 7388 C C . ALA A 1 931 ? -26.520 10.729 -1.481 1.00 83.50 931 ALA A C 1
ATOM 7390 O O . ALA A 1 931 ? -27.483 10.988 -0.770 1.00 83.50 931 ALA A O 1
ATOM 7391 N N . GLU A 1 932 ? -26.509 10.990 -2.790 1.00 88.00 932 GLU A N 1
ATOM 7392 C CA . GLU A 1 932 ? -27.562 11.722 -3.507 1.00 88.00 932 GLU A CA 1
ATOM 7393 C C . GLU A 1 932 ? -28.552 10.792 -4.232 1.00 88.00 932 GLU A C 1
ATOM 7395 O O . GLU A 1 932 ? -29.411 11.257 -4.975 1.00 88.00 932 GLU A O 1
ATOM 7400 N N . LYS A 1 933 ? -28.412 9.467 -4.075 1.00 90.75 933 LYS A N 1
ATOM 7401 C CA . LYS A 1 933 ? -29.180 8.474 -4.842 1.00 90.75 933 LYS A CA 1
ATOM 7402 C C . LYS A 1 933 ? -30.442 8.015 -4.126 1.00 90.75 933 LYS A C 1
ATOM 7404 O O . LYS A 1 933 ? -30.430 7.797 -2.916 1.00 90.75 933 LYS A O 1
ATOM 7409 N N . ASP A 1 934 ? -31.489 7.755 -4.896 1.00 88.50 934 ASP A N 1
ATOM 7410 C CA . ASP A 1 934 ? -32.790 7.298 -4.424 1.00 88.50 934 ASP A CA 1
ATOM 7411 C C . ASP A 1 934 ? -32.720 5.872 -3.860 1.00 88.50 934 ASP A C 1
ATOM 7413 O O . ASP A 1 934 ? -32.176 4.949 -4.486 1.00 88.50 934 ASP A O 1
ATOM 7417 N N . LEU A 1 935 ? -33.344 5.679 -2.697 1.00 85.25 935 LEU A N 1
ATOM 7418 C CA . LEU A 1 935 ? -33.561 4.383 -2.062 1.00 85.25 935 LEU A CA 1
ATOM 7419 C C . LEU A 1 935 ? -35.048 4.140 -1.824 1.00 85.25 935 LEU A C 1
ATOM 7421 O O . LEU A 1 935 ? -35.816 5.049 -1.528 1.00 85.25 935 LEU A O 1
ATOM 7425 N N . THR A 1 936 ? -35.457 2.876 -1.921 1.00 79.50 936 THR A N 1
ATOM 7426 C CA . THR A 1 936 ? -36.823 2.470 -1.563 1.00 79.50 936 THR A CA 1
ATOM 7427 C C . THR A 1 936 ? -37.017 2.451 -0.046 1.00 79.50 936 THR A C 1
ATOM 7429 O O . THR A 1 936 ? -38.100 2.773 0.434 1.00 79.50 936 THR A O 1
ATOM 7432 N N . LYS A 1 937 ? -35.967 2.101 0.708 1.00 80.94 937 LYS A N 1
ATOM 7433 C CA . LYS A 1 937 ? -35.946 2.092 2.172 1.00 80.94 937 LYS A CA 1
ATOM 7434 C C . LYS A 1 937 ? -34.765 2.910 2.687 1.00 80.94 937 LYS A C 1
ATOM 7436 O O . LYS A 1 937 ? -33.681 2.378 2.896 1.00 80.94 937 LYS A O 1
ATOM 7441 N N . GLU A 1 938 ? -34.987 4.205 2.872 1.00 82.88 938 GLU A N 1
ATOM 7442 C CA . GLU A 1 938 ? -33.930 5.167 3.203 1.00 82.88 938 GLU A CA 1
ATOM 7443 C C . GLU A 1 938 ? -33.126 4.773 4.455 1.00 82.88 938 GLU A C 1
ATOM 7445 O O . GLU A 1 938 ? -31.919 4.567 4.373 1.00 82.88 938 GLU A O 1
ATOM 7450 N N . GLU A 1 939 ? -33.798 4.602 5.596 1.00 76.94 939 GLU A N 1
ATOM 7451 C CA . GLU A 1 939 ? -33.142 4.326 6.884 1.00 76.94 939 GLU A CA 1
ATOM 7452 C C . GLU A 1 939 ? -32.441 2.957 6.920 1.00 76.94 939 GLU A C 1
ATOM 7454 O O . GLU A 1 939 ? -31.397 2.816 7.551 1.00 76.94 939 GLU A O 1
ATOM 7459 N N . GLU A 1 940 ? -32.991 1.955 6.225 1.00 77.12 940 GLU A N 1
ATOM 7460 C CA . GLU A 1 940 ? -32.475 0.580 6.248 1.00 77.12 940 GLU A CA 1
ATOM 7461 C C . GLU A 1 940 ? -31.297 0.377 5.279 1.00 77.12 940 GLU A C 1
ATOM 7463 O O . GLU A 1 940 ? -30.336 -0.328 5.592 1.00 77.12 940 GLU A O 1
ATOM 7468 N N . ASP A 1 941 ? -31.363 0.969 4.082 1.00 83.56 941 ASP A N 1
ATOM 7469 C CA . ASP A 1 941 ? -30.430 0.650 3.000 1.00 83.56 941 ASP A CA 1
ATOM 7470 C C . ASP A 1 941 ? -29.294 1.667 2.856 1.00 83.56 941 ASP A C 1
ATOM 7472 O O . ASP A 1 941 ? -28.229 1.302 2.349 1.00 83.56 941 ASP A O 1
ATOM 7476 N N . ARG A 1 942 ? -29.455 2.917 3.321 1.00 87.88 942 ARG A N 1
ATOM 7477 C CA . ARG A 1 942 ? -28.423 3.962 3.176 1.00 87.88 942 ARG A CA 1
ATOM 7478 C C . ARG A 1 942 ? -27.076 3.543 3.780 1.00 87.88 942 ARG A C 1
ATOM 7480 O O . ARG A 1 942 ? -26.070 3.637 3.069 1.00 87.88 942 ARG A O 1
ATOM 7487 N N . PRO A 1 943 ? -27.004 3.011 5.017 1.00 82.69 943 PRO A N 1
ATOM 7488 C CA . PRO A 1 943 ? -25.733 2.556 5.582 1.00 82.69 943 PRO A CA 1
ATOM 7489 C C . PRO A 1 943 ? -25.116 1.382 4.807 1.00 82.69 943 PRO A C 1
ATOM 7491 O O . PRO A 1 943 ? -23.890 1.279 4.721 1.00 82.69 943 PRO A O 1
ATOM 7494 N N . LYS A 1 944 ? -25.950 0.508 4.221 1.00 84.31 944 LYS A N 1
ATOM 7495 C CA . LYS A 1 944 ? -25.502 -0.653 3.438 1.00 84.31 944 LYS A CA 1
ATOM 7496 C C . LYS A 1 944 ? -24.873 -0.207 2.122 1.00 84.31 944 LYS A C 1
ATOM 7498 O O . LYS A 1 944 ? -23.743 -0.588 1.838 1.00 84.31 944 LYS A O 1
ATOM 7503 N N . VAL A 1 945 ? -25.547 0.641 1.344 1.00 87.81 945 VAL A N 1
ATOM 7504 C CA . VAL A 1 945 ? -25.029 1.074 0.033 1.00 87.81 945 VAL A CA 1
ATOM 7505 C C . VAL A 1 945 ? -23.766 1.931 0.154 1.00 87.81 945 VAL A C 1
ATOM 7507 O O . VAL A 1 945 ? -22.865 1.781 -0.665 1.00 87.81 945 VAL A O 1
ATOM 7510 N N . LEU A 1 946 ? -23.646 2.758 1.202 1.00 86.19 946 LEU A N 1
ATOM 7511 C CA . LEU A 1 946 ? -22.414 3.510 1.488 1.00 86.19 946 LEU A CA 1
ATOM 7512 C C . LEU A 1 946 ? -21.253 2.583 1.877 1.00 86.19 946 LEU A C 1
ATOM 7514 O O . LEU A 1 946 ? -20.111 2.800 1.473 1.00 86.19 946 LEU A O 1
ATOM 7518 N N . PHE A 1 947 ? -21.532 1.522 2.640 1.00 85.81 947 PHE A N 1
ATOM 7519 C CA . PHE A 1 947 ? -20.537 0.491 2.923 1.00 85.81 947 PHE A CA 1
ATOM 7520 C C . PHE A 1 947 ? -20.086 -0.221 1.639 1.00 85.81 947 PHE A C 1
ATOM 7522 O O . PHE A 1 947 ? -18.882 -0.347 1.412 1.00 85.81 947 PHE A O 1
ATOM 7529 N N . LEU A 1 948 ? -21.026 -0.627 0.780 1.00 86.12 948 LEU A N 1
ATOM 7530 C CA . LEU A 1 948 ? -20.715 -1.310 -0.478 1.00 86.12 948 LEU A CA 1
ATOM 7531 C C . LEU A 1 948 ? -19.948 -0.422 -1.456 1.00 86.12 948 LEU A C 1
ATOM 7533 O O . LEU A 1 948 ? -19.000 -0.899 -2.072 1.00 86.12 948 LEU A O 1
ATOM 7537 N N . GLU A 1 949 ? -20.288 0.862 -1.565 1.00 86.75 949 GLU A N 1
ATOM 7538 C CA . GLU A 1 949 ? -19.514 1.829 -2.351 1.00 86.75 949 GLU A CA 1
ATOM 7539 C C . GLU A 1 949 ? -18.042 1.833 -1.932 1.00 86.75 949 GLU A C 1
ATOM 7541 O O . GLU A 1 949 ? -17.158 1.698 -2.779 1.00 86.75 949 GLU A O 1
ATOM 7546 N N . ARG A 1 950 ? -17.772 1.940 -0.624 1.00 83.00 950 ARG A N 1
ATOM 7547 C CA . ARG A 1 950 ? -16.398 1.919 -0.103 1.00 83.00 950 ARG A CA 1
ATOM 7548 C C . ARG A 1 950 ? -15.695 0.603 -0.421 1.00 83.00 950 ARG A C 1
ATOM 7550 O O . ARG A 1 950 ? -14.587 0.629 -0.945 1.00 83.00 950 ARG A O 1
ATOM 7557 N N . GLN A 1 951 ? -16.347 -0.535 -0.167 1.00 83.00 951 GLN A N 1
ATOM 7558 C CA . GLN A 1 951 ? -15.782 -1.856 -0.473 1.00 83.00 951 GLN A CA 1
ATOM 7559 C C . GLN A 1 951 ? -15.496 -2.047 -1.965 1.00 83.00 951 GLN A C 1
ATOM 7561 O O . GLN A 1 951 ? -14.492 -2.658 -2.322 1.00 83.00 951 GLN A O 1
ATOM 7566 N N . SER A 1 952 ? -16.335 -1.479 -2.829 1.00 83.81 952 SER A N 1
ATOM 7567 C CA . SER A 1 952 ? -16.149 -1.523 -4.280 1.00 83.81 952 SER A CA 1
ATOM 7568 C C . SER A 1 952 ? -14.915 -0.727 -4.690 1.00 83.81 952 SER A C 1
ATOM 7570 O O . SER A 1 952 ? -14.064 -1.257 -5.390 1.00 83.81 952 SER A O 1
ATOM 7572 N N . ARG A 1 953 ? -14.750 0.498 -4.173 1.00 80.94 953 ARG A N 1
ATOM 7573 C CA . ARG A 1 953 ? -13.565 1.334 -4.441 1.00 80.94 953 ARG A CA 1
ATOM 7574 C C . ARG A 1 953 ? -12.258 0.713 -3.935 1.00 80.94 953 ARG A C 1
ATOM 7576 O O . ARG A 1 953 ? -11.212 0.939 -4.524 1.00 80.94 953 ARG A O 1
ATOM 7583 N N . LEU A 1 954 ? -12.299 -0.074 -2.861 1.00 76.06 954 LEU A N 1
ATOM 7584 C CA . LEU A 1 954 ? -11.114 -0.759 -2.329 1.00 76.06 954 LEU A CA 1
ATOM 7585 C C . LEU A 1 954 ? -10.598 -1.874 -3.243 1.00 76.06 954 LEU A C 1
ATOM 7587 O O . LEU A 1 954 ? -9.402 -2.186 -3.201 1.00 76.06 954 LEU A O 1
ATOM 7591 N N . LEU A 1 955 ? -11.467 -2.435 -4.095 1.00 76.69 955 LEU A N 1
ATOM 7592 C CA . LEU A 1 955 ? -11.045 -3.432 -5.070 1.00 76.69 955 LEU A CA 1
ATOM 7593 C C . LEU A 1 955 ? -9.984 -2.853 -5.994 1.00 76.69 955 LEU A C 1
ATOM 7595 O O . LEU A 1 955 ? -8.944 -3.481 -6.139 1.00 76.69 955 LEU A O 1
ATOM 7599 N N . GLY A 1 956 ? -10.195 -1.678 -6.579 1.00 63.00 956 GLY A N 1
ATOM 7600 C CA . GLY A 1 956 ? -9.376 -1.168 -7.676 1.00 63.00 956 GLY A CA 1
ATOM 7601 C C . GLY A 1 956 ? -8.864 0.234 -7.441 1.00 63.00 956 GLY A C 1
ATOM 7602 O O . GLY A 1 956 ? -9.695 1.159 -7.457 1.00 63.00 956 GLY A O 1
#

Organism: NCBI:txid1504668

Radius of gyration: 33.85 Å; Cα contacts (8 Å, |Δi|>4): 1633; chains: 1; bounding box: 106×68×97 Å

Foldseek 3Di:
DDDDDDDDDDDDDDDDDDDDDDDPPQLCVVLLVVQVPPPFFFFLVLLLVQLVQQCVLQVPDVVLSVVLNVLSVVVLPPDDDPPDDPDRPDSDTHTLSVLVVSLVPDPCVVALSNQLSSLLSSLVSRVVRCVVVVHDQFLSNNVSSLVSNLSSQQRDPHPDGRWFWWADLQQWIKIWRGFDADPVQHGAKTKIKTKDFLALRGHDPQFQKWFAQFKKKKFWLAWKKKKWFKDKDWDDDPVQFPWFWWQWWADDPDDDTDLHDDDDGQKTKTAGPLITIHIDTPDMDMDGHGDMDIDHGQTIMGIDDDSRIMTIMIMMGHCVRHGHSDITTIGHNPDGMDMDGTDPVPDGSSLRSLLSVLNSLLVVLCVQLVVCVLLVVLLSNLVSLVVSLVSVVSNVSGPNSVLSNLLSLLSNLLSCLLLLVLVSSLVSLVSSLVSQPPHPSNLVSLLSNLVSCVQVVVLVSSLVSLVVSLVSCVVVVPLLSNLSSLLSNLLSLLVVCVVVVDPVSLVSSLVSLVVSLVSLVVVLVVLVPPDPDPVVNVVSVLSSLLSNLSSLLSNLSSCVVVVNLVVSLVSLVVSQVSCVPHPDVLSLQSSLLSNLVSCVSVVNLVSSQCSQADQPQAGVLLSLLSRHHPVSLVSLLVCLVSLHDQCRAGPLRDTSLLSNVSSVVVSSNVSSLSSQLVPDPDPSVVVSVVVNLVSNLLNVLCCLQVVFLLVLLVVDDALVSLLSLLVRNVVVCVVDVSLVVQAPAQKWAQPVNLVVVPADDAQVVVRIDGQDQDPVRDDPPQAQSAEEEEQEQQDDCPPNDGHNADPVRVVSVLVVVAVVQVCVVVVVHDSRSYTYDDQRRHANPVDRRNVLSHVLSNLSSHQEYEYADDPCQLQALVSVLSLLLQLLSCSPRVNHFYKYWAFDDDPPPPDDDGDDTDIDGRDNPDDRDNVRHDDPDCVPCSSVSSSSSVSSNSSD

Solvent-accessible surface area (backbone atoms only — not comparable to full-atom values): 50684 Å² total; per-residue (Å²): 133,83,85,81,90,82,91,78,89,76,81,83,79,81,87,76,81,83,82,89,80,78,80,68,62,66,60,48,62,65,48,48,70,64,36,80,70,49,84,57,48,47,29,53,68,54,34,50,54,31,37,52,15,25,33,58,41,24,69,52,61,65,72,60,54,51,52,52,46,52,57,51,55,64,61,59,70,72,67,77,90,67,98,82,69,102,74,85,86,62,72,68,53,40,36,65,55,59,57,51,52,56,46,75,71,33,88,60,56,84,36,52,54,52,45,25,52,50,30,35,17,50,29,55,24,46,54,50,39,21,64,76,68,75,46,82,78,45,65,70,56,51,47,54,32,48,51,30,38,40,51,32,49,56,58,84,73,45,95,58,86,46,66,59,41,31,26,45,77,65,32,30,36,36,31,54,55,24,43,38,64,43,96,89,44,48,75,39,38,36,34,30,42,40,35,37,64,24,64,65,56,63,32,55,78,64,55,46,42,30,30,36,34,33,13,36,40,39,40,28,55,15,42,55,39,33,40,34,38,43,48,75,44,73,82,41,57,81,91,68,29,68,24,14,40,19,45,71,46,38,77,52,86,89,87,54,86,37,88,59,75,74,95,81,61,61,52,47,34,39,35,61,68,78,46,31,20,29,73,43,80,75,50,71,49,79,42,39,56,63,37,69,56,74,46,58,41,51,46,34,30,33,77,49,58,59,58,78,38,50,30,27,31,44,38,39,36,32,30,89,81,27,65,35,92,84,37,45,36,34,28,55,66,86,49,74,67,46,77,38,76,31,65,42,86,84,54,47,43,35,58,53,40,51,42,37,51,29,49,30,50,26,51,51,24,47,52,49,13,55,52,27,48,77,70,68,37,56,69,60,17,52,50,25,38,50,52,26,45,59,32,35,67,68,28,61,81,43,56,71,44,62,47,60,43,22,55,39,29,30,55,50,14,55,48,28,39,60,54,37,38,43,68,63,13,44,56,30,22,56,52,13,44,71,58,29,70,94,46,75,64,28,41,56,35,35,40,50,41,15,52,42,29,42,42,71,67,36,47,70,60,13,44,52,30,18,50,52,22,27,58,51,19,56,74,72,69,36,65,64,55,28,33,54,19,39,36,48,41,14,48,43,30,37,53,50,15,70,75,67,73,34,68,65,38,38,52,51,14,46,52,27,19,52,49,18,32,53,44,29,52,50,52,52,59,54,47,73,75,71,61,86,54,65,66,62,48,55,54,51,52,54,53,37,51,49,49,26,25,54,19,29,37,53,40,22,53,49,28,42,75,73,68,39,24,72,60,12,36,55,35,20,56,54,20,44,71,55,38,76,73,54,88,52,39,53,62,38,11,49,45,28,35,46,31,16,52,24,27,41,74,59,66,39,53,72,64,12,42,56,37,34,52,40,81,68,45,28,30,28,56,34,45,36,25,42,44,57,28,74,68,34,45,52,55,45,48,54,39,40,76,69,65,47,64,59,83,57,50,29,84,83,68,44,28,25,51,32,32,10,50,60,43,64,35,64,68,47,32,49,53,46,52,55,42,49,61,77,70,54,78,81,70,45,70,60,55,51,55,49,53,55,50,50,26,50,49,56,37,50,48,48,48,48,50,61,68,54,40,40,63,40,55,75,68,50,62,64,85,53,32,40,57,51,31,45,46,53,51,52,49,52,38,70,77,30,67,71,51,42,68,50,31,51,77,60,38,28,29,45,45,67,58,47,62,73,64,73,46,80,56,48,34,88,72,68,63,46,40,73,71,75,77,40,101,80,76,54,62,61,103,84,49,67,84,44,33,37,33,53,46,70,68,65,72,22,61,68,94,82,48,79,33,62,46,45,99,80,35,55,53,44,54,51,50,52,54,46,51,56,51,47,44,68,77,40,76,85,63,58,67,90,24,27,25,35,34,40,62,58,28,52,20,44,78,93,62,41,65,22,33,64,66,22,43,70,66,47,57,67,41,30,47,30,39,41,32,56,46,58,99,60,42,83,42,29,35,70,58,40,45,55,49,49,38,52,37,28,43,34,74,61,58,65,73,42,49,52,30,27,40,31,77,61,83,78,71,96,77,84,79,81,74,94,84,53,68,42,79,44,74,51,82,71,85,72,88,82,64,68,92,80,32,49,64,97,49,56,89,76,43,51,68,53,54,56,50,49,44,54,57,34,54,68,73,75

Nearest PDB structures (foldseek):
  4wne-assembly1_A  TM=6.210E-01  e=1.223E-05  Homo sapiens
  4g2v-assembly1_A  TM=6.220E-01  e=3.577E-05  Mus musculus
  4gyo-assembly3_B  TM=7.157E-01  e=5.456E-04  Bacillus subtilis subsp. subtilis str. 168
  4i9e-assembly1_B  TM=6.726E-01  e=8.060E-02  Bacillus subtilis subsp. subtilis str. 168
  6xns-assembly2_D  TM=2.849E-01  e=1.076E-01  synthetic construct

Sequence (956 aa):
MTTPDTSDLREPLPSQQNGDSSTAGDIIATASIAVDECVCKIPPSALLRMLHGVGVATKTPEGIIELVAAWILSRRVTGFHTPDNDQIDADVSFPLSKWIDTIDSSHLRESDDFLSLASMAIGVAFLRESCRQDHHVTDAELEIVWQLIFKALTSTHLSQPFYTASRSAQGFLSVALCSLVKENGDIDELYRLHVWLPDEKRGSHEFAVHSHQPFAQSWILAGEGKDHAYKVQRNVDSEVATHAEYELAWEIGRNLPGTTYSADHKYSVVKNTGRLVHTTELGSAAHTRDMTYTIDANCFHTTEVAPDAFHATLFFFDSHRGFVKDAGVLGPKNGDSNVVVRDSAGVTPADLASAANAVRSWEKYMERGRRYGRRSELEHEFREFNNALNECDAIESVPHATRYRHLVLGELGYLNRKFGKYEVAKDQLEEAIRGLDGTVEQVEVRGELGVVYRHMNRLEDARRAFQTQYDKARQINNDLATCRAIGNLGMVNYQLSQQNHDGQLLELAIQQQFERIREARRIQETMEVRTTDQRKKAQWTKQVSSWESIGLDRLSLCYTAQGNTKEAVKICLQSQKITCRSEDPTVIAFSRFFFGRALLHDGQCEEALKQFNSSDRCTPAIALCKEPSEEHRRYLKELVDAGANLDLTDENSYTALDYAVFNGDSAAEQIVLEGLHQKLEGDVGRKIVESQREARLRKAYRELFQEKMRPVLLRGGGHKTQENLRRVYDNALAEDKGKREMFDQLKFVRY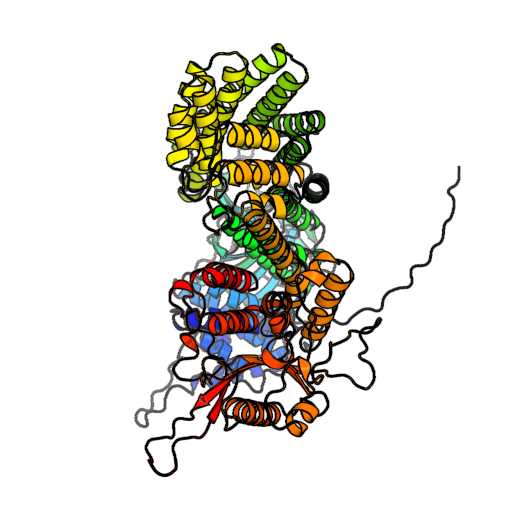SNFLNFGRLPRSSDGLAQPLMTGPQGCYGEASVDFVIFFSYRWINKEGGISLPDDMMNTQYHRMVAATEEFLRLHGRTDRDKLGIWMDYACVNQDEPASGVAALPMILAQCDAIISLVDDIFYSRAWCCVESIIAQTLKKSYNEHLWYEHVPIQLDESGIGGGGRWGLREGPTDFQIVMAEKDLTKEEEDRPKVLFLERQSRLLG

InterPro domains:
  IPR011990 Tetratricopeptide-like helical domain superfamily [G3DSA:1.25.40.10] (365-547)
  IPR011990 Tetratricopeptide-like helical domain superfamily [SSF48452] (412-613)
  IPR036770 Ankyrin repeat-containing domain superfamily [G3DSA:1.25.40.20] (548-687)
  IPR036770 Ankyrin repeat-containing domain superfamily [SSF48403] (557-667)

Secondary structure (DSSP, 8-state):
---------PPPPP-PPP---SSSHHHHHHHHHHHTT---EE-HHHHHHHHHHHHHHHT--HHHHHHHHHHHHHTTS-S---SS-S-------EEHHHHHHHHHT-GGGG-HHHHHHHHHHHHHHHHHHHHHTT----HHHHHHHHHHHHHHHH-S--SS----EEE-TTS-EEEEEEEEE-TTS-EEEEEEEEEE-SSS-PPPGGG--B--SEEEEEEEEEE-EEEEEEEEEES--TTT--EEEEEEEEE-SSS-EE-S--TT-SEEEEEEEEEEEEEEEEEEEEE-TT-EEEE-TT-EEEEE--TT--EEEEEEEEEEEEE-S---EEE-TT---EEEE---TT--HHHHHHHHHHHHHHHHHHHHHHHHHTTT-HHHHHHHHHHHHHHHHHHTTSTTTHHHHHHHHHHHHHHHHHTT-HHHHHHHHHHHHHHSTTSHHHHHHHHHHHHHHHHTT-HHHHHHHHHHHHHHHHHTT-HHHHHHHHHHHHHHHHHHHHHHT-HHHHHHHHHHHHHHHHHHHHHHHHHHHH---HHHHHHHHHHHHHHHHHHHHHHHHHHHHTT-HHHHHHHHHHHHHHHTT-S-HHHHHHHHHHHHHHHHHTT-HHHHHHHHT--SS--HHHHHHHS--HHHHHHHHHHHHTT-------TTS--HHHHHHHTT-HHHHHHHHHHHHHH--SSHHHHHHHHHHHHHHHHHHIIIIIIIIHHHHHH--THHHHHHHHHHHHHHHHH-HHHHHHSPPPEEEEHHHHHHH-SPPPGGGS--EE-PPPTTS---TT---EEEEEE----B-GGG--BSS-TT-HHHHHHHHHHHHHHHH-TTS-GGGEEEE-HHHHS-SSS-HHHHHHHHHHHHHSSEEEE---TTGGGBHHHHHHHHHHHHHHHHH--SEEEEEEEPPPPTT--S-S--EEEEEPPSSPPP-GGGSB-SSHHHHHHHHHHHHHHHHHH-

pLDDT: mean 84.78, std 17.02, range [21.69, 98.31]

Mean predicted aligned error: 11.94 Å